Protein AF-A0A8S9NTC3-F1 (afdb_monomer_lite)

InterPro domains:
  IPR026057 Trichome birefringence-like, C-terminal domain [PF13839] (40-328)
  IPR026057 Trichome birefringence-like, C-terminal domain [PF13839] (526-797)
  IPR029962 Trichome birefringence-like family [PTHR32285] (7-326)

Structure (mmCIF, N/CA/C/O backbone):
data_AF-A0A8S9NTC3-F1
#
_entry.id   AF-A0A8S9NTC3-F1
#
loop_
_atom_site.group_PDB
_atom_site.id
_atom_site.type_symbol
_atom_site.label_atom_id
_atom_site.label_alt_id
_atom_site.label_comp_id
_atom_site.label_asym_id
_atom_site.label_entity_id
_atom_site.label_seq_id
_atom_site.pdbx_PDB_ins_code
_atom_site.Cartn_x
_atom_site.Cartn_y
_atom_site.Cartn_z
_atom_site.occupancy
_atom_site.B_iso_or_equiv
_atom_site.auth_seq_id
_atom_site.auth_comp_id
_atom_site.auth_asym_id
_atom_site.auth_atom_id
_atom_site.pdbx_PDB_model_num
ATOM 1 N N . MET A 1 1 ? -23.966 9.679 11.346 1.00 33.31 1 MET A N 1
ATOM 2 C CA . MET A 1 1 ? -23.415 8.547 10.561 1.00 33.31 1 MET A CA 1
ATOM 3 C C . MET A 1 1 ? -22.189 8.925 9.721 1.00 33.31 1 MET A C 1
ATOM 5 O O . MET A 1 1 ? -21.220 8.185 9.784 1.00 33.31 1 MET A O 1
ATOM 9 N N . GLY A 1 2 ? -22.160 10.044 8.979 1.00 34.25 2 GLY A N 1
ATOM 10 C CA . GLY A 1 2 ? -21.049 10.344 8.044 1.00 34.25 2 GLY A CA 1
ATOM 11 C C . GLY A 1 2 ? -19.619 10.369 8.626 1.00 34.25 2 GLY A C 1
ATOM 12 O O . GLY A 1 2 ? -18.677 9.935 7.966 1.00 34.25 2 GLY A O 1
ATOM 13 N N . THR A 1 3 ? -19.436 10.796 9.880 1.00 39.81 3 THR A N 1
ATOM 14 C CA . THR A 1 3 ? -18.117 10.864 10.547 1.00 39.81 3 THR A CA 1
ATOM 15 C C . THR A 1 3 ? -17.452 9.500 10.784 1.00 39.81 3 THR A C 1
ATOM 17 O O . THR A 1 3 ? -16.223 9.416 10.875 1.00 39.81 3 THR A O 1
ATOM 20 N N . THR A 1 4 ? -18.229 8.415 10.857 1.00 50.22 4 THR A N 1
ATOM 21 C CA . THR A 1 4 ? -17.712 7.068 11.154 1.00 50.22 4 THR A CA 1
ATOM 22 C C . THR A 1 4 ? -17.024 6.423 9.944 1.00 50.22 4 THR A C 1
ATOM 24 O O . THR A 1 4 ? -16.033 5.717 10.110 1.00 50.22 4 THR A O 1
ATOM 27 N N . LEU A 1 5 ? -17.491 6.706 8.721 1.00 60.75 5 LEU A N 1
ATOM 28 C CA . LEU A 1 5 ? -16.866 6.207 7.486 1.00 60.75 5 LEU A CA 1
ATOM 29 C C . LEU A 1 5 ? -15.532 6.908 7.211 1.00 60.75 5 LEU A C 1
ATOM 31 O O . LEU A 1 5 ? -14.519 6.252 6.977 1.00 60.75 5 LEU A O 1
ATOM 35 N N . LEU A 1 6 ? -15.506 8.236 7.351 1.00 65.88 6 LEU A N 1
ATOM 36 C CA . LEU A 1 6 ? -14.323 9.084 7.152 1.00 65.88 6 LEU A CA 1
ATOM 37 C C . LEU A 1 6 ? -13.121 8.724 8.044 1.00 65.88 6 LEU A C 1
ATOM 39 O O . LEU A 1 6 ? -11.978 9.032 7.703 1.00 65.88 6 LEU A O 1
ATOM 43 N N . SER A 1 7 ? -13.364 8.062 9.178 1.00 70.50 7 SER A N 1
ATOM 44 C CA . SER A 1 7 ? -12.339 7.620 10.132 1.00 70.50 7 SER A CA 1
ATOM 45 C C . SER A 1 7 ? -11.926 6.144 9.970 1.00 70.50 7 SER A C 1
ATOM 47 O O . SER A 1 7 ? -11.085 5.648 10.730 1.00 70.50 7 SER A O 1
ATOM 49 N N . CYS A 1 8 ? -12.450 5.438 8.962 1.00 84.62 8 CYS A N 1
ATOM 50 C CA . CYS A 1 8 ? -12.106 4.046 8.687 1.00 84.62 8 CYS A CA 1
ATOM 51 C C . CYS A 1 8 ? -10.645 3.887 8.222 1.00 84.62 8 CYS A C 1
ATOM 53 O O . CYS A 1 8 ? -10.230 4.387 7.179 1.00 84.62 8 CYS A O 1
ATOM 55 N N . LYS A 1 9 ? -9.854 3.133 8.994 1.00 85.81 9 LYS A N 1
ATOM 56 C CA . LYS A 1 9 ? -8.389 3.013 8.835 1.00 85.81 9 LYS A CA 1
ATOM 57 C C . LYS A 1 9 ? -7.923 2.146 7.658 1.00 85.81 9 LYS A C 1
ATOM 59 O O . LYS A 1 9 ? -6.739 2.153 7.344 1.00 85.81 9 LYS A O 1
ATOM 64 N N . GLU A 1 10 ? -8.839 1.428 7.015 1.00 89.12 10 GLU A N 1
ATOM 65 C CA . GLU A 1 10 ? -8.555 0.611 5.826 1.00 89.12 10 GLU A CA 1
ATOM 66 C C . GLU A 1 10 ? -8.633 1.435 4.520 1.00 89.12 10 GLU A C 1
ATOM 68 O O . GLU A 1 10 ? -8.056 1.044 3.498 1.00 89.12 10 GLU A O 1
ATOM 73 N N . ILE A 1 11 ? -9.267 2.620 4.569 1.00 90.50 11 ILE A N 1
ATOM 74 C CA . ILE A 1 11 ? -9.239 3.620 3.495 1.00 90.50 11 ILE A CA 1
ATOM 75 C C . ILE A 1 11 ? -7.782 4.008 3.225 1.00 90.50 11 ILE A C 1
ATOM 77 O O . ILE A 1 11 ? -7.070 4.506 4.101 1.00 90.50 11 ILE A O 1
ATOM 81 N N . PHE A 1 12 ? -7.327 3.785 1.990 1.00 90.31 12 PHE A N 1
ATOM 82 C CA . PHE A 1 12 ? -6.009 4.242 1.556 1.00 90.31 12 PHE A CA 1
ATOM 83 C C . PHE A 1 12 ? -5.940 5.771 1.632 1.00 90.31 12 PHE A C 1
ATOM 85 O O . PHE A 1 12 ? -6.910 6.444 1.297 1.00 90.31 12 PHE A O 1
ATOM 92 N N . LYS A 1 13 ? -4.794 6.335 2.041 1.00 88.50 13 LYS A N 1
ATOM 93 C CA . LYS A 1 13 ? -4.663 7.784 2.283 1.00 88.50 13 LYS A CA 1
ATOM 94 C C . LYS A 1 13 ? -5.156 8.624 1.102 1.00 88.50 13 LYS A C 1
ATOM 96 O O . LYS A 1 13 ? -5.960 9.518 1.323 1.00 88.50 13 LYS A O 1
ATOM 101 N N . GLY A 1 14 ? -4.751 8.290 -0.125 1.00 89.44 14 GLY A N 1
ATOM 102 C CA . GLY A 1 14 ? -5.169 8.989 -1.347 1.00 89.44 14 GLY A CA 1
ATOM 103 C C . GLY A 1 14 ? -6.641 8.810 -1.746 1.00 89.44 14 GLY A C 1
ATOM 104 O O . GLY A 1 14 ? -7.082 9.446 -2.688 1.00 89.44 14 GLY A O 1
ATOM 105 N N . TRP A 1 15 ? -7.414 7.964 -1.059 1.00 94.31 15 TRP A N 1
ATOM 106 C CA . TRP A 1 15 ? -8.859 7.809 -1.282 1.00 94.31 15 TRP A CA 1
ATOM 107 C C . TRP A 1 15 ? -9.694 8.582 -0.248 1.00 94.31 15 TRP A C 1
ATOM 109 O O . TRP A 1 15 ? -10.889 8.782 -0.445 1.00 94.31 15 TRP A O 1
ATOM 119 N N . ASN A 1 16 ? -9.098 9.049 0.856 1.00 92.69 16 ASN A N 1
ATOM 120 C CA . ASN A 1 16 ? -9.805 9.830 1.875 1.00 92.69 16 ASN A CA 1
ATOM 121 C C . ASN A 1 16 ? -9.822 11.321 1.491 1.00 92.69 16 ASN A C 1
ATOM 123 O O . ASN A 1 16 ? -9.124 12.150 2.073 1.00 92.69 16 ASN A O 1
ATOM 127 N N . CYS A 1 17 ? -10.601 11.653 0.464 1.00 91.19 17 CYS A N 1
ATOM 128 C CA . CYS A 1 17 ? -10.585 12.968 -0.177 1.00 91.19 17 CYS A CA 1
ATOM 129 C C . CYS A 1 17 ? -10.933 14.127 0.771 1.00 91.19 17 CYS A C 1
ATOM 131 O O . CYS A 1 17 ? -10.346 15.200 0.660 1.00 91.19 17 CYS A O 1
ATOM 133 N N . ALA A 1 18 ? -11.822 13.908 1.748 1.00 87.88 18 ALA A N 1
ATOM 134 C CA . ALA A 1 18 ? -12.149 14.919 2.755 1.00 87.88 18 ALA A CA 1
ATOM 135 C C . ALA A 1 18 ? -10.987 15.166 3.735 1.00 87.88 18 ALA A C 1
ATOM 137 O O . ALA A 1 18 ? -10.714 16.310 4.080 1.00 87.88 18 ALA A O 1
ATOM 138 N N . ARG A 1 19 ? -10.246 14.120 4.135 1.00 88.50 19 ARG A N 1
ATOM 139 C CA . ARG A 1 19 ? -9.005 14.261 4.923 1.00 88.50 19 ARG A CA 1
ATOM 140 C C . ARG A 1 19 ? -7.891 14.972 4.150 1.00 88.50 19 ARG A C 1
ATOM 142 O O . ARG A 1 19 ? -7.015 15.573 4.766 1.00 88.50 19 ARG A O 1
ATOM 149 N N . ASN A 1 20 ? -7.921 14.876 2.824 1.00 88.00 20 ASN A N 1
ATOM 150 C CA . ASN A 1 20 ? -6.957 15.497 1.920 1.00 88.00 20 ASN A CA 1
ATOM 151 C C . ASN A 1 20 ? -7.493 16.819 1.327 1.00 88.00 20 ASN A C 1
ATOM 153 O O . ASN A 1 20 ? -6.974 17.290 0.319 1.00 88.00 20 ASN A O 1
ATOM 157 N N . ASN A 1 21 ? -8.517 17.413 1.953 1.00 88.81 21 ASN A N 1
ATOM 158 C CA . ASN A 1 21 ? -9.077 18.732 1.651 1.00 88.81 21 ASN A CA 1
ATOM 159 C C . ASN A 1 21 ? -9.585 18.943 0.201 1.00 88.81 21 ASN A C 1
ATOM 161 O O . ASN A 1 21 ? -9.595 20.077 -0.279 1.00 88.81 21 ASN A O 1
ATOM 165 N N . LYS A 1 22 ? -10.052 17.897 -0.505 1.00 91.38 22 LYS A N 1
ATOM 166 C CA . LYS A 1 22 ? -10.753 18.071 -1.798 1.00 91.38 22 LYS A CA 1
ATOM 167 C C . LYS A 1 22 ? -12.048 18.863 -1.577 1.00 91.38 22 LYS A C 1
ATOM 169 O O . LYS A 1 22 ? -12.873 18.500 -0.741 1.00 91.38 22 LYS A O 1
ATOM 174 N N . THR A 1 23 ? -12.224 19.936 -2.344 1.00 91.00 23 THR A N 1
ATOM 175 C CA . THR A 1 23 ? -13.245 20.979 -2.127 1.00 91.00 23 THR A CA 1
ATOM 176 C C . THR A 1 23 ? -14.681 20.453 -2.094 1.00 91.00 23 THR A C 1
ATOM 178 O O . THR A 1 23 ? -15.445 20.818 -1.207 1.00 91.00 23 THR A O 1
ATOM 181 N N . ASN A 1 24 ? -15.047 19.552 -3.009 1.00 92.25 24 ASN A N 1
ATOM 182 C CA . ASN A 1 24 ? -16.383 18.953 -3.089 1.00 92.25 24 ASN A CA 1
ATOM 183 C C . ASN A 1 24 ? -16.531 17.645 -2.279 1.00 92.25 24 ASN A C 1
ATOM 185 O O . ASN A 1 24 ? -17.527 16.945 -2.444 1.00 92.25 24 ASN A O 1
ATOM 189 N N . ALA A 1 25 ? -15.579 17.281 -1.406 1.00 89.38 25 ALA A N 1
ATOM 190 C CA . ALA A 1 25 ? -15.532 15.941 -0.804 1.00 89.38 25 ALA A CA 1
ATOM 191 C C . ALA A 1 25 ? -16.771 15.545 0.022 1.00 89.38 25 ALA A C 1
ATOM 193 O O . ALA A 1 25 ? -17.089 14.360 0.109 1.00 89.38 25 ALA A O 1
ATOM 194 N N . LEU A 1 26 ? -17.486 16.511 0.609 1.00 87.00 26 LEU A N 1
ATOM 195 C CA . LEU A 1 26 ? -18.754 16.251 1.300 1.00 87.00 26 LEU A CA 1
ATOM 196 C C . LEU A 1 26 ? -19.914 16.024 0.313 1.00 87.00 26 LEU A C 1
ATOM 198 O O . LEU A 1 26 ? -20.771 15.175 0.558 1.00 87.00 26 LEU A O 1
ATOM 202 N N . GLU A 1 27 ? -19.909 16.719 -0.826 1.00 89.12 27 GLU A N 1
ATOM 203 C CA . GLU A 1 27 ? -20.951 16.660 -1.860 1.00 89.12 27 GLU A CA 1
ATOM 204 C C . GLU A 1 27 ? -20.953 15.323 -2.612 1.00 89.12 27 GLU A C 1
ATOM 206 O O . GLU A 1 27 ? -22.022 14.771 -2.871 1.00 89.12 27 GLU A O 1
ATOM 211 N N . ILE A 1 28 ? -19.769 14.744 -2.866 1.00 90.38 28 ILE A N 1
ATOM 212 C CA . ILE A 1 28 ? -19.592 13.419 -3.500 1.00 90.38 28 ILE A CA 1
ATOM 213 C C . ILE A 1 28 ? -20.488 12.355 -2.843 1.00 90.38 28 ILE A C 1
ATOM 215 O O . ILE A 1 28 ? -21.053 11.512 -3.545 1.00 90.38 28 ILE A O 1
ATOM 219 N N . SER A 1 29 ? -20.624 12.420 -1.510 1.00 85.81 29 SER A N 1
ATOM 220 C CA . SER A 1 29 ? -21.383 11.475 -0.677 1.00 85.81 29 SER A CA 1
ATOM 221 C C . SER A 1 29 ? -22.895 11.746 -0.583 1.00 85.81 29 SER A C 1
ATOM 223 O O . SER A 1 29 ? -23.625 10.918 -0.039 1.00 85.81 29 SER A O 1
ATOM 225 N N . LYS A 1 30 ? -23.388 12.883 -1.103 1.00 87.38 30 LYS A N 1
ATOM 226 C CA . LYS A 1 30 ? -24.830 13.202 -1.159 1.00 87.38 30 LYS A CA 1
ATOM 227 C C . LYS A 1 30 ? -25.507 12.608 -2.395 1.00 87.38 30 LYS A C 1
ATOM 229 O O . LYS A 1 30 ? -26.698 12.305 -2.356 1.00 87.38 30 LYS A O 1
ATOM 234 N N . TRP A 1 31 ? -24.751 12.440 -3.479 1.00 88.44 31 TRP A N 1
ATOM 235 C CA . TRP A 1 31 ? -25.221 11.821 -4.716 1.00 88.44 31 TRP A CA 1
ATOM 236 C C . TRP A 1 31 ? -25.610 10.356 -4.508 1.00 88.44 31 TRP A C 1
ATOM 238 O O . TRP A 1 31 ? -24.880 9.585 -3.889 1.00 88.44 31 TRP A O 1
ATOM 248 N N . ARG A 1 32 ? -26.741 9.959 -5.095 1.00 86.44 32 ARG A N 1
ATOM 249 C CA . ARG A 1 32 ? -27.264 8.589 -5.081 1.00 86.44 32 ARG A CA 1
ATOM 250 C C . ARG A 1 32 ? -27.700 8.193 -6.481 1.00 86.44 32 ARG A C 1
ATOM 252 O O . ARG A 1 32 ? -28.271 9.011 -7.197 1.00 86.44 32 ARG A O 1
ATOM 259 N N . TRP A 1 33 ? -27.458 6.942 -6.859 1.00 88.88 33 TRP A N 1
ATOM 260 C CA . TRP A 1 33 ? -27.996 6.407 -8.106 1.00 88.88 33 TRP A CA 1
ATOM 261 C C . TRP A 1 33 ? -29.474 6.057 -7.926 1.00 88.88 33 TRP A C 1
ATOM 263 O O . TRP A 1 33 ? -29.822 5.263 -7.051 1.00 88.88 33 TRP A O 1
ATOM 273 N N . LYS A 1 34 ? -30.336 6.629 -8.771 1.00 86.62 34 LYS A N 1
ATOM 274 C CA . LYS A 1 34 ? -31.737 6.223 -8.903 1.00 86.62 34 LYS A CA 1
ATOM 275 C C . LYS A 1 34 ? -31.931 5.562 -10.273 1.00 86.62 34 LYS A C 1
ATOM 277 O O . LYS A 1 34 ? -31.891 6.269 -11.279 1.00 86.62 34 LYS A O 1
ATOM 282 N N . PRO A 1 35 ? -32.134 4.234 -10.338 1.00 84.31 35 PRO A N 1
ATOM 283 C CA . PRO A 1 35 ? -32.554 3.570 -11.567 1.00 84.31 35 PRO A CA 1
ATOM 284 C C . PRO A 1 35 ? -33.899 4.124 -12.056 1.00 84.31 35 PRO A C 1
ATOM 286 O O . PRO A 1 35 ? -34.712 4.589 -11.262 1.00 84.31 35 PRO A O 1
ATOM 289 N N . LYS A 1 36 ? -34.157 4.047 -13.364 1.00 81.81 36 LYS A N 1
ATOM 290 C CA . LYS A 1 36 ? -35.349 4.649 -13.987 1.00 81.81 36 LYS A CA 1
ATOM 291 C C . LYS A 1 36 ? -36.673 4.161 -13.378 1.00 81.81 36 LYS A C 1
ATOM 293 O O . LYS A 1 36 ? -37.551 4.968 -13.090 1.00 81.81 36 LYS A O 1
ATOM 298 N N . ASP A 1 37 ? -36.795 2.849 -13.183 1.00 83.88 37 ASP A N 1
ATOM 299 C CA . ASP A 1 37 ? -38.073 2.176 -12.907 1.00 83.88 37 ASP A CA 1
ATOM 300 C C . ASP A 1 37 ? -38.194 1.653 -11.453 1.00 83.88 37 ASP A C 1
ATOM 302 O O . ASP A 1 37 ? -39.065 0.833 -11.144 1.00 83.88 37 ASP A O 1
ATOM 306 N N . CYS A 1 38 ? -37.308 2.091 -10.546 1.00 82.38 38 CYS A N 1
ATOM 307 C CA . CYS A 1 38 ? -37.319 1.718 -9.127 1.00 82.38 38 CYS A CA 1
ATOM 308 C C . CYS A 1 38 ? -36.592 2.746 -8.232 1.00 82.38 38 CYS A C 1
ATOM 310 O O . CYS A 1 38 ? -35.928 3.657 -8.717 1.00 82.38 38 CYS A O 1
ATOM 312 N N . ASP A 1 39 ? -36.636 2.536 -6.914 1.00 81.94 39 ASP A N 1
ATOM 313 C CA . ASP A 1 39 ? -35.734 3.179 -5.955 1.00 81.94 39 ASP A CA 1
ATOM 314 C C . ASP A 1 39 ? -34.732 2.148 -5.412 1.00 81.94 39 ASP A C 1
ATOM 316 O O . ASP A 1 39 ? -35.132 1.133 -4.837 1.00 81.94 39 ASP A O 1
ATOM 320 N N . LEU A 1 40 ? -33.430 2.400 -5.591 1.00 84.88 40 LEU A N 1
ATOM 321 C CA . LEU A 1 40 ? -32.361 1.546 -5.063 1.00 84.88 40 LEU A CA 1
ATOM 322 C C . LEU A 1 40 ? -32.284 1.716 -3.529 1.00 84.88 40 LEU A C 1
ATOM 324 O O . LEU A 1 40 ? -31.997 2.823 -3.061 1.00 84.88 40 LEU A O 1
ATOM 328 N N . PRO A 1 41 ? -32.542 0.668 -2.720 1.00 82.56 41 PRO A N 1
ATOM 329 C CA . PRO A 1 41 ? -32.449 0.777 -1.270 1.00 82.56 41 PRO A CA 1
ATOM 330 C C . PRO A 1 41 ? -30.992 0.955 -0.836 1.00 82.56 41 PRO A C 1
ATOM 332 O O . PRO A 1 41 ? -30.094 0.296 -1.353 1.00 82.56 41 PRO A O 1
ATOM 335 N N . SER A 1 42 ? -30.770 1.823 0.150 1.00 83.06 42 SER A N 1
ATOM 336 C CA . SER A 1 42 ? -29.441 2.047 0.728 1.00 83.06 42 SER A CA 1
ATOM 337 C C . SER A 1 42 ? -28.946 0.841 1.514 1.00 83.06 42 SER A C 1
ATOM 339 O O . SER A 1 42 ? -29.731 0.160 2.179 1.00 83.06 42 SER A O 1
ATOM 341 N N . PHE A 1 43 ? -27.633 0.647 1.513 1.00 89.19 43 PHE A N 1
ATOM 342 C CA . PHE A 1 43 ? -26.959 -0.376 2.283 1.00 89.19 43 PHE A CA 1
ATOM 343 C C . PHE A 1 43 ? -27.244 -0.243 3.782 1.00 89.19 43 PHE A C 1
ATOM 345 O O . PHE A 1 43 ? -26.897 0.747 4.428 1.00 89.19 43 PHE A O 1
ATOM 352 N N . ASP A 1 44 ? -27.853 -1.285 4.341 1.00 90.44 44 ASP A N 1
ATOM 353 C CA . ASP A 1 44 ? -28.020 -1.459 5.776 1.00 90.44 44 ASP A CA 1
ATOM 354 C C . ASP A 1 44 ? -26.981 -2.485 6.263 1.00 90.44 44 ASP A C 1
ATOM 356 O O . ASP A 1 44 ? -27.155 -3.689 6.031 1.00 90.44 44 ASP A O 1
ATOM 360 N N . PRO A 1 45 ? -25.893 -2.046 6.925 1.00 92.88 45 PRO A N 1
ATOM 361 C CA . PRO A 1 45 ? -24.830 -2.950 7.344 1.00 92.88 45 PRO A CA 1
ATOM 362 C C . PRO A 1 45 ? -25.288 -3.931 8.431 1.00 92.88 45 PRO A C 1
ATOM 364 O O . PRO A 1 45 ? -24.728 -5.020 8.517 1.00 92.88 45 PRO A O 1
ATOM 367 N N . ILE A 1 46 ? -26.311 -3.596 9.231 1.00 93.19 46 ILE A N 1
ATOM 368 C CA . ILE A 1 46 ? -26.847 -4.489 10.270 1.00 93.19 46 ILE A CA 1
ATOM 369 C C . ILE A 1 46 ? -27.606 -5.631 9.593 1.00 93.19 46 ILE A C 1
ATOM 371 O O . ILE A 1 46 ? -27.300 -6.801 9.822 1.00 93.19 46 ILE A O 1
ATOM 375 N N . LYS A 1 47 ? -28.548 -5.304 8.696 1.00 90.69 47 LYS A N 1
ATOM 376 C CA . LYS A 1 47 ? -29.295 -6.312 7.927 1.00 90.69 47 LYS A CA 1
ATOM 377 C C . LYS A 1 47 ? -28.372 -7.157 7.053 1.00 90.69 47 LYS A C 1
ATOM 379 O O . LYS A 1 47 ? -28.619 -8.351 6.916 1.00 90.69 47 LYS A O 1
ATOM 384 N N . PHE A 1 48 ? -27.315 -6.575 6.479 1.00 94.94 48 PHE A N 1
ATOM 385 C CA . PHE A 1 48 ? -26.352 -7.347 5.698 1.00 94.94 48 PHE A CA 1
ATOM 386 C C . PHE A 1 48 ? -25.596 -8.361 6.558 1.00 94.94 48 PHE A C 1
ATOM 388 O O . PHE A 1 48 ? -25.537 -9.525 6.167 1.00 94.94 48 PHE A O 1
ATOM 395 N N . LEU A 1 49 ? -25.065 -7.942 7.714 1.00 95.12 49 LEU A N 1
ATOM 396 C CA . LEU A 1 49 ? -24.346 -8.816 8.648 1.00 95.12 49 LEU A CA 1
ATOM 397 C C . LEU A 1 49 ? -25.227 -9.966 9.159 1.00 95.12 49 LEU A C 1
ATOM 399 O O . LEU A 1 49 ? -24.772 -11.105 9.200 1.00 95.12 49 LEU A O 1
ATOM 403 N N . GLU A 1 50 ? -26.496 -9.698 9.481 1.00 93.25 50 GLU A N 1
ATOM 404 C CA . GLU A 1 50 ? -27.454 -10.739 9.880 1.00 93.25 50 GLU A CA 1
ATOM 405 C C . GLU A 1 50 ? -27.825 -11.686 8.717 1.00 93.25 50 GLU A C 1
ATOM 407 O O . GLU A 1 50 ? -27.906 -12.898 8.907 1.00 93.25 50 GLU A O 1
ATOM 412 N N . ALA A 1 51 ? -27.999 -11.176 7.490 1.00 92.00 51 ALA A N 1
ATOM 413 C CA . ALA A 1 51 ? -28.363 -11.983 6.313 1.00 92.00 51 ALA A CA 1
ATOM 414 C C . ALA A 1 51 ? -27.183 -12.730 5.643 1.00 92.00 51 ALA A C 1
ATOM 416 O O . ALA A 1 51 ? -27.392 -13.503 4.696 1.00 92.00 51 ALA A O 1
ATOM 417 N N . HIS A 1 52 ? -25.953 -12.480 6.102 1.00 94.50 52 HIS A N 1
ATOM 418 C CA . HIS A 1 52 ? -24.704 -13.071 5.602 1.00 94.50 52 HIS A CA 1
ATOM 419 C C . HIS A 1 52 ? -23.845 -13.619 6.746 1.00 94.50 52 HIS A C 1
ATOM 421 O O . HIS A 1 52 ? -22.616 -13.582 6.688 1.00 94.50 52 HIS A O 1
ATOM 427 N N . ARG A 1 53 ? -24.499 -14.152 7.784 1.00 95.50 53 ARG A N 1
ATOM 428 C CA . ARG A 1 53 ? -23.828 -14.996 8.773 1.00 95.50 53 ARG A CA 1
ATOM 429 C C . ARG A 1 53 ? -23.168 -16.201 8.101 1.00 95.50 53 ARG A C 1
ATOM 431 O O . ARG A 1 53 ? -23.627 -16.647 7.047 1.00 95.50 53 ARG A O 1
ATOM 438 N N . ASP A 1 54 ? -22.076 -16.679 8.692 1.00 96.62 54 ASP A N 1
ATOM 439 C CA . ASP A 1 54 ? -21.376 -17.912 8.290 1.00 96.62 54 ASP A CA 1
ATOM 440 C C . ASP A 1 54 ? -21.001 -17.965 6.790 1.00 96.62 54 ASP A C 1
ATOM 442 O O . ASP A 1 54 ? -20.982 -19.025 6.166 1.00 96.62 54 ASP A O 1
ATOM 446 N N . THR A 1 55 ? -20.731 -16.795 6.198 1.00 97.00 55 THR A N 1
ATOM 447 C CA . THR A 1 55 ? -20.508 -16.592 4.757 1.00 97.00 55 THR A CA 1
ATOM 448 C C . THR A 1 55 ? -19.090 -16.070 4.493 1.00 97.00 55 THR A C 1
ATOM 450 O O . THR A 1 55 ? -18.610 -15.170 5.184 1.00 97.00 55 THR A O 1
ATOM 453 N N . ASN A 1 56 ? -18.443 -16.558 3.435 1.00 98.00 56 ASN A N 1
ATOM 454 C CA . ASN A 1 56 ? -17.179 -16.038 2.911 1.00 98.00 56 ASN A CA 1
ATOM 455 C C . ASN A 1 56 ? -17.408 -15.236 1.613 1.00 98.00 56 ASN A C 1
ATOM 457 O O . ASN A 1 56 ? -17.988 -15.757 0.659 1.00 98.00 56 ASN A O 1
ATOM 461 N N . ILE A 1 57 ? -16.927 -13.988 1.543 1.00 98.56 57 ILE A N 1
ATOM 462 C CA . ILE A 1 57 ? -17.031 -13.115 0.358 1.00 98.56 57 ILE A CA 1
ATOM 463 C C . ILE A 1 57 ? -15.637 -12.710 -0.139 1.00 98.56 57 ILE A C 1
ATOM 465 O O . ILE A 1 57 ? -14.880 -12.042 0.570 1.00 98.56 57 ILE A O 1
ATOM 469 N N . GLY A 1 58 ? -15.308 -13.065 -1.380 1.00 98.44 58 GLY A N 1
ATOM 470 C CA . GLY A 1 58 ? -14.017 -12.773 -2.000 1.00 98.44 58 GLY A CA 1
ATOM 471 C C . GLY A 1 58 ? -14.124 -11.754 -3.131 1.00 98.44 58 GLY A C 1
ATOM 472 O O . GLY A 1 58 ? -14.846 -11.972 -4.096 1.00 98.44 58 GLY A O 1
ATOM 473 N N . PHE A 1 59 ? -13.347 -10.678 -3.054 1.00 98.75 59 PHE A N 1
ATOM 474 C CA . PHE A 1 59 ? -13.122 -9.738 -4.152 1.00 98.75 59 PHE A CA 1
ATOM 475 C C . PHE A 1 59 ? -11.815 -10.111 -4.856 1.00 98.75 59 PHE A C 1
ATOM 477 O O . PHE A 1 59 ? -10.758 -10.092 -4.231 1.00 98.75 59 PHE A O 1
ATOM 484 N N . VAL A 1 60 ? -11.862 -10.452 -6.140 1.00 98.75 60 VAL A N 1
ATOM 485 C CA . VAL A 1 60 ? -10.691 -10.829 -6.948 1.00 98.75 60 VAL A CA 1
ATOM 486 C C . VAL A 1 60 ? -10.495 -9.780 -8.033 1.00 98.75 60 VAL A C 1
ATOM 488 O O . VAL A 1 60 ? -11.450 -9.448 -8.732 1.00 98.75 60 VAL A O 1
ATOM 491 N N . GLY A 1 61 ? -9.290 -9.237 -8.182 1.00 97.31 61 GLY A N 1
ATOM 492 C CA . GLY A 1 61 ? -9.006 -8.302 -9.269 1.00 97.31 61 GLY A CA 1
ATOM 493 C C . GLY A 1 61 ? -8.010 -7.208 -8.911 1.00 97.31 61 GLY A C 1
ATOM 494 O O . GLY A 1 61 ? -7.080 -7.401 -8.119 1.00 97.31 61 GLY A O 1
ATOM 495 N N . ASP A 1 62 ? -8.214 -6.051 -9.531 1.00 96.06 62 ASP A N 1
ATOM 496 C CA . ASP A 1 62 ? -7.325 -4.898 -9.454 1.00 96.06 62 ASP A CA 1
ATOM 497 C C . ASP A 1 62 ? -7.625 -3.979 -8.248 1.00 96.06 62 ASP A C 1
ATOM 499 O O . ASP A 1 62 ? -8.404 -4.281 -7.333 1.00 96.06 62 ASP A O 1
ATOM 503 N N . SER A 1 63 ? -6.980 -2.811 -8.228 1.00 95.81 63 SER A N 1
ATOM 504 C CA . SER A 1 63 ? -7.139 -1.822 -7.164 1.00 95.81 63 SER A CA 1
ATOM 505 C C . SER A 1 63 ? -8.535 -1.188 -7.074 1.00 95.81 63 SER A C 1
ATOM 507 O O . SER A 1 63 ? -8.812 -0.543 -6.061 1.00 95.81 63 SER A O 1
ATOM 509 N N . LEU A 1 64 ? -9.430 -1.401 -8.044 1.00 97.25 64 LEU A N 1
ATOM 510 C CA . LEU A 1 64 ? -10.814 -0.926 -8.025 1.00 97.25 64 LEU A CA 1
ATOM 511 C C . LEU A 1 64 ? -11.732 -1.931 -7.321 1.00 97.25 64 LEU A C 1
ATOM 513 O O . LEU A 1 64 ? -12.565 -1.513 -6.515 1.00 97.25 64 LEU A O 1
ATOM 517 N N . ASN A 1 65 ? -11.504 -3.245 -7.474 1.00 96.81 65 ASN A N 1
ATOM 518 C CA . ASN A 1 65 ? -12.117 -4.218 -6.558 1.00 96.81 65 ASN A CA 1
ATOM 519 C C . ASN A 1 65 ? -11.589 -4.052 -5.129 1.00 96.81 65 ASN A C 1
ATOM 521 O O . ASN A 1 65 ? -12.359 -4.193 -4.179 1.00 96.81 65 ASN A O 1
ATOM 525 N N . ARG A 1 66 ? -10.330 -3.622 -4.947 1.00 97.81 66 ARG A N 1
ATOM 526 C CA . ARG A 1 66 ? -9.870 -3.154 -3.630 1.00 97.81 66 ARG A CA 1
ATOM 527 C C . ARG A 1 66 ? -10.653 -1.921 -3.150 1.00 97.81 66 ARG A C 1
ATOM 529 O O . ARG A 1 66 ? -11.010 -1.873 -1.979 1.00 97.81 66 ARG A O 1
ATOM 536 N N . ASN A 1 67 ? -10.924 -0.936 -4.009 1.00 96.94 67 ASN A N 1
ATOM 537 C CA . ASN A 1 67 ? -11.687 0.272 -3.652 1.00 96.94 67 ASN A CA 1
ATOM 538 C C . ASN A 1 67 ? -13.094 -0.091 -3.133 1.00 96.94 67 ASN A C 1
ATOM 540 O O . ASN A 1 67 ? -13.510 0.404 -2.085 1.00 96.94 67 ASN A O 1
ATOM 544 N N . MET A 1 68 ? -13.774 -1.021 -3.814 1.00 97.50 68 MET A N 1
ATOM 545 C CA . MET A 1 68 ? -15.097 -1.538 -3.440 1.00 97.50 68 MET A CA 1
ATOM 546 C C . MET A 1 68 ? -15.080 -2.387 -2.158 1.00 97.50 68 MET A C 1
ATOM 548 O O . MET A 1 68 ? -15.906 -2.170 -1.271 1.00 97.50 68 MET A O 1
ATOM 552 N N . PHE A 1 69 ? -14.112 -3.302 -2.022 1.00 98.44 69 PHE A N 1
ATOM 553 C CA . PHE A 1 69 ? -13.892 -4.105 -0.811 1.00 98.44 69 PHE A CA 1
ATOM 554 C C . PHE A 1 69 ? -13.685 -3.227 0.432 1.00 98.44 69 PHE A C 1
ATOM 556 O O . PHE A 1 69 ? -14.252 -3.497 1.491 1.00 98.44 69 PHE A O 1
ATOM 563 N N . VAL A 1 70 ? -12.886 -2.160 0.308 1.00 97.94 70 VAL A N 1
ATOM 564 C CA . VAL A 1 70 ? -12.614 -1.242 1.421 1.00 97.94 70 VAL A CA 1
ATOM 565 C C . VAL A 1 70 ? -13.859 -0.436 1.797 1.00 97.94 70 VAL A C 1
ATOM 567 O O . VAL A 1 70 ? -14.131 -0.304 2.988 1.00 97.94 70 VAL A O 1
ATOM 570 N N . SER A 1 71 ? -14.645 0.035 0.823 1.00 96.62 71 SER A N 1
ATOM 571 C CA . SER A 1 71 ? -15.964 0.643 1.068 1.00 96.62 71 SER A CA 1
ATOM 572 C C . SER A 1 71 ? -16.870 -0.294 1.884 1.00 96.62 71 SER A C 1
ATOM 574 O O . SER A 1 71 ? -17.298 0.071 2.983 1.00 96.62 71 SER A O 1
ATOM 576 N N . LEU A 1 72 ? -17.058 -1.541 1.429 1.00 97.25 72 LEU A N 1
ATOM 577 C CA . LEU A 1 72 ? -17.899 -2.524 2.118 1.00 97.25 72 LEU A CA 1
ATOM 578 C C . LEU A 1 72 ? -17.398 -2.809 3.541 1.00 97.25 72 LEU A C 1
ATOM 580 O O . LEU A 1 72 ? -18.177 -2.748 4.492 1.00 97.25 72 LEU A O 1
ATOM 584 N N . PHE A 1 73 ? -16.094 -3.053 3.713 1.00 97.06 73 PHE A N 1
ATOM 585 C CA . PHE A 1 73 ? -15.483 -3.237 5.032 1.00 97.06 73 PHE A CA 1
ATOM 586 C C . PHE A 1 73 ? -15.764 -2.055 5.966 1.00 97.06 73 PHE A C 1
ATOM 588 O O . PHE A 1 73 ? -16.136 -2.257 7.121 1.00 97.06 73 PHE A O 1
ATOM 595 N N . CYS A 1 74 ? -15.600 -0.824 5.478 1.00 94.81 74 CYS A N 1
ATOM 596 C CA . CYS A 1 74 ? -15.798 0.378 6.279 1.00 94.81 74 CYS A CA 1
ATOM 597 C C . CYS A 1 74 ? -17.261 0.586 6.686 1.00 94.81 74 CYS A C 1
ATOM 599 O O . CYS A 1 74 ? -17.500 1.000 7.821 1.00 94.81 74 CYS A O 1
ATOM 601 N N . MET A 1 75 ? -18.223 0.249 5.821 1.00 93.44 75 MET A N 1
ATOM 602 C CA . MET A 1 75 ? -19.648 0.276 6.166 1.00 93.44 75 MET A CA 1
ATOM 603 C C . MET A 1 75 ? -20.018 -0.818 7.178 1.00 93.44 75 MET A C 1
ATOM 605 O O . MET A 1 75 ? -20.664 -0.530 8.178 1.00 93.44 75 MET A O 1
ATOM 609 N N . LEU A 1 76 ? -19.553 -2.058 7.000 1.00 94.88 76 LEU A N 1
ATOM 610 C CA . LEU A 1 76 ? -19.792 -3.151 7.959 1.00 94.88 76 LEU A CA 1
ATOM 611 C C . LEU A 1 76 ? -19.190 -2.852 9.345 1.00 94.88 76 LEU A C 1
ATOM 613 O O . LEU A 1 76 ? -19.808 -3.100 10.382 1.00 94.88 76 LEU A O 1
ATOM 617 N N . LYS A 1 77 ? -17.997 -2.246 9.371 1.00 92.81 77 LYS A N 1
ATOM 618 C CA . LYS A 1 77 ? -17.279 -1.853 10.592 1.00 92.81 77 LYS A CA 1
ATOM 619 C C . LYS A 1 77 ? -18.022 -0.811 11.441 1.00 92.81 77 LYS A C 1
ATOM 621 O O . LYS A 1 77 ? -17.686 -0.662 12.614 1.00 92.81 77 LYS A O 1
ATOM 626 N N . THR A 1 78 ? -19.035 -0.110 10.918 1.00 91.19 78 THR A N 1
ATOM 627 C CA . THR A 1 78 ? -19.848 0.795 11.755 1.00 91.19 78 THR A CA 1
ATOM 628 C C . THR A 1 78 ? -20.745 0.050 12.745 1.00 91.19 78 THR A C 1
ATOM 630 O O . THR A 1 78 ? -21.223 0.669 13.689 1.00 91.19 78 THR A O 1
ATOM 633 N N . VAL A 1 79 ? -20.993 -1.250 12.534 1.00 90.25 79 VAL A N 1
ATOM 634 C CA . VAL A 1 79 ? -21.879 -2.079 13.373 1.00 90.25 79 VAL A CA 1
ATOM 635 C C . VAL A 1 79 ? -21.112 -2.836 14.456 1.00 90.25 79 VAL A C 1
ATOM 637 O O . VAL A 1 79 ? -21.649 -3.064 15.537 1.00 90.25 79 VAL A O 1
ATOM 640 N N . THR A 1 80 ? -19.864 -3.235 14.193 1.00 85.25 80 THR A N 1
ATOM 641 C CA . THR A 1 80 ? -19.034 -3.914 15.195 1.00 85.25 80 THR A CA 1
ATOM 642 C C . THR A 1 80 ? -17.537 -3.647 15.028 1.00 85.25 80 THR A C 1
ATOM 644 O O . THR A 1 80 ? -16.995 -3.611 13.920 1.00 85.25 80 THR A O 1
ATOM 647 N N . SER A 1 81 ? -16.856 -3.491 16.164 1.00 82.44 81 SER A N 1
ATOM 648 C CA . SER A 1 81 ? -15.395 -3.487 16.286 1.00 82.44 81 SER A CA 1
ATOM 649 C C . SER A 1 81 ? -14.801 -4.889 16.475 1.00 82.44 81 SER A C 1
ATOM 651 O O . SER A 1 81 ? -13.588 -5.037 16.339 1.00 82.44 81 SER A O 1
ATOM 653 N N . ASP A 1 82 ? -15.637 -5.893 16.752 1.00 85.75 82 ASP A N 1
ATOM 654 C CA . ASP A 1 82 ? -15.260 -7.294 16.951 1.00 85.75 82 ASP A CA 1
ATOM 655 C C . ASP A 1 82 ? -14.913 -7.966 15.610 1.00 85.75 82 ASP A C 1
ATOM 657 O O . ASP A 1 82 ? -15.786 -8.358 14.828 1.00 85.75 82 ASP A O 1
ATOM 661 N N . LEU A 1 83 ? -13.613 -8.015 15.305 1.00 90.75 83 LEU A N 1
ATOM 662 C CA . LEU A 1 83 ? -13.093 -8.502 14.031 1.00 90.75 83 LEU A CA 1
ATOM 663 C C . LEU A 1 83 ? -11.684 -9.095 14.140 1.00 90.75 83 LEU A C 1
ATOM 665 O O . LEU A 1 83 ? -10.776 -8.510 14.733 1.00 90.75 83 LEU A O 1
ATOM 669 N N . LYS A 1 84 ? -11.472 -10.217 13.453 1.00 88.44 84 LYS A N 1
ATOM 670 C CA . LYS A 1 84 ? -10.165 -10.858 13.272 1.00 88.44 84 LYS A CA 1
ATOM 671 C C . LYS A 1 84 ? -9.626 -10.531 11.884 1.00 88.44 84 LYS A C 1
ATOM 673 O O . LYS A 1 84 ? -10.263 -10.850 10.885 1.00 88.44 84 LYS A O 1
ATOM 678 N N . LYS A 1 85 ? -8.438 -9.928 11.792 1.00 91.12 85 LYS A N 1
ATOM 679 C CA . LYS A 1 85 ? -7.722 -9.805 10.510 1.00 91.12 85 LYS A CA 1
ATOM 680 C C . LYS A 1 85 ? -7.217 -11.191 10.100 1.00 91.12 85 LYS A C 1
ATOM 682 O O . LYS A 1 85 ? -6.458 -11.807 10.843 1.00 91.12 85 LYS A O 1
ATOM 687 N N . TRP A 1 86 ? -7.622 -11.675 8.930 1.00 85.06 86 TRP A N 1
ATOM 688 C CA . TRP A 1 86 ? -7.276 -13.009 8.434 1.00 85.06 86 TRP A CA 1
ATOM 689 C C . TRP A 1 86 ? -7.239 -13.018 6.905 1.00 85.06 86 TRP A C 1
ATOM 691 O O . TRP A 1 86 ? -8.045 -12.358 6.259 1.00 85.06 86 TRP A O 1
ATOM 701 N N . ARG A 1 87 ? -6.282 -13.740 6.318 1.00 89.88 87 ARG A N 1
ATOM 702 C CA . ARG A 1 87 ? -6.014 -13.762 4.871 1.00 89.88 87 ARG A CA 1
ATOM 703 C C . ARG A 1 87 ? -6.252 -15.171 4.305 1.00 89.88 87 ARG A C 1
ATOM 705 O O . ARG A 1 87 ? -5.285 -15.897 4.076 1.00 89.88 87 ARG A O 1
ATOM 712 N N . PRO A 1 88 ? -7.512 -15.606 4.131 1.00 86.81 88 PRO A N 1
ATOM 713 C CA . PRO A 1 88 ? -7.797 -16.919 3.566 1.00 86.81 88 PRO A CA 1
ATOM 714 C C . PRO A 1 88 ? -7.387 -17.000 2.091 1.00 86.81 88 PRO A C 1
ATOM 716 O O . PRO A 1 88 ? -7.409 -16.000 1.373 1.00 86.81 88 PRO A O 1
ATOM 719 N N . ALA A 1 89 ? -7.066 -18.212 1.632 1.00 89.62 89 ALA A N 1
ATOM 720 C CA . ALA A 1 89 ? -6.941 -18.579 0.216 1.00 89.62 89 ALA A CA 1
ATOM 721 C C . ALA A 1 89 ? -6.001 -17.716 -0.669 1.00 89.62 89 ALA A C 1
ATOM 723 O O . ALA A 1 89 ? -6.149 -17.743 -1.886 1.00 89.62 89 ALA A O 1
ATOM 724 N N . GLY A 1 90 ? -5.028 -17.001 -0.082 1.00 83.69 90 GLY A N 1
ATOM 725 C CA . GLY A 1 90 ? -4.047 -16.164 -0.804 1.00 83.69 90 GLY A CA 1
ATOM 726 C C . GLY A 1 90 ? -4.247 -14.643 -0.683 1.00 83.69 90 GLY A C 1
ATOM 727 O O . GLY A 1 90 ? -3.431 -13.874 -1.187 1.00 83.69 90 GLY A O 1
ATOM 728 N N . ALA A 1 91 ? -5.289 -14.192 0.023 1.00 93.25 91 ALA A N 1
ATOM 729 C CA . ALA A 1 91 ? -5.722 -12.794 0.029 1.00 93.25 91 ALA A CA 1
ATOM 730 C C . ALA A 1 91 ? -4.659 -11.760 0.485 1.00 93.25 91 ALA A C 1
ATOM 732 O O . ALA A 1 91 ? -4.042 -11.893 1.545 1.00 93.25 91 ALA A O 1
ATOM 733 N N . ASP A 1 92 ? -4.558 -10.631 -0.232 1.00 91.94 92 ASP A N 1
ATOM 734 C CA . ASP A 1 92 ? -3.798 -9.439 0.196 1.00 91.94 92 ASP A CA 1
ATOM 735 C C . ASP A 1 92 ? -4.394 -8.842 1.480 1.00 91.94 92 ASP A C 1
ATOM 737 O O . ASP A 1 92 ? -3.669 -8.381 2.369 1.00 91.94 92 ASP A O 1
ATOM 741 N N . ARG A 1 93 ? -5.724 -8.877 1.616 1.00 94.25 93 ARG A N 1
ATOM 742 C CA . ARG A 1 93 ? -6.480 -8.354 2.767 1.00 94.25 93 ARG A CA 1
ATOM 743 C C . ARG A 1 93 ? -7.634 -9.280 3.107 1.00 94.25 93 ARG A C 1
ATOM 745 O O . ARG A 1 93 ? -8.240 -9.861 2.217 1.00 94.25 93 ARG A O 1
ATOM 752 N N . GLY A 1 94 ? -7.994 -9.343 4.381 1.00 95.19 94 GLY A N 1
ATOM 753 C CA . GLY A 1 94 ? -9.240 -9.968 4.792 1.00 95.19 94 GLY A CA 1
ATOM 754 C C . GLY A 1 94 ? -9.525 -9.791 6.276 1.00 95.19 94 GLY A C 1
ATOM 755 O O . GLY A 1 94 ? -8.620 -9.543 7.084 1.00 95.19 94 GLY A O 1
ATOM 756 N N . PHE A 1 95 ? -10.808 -9.872 6.607 1.00 96.56 95 PHE A N 1
ATOM 757 C CA . PHE A 1 95 ? -11.347 -9.629 7.936 1.00 96.56 95 PHE A CA 1
ATOM 758 C C . PHE A 1 95 ? -12.562 -10.528 8.173 1.00 96.56 95 PHE A C 1
ATOM 760 O O . PHE A 1 95 ? -13.453 -10.588 7.328 1.00 96.56 95 PHE A O 1
ATOM 767 N N . THR A 1 96 ? -12.611 -11.181 9.332 1.00 96.38 96 THR A N 1
ATOM 768 C CA . THR A 1 96 ? -13.782 -11.919 9.821 1.00 96.38 96 THR A CA 1
ATOM 769 C C . THR A 1 96 ? -14.464 -11.108 10.914 1.00 96.38 96 THR A C 1
ATOM 771 O O . THR A 1 96 ? -13.828 -10.808 11.923 1.00 96.38 96 THR A O 1
ATOM 774 N N . PHE A 1 97 ? -15.738 -10.766 10.734 1.00 95.19 97 PHE A N 1
ATOM 775 C CA . PHE A 1 97 ? -16.579 -10.119 11.745 1.00 95.19 97 PHE A CA 1
ATOM 776 C C . PHE A 1 97 ? -17.099 -11.198 12.705 1.00 95.19 97 PHE A C 1
ATOM 778 O O . PHE A 1 97 ? -18.048 -11.909 12.372 1.00 95.19 97 PHE A O 1
ATOM 785 N N . LEU A 1 98 ? -16.443 -11.375 13.858 1.00 93.50 98 LEU A N 1
ATOM 786 C CA . LEU A 1 98 ? -16.515 -12.627 14.629 1.00 93.50 98 LEU A CA 1
ATOM 787 C C . LEU A 1 98 ? -17.934 -12.944 15.127 1.00 93.50 98 LEU A C 1
ATOM 789 O O . LEU A 1 98 ? -18.422 -14.034 14.841 1.00 93.50 98 LEU A O 1
ATOM 793 N N . ARG A 1 99 ? -18.651 -11.978 15.722 1.00 93.06 99 ARG A N 1
ATOM 794 C CA . ARG A 1 99 ? -20.085 -12.093 16.089 1.00 93.06 99 ARG A CA 1
ATOM 795 C C . ARG A 1 99 ? -21.025 -12.601 14.972 1.00 93.06 99 ARG A C 1
ATOM 797 O O . ARG A 1 99 ? -22.131 -13.059 15.271 1.00 93.06 99 ARG A O 1
ATOM 804 N N . TYR A 1 100 ? -20.631 -12.494 13.705 1.00 95.25 100 TYR A N 1
ATOM 805 C CA . TYR A 1 100 ? -21.429 -12.911 12.545 1.00 95.25 100 TYR A CA 1
ATOM 806 C C . TYR A 1 100 ? -20.812 -14.080 11.769 1.00 95.25 100 TYR A C 1
ATOM 808 O O . TYR A 1 100 ? -21.468 -14.618 10.887 1.00 95.25 100 TYR A O 1
ATOM 816 N N . ASN A 1 101 ? -19.562 -14.455 12.056 1.00 94.75 101 ASN A N 1
ATOM 817 C CA . ASN A 1 101 ? -18.773 -15.394 11.252 1.00 94.75 101 ASN A CA 1
ATOM 818 C C . ASN A 1 101 ? -18.749 -15.054 9.737 1.00 94.75 101 ASN A C 1
ATOM 820 O O . ASN A 1 101 ? -18.588 -15.924 8.888 1.00 94.75 101 ASN A O 1
ATOM 824 N N . LEU A 1 102 ? -18.912 -13.768 9.392 1.00 97.50 102 LEU A N 1
ATOM 825 C CA . LEU A 1 102 ? -18.777 -13.252 8.026 1.00 97.50 102 LEU A CA 1
ATOM 826 C C . LEU A 1 102 ? -17.302 -12.945 7.766 1.00 97.50 102 LEU A C 1
ATOM 828 O O . LEU A 1 102 ? -16.758 -12.030 8.393 1.00 97.50 102 LEU A O 1
ATOM 832 N N . THR A 1 103 ? -16.669 -13.624 6.811 1.00 97.75 103 THR A N 1
ATOM 833 C CA . THR A 1 103 ? -15.352 -13.226 6.295 1.00 97.75 103 THR A CA 1
ATOM 834 C C . THR A 1 103 ? -15.499 -12.475 4.983 1.00 97.75 103 THR A C 1
ATOM 836 O O . THR A 1 103 ? -16.140 -12.952 4.052 1.00 97.75 103 THR A O 1
ATOM 839 N N . ILE A 1 104 ? -14.831 -11.326 4.870 1.00 98.25 104 ILE A N 1
ATOM 840 C CA . ILE A 1 104 ? -14.607 -10.656 3.587 1.00 98.25 104 ILE A CA 1
ATOM 841 C C . ILE A 1 104 ? -13.108 -10.600 3.280 1.00 98.25 104 ILE A C 1
ATOM 843 O O . ILE A 1 104 ? -12.299 -10.329 4.170 1.00 98.25 104 ILE A O 1
ATOM 847 N N . ALA A 1 105 ? -12.722 -10.841 2.028 1.00 98.06 105 ALA A N 1
ATOM 848 C CA . ALA A 1 105 ? -11.326 -10.871 1.590 1.00 98.06 105 ALA A CA 1
ATOM 849 C C . ALA A 1 105 ? -11.125 -10.212 0.217 1.00 98.06 105 ALA A C 1
ATOM 851 O O . ALA A 1 105 ? -12.032 -10.195 -0.609 1.00 98.06 105 ALA A O 1
ATOM 852 N N . TYR A 1 106 ? -9.914 -9.716 -0.041 1.00 98.50 106 TYR A N 1
ATOM 853 C CA . TYR A 1 106 ? -9.486 -9.174 -1.331 1.00 98.50 106 TYR A CA 1
ATOM 854 C C . TYR A 1 106 ? -8.196 -9.852 -1.814 1.00 98.50 106 TYR A C 1
ATOM 856 O O . TYR A 1 106 ? -7.192 -9.897 -1.096 1.00 98.50 106 TYR A O 1
ATOM 864 N N . HIS A 1 107 ? -8.231 -10.346 -3.051 1.00 98.06 107 HIS A N 1
ATOM 865 C CA . HIS A 1 107 ? -7.171 -11.081 -3.739 1.00 98.06 107 HIS A CA 1
ATOM 866 C C . HIS A 1 107 ? -6.686 -10.253 -4.925 1.00 98.06 107 HIS A C 1
ATOM 868 O O . HIS A 1 107 ? -7.456 -9.933 -5.832 1.00 98.06 107 HIS A O 1
ATOM 874 N N . ARG A 1 108 ? -5.405 -9.884 -4.906 1.00 96.06 108 ARG A N 1
ATOM 875 C CA . ARG A 1 108 ? -4.830 -8.970 -5.892 1.00 96.06 108 ARG A CA 1
ATOM 876 C C . ARG A 1 108 ? -4.360 -9.722 -7.135 1.00 96.06 108 ARG A C 1
ATOM 878 O O . ARG A 1 108 ? -3.421 -10.513 -7.056 1.00 96.06 108 ARG A O 1
ATOM 885 N N . THR A 1 109 ? -4.940 -9.388 -8.281 1.00 95.62 109 THR A N 1
ATOM 886 C CA . THR A 1 109 ? -4.468 -9.793 -9.612 1.00 95.62 109 THR A CA 1
ATOM 887 C C . THR A 1 109 ? -5.003 -8.813 -10.660 1.00 95.62 109 THR A C 1
ATOM 889 O O . THR A 1 109 ? -6.202 -8.585 -10.747 1.00 95.62 109 THR A O 1
ATOM 892 N N . ASN A 1 110 ? -4.131 -8.177 -11.446 1.00 94.50 110 ASN A N 1
ATOM 893 C CA . ASN A 1 110 ? -4.587 -7.128 -12.370 1.00 94.50 110 ASN A CA 1
ATOM 894 C C . ASN A 1 110 ? -5.153 -7.707 -13.680 1.00 94.50 110 ASN A C 1
ATOM 896 O O . ASN A 1 110 ? -6.040 -7.096 -14.269 1.00 94.50 110 ASN A O 1
ATOM 900 N N . LEU A 1 111 ? -4.668 -8.880 -14.112 1.00 96.50 111 LEU A N 1
ATOM 901 C CA . LEU A 1 111 ? -5.047 -9.546 -15.368 1.00 96.50 111 LEU A CA 1
ATOM 902 C C . LEU A 1 111 ? -5.874 -10.831 -15.168 1.00 96.50 111 LEU A C 1
ATOM 904 O O . LEU A 1 111 ? -6.290 -11.425 -16.152 1.00 96.50 111 LEU A O 1
ATOM 908 N N . LEU A 1 112 ? -6.108 -11.279 -13.926 1.00 97.75 112 LEU A N 1
ATOM 909 C CA . LEU A 1 112 ? -6.635 -12.609 -13.552 1.00 97.75 112 LEU A CA 1
ATOM 910 C C . LEU A 1 112 ? -5.690 -13.777 -13.909 1.00 97.75 112 LEU A C 1
ATOM 912 O O . LEU A 1 112 ? -5.350 -14.566 -13.025 1.00 97.75 112 LEU A O 1
ATOM 916 N N . ALA A 1 113 ? -5.209 -13.853 -15.148 1.00 97.44 113 ALA A N 1
ATOM 917 C CA . ALA A 1 113 ? -4.163 -14.778 -15.587 1.00 97.44 113 ALA A CA 1
ATOM 918 C C . ALA A 1 113 ? -2.815 -14.561 -14.874 1.00 97.44 113 ALA A C 1
ATOM 920 O O . ALA A 1 113 ? -2.520 -13.459 -14.396 1.00 97.44 113 ALA A O 1
ATOM 921 N N . ARG A 1 114 ? -1.988 -15.613 -14.836 1.00 96.50 114 ARG A N 1
ATOM 922 C CA . ARG A 1 114 ? -0.593 -15.568 -14.383 1.00 96.50 114 ARG A CA 1
ATOM 923 C C . ARG A 1 114 ? 0.221 -14.697 -15.332 1.00 96.50 114 ARG A C 1
ATOM 925 O O . ARG A 1 114 ? 0.158 -14.883 -16.548 1.00 96.50 114 ARG A O 1
ATOM 932 N N . TYR A 1 115 ? 1.012 -13.777 -14.783 1.00 94.56 115 TYR A N 1
ATOM 933 C CA . TYR A 1 115 ? 1.867 -12.920 -15.603 1.00 94.56 115 TYR A CA 1
ATOM 934 C C . TYR A 1 115 ? 3.191 -12.543 -14.930 1.00 94.56 115 TYR A C 1
ATOM 936 O O . TYR A 1 115 ? 3.296 -12.438 -13.709 1.00 94.56 115 TYR A O 1
ATOM 944 N N . GLY A 1 116 ? 4.218 -12.298 -15.743 1.00 91.88 116 GLY A N 1
ATOM 945 C CA . GLY A 1 116 ? 5.556 -11.939 -15.273 1.00 91.88 116 GLY A CA 1
ATOM 946 C C . GLY A 1 116 ? 6.420 -11.347 -16.380 1.00 91.88 116 GLY A C 1
ATOM 947 O O . GLY A 1 116 ? 6.011 -11.305 -17.538 1.00 91.88 116 GLY A O 1
ATOM 948 N N . ARG A 1 117 ? 7.626 -10.877 -16.040 1.00 92.44 117 ARG A N 1
ATOM 949 C CA . ARG A 1 117 ? 8.604 -10.468 -17.060 1.00 92.44 117 ARG A CA 1
ATOM 950 C C . ARG A 1 117 ? 9.049 -11.675 -17.885 1.00 92.44 117 ARG A C 1
ATOM 952 O O . ARG A 1 117 ? 9.256 -12.756 -17.340 1.00 92.44 117 ARG A O 1
ATOM 959 N N . TRP A 1 118 ? 9.234 -11.449 -19.177 1.00 92.75 118 TRP A N 1
ATOM 960 C CA . TRP A 1 118 ? 9.855 -12.370 -20.119 1.00 92.75 118 TRP A CA 1
ATOM 961 C C . TRP A 1 118 ? 11.063 -11.691 -20.770 1.00 92.75 118 TRP A C 1
ATOM 963 O O . TRP A 1 118 ? 11.068 -10.477 -20.977 1.00 92.75 118 TRP A O 1
ATOM 973 N N . SER A 1 119 ? 12.082 -12.481 -21.085 1.00 91.94 119 SER A N 1
ATOM 974 C CA . SER A 1 119 ? 13.305 -12.059 -21.765 1.00 91.94 119 SER A CA 1
ATOM 975 C C . SER A 1 119 ? 13.786 -13.189 -22.664 1.00 91.94 119 SER A C 1
ATOM 977 O O . SER A 1 119 ? 13.686 -14.352 -22.268 1.00 91.94 119 SER A O 1
ATOM 979 N N . ALA A 1 120 ? 14.332 -12.833 -23.823 1.00 86.88 120 ALA A N 1
ATOM 980 C CA . ALA A 1 120 ? 14.864 -13.769 -24.803 1.00 86.88 120 ALA A CA 1
ATOM 981 C C . ALA A 1 120 ? 15.900 -14.733 -24.204 1.00 86.88 120 ALA A C 1
ATOM 983 O O . ALA A 1 120 ? 16.743 -14.346 -23.388 1.00 86.88 120 ALA A O 1
ATOM 984 N N . ASN A 1 121 ? 15.858 -15.987 -24.645 1.00 82.75 121 ASN A N 1
ATOM 985 C CA . ASN A 1 121 ? 16.849 -17.000 -24.314 1.00 82.75 121 ASN A CA 1
ATOM 986 C C . ASN A 1 121 ? 18.088 -16.857 -25.218 1.00 82.75 121 ASN A C 1
ATOM 988 O O . ASN A 1 121 ? 17.968 -16.617 -26.419 1.00 82.75 121 ASN A O 1
ATOM 992 N N . ALA A 1 122 ? 19.287 -17.076 -24.670 1.00 76.50 122 ALA A N 1
ATOM 993 C CA . ALA A 1 122 ? 20.528 -17.129 -25.451 1.00 76.50 122 ALA A CA 1
ATOM 994 C C . ALA A 1 122 ? 20.524 -18.261 -26.499 1.00 76.50 122 ALA A C 1
ATOM 996 O O . ALA A 1 122 ? 21.177 -18.144 -27.532 1.00 76.50 122 ALA A O 1
ATOM 997 N N . ASN A 1 123 ? 19.745 -19.322 -26.260 1.00 78.62 123 ASN A N 1
ATOM 998 C CA . ASN A 1 123 ? 19.539 -20.425 -27.204 1.00 78.62 123 ASN A CA 1
ATOM 999 C C . ASN A 1 123 ? 18.493 -20.108 -28.298 1.00 78.62 123 ASN A C 1
ATOM 1001 O O . ASN A 1 123 ? 18.239 -20.952 -29.155 1.00 78.62 123 ASN A O 1
ATOM 1005 N N . GLY A 1 124 ? 17.871 -18.925 -28.262 1.00 76.50 124 GLY A N 1
ATOM 1006 C CA . GLY A 1 124 ? 16.760 -18.550 -29.135 1.00 76.50 124 GLY A CA 1
ATOM 1007 C C . GLY A 1 124 ? 15.433 -19.238 -28.794 1.00 76.50 124 GLY A C 1
ATOM 1008 O O . GLY A 1 124 ? 15.303 -19.961 -27.803 1.00 76.50 124 GLY A O 1
ATOM 1009 N N . GLY A 1 125 ? 14.440 -18.981 -29.644 1.00 87.31 125 GLY A N 1
ATOM 1010 C CA . GLY A 1 125 ? 13.057 -19.424 -29.502 1.00 87.31 125 GLY A CA 1
ATOM 1011 C C . GLY A 1 125 ? 12.158 -18.777 -30.561 1.00 87.31 125 GLY A C 1
ATOM 1012 O O . GLY A 1 125 ? 12.617 -18.003 -31.403 1.00 87.31 125 GLY A O 1
ATOM 1013 N N . GLU A 1 126 ? 10.869 -19.115 -30.550 1.00 91.06 126 GLU A N 1
ATOM 1014 C CA . GLU A 1 126 ? 9.917 -18.682 -31.585 1.00 91.06 126 GLU A CA 1
ATOM 1015 C C . GLU A 1 126 ? 9.609 -17.173 -31.523 1.00 91.06 126 GLU A C 1
ATOM 1017 O O . GLU A 1 126 ? 9.366 -16.544 -32.551 1.00 91.06 126 GLU A O 1
ATOM 1022 N N . LEU A 1 127 ? 9.660 -16.567 -30.330 1.00 92.31 127 LEU A N 1
ATOM 1023 C CA . LEU A 1 127 ? 9.475 -15.122 -30.148 1.00 92.31 127 LEU A CA 1
ATOM 1024 C C . LEU A 1 127 ? 10.751 -14.349 -30.507 1.00 92.31 127 LEU A C 1
ATOM 1026 O O . LEU A 1 127 ? 10.692 -13.278 -31.108 1.00 92.31 127 LEU A O 1
ATOM 1030 N N . GLU A 1 128 ? 11.911 -14.919 -30.201 1.00 92.38 128 GLU A N 1
ATOM 1031 C CA . GLU A 1 128 ? 13.223 -14.402 -30.572 1.00 92.38 128 GLU A CA 1
ATOM 1032 C C . GLU A 1 128 ? 13.399 -14.376 -32.099 1.00 92.38 128 GLU A C 1
ATOM 1034 O O . GLU A 1 128 ? 13.922 -13.401 -32.639 1.00 92.38 128 GLU A O 1
ATOM 1039 N N . ALA A 1 129 ? 12.885 -15.389 -32.808 1.00 90.75 129 ALA A N 1
ATOM 1040 C CA . ALA A 1 129 ? 12.834 -15.429 -34.272 1.00 90.75 129 ALA A CA 1
ATOM 1041 C C . ALA A 1 129 ? 11.920 -14.343 -34.882 1.00 90.75 129 ALA A C 1
ATOM 1043 O O . ALA A 1 129 ? 12.168 -13.888 -35.997 1.00 90.75 129 ALA A O 1
ATOM 1044 N N . LEU A 1 130 ? 10.908 -13.881 -34.138 1.00 89.94 130 LEU A N 1
ATOM 1045 C CA . LEU A 1 130 ? 10.081 -12.714 -34.478 1.00 89.94 130 LEU A CA 1
ATOM 1046 C C . LEU A 1 130 ? 10.678 -11.379 -33.980 1.00 89.94 130 LEU A C 1
ATOM 1048 O O . LEU A 1 130 ? 10.061 -10.327 -34.138 1.00 89.94 130 LEU A O 1
ATOM 1052 N N . GLY A 1 131 ? 11.881 -11.397 -33.396 1.00 89.69 131 GLY A N 1
ATOM 1053 C CA . GLY A 1 131 ? 12.623 -10.209 -32.969 1.00 89.69 131 GLY A CA 1
ATOM 1054 C C . GLY A 1 131 ? 12.324 -9.705 -31.552 1.00 89.69 131 GLY A C 1
ATOM 1055 O O . GLY A 1 131 ? 12.902 -8.691 -31.148 1.00 89.69 131 GLY A O 1
ATOM 1056 N N . PHE A 1 132 ? 11.475 -10.385 -30.772 1.00 90.06 132 PHE A N 1
ATOM 1057 C CA . PHE A 1 132 ? 11.199 -9.995 -29.385 1.00 90.06 132 PHE A CA 1
ATOM 1058 C C . PHE A 1 132 ? 12.404 -10.281 -28.480 1.00 90.06 132 PHE A C 1
ATOM 1060 O O . PHE A 1 132 ? 12.948 -11.384 -28.470 1.00 90.06 132 PHE A O 1
ATOM 1067 N N . LYS A 1 133 ? 12.813 -9.278 -27.690 1.00 90.62 133 LYS A N 1
ATOM 1068 C CA . LYS A 1 133 ? 13.973 -9.355 -26.776 1.00 90.62 133 LYS A CA 1
ATOM 1069 C C . LYS A 1 133 ? 13.576 -9.352 -25.301 1.00 90.62 133 LYS A C 1
ATOM 1071 O O . LYS A 1 133 ? 14.203 -10.028 -24.491 1.00 90.62 133 LYS A O 1
ATOM 1076 N N . GLU A 1 134 ? 12.524 -8.617 -24.961 1.00 92.31 134 GLU A N 1
ATOM 1077 C CA . GLU A 1 134 ? 11.901 -8.597 -23.639 1.00 92.31 134 GLU A CA 1
ATOM 1078 C C . GLU A 1 134 ? 10.395 -8.323 -23.764 1.00 92.31 134 GLU A C 1
ATOM 1080 O O . GLU A 1 134 ? 9.904 -7.935 -24.825 1.00 92.31 134 GLU A O 1
ATOM 1085 N N . GLY A 1 135 ? 9.650 -8.553 -22.686 1.00 92.06 135 GLY A N 1
ATOM 1086 C CA . GLY A 1 135 ? 8.209 -8.331 -22.636 1.00 92.06 135 GLY A CA 1
ATOM 1087 C C . GLY A 1 135 ? 7.589 -8.838 -21.342 1.00 92.06 135 GLY A C 1
ATOM 1088 O O . GLY A 1 135 ? 8.274 -9.036 -20.334 1.00 92.06 135 GLY A O 1
ATOM 1089 N N . TYR A 1 136 ? 6.281 -9.072 -21.372 1.00 95.44 136 TYR A N 1
ATOM 1090 C CA . TYR A 1 136 ? 5.540 -9.662 -20.263 1.00 95.44 136 TYR A CA 1
ATOM 1091 C C . TYR A 1 136 ? 4.814 -10.922 -20.718 1.00 95.44 136 TYR A C 1
ATOM 1093 O O . TYR A 1 136 ? 3.854 -10.843 -21.481 1.00 95.44 136 TYR A O 1
ATOM 1101 N N . ARG A 1 137 ? 5.253 -12.081 -20.216 1.00 96.06 137 ARG A N 1
ATOM 1102 C CA . ARG A 1 137 ? 4.540 -13.350 -20.388 1.00 96.06 137 ARG A CA 1
ATOM 1103 C C . ARG A 1 137 ? 3.197 -13.263 -19.672 1.00 96.06 137 ARG A C 1
ATOM 1105 O O . ARG A 1 137 ? 3.166 -12.913 -18.492 1.00 96.06 137 ARG A O 1
ATOM 1112 N N . VAL A 1 138 ? 2.127 -13.626 -20.371 1.00 97.62 138 VAL A N 1
ATOM 1113 C CA . VAL A 1 138 ? 0.777 -13.812 -19.826 1.00 97.62 138 VAL A CA 1
ATOM 1114 C C . VAL A 1 138 ? 0.291 -15.195 -20.250 1.00 97.62 138 VAL A C 1
ATOM 1116 O O . VAL A 1 138 ? 0.095 -15.443 -21.437 1.00 97.62 138 VAL A O 1
ATOM 1119 N N . ASP A 1 139 ? 0.135 -16.108 -19.296 1.00 97.75 139 ASP A N 1
ATOM 1120 C CA . ASP A 1 139 ? -0.342 -17.470 -19.560 1.00 97.75 139 ASP A CA 1
ATOM 1121 C C . ASP A 1 139 ? -1.876 -17.480 -19.565 1.00 97.75 139 ASP A C 1
ATOM 1123 O O . ASP A 1 139 ? -2.499 -17.367 -18.507 1.00 97.75 139 ASP A O 1
ATOM 1127 N N . VAL A 1 140 ? -2.500 -17.570 -20.744 1.00 97.88 140 VAL A N 1
ATOM 1128 C CA . VAL A 1 140 ? -3.949 -17.343 -20.895 1.00 97.88 140 VAL A CA 1
ATOM 1129 C C . VAL A 1 140 ? -4.809 -18.450 -20.289 1.00 97.88 140 VAL A C 1
ATOM 1131 O O . VAL A 1 140 ? -5.996 -18.246 -20.050 1.00 97.88 140 VAL A O 1
ATOM 1134 N N . ASP A 1 141 ? -4.216 -19.611 -20.034 1.00 96.44 141 ASP A N 1
ATOM 1135 C CA . ASP A 1 141 ? -4.808 -20.820 -19.465 1.00 96.44 141 ASP A CA 1
ATOM 1136 C C . ASP A 1 141 ? -4.508 -21.011 -17.965 1.00 96.44 141 ASP A C 1
ATOM 1138 O O . ASP A 1 141 ? -5.130 -21.855 -17.315 1.00 96.44 141 ASP A O 1
ATOM 1142 N N . VAL A 1 142 ? -3.597 -20.220 -17.383 1.00 97.06 142 VAL A N 1
ATOM 1143 C CA . VAL A 1 142 ? -3.161 -20.366 -15.984 1.00 97.06 142 VAL A CA 1
ATOM 1144 C C . VAL A 1 142 ? -3.665 -19.194 -15.129 1.00 97.06 142 VAL A C 1
ATOM 1146 O O . VAL A 1 142 ? -3.213 -18.066 -15.322 1.00 97.06 142 VAL A O 1
ATOM 1149 N N . PRO A 1 143 ? -4.544 -19.410 -14.130 1.00 95.50 143 PRO A N 1
ATOM 1150 C CA . PRO A 1 143 ? -4.934 -18.359 -13.191 1.00 95.50 143 PRO A CA 1
ATOM 1151 C C . PRO A 1 143 ? -3.766 -17.982 -12.269 1.00 95.50 143 PRO A C 1
ATOM 1153 O O . PRO A 1 143 ? -2.990 -18.839 -11.843 1.00 95.50 143 PRO A O 1
ATOM 1156 N N . GLU A 1 144 ? -3.653 -16.700 -11.914 1.00 94.06 144 GLU A N 1
ATOM 1157 C CA . GLU A 1 144 ? -2.606 -16.245 -10.994 1.00 94.06 144 GLU A CA 1
ATOM 1158 C C . GLU A 1 144 ? -2.720 -16.913 -9.605 1.00 94.06 144 GLU A C 1
ATOM 1160 O O . GLU A 1 144 ? -3.781 -16.999 -8.978 1.00 94.06 144 GLU A O 1
ATOM 1165 N N . SER A 1 145 ? -1.571 -17.358 -9.101 1.00 91.06 145 SER A N 1
ATOM 1166 C CA . SER A 1 145 ? -1.393 -18.109 -7.857 1.00 91.06 145 SER A CA 1
ATOM 1167 C C . SER A 1 145 ? -1.966 -17.414 -6.617 1.00 91.06 145 SER A C 1
ATOM 1169 O O . SER A 1 145 ? -2.407 -18.089 -5.685 1.00 91.06 145 SER A O 1
ATOM 1171 N N . SER A 1 146 ? -2.014 -16.075 -6.618 1.00 86.25 146 SER A N 1
ATOM 1172 C CA . SER A 1 146 ? -2.519 -15.249 -5.515 1.00 86.25 146 SER A CA 1
ATOM 1173 C C . SER A 1 146 ? -4.013 -15.421 -5.227 1.00 86.25 146 SER A C 1
ATOM 1175 O O . SER A 1 146 ? -4.455 -15.066 -4.136 1.00 86.25 146 SER A O 1
ATOM 1177 N N . TRP A 1 147 ? -4.794 -15.936 -6.184 1.00 96.62 147 TRP A N 1
ATOM 1178 C CA . TRP A 1 147 ? -6.252 -16.041 -6.066 1.00 96.62 147 TRP A CA 1
ATOM 1179 C C . TRP A 1 147 ? -6.828 -17.387 -6.521 1.00 96.62 147 TRP A C 1
ATOM 1181 O O . TRP A 1 147 ? -8.006 -17.634 -6.284 1.00 96.62 147 TRP A O 1
ATOM 1191 N N . ALA A 1 148 ? -6.038 -18.285 -7.120 1.00 95.81 148 ALA A N 1
ATOM 1192 C CA . ALA A 1 148 ? -6.526 -19.559 -7.666 1.00 95.81 148 ALA A CA 1
ATOM 1193 C C . ALA A 1 148 ? -7.284 -20.457 -6.653 1.00 95.81 148 ALA A C 1
ATOM 1195 O O . ALA A 1 148 ? -8.078 -21.302 -7.054 1.00 95.81 148 ALA A O 1
ATOM 1196 N N . LYS A 1 149 ? -7.093 -20.268 -5.337 1.00 96.50 149 LYS A N 1
ATOM 1197 C CA . LYS A 1 149 ? -7.838 -20.977 -4.270 1.00 96.50 149 LYS A CA 1
ATOM 1198 C C . LYS A 1 149 ? -9.124 -20.263 -3.816 1.00 96.50 149 LYS A C 1
ATOM 1200 O O . LYS A 1 149 ? -9.862 -20.796 -2.986 1.00 96.50 149 LYS A O 1
ATOM 1205 N N . ALA A 1 150 ? -9.401 -19.061 -4.322 1.00 97.69 150 ALA A N 1
ATOM 1206 C CA . ALA A 1 150 ? -10.549 -18.251 -3.929 1.00 97.69 150 ALA A CA 1
ATOM 1207 C C . ALA A 1 150 ? -11.908 -18.857 -4.351 1.00 97.69 150 ALA A C 1
ATOM 1209 O O . ALA A 1 150 ? -12.782 -18.913 -3.483 1.00 97.69 150 ALA A O 1
ATOM 1210 N N . PRO A 1 151 ? -12.117 -19.378 -5.583 1.00 97.81 151 PRO A N 1
ATOM 1211 C CA . PRO A 1 151 ? -13.410 -19.957 -5.978 1.00 97.81 151 PRO A CA 1
ATOM 1212 C C . PRO A 1 151 ? -13.869 -21.103 -5.070 1.00 97.81 151 PRO A C 1
ATOM 1214 O O . PRO A 1 151 ? -15.040 -21.178 -4.704 1.00 97.81 151 PRO A O 1
ATOM 1217 N N . SER A 1 152 ? -12.939 -21.957 -4.643 1.00 96.75 152 SER A N 1
ATOM 1218 C CA . SER A 1 152 ? -13.210 -23.082 -3.741 1.00 96.75 152 SER A CA 1
ATOM 1219 C C . SER A 1 152 ? -13.481 -22.680 -2.283 1.00 96.75 152 SER A C 1
ATOM 1221 O O . SER A 1 152 ? -13.947 -23.510 -1.506 1.00 96.75 152 SER A O 1
ATOM 1223 N N . PHE A 1 153 ? -13.166 -21.439 -1.890 1.00 96.38 153 PHE A N 1
ATOM 1224 C CA . PHE A 1 153 ? -13.238 -20.976 -0.498 1.00 96.38 153 PHE A CA 1
ATOM 1225 C C . PHE A 1 153 ? -14.411 -20.017 -0.227 1.00 96.38 153 PHE A C 1
ATOM 1227 O O . PHE A 1 153 ? -15.008 -20.079 0.850 1.00 96.38 153 PHE A O 1
ATOM 1234 N N . HIS A 1 154 ? -14.725 -19.115 -1.165 1.00 98.00 154 HIS A N 1
ATOM 1235 C CA . HIS A 1 154 ? -15.772 -18.103 -0.973 1.00 98.00 154 HIS A CA 1
ATOM 1236 C C . HIS A 1 154 ? -17.135 -18.587 -1.465 1.00 98.00 154 HIS A C 1
ATOM 1238 O O . HIS A 1 154 ? -17.253 -19.185 -2.531 1.00 98.00 154 HIS A O 1
ATOM 1244 N N . ASP A 1 155 ? -18.176 -18.269 -0.702 1.00 97.94 155 ASP A N 1
ATOM 1245 C CA . ASP A 1 155 ? -19.578 -18.516 -1.057 1.00 97.94 155 ASP A CA 1
ATOM 1246 C C . ASP A 1 155 ? -20.105 -17.465 -2.039 1.00 97.94 155 ASP A C 1
ATOM 1248 O O . ASP A 1 155 ? -21.057 -17.709 -2.779 1.00 97.94 155 ASP A O 1
ATOM 1252 N N . ILE A 1 156 ? -19.478 -16.285 -2.044 1.00 98.44 156 ILE A N 1
ATOM 1253 C CA . ILE A 1 156 ? -19.748 -15.199 -2.981 1.00 98.44 156 ILE A CA 1
ATOM 1254 C C . ILE A 1 156 ? -18.411 -14.684 -3.517 1.00 98.44 156 ILE A C 1
ATOM 1256 O O . ILE A 1 156 ? -17.555 -14.257 -2.742 1.00 98.44 156 ILE A O 1
ATOM 1260 N N . LEU A 1 157 ? -18.229 -14.693 -4.837 1.00 98.31 157 LEU A N 1
ATOM 1261 C CA . LEU A 1 157 ? -17.010 -14.210 -5.490 1.00 98.31 157 LEU A CA 1
ATOM 1262 C C . LEU A 1 157 ? -17.339 -13.031 -6.413 1.00 98.31 157 LEU A C 1
ATOM 1264 O O . LEU A 1 157 ? -18.218 -13.149 -7.259 1.00 98.31 157 LEU A O 1
ATOM 1268 N N . VAL A 1 158 ? -16.637 -11.908 -6.262 1.00 98.69 158 VAL A N 1
ATOM 1269 C CA . VAL A 1 158 ? -16.777 -10.699 -7.089 1.00 98.69 158 VAL A CA 1
ATOM 1270 C C . VAL A 1 158 ? -15.473 -10.474 -7.847 1.00 98.69 158 VAL A C 1
ATOM 1272 O O . VAL A 1 158 ? -14.452 -10.165 -7.236 1.00 98.69 158 VAL A O 1
ATOM 1275 N N . LEU A 1 159 ? -15.490 -10.637 -9.169 1.00 98.56 159 LEU A N 1
ATOM 1276 C CA . LEU A 1 159 ? -14.305 -10.538 -10.024 1.00 98.56 159 LEU A CA 1
ATOM 1277 C C . LEU A 1 159 ? -14.290 -9.227 -10.824 1.00 98.56 159 LEU A C 1
ATOM 1279 O O . LEU A 1 159 ? -15.349 -8.684 -11.135 1.00 98.56 159 LEU A O 1
ATOM 1283 N N . ASN A 1 160 ? -13.100 -8.720 -11.160 1.00 98.06 160 ASN A N 1
ATOM 1284 C CA . ASN A 1 160 ? -12.915 -7.699 -12.195 1.00 98.06 160 ASN A CA 1
ATOM 1285 C C . ASN A 1 160 ? -11.516 -7.768 -12.831 1.00 98.06 160 ASN A C 1
ATOM 1287 O O . ASN A 1 160 ? -10.548 -8.182 -12.197 1.00 98.06 160 ASN A O 1
ATOM 1291 N N . THR A 1 161 ? -11.404 -7.251 -14.052 1.00 96.56 161 THR A N 1
ATOM 1292 C CA . THR A 1 161 ? -10.146 -6.808 -14.674 1.00 96.56 161 THR A CA 1
ATOM 1293 C C . THR A 1 161 ? -10.448 -5.641 -15.626 1.00 96.56 161 THR A C 1
ATOM 1295 O O . THR A 1 161 ? -11.621 -5.341 -15.852 1.00 96.56 161 THR A O 1
ATOM 1298 N N . GLY A 1 162 ? -9.430 -4.948 -16.144 1.00 92.88 162 GLY A N 1
ATOM 1299 C CA . GLY A 1 162 ? -9.637 -3.855 -17.100 1.00 92.88 162 GLY A CA 1
ATOM 1300 C C . GLY A 1 162 ? -8.425 -2.962 -17.340 1.00 92.88 162 GLY A C 1
ATOM 1301 O O . GLY A 1 162 ? -7.718 -3.161 -18.322 1.00 92.88 162 GLY A O 1
ATOM 1302 N N . HIS A 1 163 ? -8.159 -1.986 -16.463 1.00 89.94 163 HIS A N 1
ATOM 1303 C CA . HIS A 1 163 ? -7.229 -0.872 -16.746 1.00 89.94 163 HIS A CA 1
ATOM 1304 C C . HIS A 1 163 ? -5.825 -1.268 -17.243 1.00 89.94 163 HIS A C 1
ATOM 1306 O O . HIS A 1 163 ? -5.180 -0.467 -17.909 1.00 89.94 163 HIS A O 1
ATOM 1312 N N . TRP A 1 164 ? -5.316 -2.460 -16.913 1.00 92.75 164 TRP A N 1
ATOM 1313 C CA . TRP A 1 164 ? -3.983 -2.899 -17.352 1.00 92.75 164 TRP A CA 1
ATOM 1314 C C . TRP A 1 164 ? -3.946 -3.398 -18.807 1.00 92.75 164 TRP A C 1
ATOM 1316 O O . TRP A 1 164 ? -2.880 -3.358 -19.412 1.00 92.75 164 TRP A O 1
ATOM 1326 N N . TRP A 1 165 ? -5.079 -3.807 -19.387 1.00 93.38 165 TRP A N 1
ATOM 1327 C CA . TRP A 1 165 ? -5.171 -4.293 -20.774 1.00 93.38 165 TRP A CA 1
ATOM 1328 C C . TRP A 1 165 ? -5.017 -3.178 -21.817 1.00 93.38 165 TRP A C 1
ATOM 1330 O O . TRP A 1 165 ? -4.503 -3.415 -22.904 1.00 93.38 165 TRP A O 1
ATOM 1340 N N . TRP A 1 166 ? -5.403 -1.949 -21.460 1.00 87.69 166 TRP A N 1
ATOM 1341 C CA . TRP A 1 166 ? -5.296 -0.746 -22.297 1.00 87.69 166 TRP A CA 1
ATOM 1342 C C . TRP A 1 166 ? -4.269 0.264 -21.745 1.00 87.69 166 TRP A C 1
ATOM 1344 O O . TRP A 1 166 ? -4.428 1.474 -21.882 1.00 87.69 166 TRP A O 1
ATOM 1354 N N . ALA A 1 167 ? -3.190 -0.222 -21.117 1.00 85.81 167 ALA A N 1
ATOM 1355 C CA . ALA A 1 167 ? -2.141 0.621 -20.537 1.00 85.81 167 ALA A CA 1
ATOM 1356 C C . ALA A 1 167 ? -0.766 0.452 -21.225 1.00 85.81 167 ALA A C 1
ATOM 1358 O O . ALA A 1 167 ? 0.099 -0.256 -20.696 1.00 85.81 167 ALA A O 1
ATOM 1359 N N . PRO A 1 168 ? -0.478 1.193 -22.318 1.00 83.44 168 PRO A N 1
ATOM 1360 C CA . PRO A 1 168 ? 0.868 1.280 -22.906 1.00 83.44 168 PRO A CA 1
ATOM 1361 C C . PRO A 1 168 ? 1.946 1.724 -21.902 1.00 83.44 168 PRO A C 1
ATOM 1363 O O . PRO A 1 168 ? 3.111 1.359 -22.002 1.00 83.44 168 PRO A O 1
ATOM 1366 N N . SER A 1 169 ? 1.546 2.469 -20.866 1.00 81.88 169 SER A N 1
ATOM 1367 C CA . SER A 1 169 ? 2.390 2.875 -19.732 1.00 81.88 169 SER A CA 1
ATOM 1368 C C . SER A 1 169 ? 2.635 1.765 -18.684 1.00 81.88 169 SER A C 1
ATOM 1370 O O . SER A 1 169 ? 3.129 2.035 -17.580 1.00 81.88 169 SER A O 1
ATOM 1372 N N . LYS A 1 170 ? 2.255 0.518 -18.991 1.00 84.88 170 LYS A N 1
ATOM 1373 C CA . LYS A 1 170 ? 2.537 -0.715 -18.229 1.00 84.88 170 LYS A CA 1
ATOM 1374 C C . LYS A 1 170 ? 3.119 -1.803 -19.132 1.00 84.88 170 LYS A C 1
ATOM 1376 O O . LYS A 1 170 ? 4.085 -2.442 -18.726 1.00 84.88 170 LYS A O 1
ATOM 1381 N N . PHE A 1 171 ? 2.567 -1.945 -20.335 1.00 90.19 171 PHE A N 1
ATOM 1382 C CA . PHE A 1 171 ? 3.031 -2.856 -21.377 1.00 90.19 171 PHE A CA 1
ATOM 1383 C C . PHE A 1 171 ? 3.297 -2.038 -22.646 1.00 90.19 171 PHE A C 1
ATOM 1385 O O . PHE A 1 171 ? 2.379 -1.762 -23.415 1.00 90.19 171 PHE A O 1
ATOM 1392 N N . ASP A 1 172 ? 4.538 -1.576 -22.825 1.00 89.88 172 ASP A N 1
ATOM 1393 C CA . ASP A 1 172 ? 4.916 -0.779 -24.002 1.00 89.88 172 ASP A CA 1
ATOM 1394 C C . ASP A 1 172 ? 4.831 -1.691 -25.241 1.00 89.88 172 ASP A C 1
ATOM 1396 O O . ASP A 1 172 ? 5.566 -2.680 -25.289 1.00 89.88 172 ASP A O 1
ATOM 1400 N N . PRO A 1 173 ? 3.967 -1.401 -26.234 1.00 86.62 173 PRO A N 1
ATOM 1401 C CA . PRO A 1 173 ? 3.661 -2.332 -27.323 1.00 86.62 173 PRO A CA 1
ATOM 1402 C C . PRO A 1 173 ? 4.842 -2.603 -28.267 1.00 86.62 173 PRO A C 1
ATOM 1404 O O . PRO A 1 173 ? 4.749 -3.502 -29.096 1.00 86.62 173 PRO A O 1
ATOM 1407 N N . VAL A 1 174 ? 5.944 -1.852 -28.146 1.00 86.25 174 VAL A N 1
ATOM 1408 C CA . VAL A 1 174 ? 7.177 -2.056 -28.920 1.00 86.25 174 VAL A CA 1
ATOM 1409 C C . VAL A 1 174 ? 8.315 -2.551 -28.025 1.00 86.25 174 VAL A C 1
ATOM 1411 O O . VAL A 1 174 ? 9.038 -3.467 -28.406 1.00 86.25 174 VAL A O 1
ATOM 1414 N N . LYS A 1 175 ? 8.499 -1.955 -26.838 1.00 86.00 175 LYS A N 1
ATOM 1415 C CA . LYS A 1 175 ? 9.655 -2.241 -25.965 1.00 86.00 175 LYS A CA 1
ATOM 1416 C C . LYS A 1 175 ? 9.427 -3.374 -24.971 1.00 86.00 175 LYS A C 1
ATOM 1418 O O . LYS A 1 175 ? 10.381 -4.027 -24.582 1.00 86.00 175 LYS A O 1
ATOM 1423 N N . SER A 1 176 ? 8.197 -3.557 -24.492 1.00 89.38 176 SER A N 1
ATOM 1424 C CA . SER A 1 176 ? 7.866 -4.580 -23.490 1.00 89.38 176 SER A CA 1
ATOM 1425 C C . SER A 1 176 ? 6.406 -5.050 -23.628 1.00 89.38 176 SER A C 1
ATOM 1427 O O . SER A 1 176 ? 5.597 -4.850 -22.715 1.00 89.38 176 SER A O 1
ATOM 1429 N N . PRO A 1 177 ? 6.044 -5.640 -24.785 1.00 93.56 177 PRO A N 1
ATOM 1430 C CA . PRO A 1 177 ? 4.666 -6.000 -25.101 1.00 93.56 177 PRO A CA 1
ATOM 1431 C C . PRO A 1 177 ? 4.134 -7.123 -24.204 1.00 93.56 177 PRO A C 1
ATOM 1433 O O . PRO A 1 177 ? 4.889 -7.850 -23.550 1.00 93.56 177 PRO A O 1
ATOM 1436 N N . MET A 1 178 ? 2.810 -7.291 -24.211 1.00 96.19 178 MET A N 1
ATOM 1437 C CA . MET A 1 178 ? 2.174 -8.504 -23.697 1.00 96.19 178 MET A CA 1
ATOM 1438 C C . MET A 1 178 ? 2.453 -9.649 -24.676 1.00 96.19 178 MET A C 1
ATOM 1440 O O . MET A 1 178 ? 2.176 -9.533 -25.867 1.00 96.19 178 MET A O 1
ATOM 1444 N N . LEU A 1 179 ? 3.022 -10.738 -24.172 1.00 96.31 179 LEU A N 1
ATOM 1445 C CA . LEU A 1 179 ? 3.385 -11.931 -24.929 1.00 96.31 179 LEU A CA 1
ATOM 1446 C C . LEU A 1 179 ? 2.558 -13.083 -24.364 1.00 96.31 179 LEU A C 1
ATOM 1448 O O . LEU A 1 179 ? 2.745 -13.487 -23.214 1.00 96.31 179 LEU A O 1
ATOM 1452 N N . PHE A 1 180 ? 1.594 -13.562 -25.144 1.00 97.69 180 PHE A N 1
ATOM 1453 C CA . PHE A 1 180 ? 0.605 -14.532 -24.682 1.00 97.69 180 PHE A CA 1
ATOM 1454 C C . PHE A 1 180 ? 1.100 -15.968 -24.859 1.00 97.69 180 PHE A C 1
ATOM 1456 O O . PHE A 1 180 ? 1.717 -16.299 -25.870 1.00 97.69 180 PHE A O 1
ATOM 1463 N N . PHE A 1 181 ? 0.842 -16.809 -23.859 1.00 97.44 181 PHE A N 1
ATOM 1464 C CA . PHE A 1 181 ? 1.240 -18.215 -23.815 1.00 97.44 181 PHE A CA 1
ATOM 1465 C C . PHE A 1 181 ? 0.032 -19.101 -23.493 1.00 97.44 181 PHE A C 1
ATOM 1467 O O . PHE A 1 181 ? -0.819 -18.699 -22.706 1.00 97.44 181 PHE A O 1
ATOM 1474 N N . GLU A 1 182 ? -0.013 -20.309 -24.051 1.00 96.94 182 GLU A N 1
ATOM 1475 C CA . GLU A 1 182 ? -1.011 -21.347 -23.756 1.00 96.94 182 GLU A CA 1
ATOM 1476 C C . GLU A 1 182 ? -0.335 -22.728 -23.752 1.00 96.94 182 GLU A C 1
ATOM 1478 O O . GLU A 1 182 ? 0.581 -22.992 -24.539 1.00 96.94 182 GLU A O 1
ATOM 1483 N N . GLY A 1 183 ? -0.703 -23.614 -22.820 1.00 93.94 183 GLY A N 1
ATOM 1484 C CA . GLY A 1 183 ? -0.054 -24.921 -22.666 1.00 93.94 183 GLY A CA 1
ATOM 1485 C C . GLY A 1 183 ? 1.457 -24.820 -22.414 1.00 93.94 183 GLY A C 1
ATOM 1486 O O . GLY A 1 183 ? 2.217 -25.717 -22.775 1.00 93.94 183 GLY A O 1
ATOM 1487 N N . GLY A 1 184 ? 1.912 -23.690 -21.862 1.00 92.25 184 GLY A N 1
ATOM 1488 C CA . GLY A 1 184 ? 3.322 -23.378 -21.629 1.00 92.25 184 GLY A CA 1
ATOM 1489 C C . GLY A 1 184 ? 4.092 -22.763 -22.811 1.00 92.25 184 GLY A C 1
ATOM 1490 O O . GLY A 1 184 ? 5.173 -22.221 -22.558 1.00 92.25 184 GLY A O 1
ATOM 1491 N N . ARG A 1 185 ? 3.551 -22.785 -24.040 1.00 93.50 185 ARG A N 1
ATOM 1492 C CA . ARG A 1 185 ? 4.175 -22.312 -25.300 1.00 93.50 185 ARG A CA 1
ATOM 1493 C C . ARG A 1 185 ? 3.649 -20.933 -25.728 1.00 93.50 185 ARG A C 1
ATOM 1495 O O . ARG A 1 185 ? 2.545 -20.588 -25.313 1.00 93.50 185 ARG A O 1
ATOM 1502 N N . PRO A 1 186 ? 4.398 -20.131 -26.509 1.00 95.44 186 PRO A N 1
ATOM 1503 C CA . PRO A 1 186 ? 3.901 -18.852 -27.014 1.00 95.44 186 PRO A CA 1
ATOM 1504 C C . PRO A 1 186 ? 2.761 -19.055 -28.025 1.00 95.44 186 PRO A C 1
ATOM 1506 O O . PRO A 1 186 ? 2.753 -20.028 -28.776 1.00 95.44 186 PRO A O 1
ATOM 1509 N N . ILE A 1 187 ? 1.808 -18.123 -28.063 1.00 96.56 187 ILE A N 1
ATOM 1510 C CA . ILE A 1 187 ? 0.761 -18.081 -29.092 1.00 96.56 187 ILE A CA 1
ATOM 1511 C C . ILE A 1 187 ? 1.299 -17.313 -30.303 1.00 96.56 187 ILE A C 1
ATOM 1513 O O . ILE A 1 187 ? 1.785 -16.188 -30.161 1.00 96.56 187 ILE A O 1
ATOM 1517 N N . LEU A 1 188 ? 1.214 -17.925 -31.487 1.00 93.31 188 LEU A N 1
ATOM 1518 C CA . LEU A 1 188 ? 1.786 -17.414 -32.732 1.00 93.31 188 LEU A CA 1
ATOM 1519 C C . LEU A 1 188 ? 0.721 -17.392 -33.851 1.00 93.31 188 LEU A C 1
ATOM 1521 O O . LEU A 1 188 ? 0.045 -18.405 -34.041 1.00 93.31 188 LEU A O 1
ATOM 1525 N N . PRO A 1 189 ? 0.577 -16.289 -34.615 1.00 92.12 189 PRO A N 1
ATOM 1526 C CA . PRO A 1 189 ? 1.239 -14.997 -34.413 1.00 92.12 189 PRO A CA 1
ATOM 1527 C C . PRO A 1 189 ? 0.842 -14.344 -33.069 1.00 92.12 189 PRO A C 1
ATOM 1529 O O . PRO A 1 189 ? -0.232 -14.645 -32.544 1.00 92.12 189 PRO A O 1
ATOM 1532 N N . PRO A 1 190 ? 1.688 -13.464 -32.495 1.00 91.75 190 PRO A N 1
ATOM 1533 C CA . PRO A 1 190 ? 1.413 -12.828 -31.207 1.00 91.75 190 PRO A CA 1
ATOM 1534 C C . PRO A 1 190 ? 0.079 -12.073 -31.195 1.00 91.75 190 PRO A C 1
ATOM 1536 O O . PRO A 1 190 ? -0.176 -11.226 -32.053 1.00 91.75 190 PRO A O 1
ATOM 1539 N N . LEU A 1 191 ? -0.765 -12.368 -30.204 1.00 94.44 191 LEU A N 1
ATOM 1540 C CA . LEU A 1 191 ? -2.086 -11.750 -30.070 1.00 94.44 191 LEU A CA 1
ATOM 1541 C C . LEU A 1 191 ? -1.996 -10.290 -29.581 1.00 94.44 191 LEU A C 1
ATOM 1543 O O . LEU A 1 191 ? -1.187 -9.995 -28.696 1.00 94.44 191 LEU A O 1
ATOM 1547 N N . PRO A 1 192 ? -2.863 -9.379 -30.062 1.00 93.50 192 PRO A N 1
ATOM 1548 C CA . PRO A 1 192 ? -3.045 -8.073 -29.438 1.00 93.50 192 PRO A CA 1
ATOM 1549 C C . PRO A 1 192 ? -3.716 -8.205 -28.050 1.00 93.50 192 PRO A C 1
ATOM 1551 O O . PRO A 1 192 ? -4.383 -9.207 -27.776 1.00 93.50 192 PRO A O 1
ATOM 1554 N N . PRO A 1 193 ? -3.623 -7.183 -27.172 1.00 94.38 193 PRO A N 1
ATOM 1555 C CA . PRO A 1 193 ? -4.214 -7.231 -25.828 1.00 94.38 193 PRO A CA 1
ATOM 1556 C C . PRO A 1 193 ? -5.724 -7.504 -25.789 1.00 94.38 193 PRO A C 1
ATOM 1558 O O . PRO A 1 193 ? -6.195 -8.109 -24.831 1.00 94.38 193 PRO A O 1
ATOM 1561 N N . ALA A 1 194 ? -6.468 -7.101 -26.825 1.00 94.38 194 ALA A N 1
ATOM 1562 C CA . ALA A 1 194 ? -7.897 -7.381 -26.977 1.00 94.38 194 ALA A CA 1
ATOM 1563 C C . ALA A 1 194 ? -8.178 -8.891 -27.104 1.00 94.38 194 ALA A C 1
ATOM 1565 O O . ALA A 1 194 ? -8.923 -9.457 -26.307 1.00 94.38 194 ALA A O 1
ATOM 1566 N N . ASP A 1 195 ? -7.505 -9.572 -28.038 1.00 96.25 195 ASP A N 1
ATOM 1567 C CA . ASP A 1 195 ? -7.636 -11.020 -28.202 1.00 96.25 195 ASP A CA 1
ATOM 1568 C C . ASP A 1 195 ? -7.161 -11.784 -26.958 1.00 96.25 195 ASP A C 1
ATOM 1570 O O . ASP A 1 195 ? -7.810 -12.742 -26.529 1.00 96.25 195 ASP A O 1
ATOM 1574 N N . GLY A 1 196 ? -6.054 -11.338 -26.353 1.00 96.81 196 GLY A N 1
ATOM 1575 C CA . GLY A 1 196 ? -5.542 -11.891 -25.101 1.00 96.81 196 GLY A CA 1
ATOM 1576 C C . GLY A 1 196 ? -6.529 -11.761 -23.935 1.00 96.81 196 GLY A C 1
ATOM 1577 O O . GLY A 1 196 ? -6.659 -12.700 -23.147 1.00 96.81 196 GLY A O 1
ATOM 1578 N N . LEU A 1 197 ? -7.269 -10.648 -23.853 1.00 97.62 197 LEU A N 1
ATOM 1579 C CA . LEU A 1 197 ? -8.336 -10.441 -22.871 1.00 97.62 197 LEU A CA 1
ATOM 1580 C C . LEU A 1 197 ? -9.474 -11.450 -23.070 1.00 97.62 197 LEU A C 1
ATOM 1582 O O . LEU A 1 197 ? -9.864 -12.097 -22.101 1.00 97.62 197 LEU A O 1
ATOM 1586 N N . ASP A 1 198 ? -9.957 -11.652 -24.300 1.00 97.25 198 ASP A N 1
ATOM 1587 C CA . ASP A 1 198 ? -10.999 -12.653 -24.588 1.00 97.25 198 ASP A CA 1
ATOM 1588 C C . ASP A 1 198 ? -10.565 -14.071 -24.192 1.00 97.25 198 ASP A C 1
ATOM 1590 O O . ASP A 1 198 ? -11.354 -14.832 -23.618 1.00 97.25 198 ASP A O 1
ATOM 1594 N N . ARG A 1 199 ? -9.304 -14.443 -24.468 1.00 97.38 199 ARG A N 1
ATOM 1595 C CA . ARG A 1 199 ? -8.798 -15.793 -24.164 1.00 97.38 199 ARG A CA 1
ATOM 1596 C C . ARG A 1 199 ? -8.659 -15.993 -22.653 1.00 97.38 199 ARG A C 1
ATOM 1598 O O . ARG A 1 199 ? -9.131 -17.000 -22.124 1.00 97.38 199 ARG A O 1
ATOM 1605 N N . VAL A 1 200 ? -8.119 -14.996 -21.945 1.00 98.06 200 VAL A N 1
ATOM 1606 C CA . VAL A 1 200 ? -8.042 -15.001 -20.476 1.00 98.06 200 VAL A CA 1
ATOM 1607 C C . VAL A 1 200 ? -9.424 -15.034 -19.837 1.00 98.06 200 VAL A C 1
ATOM 1609 O O . VAL A 1 200 ? -9.634 -15.841 -18.938 1.00 98.06 200 VAL A O 1
ATOM 1612 N N . LEU A 1 201 ? -10.377 -14.212 -20.287 1.00 97.62 201 LEU A N 1
ATOM 1613 C CA . LEU A 1 201 ? -11.743 -14.229 -19.758 1.00 97.62 201 LEU A CA 1
ATOM 1614 C C . LEU A 1 201 ? -12.396 -15.598 -19.968 1.00 97.62 201 LEU A C 1
ATOM 1616 O O . LEU A 1 201 ? -12.936 -16.154 -19.016 1.00 97.62 201 LEU A O 1
ATOM 1620 N N . THR A 1 202 ? -12.279 -16.181 -21.163 1.00 95.88 202 THR A N 1
ATOM 1621 C CA . THR A 1 202 ? -12.841 -17.504 -21.489 1.00 95.88 202 THR A CA 1
ATOM 1622 C C . THR A 1 202 ? -12.287 -18.603 -20.577 1.00 95.88 202 THR A C 1
ATOM 1624 O O . THR A 1 202 ? -13.050 -19.343 -19.949 1.00 95.88 202 THR A O 1
ATOM 1627 N N . ASN A 1 203 ? -10.961 -18.693 -20.446 1.00 96.81 203 ASN A N 1
ATOM 1628 C CA . ASN A 1 203 ? -10.310 -19.700 -19.607 1.00 96.81 203 ASN A CA 1
ATOM 1629 C C . ASN A 1 203 ? -10.560 -19.464 -18.110 1.00 96.81 203 ASN A C 1
ATOM 1631 O O . ASN A 1 203 ? -10.792 -20.416 -17.365 1.00 96.81 203 ASN A O 1
ATOM 1635 N N . MET A 1 204 ? -10.597 -18.205 -17.668 1.00 95.94 204 MET A N 1
ATOM 1636 C CA . MET A 1 204 ? -10.913 -17.824 -16.291 1.00 95.94 204 MET A CA 1
ATOM 1637 C C . MET A 1 204 ? -12.371 -18.151 -15.930 1.00 95.94 204 MET A C 1
ATOM 1639 O O . MET A 1 204 ? -12.603 -18.741 -14.876 1.00 95.94 204 MET A O 1
ATOM 1643 N N . VAL A 1 205 ? -13.342 -17.869 -16.809 1.00 95.94 205 VAL A N 1
ATOM 1644 C CA . VAL A 1 205 ? -14.758 -18.255 -16.641 1.00 95.94 205 VAL A CA 1
ATOM 1645 C C . VAL A 1 205 ? -14.867 -19.772 -16.479 1.00 95.94 205 VAL A C 1
ATOM 1647 O O . VAL A 1 205 ? -15.412 -20.237 -15.477 1.00 95.94 205 VAL A O 1
ATOM 1650 N N . ASN A 1 206 ? -14.263 -20.543 -17.392 1.00 95.62 206 ASN A N 1
ATOM 1651 C CA . ASN A 1 206 ? -14.227 -22.009 -17.320 1.00 95.62 206 ASN A CA 1
ATOM 1652 C C . ASN A 1 206 ? -13.588 -22.515 -16.010 1.00 95.62 206 ASN A C 1
ATOM 1654 O O . ASN A 1 206 ? -14.115 -23.426 -15.368 1.00 95.62 206 ASN A O 1
ATOM 1658 N N . PHE A 1 207 ? -12.462 -21.925 -15.594 1.00 97.06 207 PHE A N 1
ATOM 1659 C CA . PHE A 1 207 ? -11.765 -22.281 -14.357 1.00 97.06 207 PHE A CA 1
ATOM 1660 C C . PHE A 1 207 ? -12.629 -22.019 -13.118 1.00 97.06 207 PHE A C 1
ATOM 1662 O O . PHE A 1 207 ? -12.745 -22.893 -12.256 1.00 97.06 207 PHE A O 1
ATOM 1669 N N . VAL A 1 208 ? -13.261 -20.847 -13.023 1.00 97.12 208 VAL A N 1
ATOM 1670 C CA . VAL A 1 208 ? -14.087 -20.470 -11.868 1.00 97.12 208 VAL A CA 1
ATOM 1671 C C . VAL A 1 208 ? -15.381 -21.285 -11.830 1.00 97.12 208 VAL A C 1
ATOM 1673 O O . VAL A 1 208 ? -15.733 -21.781 -10.762 1.00 97.12 208 VAL A O 1
ATOM 1676 N N . GLU A 1 209 ? -16.055 -21.520 -12.961 1.00 94.88 209 GLU A N 1
ATOM 1677 C CA . GLU A 1 209 ? -17.243 -22.390 -13.009 1.00 94.88 209 GLU A CA 1
ATOM 1678 C C . GLU A 1 209 ? -16.925 -23.827 -12.561 1.00 94.88 209 GLU A C 1
ATOM 1680 O O . GLU A 1 209 ? -17.715 -24.425 -11.830 1.00 94.88 209 GLU A O 1
ATOM 1685 N N . LYS A 1 210 ? -15.739 -24.347 -12.914 1.00 95.62 210 LYS A N 1
ATOM 1686 C CA . LYS A 1 210 ? -15.260 -25.686 -12.529 1.00 95.62 210 LYS A CA 1
ATOM 1687 C C . LYS A 1 210 ? -14.775 -25.798 -11.077 1.00 95.62 210 LYS A C 1
ATOM 1689 O O . LYS A 1 210 ? -14.838 -26.886 -10.509 1.00 95.62 210 LYS A O 1
ATOM 1694 N N . THR A 1 211 ? -14.251 -24.722 -10.483 1.00 96.62 211 THR A N 1
ATOM 1695 C CA . THR A 1 211 ? -13.598 -24.752 -9.152 1.00 96.62 211 THR A CA 1
ATOM 1696 C C . THR A 1 211 ? -14.382 -24.069 -8.033 1.00 96.62 211 THR A C 1
ATOM 1698 O O . THR A 1 211 ? -13.971 -24.147 -6.871 1.00 96.62 211 THR A O 1
ATOM 1701 N N . LYS A 1 212 ? -15.505 -23.406 -8.338 1.00 95.88 212 LYS A N 1
ATOM 1702 C CA . LYS A 1 212 ? -16.333 -22.747 -7.321 1.00 95.88 212 LYS A CA 1
ATOM 1703 C C . LYS A 1 212 ? -16.921 -23.733 -6.311 1.00 95.88 212 LYS A C 1
ATOM 1705 O O . LYS A 1 212 ? -17.288 -24.857 -6.653 1.00 95.88 212 LYS A O 1
ATOM 1710 N N . ARG A 1 213 ? -17.099 -23.274 -5.070 1.00 93.31 213 ARG A N 1
ATOM 1711 C CA . ARG A 1 213 ? -17.848 -24.008 -4.041 1.00 93.31 213 ARG A CA 1
ATOM 1712 C C . ARG A 1 213 ? -19.265 -24.365 -4.552 1.00 93.31 213 ARG A C 1
ATOM 1714 O O . ARG A 1 213 ? -19.896 -23.526 -5.209 1.00 93.31 213 ARG A O 1
ATOM 1721 N N . PRO A 1 214 ? -19.810 -25.563 -4.255 1.00 93.50 214 PRO A N 1
ATOM 1722 C CA . PRO A 1 214 ? -21.217 -25.875 -4.517 1.00 93.50 214 PRO A CA 1
ATOM 1723 C C . PRO A 1 214 ? -22.145 -24.802 -3.931 1.00 93.50 214 PRO A C 1
ATOM 1725 O O . PRO A 1 214 ? -21.934 -24.342 -2.813 1.00 93.50 214 PRO A O 1
ATOM 1728 N N . GLY A 1 215 ? -23.135 -24.354 -4.708 1.00 91.00 215 GLY A N 1
ATOM 1729 C CA . GLY A 1 215 ? -24.007 -23.226 -4.344 1.00 91.00 215 GLY A CA 1
ATOM 1730 C C . GLY A 1 215 ? -23.370 -21.825 -4.426 1.00 91.00 215 GLY A C 1
ATOM 1731 O O . GLY A 1 215 ? -24.096 -20.841 -4.328 1.00 91.00 215 GLY A O 1
ATOM 1732 N N . GLY A 1 216 ? -22.056 -21.713 -4.657 1.00 95.25 216 GLY A N 1
ATOM 1733 C CA . GLY A 1 216 ? -21.335 -20.436 -4.686 1.00 95.25 216 GLY A CA 1
ATOM 1734 C C . GLY A 1 216 ? -21.821 -19.483 -5.784 1.00 95.25 216 GLY A C 1
ATOM 1735 O O . GLY A 1 216 ? -21.960 -19.885 -6.947 1.00 95.25 216 GLY A O 1
ATOM 1736 N N . ILE A 1 217 ? -22.064 -18.226 -5.406 1.00 96.94 217 ILE A N 1
ATOM 1737 C CA . ILE A 1 217 ? -22.605 -17.156 -6.255 1.00 96.94 217 ILE A CA 1
ATOM 1738 C C . ILE A 1 217 ? -21.446 -16.374 -6.884 1.00 96.94 217 ILE A C 1
ATOM 1740 O O . ILE A 1 217 ? -20.591 -15.845 -6.173 1.00 96.94 217 ILE A O 1
ATOM 1744 N N . LEU A 1 218 ? -21.430 -16.265 -8.213 1.00 97.50 218 LEU A N 1
ATOM 1745 C CA . LEU A 1 218 ? -20.396 -15.534 -8.945 1.00 97.50 218 LEU A CA 1
ATOM 1746 C C . LEU A 1 218 ? -20.930 -14.199 -9.463 1.00 97.50 218 LEU A C 1
ATOM 1748 O O . LEU A 1 218 ? -21.980 -14.140 -10.103 1.00 97.50 218 LEU A O 1
ATOM 1752 N N . PHE A 1 219 ? -20.162 -13.139 -9.245 1.00 98.00 219 PHE A N 1
ATOM 1753 C CA . PHE A 1 219 ? -20.361 -11.830 -9.846 1.00 98.00 219 PHE A CA 1
ATOM 1754 C C . PHE A 1 219 ? -19.148 -11.444 -10.682 1.00 98.00 219 PHE A C 1
ATOM 1756 O O . PHE A 1 219 ? -18.012 -11.585 -10.228 1.00 98.00 219 PHE A O 1
ATOM 1763 N N . PHE A 1 220 ? -19.388 -10.854 -11.849 1.00 97.88 220 PHE A N 1
ATOM 1764 C CA . PHE A 1 220 ? -18.363 -10.084 -12.545 1.00 97.88 220 PHE A CA 1
ATOM 1765 C C . PHE A 1 220 ? -18.761 -8.610 -12.535 1.00 97.88 220 PHE A C 1
ATOM 1767 O O . PHE A 1 220 ? -19.823 -8.242 -13.037 1.00 97.88 220 PHE A O 1
ATOM 1774 N N . ARG A 1 221 ? -17.937 -7.765 -11.914 1.00 97.19 221 ARG A N 1
ATOM 1775 C CA . ARG A 1 221 ? -18.148 -6.317 -11.868 1.00 97.19 221 ARG A CA 1
ATOM 1776 C C . ARG A 1 221 ? -17.645 -5.712 -13.173 1.00 97.19 221 ARG A C 1
ATOM 1778 O O . ARG A 1 221 ? -16.501 -5.962 -13.553 1.00 97.19 221 ARG A O 1
ATOM 1785 N N . THR A 1 222 ? -18.473 -4.904 -13.831 1.00 97.69 222 THR A N 1
ATOM 1786 C CA . THR A 1 222 ? -18.056 -4.202 -15.053 1.00 97.69 222 THR A CA 1
ATOM 1787 C C . THR A 1 222 ? -16.909 -3.231 -14.780 1.00 97.69 222 THR A C 1
ATOM 1789 O O . THR A 1 222 ? -16.554 -2.918 -13.630 1.00 97.69 222 THR A O 1
ATOM 1792 N N . GLN A 1 223 ? -16.247 -2.805 -15.850 1.00 97.06 223 GLN A N 1
ATOM 1793 C CA . GLN A 1 223 ? -15.026 -2.037 -15.736 1.00 97.06 223 GLN A CA 1
ATOM 1794 C C . GLN A 1 223 ? -15.301 -0.639 -15.161 1.00 97.06 223 GLN A C 1
ATOM 1796 O O . GLN A 1 223 ? -16.267 0.040 -15.510 1.00 97.06 223 GLN A O 1
ATOM 1801 N N . SER A 1 224 ? -14.448 -0.222 -14.226 1.00 97.88 224 SER A N 1
ATOM 1802 C CA . SER A 1 224 ? -14.483 1.127 -13.669 1.00 97.88 224 SER A CA 1
ATOM 1803 C C . SER A 1 224 ? -14.014 2.102 -14.746 1.00 97.88 224 SER A C 1
ATOM 1805 O O . SER A 1 224 ? -12.938 1.877 -15.308 1.00 97.88 224 SER A O 1
ATOM 1807 N N . PRO A 1 225 ? -14.747 3.187 -15.035 1.00 96.62 225 PRO A N 1
ATOM 1808 C CA . PRO A 1 225 ? -14.201 4.252 -15.855 1.00 96.62 225 PRO A CA 1
ATOM 1809 C C . PRO A 1 225 ? -13.037 4.938 -15.139 1.00 96.62 225 PRO A C 1
ATOM 1811 O O . PRO A 1 225 ? -12.929 4.926 -13.908 1.00 96.62 225 PRO A O 1
ATOM 1814 N N . ARG A 1 226 ? -12.192 5.560 -15.954 1.00 94.56 226 ARG A N 1
ATOM 1815 C CA . ARG A 1 226 ? -11.295 6.659 -15.590 1.00 94.56 226 ARG A CA 1
ATOM 1816 C C . ARG A 1 226 ? -11.813 7.928 -16.278 1.00 94.56 226 ARG A C 1
ATOM 1818 O O . ARG A 1 226 ? -12.509 7.813 -17.281 1.00 94.56 226 ARG A O 1
ATOM 1825 N N . HIS A 1 227 ? -11.514 9.110 -15.748 1.00 95.81 227 HIS A N 1
ATOM 1826 C CA . HIS A 1 227 ? -11.992 10.386 -16.312 1.00 95.81 227 HIS A CA 1
ATOM 1827 C C . HIS A 1 227 ? -10.830 11.330 -16.615 1.00 95.81 227 HIS A C 1
ATOM 1829 O O . HIS A 1 227 ? -10.736 12.401 -16.028 1.00 95.81 227 HIS A O 1
ATOM 1835 N N . PHE A 1 228 ? -9.909 10.932 -17.489 1.00 92.50 228 PHE A N 1
ATOM 1836 C CA . PHE A 1 228 ? -8.848 11.834 -17.922 1.00 92.50 228 PHE A CA 1
ATOM 1837 C C . PHE A 1 228 ? -9.340 12.788 -19.018 1.00 92.50 228 PHE A C 1
ATOM 1839 O O . PHE A 1 228 ? -9.898 12.366 -20.035 1.00 92.50 228 PHE A O 1
ATOM 1846 N N . GLU A 1 229 ? -9.085 14.077 -18.811 1.00 90.19 229 GLU A N 1
ATOM 1847 C CA . GLU A 1 229 ? -9.263 15.160 -19.777 1.00 90.19 229 GLU A CA 1
ATOM 1848 C C . GLU A 1 229 ? -7.896 15.787 -20.104 1.00 90.19 229 GLU A C 1
ATOM 1850 O O . GLU A 1 229 ? -7.065 15.975 -19.214 1.00 90.19 229 GLU A O 1
ATOM 1855 N N . GLY A 1 230 ? -7.654 16.116 -21.379 1.00 84.62 230 GLY A N 1
ATOM 1856 C CA . GLY A 1 230 ? -6.407 16.745 -21.851 1.00 84.62 230 GLY A CA 1
ATOM 1857 C C . GLY A 1 230 ? -5.255 15.795 -22.227 1.00 84.62 230 GLY A C 1
ATOM 1858 O O . GLY A 1 230 ? -4.236 16.261 -22.724 1.00 84.62 230 GLY A O 1
ATOM 1859 N N . GLY A 1 231 ? -5.406 14.483 -22.030 1.00 82.56 231 GLY A N 1
ATOM 1860 C CA . GLY A 1 231 ? -4.400 13.451 -22.332 1.00 82.56 231 GLY A CA 1
ATOM 1861 C C . GLY A 1 231 ? -4.495 12.288 -21.341 1.00 82.56 231 GLY A C 1
ATOM 1862 O O . GLY A 1 231 ? -5.377 12.297 -20.490 1.00 82.56 231 GLY A O 1
ATOM 1863 N N . ASP A 1 232 ? -3.600 11.299 -21.403 1.00 80.81 232 ASP A N 1
ATOM 1864 C CA . ASP A 1 232 ? -3.473 10.276 -20.346 1.00 80.81 232 ASP A CA 1
ATOM 1865 C C . ASP A 1 232 ? -2.635 10.785 -19.142 1.00 80.81 232 ASP A C 1
ATOM 1867 O O . ASP A 1 232 ? -2.002 11.845 -19.199 1.00 80.81 232 ASP A O 1
ATOM 1871 N N . TRP A 1 233 ? -2.575 10.023 -18.045 1.00 79.94 233 TRP A N 1
ATOM 1872 C CA . TRP A 1 233 ? -1.895 10.378 -16.785 1.00 79.94 233 TRP A CA 1
ATOM 1873 C C . TRP A 1 233 ? -0.408 10.735 -16.940 1.00 79.94 233 TRP A C 1
ATOM 1875 O O . TRP A 1 233 ? 0.146 11.471 -16.125 1.00 79.94 233 TRP A O 1
ATOM 1885 N N . ASN A 1 234 ? 0.250 10.201 -17.972 1.00 75.50 234 ASN A N 1
ATOM 1886 C CA . ASN A 1 234 ? 1.651 10.455 -18.314 1.00 75.50 234 ASN A CA 1
ATOM 1887 C C . ASN A 1 234 ? 1.829 11.462 -19.468 1.00 75.50 234 ASN A C 1
ATOM 1889 O O . ASN A 1 234 ? 2.943 11.622 -19.962 1.00 75.50 234 ASN A O 1
ATOM 1893 N N . GLN A 1 235 ? 0.747 12.110 -19.906 1.00 79.75 235 GLN A N 1
ATOM 1894 C CA . GLN A 1 235 ? 0.701 13.076 -21.013 1.00 79.75 235 GLN A CA 1
ATOM 1895 C C . GLN A 1 235 ? 0.133 14.444 -20.586 1.00 79.75 235 GLN A C 1
ATOM 1897 O O . GLN A 1 235 ? -0.011 15.328 -21.422 1.00 79.75 235 GLN A O 1
ATOM 1902 N N . GLY A 1 236 ? -0.177 14.629 -19.296 1.00 79.44 236 GLY A N 1
ATOM 1903 C CA . GLY A 1 236 ? -0.778 15.857 -18.757 1.00 79.44 236 GLY A CA 1
ATOM 1904 C C . GLY A 1 236 ? -2.282 15.770 -18.476 1.00 79.44 236 GLY A C 1
ATOM 1905 O O . GLY A 1 236 ? -2.884 16.789 -18.150 1.00 79.44 236 GLY A O 1
ATOM 1906 N N . GLY A 1 237 ? -2.887 14.581 -18.570 1.00 87.81 237 GLY A N 1
ATOM 1907 C CA . GLY A 1 237 ? -4.302 14.365 -18.268 1.00 87.81 237 GLY A CA 1
ATOM 1908 C C . GLY A 1 237 ? -4.685 14.685 -16.818 1.00 87.81 237 GLY A C 1
ATOM 1909 O O . GLY A 1 237 ? -3.957 14.339 -15.884 1.00 87.81 237 GLY A O 1
ATOM 1910 N N . THR A 1 238 ? -5.855 15.300 -16.627 1.00 90.06 238 THR A N 1
ATOM 1911 C CA . THR A 1 238 ? -6.387 15.727 -15.314 1.00 90.06 238 THR A CA 1
ATOM 1912 C C . THR A 1 238 ? -7.860 15.350 -15.126 1.00 90.06 238 THR A C 1
ATOM 1914 O O . THR A 1 238 ? -8.514 14.917 -16.072 1.00 90.06 238 THR A O 1
ATOM 1917 N N . CYS A 1 239 ? -8.381 15.503 -13.901 1.00 92.94 239 CYS A N 1
ATOM 1918 C CA . CYS A 1 239 ? -9.789 15.243 -13.544 1.00 92.94 239 CYS A CA 1
ATOM 1919 C C . CYS A 1 239 ? -10.292 16.174 -12.428 1.00 92.94 239 CYS A C 1
ATOM 1921 O O . CYS A 1 239 ? -10.812 15.745 -11.395 1.00 92.94 239 CYS A O 1
ATOM 1923 N N . GLN A 1 240 ? -10.120 17.482 -12.612 1.00 90.00 240 GLN A N 1
ATOM 1924 C CA . GLN A 1 240 ? -10.408 18.490 -11.580 1.00 90.00 240 GLN A CA 1
ATOM 1925 C C . GLN A 1 240 ? -11.896 18.879 -11.460 1.00 90.00 240 GLN A C 1
ATOM 1927 O O . GLN A 1 240 ? -12.243 19.737 -10.645 1.00 90.00 240 GLN A O 1
ATOM 1932 N N . ARG A 1 241 ? -12.795 18.258 -12.239 1.00 93.00 241 ARG A N 1
ATOM 1933 C CA . ARG A 1 241 ? -14.241 18.527 -12.189 1.00 93.00 241 ARG A CA 1
ATOM 1934 C C . ARG A 1 241 ? -14.822 18.271 -10.791 1.00 93.00 241 ARG A C 1
ATOM 1936 O O . ARG A 1 241 ? -14.439 17.340 -10.080 1.00 93.00 241 ARG A O 1
ATOM 1943 N N . LEU A 1 242 ? -15.775 19.120 -10.401 1.00 93.69 242 LEU A N 1
ATOM 1944 C CA . LEU A 1 242 ? -16.413 19.104 -9.074 1.00 93.69 242 LEU A CA 1
ATOM 1945 C C . LEU A 1 242 ? -17.895 18.690 -9.104 1.00 93.69 242 LEU A C 1
ATOM 1947 O O . LEU A 1 242 ? -18.494 18.522 -8.041 1.00 93.69 242 LEU A O 1
ATOM 1951 N N . GLN A 1 243 ? -18.467 18.525 -10.299 1.00 93.00 243 GLN A N 1
ATOM 1952 C CA . GLN A 1 243 ? -19.853 18.120 -10.551 1.00 93.00 243 GLN A CA 1
ATOM 1953 C C . GLN A 1 243 ? -19.890 16.945 -11.542 1.00 93.00 243 GLN A C 1
ATOM 1955 O O . GLN A 1 243 ? -18.940 16.804 -12.318 1.00 93.00 243 GLN A O 1
ATOM 1960 N N . PRO A 1 244 ? -20.948 16.112 -11.527 1.00 95.12 244 PRO A N 1
ATOM 1961 C CA . PRO A 1 244 ? -21.151 15.079 -12.536 1.00 95.12 244 PRO A CA 1
ATOM 1962 C C . PRO A 1 244 ? -21.221 15.641 -13.965 1.00 95.12 244 PRO A C 1
ATOM 1964 O O . PRO A 1 244 ? -21.613 16.790 -14.166 1.00 95.12 244 PRO A O 1
ATOM 1967 N N . LEU A 1 245 ? -20.880 14.807 -14.947 1.00 94.81 245 LEU A N 1
ATOM 1968 C CA . LEU A 1 245 ? -21.029 15.109 -16.374 1.00 94.81 245 LEU A CA 1
ATOM 1969 C C . LEU A 1 245 ? -22.505 15.182 -16.791 1.00 94.81 245 LEU A C 1
ATOM 1971 O O . LEU A 1 245 ? -23.360 14.513 -16.206 1.00 94.81 245 LEU A O 1
ATOM 1975 N N . VAL A 1 246 ? -22.801 15.915 -17.868 1.00 95.12 246 VAL A N 1
ATOM 1976 C CA . VAL A 1 246 ? -24.084 15.774 -18.584 1.00 95.12 246 VAL A CA 1
ATOM 1977 C C . VAL A 1 246 ? -24.010 14.643 -19.630 1.00 95.12 246 VAL A C 1
ATOM 1979 O O . VAL A 1 246 ? -22.918 14.319 -20.097 1.00 95.12 246 VAL A O 1
ATOM 1982 N N . PRO A 1 247 ? -25.139 14.041 -20.069 1.00 92.88 247 PRO A N 1
ATOM 1983 C CA . PRO A 1 247 ? -25.123 12.882 -20.978 1.00 92.88 247 PRO A CA 1
ATOM 1984 C C . PRO A 1 247 ? -24.371 13.086 -22.303 1.00 92.88 247 PRO A C 1
ATOM 1986 O O . PRO A 1 247 ? -23.865 12.125 -22.875 1.00 92.88 247 PRO A O 1
ATOM 1989 N N . ARG A 1 248 ? -24.268 14.332 -22.786 1.00 95.00 248 ARG A N 1
ATOM 1990 C CA . ARG A 1 248 ? -23.460 14.673 -23.964 1.00 95.00 248 ARG A CA 1
ATOM 1991 C C . ARG A 1 248 ? -21.961 14.466 -23.709 1.00 95.00 248 ARG A C 1
ATOM 1993 O O . ARG A 1 248 ? -21.302 13.822 -24.515 1.00 95.00 248 ARG A O 1
ATOM 2000 N N . GLU A 1 249 ? -21.451 14.968 -22.588 1.00 95.00 249 GLU A N 1
ATOM 2001 C CA . GLU A 1 249 ? -20.029 14.879 -22.226 1.00 95.00 249 GLU A CA 1
ATOM 2002 C C . GLU A 1 249 ? -19.606 13.428 -21.960 1.00 95.00 249 GLU A C 1
ATOM 2004 O O . GLU A 1 249 ? -18.480 13.039 -22.260 1.00 95.00 249 GLU A O 1
ATOM 2009 N N . VAL A 1 250 ? -20.530 12.601 -21.454 1.00 94.44 250 VAL A N 1
ATOM 2010 C CA . VAL A 1 250 ? -20.335 11.149 -21.328 1.00 94.44 250 VAL A CA 1
ATOM 2011 C C . VAL A 1 250 ? -20.074 10.510 -22.696 1.00 94.44 250 VAL A C 1
ATOM 2013 O O . VAL A 1 250 ? -19.103 9.772 -22.850 1.00 94.44 250 VAL A O 1
ATOM 2016 N N . GLU A 1 251 ? -20.871 10.817 -23.722 1.00 94.31 251 GLU A N 1
ATOM 2017 C CA . GLU A 1 251 ? -20.599 10.29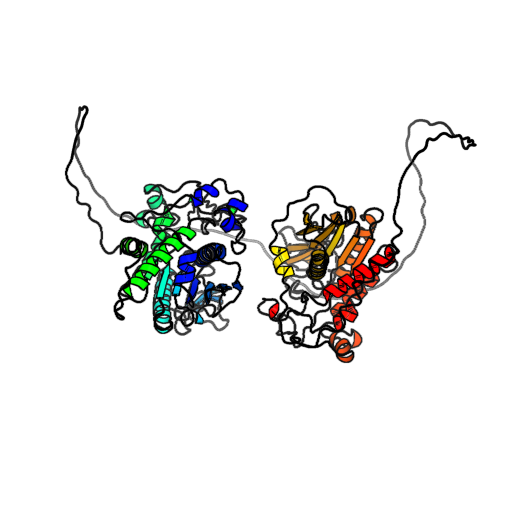3 -25.067 1.00 94.31 251 GLU A CA 1
ATOM 2018 C C . GLU A 1 251 ? -19.357 10.929 -25.719 1.00 94.31 251 GLU A C 1
ATOM 2020 O O . GLU A 1 251 ? -18.668 10.261 -26.489 1.00 94.31 251 GLU A O 1
ATOM 2025 N N . GLU A 1 252 ? -19.006 12.174 -25.401 1.00 93.12 252 GLU A N 1
ATOM 2026 C CA . GLU A 1 252 ? -17.759 12.794 -25.878 1.00 93.12 252 GLU A CA 1
ATOM 2027 C C . GLU A 1 252 ? -16.506 12.123 -25.269 1.00 93.12 252 GLU A C 1
ATOM 2029 O O . GLU A 1 252 ? -15.530 11.900 -25.984 1.00 93.12 252 GLU A O 1
ATOM 2034 N N . LEU A 1 253 ? -16.535 11.718 -23.990 1.00 92.69 253 LEU A N 1
ATOM 2035 C CA . LEU A 1 253 ? -15.381 11.111 -23.303 1.00 92.69 253 LEU A CA 1
ATOM 2036 C C . LEU A 1 253 ? -15.291 9.578 -23.393 1.00 92.69 253 LEU A C 1
ATOM 2038 O O . LEU A 1 253 ? -14.178 9.049 -23.320 1.00 92.69 253 LEU A O 1
ATOM 2042 N N . PHE A 1 254 ? -16.415 8.868 -23.545 1.00 95.06 254 PHE A N 1
ATOM 2043 C CA . PHE A 1 254 ? -16.468 7.399 -23.454 1.00 95.06 254 PHE A CA 1
ATOM 2044 C C . PHE A 1 254 ? -16.935 6.678 -24.727 1.00 95.06 254 PHE A C 1
ATOM 2046 O O . PHE A 1 254 ? -16.771 5.459 -24.825 1.00 95.06 254 PHE A O 1
ATOM 2053 N N . SER A 1 255 ? -17.528 7.363 -25.713 1.00 93.19 255 SER A N 1
ATOM 2054 C CA . SER A 1 255 ? -18.132 6.661 -26.854 1.00 93.19 255 SER A CA 1
ATOM 2055 C C . SER A 1 255 ? -17.096 6.117 -27.837 1.00 93.19 255 SER A C 1
ATOM 2057 O O . SER A 1 255 ? -16.264 6.853 -28.367 1.00 93.19 255 SER A O 1
ATOM 2059 N N . VAL A 1 256 ? -17.221 4.826 -28.165 1.00 91.62 256 VAL A N 1
ATOM 2060 C CA . VAL A 1 256 ? -16.374 4.131 -29.153 1.00 91.62 256 VAL A CA 1
ATOM 2061 C C . VAL A 1 256 ? -16.457 4.789 -30.534 1.00 91.62 256 VAL A C 1
ATOM 2063 O O . VAL A 1 256 ? -15.462 4.859 -31.244 1.00 91.62 256 VAL A O 1
ATOM 2066 N N . ARG A 1 257 ? -17.621 5.351 -30.890 1.00 91.94 257 ARG A N 1
ATOM 2067 C CA . ARG A 1 257 ? -17.828 6.070 -32.161 1.00 91.94 257 ARG A CA 1
ATOM 2068 C C . ARG A 1 257 ? -17.063 7.392 -32.246 1.00 91.94 257 ARG A C 1
ATOM 2070 O O . ARG A 1 257 ? -16.746 7.826 -33.345 1.00 91.94 257 ARG A O 1
ATOM 2077 N N . ASN A 1 258 ? -16.779 8.006 -31.099 1.00 88.00 258 ASN A N 1
ATOM 207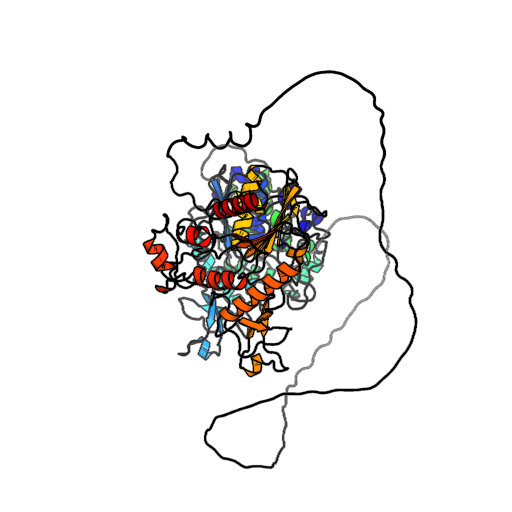8 C CA . ASN A 1 258 ? -16.114 9.304 -30.995 1.00 88.00 258 ASN A CA 1
ATOM 2079 C C . ASN A 1 258 ? -14.609 9.163 -30.701 1.00 88.00 258 ASN A C 1
ATOM 2081 O O . ASN A 1 258 ? -13.910 10.169 -30.648 1.00 88.00 258 ASN A O 1
ATOM 2085 N N . ASN A 1 259 ? -14.119 7.932 -30.483 1.00 87.56 259 ASN A N 1
ATOM 2086 C CA . ASN A 1 259 ? -12.769 7.636 -29.993 1.00 87.56 259 ASN A CA 1
ATOM 2087 C C . ASN A 1 259 ? -12.396 8.461 -28.739 1.00 87.56 259 ASN A C 1
ATOM 2089 O O . ASN A 1 259 ? -11.304 9.022 -28.648 1.00 87.56 259 ASN A O 1
ATOM 2093 N N . GLY A 1 260 ? -13.337 8.575 -27.793 1.00 87.50 260 GLY A N 1
ATOM 2094 C CA . GLY A 1 260 ? -13.171 9.390 -26.586 1.00 87.50 260 GLY A CA 1
ATOM 2095 C C . GLY A 1 260 ? -12.000 8.931 -25.706 1.00 87.50 260 GLY A C 1
ATOM 2096 O O . GLY A 1 260 ? -11.681 7.745 -25.646 1.00 87.50 260 GLY A O 1
ATOM 2097 N N . THR A 1 261 ? -11.369 9.864 -24.988 1.00 89.06 261 THR A N 1
ATOM 2098 C CA . THR A 1 261 ? -10.128 9.652 -24.208 1.00 89.06 261 THR A CA 1
ATOM 2099 C C . THR A 1 261 ? -10.175 8.465 -23.234 1.00 89.06 261 THR A C 1
ATOM 2101 O O . THR A 1 261 ? -9.138 7.887 -22.914 1.00 89.06 261 THR A O 1
ATOM 2104 N N . ASN A 1 262 ? -11.370 8.089 -22.769 1.00 93.25 262 ASN A N 1
ATOM 2105 C CA . ASN A 1 262 ? -11.594 7.065 -21.747 1.00 93.25 262 ASN A CA 1
ATOM 2106 C C . ASN A 1 262 ? -12.396 5.855 -22.286 1.00 93.25 262 ASN A C 1
ATOM 2108 O O . ASN A 1 262 ? -12.996 5.093 -21.525 1.00 93.25 262 ASN A O 1
ATOM 2112 N N . VAL A 1 263 ? -12.423 5.680 -23.615 1.00 92.94 263 VAL A N 1
ATOM 2113 C CA . VAL A 1 263 ? -13.174 4.644 -24.352 1.00 92.94 263 VAL A CA 1
ATOM 2114 C C . VAL A 1 263 ? -12.909 3.204 -23.890 1.00 92.94 263 VAL A C 1
ATOM 2116 O O . VAL A 1 263 ? -13.772 2.336 -24.054 1.00 92.94 263 VAL A O 1
ATOM 2119 N N . GLU A 1 264 ? -11.753 2.914 -23.282 1.00 93.25 264 GLU A N 1
ATOM 2120 C CA . GLU A 1 264 ? -11.375 1.539 -22.942 1.00 93.25 264 GLU A CA 1
ATOM 2121 C C . GLU A 1 264 ? -12.317 0.885 -21.922 1.00 93.25 264 GLU A C 1
ATOM 2123 O O . GLU A 1 264 ? -12.456 -0.337 -21.923 1.00 93.25 264 GLU A O 1
ATOM 2128 N N . VAL A 1 265 ? -13.028 1.676 -21.107 1.00 95.69 265 VAL A N 1
ATOM 2129 C CA . VAL A 1 265 ? -14.060 1.162 -20.194 1.00 95.69 265 VAL A CA 1
ATOM 2130 C C . VAL A 1 265 ? -15.170 0.421 -20.949 1.00 95.69 265 VAL A C 1
ATOM 2132 O O . VAL A 1 265 ? -15.621 -0.638 -20.510 1.00 95.69 265 VAL A O 1
ATOM 2135 N N . ARG A 1 266 ? -15.575 0.931 -22.122 1.00 95.50 266 ARG A N 1
ATOM 2136 C CA . ARG A 1 266 ? -16.626 0.330 -22.951 1.00 95.50 266 ARG A CA 1
ATOM 2137 C C . ARG A 1 266 ? -16.091 -0.840 -23.776 1.00 95.50 266 ARG A C 1
ATOM 2139 O O . ARG A 1 266 ? -16.803 -1.830 -23.917 1.00 95.50 266 ARG A O 1
ATOM 2146 N N . LEU A 1 267 ? -14.839 -0.775 -24.238 1.00 95.69 267 LEU A N 1
ATOM 2147 C CA . LEU A 1 267 ? -14.178 -1.876 -24.956 1.00 95.69 267 LEU A CA 1
ATOM 2148 C C . LEU A 1 267 ? -13.967 -3.102 -24.053 1.00 95.69 267 LEU A C 1
ATOM 2150 O O . LEU A 1 267 ? -14.412 -4.195 -24.391 1.00 95.69 267 LEU A O 1
ATOM 2154 N N . VAL A 1 268 ? -13.386 -2.927 -22.859 1.00 96.31 268 VAL A N 1
ATOM 2155 C CA . VAL A 1 268 ? -13.213 -4.019 -21.877 1.00 96.31 268 VAL A CA 1
ATOM 2156 C C . VAL A 1 268 ? -14.558 -4.658 -21.515 1.00 96.31 268 VAL A C 1
ATOM 2158 O O . VAL A 1 268 ? -14.647 -5.878 -21.376 1.00 96.31 268 VAL A O 1
ATOM 2161 N N . ASN A 1 269 ? -15.621 -3.856 -21.407 1.00 96.38 269 ASN A N 1
ATOM 2162 C CA . ASN A 1 269 ? -16.963 -4.376 -21.164 1.00 96.38 269 ASN A CA 1
ATOM 2163 C C . ASN A 1 269 ? -17.536 -5.167 -22.349 1.00 96.38 269 ASN A C 1
ATOM 2165 O O . ASN A 1 269 ? -18.262 -6.124 -22.106 1.00 96.38 269 ASN A O 1
ATOM 2169 N N . GLN A 1 270 ? -17.225 -4.826 -23.603 1.00 96.00 270 GLN A N 1
ATOM 2170 C CA . GLN A 1 270 ? -17.644 -5.629 -24.762 1.00 96.00 270 GLN A CA 1
ATOM 2171 C C . GLN A 1 270 ? -17.020 -7.031 -24.707 1.00 96.00 270 GLN A C 1
ATOM 2173 O O . GLN A 1 270 ? -17.751 -8.015 -24.772 1.00 96.00 270 GLN A O 1
ATOM 2178 N N . HIS A 1 271 ? -15.709 -7.128 -24.464 1.00 96.75 271 HIS A N 1
ATOM 2179 C CA . HIS A 1 271 ? -15.027 -8.411 -24.240 1.00 96.75 271 HIS A CA 1
ATOM 2180 C C . HIS A 1 271 ? -15.640 -9.197 -23.065 1.00 96.75 271 HIS A C 1
ATOM 2182 O O . HIS A 1 271 ? -15.925 -10.389 -23.183 1.00 96.75 271 HIS A O 1
ATOM 2188 N N . LEU A 1 272 ? -15.944 -8.522 -21.948 1.00 96.06 272 LEU A N 1
ATOM 2189 C CA . LEU A 1 272 ? -16.639 -9.133 -20.810 1.00 96.06 272 LEU A CA 1
ATOM 2190 C C . LEU A 1 272 ? -18.022 -9.687 -21.190 1.00 96.06 272 LEU A C 1
ATOM 2192 O O . LEU A 1 272 ? -18.308 -10.847 -20.890 1.00 96.06 272 LEU A O 1
ATOM 2196 N N . TYR A 1 273 ? -18.870 -8.889 -21.844 1.00 95.50 273 TYR A N 1
ATOM 2197 C CA . TYR A 1 273 ? -20.216 -9.305 -22.245 1.00 95.50 273 TYR A CA 1
ATOM 2198 C C . TYR A 1 273 ? -20.177 -10.483 -23.222 1.00 95.50 273 TYR A C 1
ATOM 2200 O O . TYR A 1 273 ? -20.934 -11.432 -23.031 1.00 95.50 273 TYR A O 1
ATOM 2208 N N . ASN A 1 274 ? -19.246 -10.479 -24.179 1.00 93.94 274 ASN A N 1
ATOM 2209 C CA . ASN A 1 274 ? -19.027 -11.592 -25.102 1.00 93.94 274 ASN A CA 1
ATOM 2210 C C . ASN A 1 274 ? -18.573 -12.860 -24.353 1.00 93.94 274 ASN A C 1
ATOM 2212 O O . ASN A 1 274 ? -19.131 -13.934 -24.558 1.00 93.94 274 ASN A O 1
ATOM 2216 N N . SER A 1 275 ? -17.612 -12.745 -23.424 1.00 93.00 275 SER A N 1
ATOM 2217 C CA . SER A 1 275 ? -17.103 -13.893 -22.647 1.00 93.00 275 SER A CA 1
ATOM 2218 C C . SER A 1 275 ? -18.143 -14.528 -21.711 1.00 93.00 275 SER A C 1
ATOM 2220 O O . SER A 1 275 ? -18.006 -15.690 -21.320 1.00 93.00 275 SER A O 1
ATOM 2222 N N . LEU A 1 276 ? -19.185 -13.768 -21.353 1.00 93.62 276 LEU A N 1
ATOM 2223 C CA . LEU A 1 276 ? -20.316 -14.215 -20.541 1.00 93.62 276 LEU A CA 1
ATOM 2224 C C . LEU A 1 276 ? -21.582 -14.500 -21.366 1.00 93.62 276 LEU A C 1
ATOM 2226 O O . LEU A 1 276 ? -22.612 -14.865 -20.791 1.00 93.62 276 LEU A O 1
ATOM 2230 N N . GLU A 1 277 ? -21.540 -14.380 -22.695 1.00 86.38 277 GLU A N 1
ATOM 2231 C CA . GLU A 1 277 ? -22.693 -14.708 -23.528 1.00 86.38 277 GLU A CA 1
ATOM 2232 C C . GLU A 1 277 ? -23.010 -16.209 -23.402 1.00 86.38 277 GLU A C 1
ATOM 2234 O O . GLU A 1 277 ? -22.131 -17.071 -23.434 1.00 86.38 277 GLU A O 1
ATOM 2239 N N . ASN A 1 278 ? -24.287 -16.526 -23.176 1.00 79.88 278 ASN A N 1
ATOM 2240 C CA . ASN A 1 278 ? -24.782 -17.869 -22.839 1.00 79.88 278 ASN A CA 1
ATOM 2241 C C . ASN A 1 278 ? -24.245 -18.480 -21.515 1.00 79.88 278 ASN A C 1
ATOM 2243 O O . ASN A 1 278 ? -24.586 -19.620 -21.196 1.00 79.88 278 ASN A O 1
ATOM 2247 N N . ARG A 1 279 ? -23.476 -17.747 -20.689 1.00 80.88 279 ARG A N 1
ATOM 2248 C CA . ARG A 1 279 ? -22.975 -18.219 -19.379 1.00 80.88 279 ARG A CA 1
ATOM 2249 C C . ARG A 1 279 ? -23.914 -17.847 -18.233 1.00 80.88 279 ARG A C 1
ATOM 2251 O O . ARG A 1 279 ? -23.799 -16.789 -17.619 1.00 80.88 279 ARG A O 1
ATOM 2258 N N . SER A 1 280 ? -24.813 -18.760 -17.871 1.00 76.38 280 SER A N 1
ATOM 2259 C CA . SER A 1 280 ? -25.732 -18.572 -16.737 1.00 76.38 280 SER A CA 1
ATOM 2260 C C . SER A 1 280 ? -25.073 -18.649 -15.348 1.00 76.38 280 SER A C 1
ATOM 2262 O O . SER A 1 280 ? -25.752 -18.408 -14.351 1.00 76.38 280 SER A O 1
ATOM 2264 N N . GLY A 1 281 ? -23.788 -19.016 -15.249 1.00 86.12 281 GLY A N 1
ATOM 2265 C CA . GLY A 1 281 ? -23.077 -19.175 -13.975 1.00 86.12 281 GLY A CA 1
ATOM 2266 C C . GLY A 1 281 ? -22.660 -17.869 -13.290 1.00 86.12 281 GLY A C 1
ATOM 2267 O O . GLY A 1 281 ? -22.356 -17.892 -12.096 1.00 86.12 281 GLY A O 1
ATOM 2268 N N . PHE A 1 282 ? -22.671 -16.742 -14.011 1.00 93.81 282 PHE A N 1
ATOM 2269 C CA . PHE A 1 282 ? -22.249 -15.426 -13.524 1.00 93.81 282 PHE A CA 1
ATOM 2270 C C . PHE A 1 282 ? -23.394 -14.407 -13.507 1.00 93.81 282 PHE A C 1
ATOM 2272 O O . PHE A 1 282 ? -24.290 -14.406 -14.350 1.00 93.81 282 PHE A O 1
ATOM 2279 N N . HIS A 1 283 ? -23.314 -13.464 -12.572 1.00 94.25 283 HIS A N 1
ATOM 2280 C CA . HIS A 1 283 ? -24.155 -12.273 -12.540 1.00 94.25 283 HIS A CA 1
ATOM 2281 C C . HIS A 1 283 ? -23.311 -11.032 -12.835 1.00 94.25 283 HIS A C 1
ATOM 2283 O O . HIS A 1 283 ? -22.380 -10.715 -12.093 1.00 94.25 283 HIS A O 1
ATOM 2289 N N . VAL A 1 284 ? -23.631 -10.304 -13.906 1.00 94.81 284 VAL A N 1
ATOM 2290 C CA . VAL A 1 284 ? -22.960 -9.027 -14.172 1.00 94.81 284 VAL A CA 1
ATOM 2291 C C . VAL A 1 284 ? -23.442 -7.985 -13.165 1.00 94.81 284 VAL A C 1
ATOM 2293 O O . VAL A 1 284 ? -24.640 -7.725 -13.042 1.00 94.81 284 VAL A O 1
ATOM 2296 N N . LEU A 1 285 ? -22.494 -7.388 -12.448 1.00 95.50 285 LEU A N 1
ATOM 2297 C CA . LEU A 1 285 ? -22.708 -6.228 -11.596 1.00 95.50 285 LEU A CA 1
ATOM 2298 C C . LEU A 1 285 ? -22.305 -4.984 -12.393 1.00 95.50 285 LEU A C 1
ATOM 2300 O O . LEU A 1 285 ? -21.142 -4.573 -12.356 1.00 95.50 285 LEU A O 1
ATOM 2304 N N . ASP A 1 286 ? -23.253 -4.432 -13.157 1.00 94.56 286 ASP A N 1
ATOM 2305 C CA . ASP A 1 286 ? -22.977 -3.269 -14.000 1.00 94.56 286 ASP A CA 1
ATOM 2306 C C . ASP A 1 286 ? -22.933 -1.971 -13.187 1.00 94.56 286 ASP A C 1
ATOM 2308 O O . ASP A 1 286 ? -23.949 -1.469 -12.704 1.00 94.56 286 ASP A O 1
ATOM 2312 N N . ILE A 1 287 ? -21.723 -1.436 -13.047 1.00 96.38 287 ILE A N 1
ATOM 2313 C CA . ILE A 1 287 ? -21.430 -0.154 -12.413 1.00 96.38 287 ILE A CA 1
ATOM 2314 C C . ILE A 1 287 ? -20.935 0.897 -13.409 1.00 96.38 287 ILE A C 1
ATOM 2316 O O . ILE A 1 287 ? -20.683 2.029 -13.001 1.00 96.38 287 ILE A O 1
ATOM 2320 N N . THR A 1 288 ? -20.767 0.567 -14.693 1.00 95.88 288 THR A N 1
ATOM 2321 C CA . THR A 1 288 ? -20.019 1.421 -15.624 1.00 95.88 288 THR A CA 1
ATOM 2322 C C . THR A 1 288 ? -20.797 2.680 -15.955 1.00 95.88 288 THR A C 1
ATOM 2324 O O . THR A 1 288 ? -20.324 3.765 -15.631 1.00 95.88 288 THR A O 1
ATOM 2327 N N . GLN A 1 289 ? -22.009 2.562 -16.508 1.00 92.25 289 GLN A N 1
ATOM 2328 C CA . GLN A 1 289 ? -22.769 3.734 -16.959 1.00 92.25 289 GLN A CA 1
ATOM 2329 C C . GLN A 1 289 ? -23.041 4.724 -15.814 1.00 92.25 289 GLN A C 1
ATOM 2331 O O . GLN A 1 289 ? -22.869 5.924 -15.990 1.00 92.25 289 GLN A O 1
ATOM 2336 N N . MET A 1 290 ? -23.391 4.246 -14.610 1.00 94.56 290 MET A N 1
ATOM 2337 C CA . MET A 1 290 ? -23.584 5.133 -13.448 1.00 94.56 290 MET A CA 1
ATOM 2338 C C . MET A 1 290 ? -22.292 5.830 -12.994 1.00 94.56 290 MET A C 1
ATOM 2340 O O . MET A 1 290 ? -22.354 6.867 -12.336 1.00 94.56 290 MET A O 1
ATOM 2344 N N . SER A 1 291 ? -21.132 5.251 -13.315 1.00 97.69 291 SER A N 1
ATOM 2345 C CA . SER A 1 291 ? -19.819 5.776 -12.944 1.00 97.69 291 SER A CA 1
ATOM 2346 C C . SER A 1 291 ? -19.251 6.724 -14.000 1.00 97.69 291 SER A C 1
ATOM 2348 O O . SER A 1 291 ? -18.541 7.644 -13.618 1.00 97.69 291 SER A O 1
ATOM 2350 N N . GLU A 1 292 ? -19.595 6.563 -15.285 1.00 97.38 292 GLU A N 1
ATOM 2351 C CA . GLU A 1 292 ? -19.210 7.473 -16.385 1.00 97.38 292 GLU A CA 1
ATOM 2352 C C . GLU A 1 292 ? -19.737 8.905 -16.179 1.00 97.38 292 GLU A C 1
ATOM 2354 O O . GLU A 1 292 ? -19.176 9.857 -16.703 1.00 97.38 292 GLU A O 1
ATOM 2359 N N . TYR A 1 293 ? -20.791 9.094 -15.379 1.00 97.19 293 TYR A N 1
ATOM 2360 C CA . TYR A 1 293 ? -21.242 10.431 -14.980 1.00 97.19 293 TYR A CA 1
ATOM 2361 C C . TYR A 1 293 ? -20.379 11.064 -13.878 1.00 97.19 293 TYR A C 1
ATOM 2363 O O . TYR A 1 293 ? -20.431 12.273 -13.679 1.00 97.19 293 TYR A O 1
ATOM 2371 N N . ARG A 1 294 ? -19.630 10.278 -13.097 1.00 97.31 294 ARG A N 1
ATOM 2372 C CA . ARG A 1 294 ? -19.196 10.645 -11.734 1.00 97.31 294 ARG A CA 1
ATOM 2373 C C . ARG A 1 294 ? -17.757 11.143 -11.636 1.00 97.31 294 ARG A C 1
ATOM 2375 O O . ARG A 1 294 ? -17.082 10.924 -10.633 1.00 97.31 294 ARG A O 1
ATOM 2382 N N . THR A 1 295 ? -17.314 11.893 -12.642 1.00 95.19 295 THR A N 1
ATOM 2383 C CA . THR A 1 295 ? -16.021 12.602 -12.657 1.00 95.19 295 THR A CA 1
ATOM 2384 C C . THR A 1 295 ? -15.725 13.417 -11.385 1.00 95.19 295 THR A C 1
ATOM 2386 O O . THR A 1 295 ? -14.560 13.598 -11.040 1.00 95.19 295 THR A O 1
ATOM 2389 N N . ASP A 1 296 ? -16.751 13.880 -10.659 1.00 95.75 296 ASP A N 1
ATOM 2390 C CA . ASP A 1 296 ? -16.634 14.616 -9.394 1.00 95.75 296 ASP A CA 1
ATOM 2391 C C . ASP A 1 296 ? -16.000 13.800 -8.254 1.00 95.75 296 ASP A C 1
ATOM 2393 O O . ASP A 1 296 ? -15.432 14.380 -7.319 1.00 95.75 296 ASP A O 1
ATOM 2397 N N . ALA A 1 297 ? -16.113 12.469 -8.334 1.00 96.81 297 ALA A N 1
ATOM 2398 C CA . ALA A 1 297 ? -15.833 11.520 -7.262 1.00 96.81 297 ALA A CA 1
ATOM 2399 C C . ALA A 1 297 ? -14.394 10.961 -7.259 1.00 96.81 297 ALA A C 1
ATOM 2401 O O . ALA A 1 297 ? -14.057 10.150 -6.389 1.00 96.81 297 ALA A O 1
ATOM 2402 N N . HIS A 1 298 ? -13.541 11.379 -8.198 1.00 97.06 298 HIS A N 1
ATOM 2403 C CA . HIS A 1 298 ? -12.119 11.023 -8.220 1.00 97.06 298 HIS A CA 1
ATOM 2404 C C . HIS A 1 298 ? -11.294 11.867 -7.228 1.00 97.06 298 HIS A C 1
ATOM 2406 O O . HIS A 1 298 ? -11.539 13.071 -7.100 1.00 97.06 298 HIS A O 1
ATOM 2412 N N . PRO A 1 299 ? -10.265 11.302 -6.562 1.00 95.88 299 PRO A N 1
ATOM 2413 C CA . PRO A 1 299 ? -9.356 12.080 -5.726 1.00 95.88 299 PRO A CA 1
ATOM 2414 C C . PRO A 1 299 ? -8.596 13.175 -6.477 1.00 95.88 299 PRO A C 1
ATOM 2416 O O . PRO A 1 299 ? -8.307 14.207 -5.867 1.00 95.88 299 PRO A O 1
ATOM 2419 N N . ALA A 1 300 ? -8.277 12.974 -7.762 1.00 93.81 300 ALA A N 1
ATOM 2420 C CA . ALA A 1 300 ? -7.465 13.898 -8.557 1.00 93.81 300 ALA A CA 1
ATOM 2421 C C . ALA A 1 300 ? -6.154 14.264 -7.816 1.00 93.81 300 ALA A C 1
ATOM 2423 O O . ALA A 1 300 ? -5.494 13.369 -7.274 1.00 93.81 300 ALA A O 1
ATOM 2424 N N . THR A 1 301 ? -5.803 15.548 -7.721 1.00 91.12 301 THR A N 1
ATOM 2425 C CA . THR A 1 301 ? -4.668 16.082 -6.934 1.00 91.12 301 THR A CA 1
ATOM 2426 C C . THR A 1 301 ? -4.681 15.632 -5.468 1.00 91.12 301 THR A C 1
ATOM 2428 O O . THR A 1 301 ? -3.628 15.340 -4.895 1.00 91.12 301 THR A O 1
ATOM 2431 N N . SER A 1 302 ? -5.859 15.497 -4.844 1.00 88.50 302 SER A N 1
ATOM 2432 C CA . SER A 1 302 ? -5.977 15.043 -3.445 1.00 88.50 302 SER A CA 1
ATOM 2433 C C . SER A 1 302 ? -5.599 13.565 -3.244 1.00 88.50 302 SER A C 1
ATOM 2435 O O . SER A 1 302 ? -5.504 13.098 -2.108 1.00 88.50 302 SER A O 1
ATOM 2437 N N . GLY A 1 303 ? -5.306 12.832 -4.326 1.00 82.00 303 GLY A N 1
ATOM 2438 C CA . GLY A 1 303 ? -4.729 11.488 -4.289 1.00 82.00 303 GLY A CA 1
ATOM 2439 C C . GLY A 1 303 ? -3.328 11.412 -3.663 1.00 82.00 303 GLY A C 1
ATOM 2440 O O . GLY A 1 303 ? -2.906 10.329 -3.252 1.00 82.00 303 GLY A O 1
ATOM 2441 N N . GLY A 1 304 ? -2.613 12.541 -3.548 1.00 78.94 304 GLY A N 1
ATOM 2442 C CA . GLY A 1 304 ? -1.274 12.598 -2.945 1.00 78.94 304 GLY A CA 1
ATOM 2443 C C . GLY A 1 304 ? -0.186 11.957 -3.815 1.00 78.94 304 GLY A C 1
ATOM 2444 O O . GLY A 1 304 ? 0.720 11.301 -3.300 1.00 78.94 304 GLY A O 1
ATOM 2445 N N . LYS A 1 305 ? -0.317 12.114 -5.134 1.00 77.62 305 LYS A N 1
ATOM 2446 C CA . LYS A 1 305 ? 0.594 11.645 -6.185 1.00 77.62 305 LYS A CA 1
ATOM 2447 C C . LYS A 1 305 ? 1.166 12.846 -6.946 1.00 77.62 305 LYS A C 1
ATOM 2449 O O . LYS A 1 305 ? 0.625 13.942 -6.868 1.00 77.62 305 LYS A O 1
ATOM 2454 N N . ASN A 1 306 ? 2.194 12.611 -7.760 1.00 80.06 306 ASN A N 1
ATOM 2455 C CA . ASN A 1 306 ? 2.775 13.619 -8.661 1.00 80.06 306 ASN A CA 1
ATOM 2456 C C . ASN A 1 306 ? 1.947 13.828 -9.958 1.00 80.06 306 ASN A C 1
ATOM 2458 O O . ASN A 1 306 ? 2.439 14.426 -10.907 1.00 80.06 306 ASN A O 1
ATOM 2462 N N . HIS A 1 307 ? 0.735 13.271 -10.021 1.00 83.88 307 HIS A N 1
ATOM 2463 C CA . HIS A 1 307 ? -0.248 13.362 -11.105 1.00 83.88 307 HIS A CA 1
ATOM 2464 C C . HIS A 1 307 ? -1.642 13.089 -10.519 1.00 83.88 307 HIS A C 1
ATOM 2466 O O . HIS A 1 307 ? -1.743 12.478 -9.449 1.00 83.88 307 HIS A O 1
ATOM 2472 N N . ASP A 1 308 ? -2.708 13.480 -11.212 1.00 90.62 308 ASP A N 1
ATOM 2473 C CA . ASP A 1 308 ? -4.077 13.263 -10.738 1.00 90.62 308 ASP A CA 1
ATOM 2474 C C . ASP A 1 308 ? -4.444 11.769 -10.645 1.00 90.62 308 ASP A C 1
ATOM 2476 O O . ASP A 1 308 ? -4.193 10.981 -11.560 1.00 90.62 308 ASP A O 1
ATOM 2480 N N . ASP A 1 309 ? -5.097 11.356 -9.551 1.00 93.25 309 ASP A N 1
ATOM 2481 C CA . ASP A 1 309 ? -5.727 10.033 -9.480 1.00 93.25 309 ASP A CA 1
ATOM 2482 C C . ASP A 1 309 ? -7.137 10.057 -10.084 1.00 93.25 309 ASP A C 1
ATOM 2484 O O . ASP A 1 309 ? -8.129 10.182 -9.365 1.00 93.25 309 ASP A O 1
ATOM 2488 N N . CYS A 1 310 ? -7.206 9.932 -11.411 1.00 94.88 310 CYS A N 1
ATOM 2489 C CA . CYS A 1 310 ? -8.452 9.863 -12.190 1.00 94.88 310 CYS A CA 1
ATOM 2490 C C . CYS A 1 310 ? -8.926 8.428 -12.455 1.00 94.88 310 CYS A C 1
ATOM 2492 O O . CYS A 1 310 ? -9.679 8.194 -13.394 1.00 94.88 310 CYS A O 1
ATOM 2494 N N . MET A 1 311 ? -8.445 7.458 -11.669 1.00 93.50 311 MET A N 1
ATOM 2495 C CA . MET A 1 311 ? -8.856 6.052 -11.750 1.00 93.50 311 MET A CA 1
ATOM 2496 C C . MET A 1 311 ? -9.592 5.622 -10.482 1.00 93.50 311 MET A C 1
ATOM 2498 O O . MET A 1 311 ? -10.687 5.080 -10.561 1.00 93.50 311 MET A O 1
ATOM 2502 N N . HIS A 1 312 ? -9.006 5.863 -9.305 1.00 96.50 312 HIS A N 1
ATOM 2503 C CA . HIS A 1 312 ? -9.597 5.444 -8.030 1.00 96.50 312 HIS A CA 1
ATOM 2504 C C . HIS A 1 312 ? -10.684 6.405 -7.545 1.00 96.50 312 HIS A C 1
ATOM 2506 O O . HIS A 1 312 ? -10.818 7.516 -8.050 1.00 96.50 312 HIS A O 1
ATOM 2512 N N . TRP A 1 313 ? -11.430 5.998 -6.519 1.00 97.38 313 TRP A N 1
ATOM 2513 C CA . TRP A 1 313 ? -12.615 6.711 -6.046 1.00 97.38 313 TRP A CA 1
ATOM 2514 C C . TRP A 1 313 ? -12.469 7.198 -4.607 1.00 97.38 313 TRP A C 1
ATOM 2516 O O . TRP A 1 313 ? -11.924 6.495 -3.750 1.00 97.38 313 TRP A O 1
ATOM 2526 N N . CYS A 1 314 ? -13.000 8.391 -4.337 1.00 96.44 314 CYS A N 1
ATOM 2527 C CA . CYS A 1 314 ? -13.127 8.926 -2.987 1.00 96.44 314 CYS A CA 1
ATOM 2528 C C . CYS A 1 314 ? -13.973 8.006 -2.090 1.00 96.44 314 CYS A C 1
ATOM 2530 O O . CYS A 1 314 ? -14.983 7.454 -2.527 1.00 96.44 314 CYS A O 1
ATOM 2532 N N . LEU A 1 315 ? -13.558 7.870 -0.826 1.00 94.38 315 LEU A N 1
ATOM 2533 C CA . LEU A 1 315 ? -14.250 7.121 0.224 1.00 94.38 315 LEU A CA 1
ATOM 2534 C C . LEU A 1 315 ? -14.551 8.035 1.431 1.00 94.38 315 LEU A C 1
ATOM 2536 O O . LEU A 1 315 ? -13.604 8.599 1.995 1.00 94.38 315 LEU A O 1
ATOM 2540 N N . PRO A 1 316 ? -15.818 8.151 1.885 1.00 91.88 316 PRO A N 1
ATOM 2541 C CA . PRO A 1 316 ? -17.037 7.627 1.251 1.00 91.88 316 PRO A CA 1
ATOM 2542 C C . PRO A 1 316 ? -17.307 8.280 -0.117 1.00 91.88 316 PRO A C 1
ATOM 2544 O O . PRO A 1 316 ? -16.792 9.363 -0.405 1.00 91.88 316 PRO A O 1
ATOM 2547 N N . GLY A 1 317 ? -18.095 7.618 -0.962 1.00 92.38 317 GLY A N 1
ATOM 2548 C CA . GLY A 1 317 ? -18.337 8.045 -2.339 1.00 92.38 317 GLY A CA 1
ATOM 2549 C C . GLY A 1 317 ? -18.859 6.933 -3.249 1.00 92.38 317 GLY A C 1
ATOM 2550 O O . GLY A 1 317 ? -19.587 6.045 -2.819 1.00 92.38 317 GLY A O 1
ATOM 2551 N N . LEU A 1 318 ? -18.503 6.985 -4.535 1.00 95.38 318 LEU A N 1
ATOM 2552 C CA . LEU A 1 318 ? -19.149 6.204 -5.599 1.00 95.38 318 LEU A CA 1
ATOM 2553 C C . LEU A 1 318 ? -19.181 4.682 -5.371 1.00 95.38 318 LEU A C 1
ATOM 2555 O O . LEU A 1 318 ? -20.174 4.031 -5.692 1.00 95.38 318 LEU A O 1
ATOM 2559 N N . THR A 1 319 ? -18.132 4.104 -4.784 1.00 95.69 319 THR A N 1
ATOM 2560 C CA . THR A 1 319 ? -18.087 2.657 -4.516 1.00 95.69 319 THR A CA 1
ATOM 2561 C C . THR A 1 319 ? -19.064 2.206 -3.430 1.00 95.69 319 THR A C 1
ATOM 2563 O O . THR A 1 319 ? -19.348 1.015 -3.330 1.00 95.69 319 THR A O 1
ATOM 2566 N N . ASP A 1 320 ? -19.594 3.131 -2.628 1.00 94.19 320 ASP A N 1
ATOM 2567 C CA . ASP A 1 320 ? -20.661 2.835 -1.670 1.00 94.19 320 ASP A CA 1
ATOM 2568 C C . ASP A 1 320 ? -21.957 2.511 -2.443 1.00 94.19 320 ASP A C 1
ATOM 2570 O O . ASP A 1 320 ? -22.604 1.504 -2.166 1.00 94.19 320 ASP A O 1
ATOM 2574 N N . THR A 1 321 ? -22.239 3.242 -3.530 1.00 93.19 321 THR A N 1
ATOM 2575 C CA . THR A 1 321 ? -23.334 2.957 -4.478 1.00 93.19 321 THR A CA 1
ATOM 2576 C C . THR A 1 321 ? -23.125 1.654 -5.263 1.00 93.19 321 THR A C 1
ATOM 2578 O O . THR A 1 321 ? -24.084 0.940 -5.558 1.00 93.19 321 THR A O 1
ATOM 2581 N N . TRP A 1 322 ? -21.876 1.285 -5.583 1.00 95.94 322 TRP A N 1
ATOM 2582 C CA . TRP A 1 322 ? -21.586 -0.043 -6.152 1.00 95.94 322 TRP A CA 1
ATOM 2583 C C . TRP A 1 322 ? -21.950 -1.164 -5.166 1.00 95.94 322 TRP A C 1
ATOM 2585 O O . TRP A 1 322 ? -22.436 -2.221 -5.572 1.00 95.94 322 TRP A O 1
ATOM 2595 N N . ASN A 1 323 ? -21.738 -0.928 -3.868 1.00 96.25 323 ASN A N 1
ATOM 2596 C CA . ASN A 1 323 ? -22.124 -1.849 -2.805 1.00 96.25 323 ASN A CA 1
ATOM 2597 C C . ASN A 1 323 ? -23.650 -1.859 -2.564 1.00 96.25 323 ASN A C 1
ATOM 2599 O O . ASN A 1 323 ? -24.196 -2.945 -2.373 1.00 96.25 323 ASN A O 1
ATOM 2603 N N . ASP A 1 324 ? -24.358 -0.724 -2.677 1.00 91.69 324 ASP A N 1
ATOM 2604 C CA . ASP A 1 324 ? -25.835 -0.691 -2.717 1.00 91.69 324 ASP A CA 1
ATOM 2605 C C . ASP A 1 324 ? -26.371 -1.632 -3.821 1.00 91.69 324 ASP A C 1
ATOM 2607 O O . ASP A 1 324 ? -27.209 -2.504 -3.564 1.00 91.69 324 ASP A O 1
ATOM 2611 N N . LEU A 1 325 ? -25.841 -1.514 -5.049 1.00 92.88 325 LEU A N 1
ATOM 2612 C CA . LEU A 1 325 ? -26.252 -2.343 -6.189 1.00 92.88 325 LEU A CA 1
ATOM 2613 C C . LEU A 1 325 ? -25.900 -3.827 -6.000 1.00 92.88 325 LEU A C 1
ATOM 2615 O O . LEU A 1 325 ? -26.736 -4.694 -6.277 1.00 92.88 325 LEU A O 1
ATOM 2619 N N . PHE A 1 326 ? -24.691 -4.132 -5.518 1.00 95.44 326 PHE A N 1
ATOM 2620 C CA . PHE A 1 326 ? -24.259 -5.499 -5.203 1.00 95.44 326 PHE A CA 1
ATOM 2621 C C . PHE A 1 326 ? -25.231 -6.171 -4.231 1.00 95.44 326 PHE A C 1
ATOM 2623 O O . PHE A 1 326 ? -25.686 -7.287 -4.477 1.00 95.44 326 PHE A O 1
ATOM 2630 N N . VAL A 1 327 ? -25.611 -5.465 -3.167 1.00 92.88 327 VAL A N 1
ATOM 2631 C CA . VAL A 1 327 ? -26.454 -5.992 -2.090 1.00 92.88 327 VAL A CA 1
ATOM 2632 C C . VAL A 1 327 ? -27.908 -6.143 -2.533 1.00 92.88 327 VAL A C 1
ATOM 2634 O O . VAL A 1 327 ? -28.526 -7.170 -2.242 1.00 92.88 327 VAL A O 1
ATOM 2637 N N . ALA A 1 328 ? -28.442 -5.196 -3.310 1.00 90.00 328 ALA A N 1
ATOM 2638 C CA . ALA A 1 328 ? -29.756 -5.335 -3.935 1.00 90.00 328 ALA A CA 1
ATOM 2639 C C . ALA A 1 328 ? -29.807 -6.546 -4.890 1.00 90.00 328 ALA A C 1
ATOM 2641 O O . ALA A 1 328 ? -30.736 -7.358 -4.825 1.00 90.00 328 ALA A O 1
ATOM 2642 N N . THR A 1 329 ? -28.781 -6.714 -5.730 1.00 90.62 329 THR A N 1
ATOM 2643 C CA . THR A 1 329 ? -28.692 -7.810 -6.709 1.00 90.62 329 THR A CA 1
ATOM 2644 C C . THR A 1 329 ? -28.536 -9.168 -6.020 1.00 90.62 329 THR A C 1
ATOM 2646 O O . THR A 1 329 ? -29.272 -10.103 -6.331 1.00 90.62 329 THR A O 1
ATOM 2649 N N . LEU A 1 330 ? -27.656 -9.265 -5.019 1.00 91.75 330 LEU A N 1
ATOM 2650 C CA . LEU A 1 330 ? -27.471 -10.446 -4.169 1.00 91.75 330 LEU A CA 1
ATOM 2651 C C . LEU A 1 330 ? -28.754 -10.828 -3.416 1.00 91.75 330 LEU A C 1
ATOM 2653 O O . LEU A 1 330 ? -29.095 -12.010 -3.339 1.00 91.75 330 LEU A O 1
ATOM 2657 N N . GLY A 1 331 ? -29.501 -9.834 -2.926 1.00 87.75 331 GLY A N 1
ATOM 2658 C CA . GLY A 1 331 ? -30.828 -10.025 -2.344 1.00 87.75 331 GLY A CA 1
ATOM 2659 C C . GLY A 1 331 ? -31.819 -10.641 -3.336 1.00 87.75 331 GLY A C 1
ATOM 2660 O O . GLY A 1 331 ? -32.493 -11.611 -2.988 1.00 87.75 331 GLY A O 1
ATOM 2661 N N . ARG A 1 332 ? -31.856 -10.152 -4.588 1.00 83.75 332 ARG A N 1
ATOM 2662 C CA . ARG A 1 332 ? -32.683 -10.749 -5.653 1.00 83.75 332 ARG A CA 1
ATOM 2663 C C . ARG A 1 332 ? -32.267 -12.194 -5.941 1.00 83.75 332 ARG A C 1
ATOM 2665 O O . ARG A 1 332 ? -33.138 -13.052 -6.017 1.00 83.75 332 ARG A O 1
ATOM 2672 N N . ILE A 1 333 ? -30.967 -12.474 -6.064 1.00 86.38 333 ILE A N 1
ATOM 2673 C CA . ILE A 1 333 ? -30.438 -13.819 -6.358 1.00 86.38 333 ILE A CA 1
ATOM 2674 C C . ILE A 1 333 ? -30.835 -14.813 -5.258 1.00 86.38 333 ILE A C 1
ATOM 2676 O O . ILE A 1 333 ? -31.473 -15.825 -5.552 1.00 86.38 333 ILE A O 1
ATOM 2680 N N . LYS A 1 334 ? -30.553 -14.494 -3.984 1.00 79.81 334 LYS A N 1
ATOM 2681 C CA . LYS A 1 334 ? -30.963 -15.316 -2.830 1.00 79.81 334 LYS A CA 1
ATOM 2682 C C . LYS A 1 334 ? -32.489 -15.452 -2.709 1.00 79.81 334 LYS A C 1
ATOM 2684 O O . LYS A 1 334 ? -32.956 -16.489 -2.249 1.00 79.81 334 LYS A O 1
ATOM 2689 N N . GLY A 1 335 ? -33.262 -14.453 -3.142 1.00 68.19 335 GLY A N 1
ATOM 2690 C CA . GLY A 1 335 ? -34.720 -14.543 -3.273 1.00 68.19 335 GLY A CA 1
ATOM 2691 C C . GLY A 1 335 ? -35.152 -15.558 -4.337 1.00 68.19 335 GLY A C 1
ATOM 2692 O O . GLY A 1 335 ? -35.912 -16.475 -4.038 1.00 68.19 335 GLY A O 1
ATOM 2693 N N . SER A 1 336 ? -34.602 -15.465 -5.552 1.00 55.69 336 SER A N 1
ATOM 2694 C CA . SER A 1 336 ? -34.890 -16.396 -6.657 1.00 55.69 336 SER A CA 1
ATOM 2695 C C . SER A 1 336 ? -34.383 -17.827 -6.437 1.00 55.69 336 SER A C 1
ATOM 2697 O O . SER A 1 336 ? -34.848 -18.739 -7.112 1.00 55.69 336 SER A O 1
ATOM 2699 N N . LEU A 1 337 ? -33.479 -18.044 -5.476 1.00 52.72 337 LEU A N 1
ATOM 2700 C CA . LEU A 1 337 ? -33.036 -19.371 -5.028 1.00 52.72 337 LEU A CA 1
ATOM 2701 C C . LEU A 1 337 ? -33.979 -20.017 -3.987 1.00 52.72 337 LEU A C 1
ATOM 2703 O O . LEU A 1 337 ? -33.743 -21.153 -3.582 1.00 52.72 337 LEU A O 1
ATOM 2707 N N . LYS A 1 338 ? -35.064 -19.341 -3.569 1.00 40.84 338 LYS A N 1
ATOM 2708 C CA . LYS A 1 338 ? -36.111 -19.903 -2.690 1.00 40.84 338 LYS A CA 1
ATOM 2709 C C . LYS A 1 338 ? -37.360 -20.458 -3.416 1.00 40.84 338 LYS A C 1
ATOM 2711 O O . LYS A 1 338 ? -38.478 -20.081 -3.060 1.00 40.84 338 LYS A O 1
ATOM 2716 N N . PRO A 1 339 ? -37.220 -21.416 -4.350 1.00 42.03 339 PRO A N 1
ATOM 2717 C CA . PRO A 1 339 ? -38.314 -22.344 -4.635 1.00 42.03 339 PRO A CA 1
ATOM 2718 C C . PRO A 1 339 ? -37.864 -23.813 -4.540 1.00 42.03 339 PRO A C 1
ATOM 2720 O O . PRO A 1 339 ? -37.683 -24.468 -5.560 1.00 42.03 339 PRO A O 1
ATOM 2723 N N . LEU A 1 340 ? -37.715 -24.350 -3.319 1.00 39.66 340 LEU A N 1
ATOM 2724 C CA . LEU A 1 340 ? -37.698 -25.814 -3.090 1.00 39.66 340 LEU A CA 1
ATOM 2725 C C . LEU A 1 340 ? -37.998 -26.267 -1.644 1.00 39.66 340 LEU A C 1
ATOM 2727 O O . LEU A 1 340 ? -38.329 -27.429 -1.435 1.00 39.66 340 LEU A O 1
ATOM 2731 N N . LEU A 1 341 ? -37.975 -25.367 -0.653 1.00 33.09 341 LEU A N 1
ATOM 2732 C CA . LEU A 1 341 ? -38.520 -25.626 0.688 1.00 33.09 341 LEU A CA 1
ATOM 2733 C C . LEU A 1 341 ? -39.706 -24.692 0.955 1.00 33.09 341 LEU A C 1
ATOM 2735 O O . LEU A 1 341 ? -39.564 -23.469 0.925 1.00 33.09 341 LEU A O 1
ATOM 2739 N N . LYS A 1 342 ? -40.886 -25.276 1.195 1.00 34.19 342 LYS A N 1
ATOM 2740 C CA . LYS A 1 342 ? -42.095 -24.545 1.593 1.00 34.19 342 LYS A CA 1
ATOM 2741 C C . LYS A 1 342 ? -42.029 -24.212 3.081 1.00 34.19 342 LYS A C 1
ATOM 2743 O O . LYS A 1 342 ? -42.187 -25.115 3.891 1.00 34.19 342 LYS A O 1
ATOM 2748 N N . GLU A 1 343 ? -41.998 -22.929 3.424 1.00 33.03 343 GLU A N 1
ATOM 2749 C CA . GLU A 1 343 ? -42.739 -22.467 4.600 1.00 33.03 343 GLU A CA 1
ATOM 2750 C C . GLU A 1 343 ? -43.191 -21.007 4.460 1.00 33.03 343 GLU A C 1
ATOM 2752 O O . GLU A 1 343 ? -42.597 -20.217 3.722 1.00 33.03 343 GLU A O 1
ATOM 2757 N N . LYS A 1 344 ? -44.311 -20.660 5.104 1.00 36.41 344 LYS A N 1
ATOM 2758 C CA . LYS A 1 344 ? -44.982 -19.365 4.926 1.00 36.41 344 LYS A CA 1
ATOM 2759 C C . LYS A 1 344 ? -44.331 -18.284 5.793 1.00 36.41 344 LYS A C 1
ATOM 2761 O O . LYS A 1 344 ? -44.686 -18.128 6.955 1.00 36.41 344 LYS A O 1
ATOM 2766 N N . SER A 1 345 ? -43.471 -17.464 5.195 1.00 35.84 345 SER A N 1
ATOM 2767 C CA . SER A 1 345 ? -43.073 -16.169 5.759 1.00 35.84 345 SER A CA 1
ATOM 2768 C C . SER A 1 345 ? -43.174 -15.085 4.686 1.00 35.84 345 SER A C 1
ATOM 2770 O O . SER A 1 345 ? -42.760 -15.295 3.546 1.00 35.84 345 SER A O 1
ATOM 2772 N N . GLN A 1 346 ? -43.785 -13.945 5.017 1.00 41.50 346 GLN A N 1
ATOM 2773 C CA . GLN A 1 346 ? -44.035 -12.874 4.049 1.00 41.50 346 GLN A CA 1
ATOM 2774 C C . GLN A 1 346 ? -42.727 -12.159 3.684 1.00 41.50 346 GLN A C 1
ATOM 2776 O O . GLN A 1 346 ? -42.062 -11.599 4.555 1.00 41.50 346 GLN A O 1
ATOM 2781 N N . SER A 1 347 ? -42.380 -12.119 2.392 1.00 40.47 347 SER A N 1
ATOM 2782 C CA . SER A 1 347 ? -41.170 -11.441 1.909 1.00 40.47 347 SER A CA 1
ATOM 2783 C C . SER A 1 347 ? -41.135 -9.974 2.372 1.00 40.47 347 SER A C 1
ATOM 2785 O O . SER A 1 347 ? -42.056 -9.210 2.040 1.00 40.47 347 SER A O 1
ATOM 2787 N N . PRO A 1 348 ? -40.104 -9.537 3.122 1.00 41.25 348 PRO A N 1
ATOM 2788 C CA . PRO A 1 348 ? -40.059 -8.186 3.670 1.00 41.25 348 PRO A CA 1
ATOM 2789 C C . PRO A 1 348 ? -40.030 -7.130 2.548 1.00 41.25 348 PRO A C 1
ATOM 2791 O O . PRO A 1 348 ? -39.563 -7.427 1.444 1.00 41.25 348 PRO A O 1
ATOM 2794 N N . PRO A 1 349 ? -40.510 -5.892 2.791 1.00 39.44 349 PRO A N 1
ATOM 2795 C CA . PRO A 1 349 ? -40.730 -4.901 1.729 1.00 39.44 349 PRO A CA 1
ATOM 2796 C C . PRO A 1 349 ? -39.512 -4.598 0.843 1.00 39.44 349 PRO A C 1
ATOM 2798 O O . PRO A 1 349 ? -39.676 -4.282 -0.331 1.00 39.44 349 PRO A O 1
ATOM 2801 N N . TRP A 1 350 ? -38.293 -4.740 1.371 1.00 39.78 350 TRP A N 1
ATOM 2802 C CA . TRP A 1 350 ? -37.058 -4.464 0.635 1.00 39.78 350 TRP A CA 1
ATOM 2803 C C . TRP A 1 350 ? -36.707 -5.513 -0.436 1.00 39.78 350 TRP A C 1
ATOM 2805 O O . TRP A 1 350 ? -36.105 -5.130 -1.436 1.00 39.78 350 TRP A O 1
ATOM 2815 N N . LEU A 1 351 ? -37.129 -6.785 -0.307 1.00 40.31 351 LEU A N 1
ATOM 2816 C CA . LEU A 1 351 ? -36.988 -7.762 -1.406 1.00 40.31 351 LEU A CA 1
ATOM 2817 C C . LEU A 1 351 ? -37.819 -7.326 -2.621 1.00 40.31 351 LEU A C 1
ATOM 2819 O O . LEU A 1 351 ? -37.325 -7.292 -3.743 1.00 40.31 351 LEU A O 1
ATOM 2823 N N . ARG A 1 352 ? -39.059 -6.890 -2.374 1.00 43.12 352 ARG A N 1
ATOM 2824 C CA . ARG A 1 352 ? -39.989 -6.418 -3.414 1.00 43.12 352 ARG A CA 1
ATOM 2825 C C . ARG A 1 352 ? -39.514 -5.139 -4.119 1.00 43.12 352 ARG A C 1
ATOM 2827 O O . ARG A 1 352 ? -39.951 -4.857 -5.233 1.00 43.12 352 ARG A O 1
ATOM 2834 N N . ALA A 1 353 ? -38.610 -4.377 -3.498 1.00 42.75 353 ALA A N 1
ATOM 2835 C CA . ALA A 1 353 ? -37.917 -3.260 -4.137 1.00 42.75 353 ALA A CA 1
ATOM 2836 C C . ALA A 1 353 ? -36.738 -3.739 -5.007 1.00 42.75 353 ALA A C 1
ATOM 2838 O O . ALA A 1 353 ? -36.654 -3.378 -6.183 1.00 42.75 353 ALA A O 1
ATOM 2839 N N . SER A 1 354 ? -35.854 -4.595 -4.475 1.00 45.47 354 SER A N 1
ATOM 2840 C CA . SER A 1 354 ? -34.677 -5.074 -5.219 1.00 45.47 354 SER A CA 1
ATOM 2841 C C . SER A 1 354 ? -35.027 -5.977 -6.411 1.00 45.47 354 SER A C 1
ATOM 2843 O O . SER A 1 354 ? -34.322 -5.952 -7.423 1.00 45.47 354 SER A O 1
ATOM 2845 N N . GLU A 1 355 ? -36.152 -6.695 -6.347 1.00 45.66 355 GLU A N 1
ATOM 2846 C CA . GLU A 1 355 ? -36.739 -7.463 -7.455 1.00 45.66 355 GLU A CA 1
ATOM 2847 C C . GLU A 1 355 ? -36.985 -6.615 -8.716 1.00 45.66 355 GLU A C 1
ATOM 2849 O O . GLU A 1 355 ? -36.785 -7.113 -9.826 1.00 45.66 355 GLU A O 1
ATOM 2854 N N . LYS A 1 356 ? -37.359 -5.333 -8.571 1.00 49.44 356 LYS A N 1
ATOM 2855 C CA . LYS A 1 356 ? -37.533 -4.412 -9.710 1.00 49.44 356 LYS A CA 1
ATOM 2856 C C . LYS A 1 356 ? -36.218 -3.793 -10.184 1.00 49.44 356 LYS A C 1
ATOM 2858 O O . LYS A 1 356 ? -36.038 -3.626 -11.386 1.00 49.44 356 LYS A O 1
ATOM 2863 N N . CYS A 1 357 ? -35.308 -3.466 -9.265 1.00 51.53 357 CYS A N 1
ATOM 2864 C CA . CYS A 1 357 ? -34.077 -2.742 -9.591 1.00 51.53 357 CYS A CA 1
ATOM 2865 C C . CYS A 1 357 ? -33.030 -3.566 -10.351 1.00 51.53 357 CYS A C 1
ATOM 2867 O O . CYS A 1 357 ? -32.305 -3.021 -11.175 1.00 51.53 357 CYS A O 1
ATOM 2869 N N . ALA A 1 358 ? -32.916 -4.867 -10.071 1.00 46.66 358 ALA A N 1
ATOM 2870 C CA . ALA A 1 358 ? -31.803 -5.690 -10.550 1.00 46.66 358 ALA A CA 1
ATOM 2871 C C . ALA A 1 358 ? -32.102 -6.440 -11.871 1.00 46.66 358 ALA A C 1
ATOM 2873 O O . ALA A 1 358 ? -31.799 -7.636 -11.987 1.00 46.66 358 ALA A O 1
ATOM 2874 N N . LYS A 1 359 ? -32.709 -5.745 -12.849 1.00 44.03 359 LYS A N 1
ATOM 2875 C CA . LYS A 1 359 ? -32.855 -6.191 -14.249 1.00 44.03 359 LYS A CA 1
ATOM 2876 C C . LYS A 1 359 ? -31.696 -5.643 -15.102 1.00 44.03 359 LYS A C 1
ATOM 2878 O O . LYS A 1 359 ? -31.644 -4.431 -15.293 1.00 44.03 359 LYS A O 1
ATOM 2883 N N . PRO A 1 360 ? -30.812 -6.487 -15.666 1.00 37.41 360 PRO A N 1
ATOM 2884 C CA . PRO A 1 360 ? -29.812 -6.033 -16.628 1.00 37.41 360 PRO A CA 1
ATOM 2885 C C . PRO A 1 360 ? -30.468 -5.696 -17.972 1.00 37.41 360 PRO A C 1
ATOM 2887 O O . PRO A 1 360 ? -31.193 -6.519 -18.535 1.00 37.41 360 PRO A O 1
ATOM 2890 N N . SER A 1 361 ? -30.178 -4.519 -18.520 1.00 35.53 361 SER A N 1
ATOM 2891 C CA . SER A 1 361 ? -30.466 -4.193 -19.918 1.00 35.53 361 SER A CA 1
ATOM 2892 C C . SER A 1 361 ? -29.352 -4.746 -20.811 1.00 35.53 361 SER A C 1
ATOM 2894 O O . SER A 1 361 ? -28.375 -4.052 -21.084 1.00 35.53 361 SER A O 1
ATOM 2896 N N . ILE A 1 362 ? -29.486 -6.001 -21.252 1.00 33.09 362 ILE A N 1
ATOM 2897 C CA . ILE A 1 362 ? -28.561 -6.610 -22.223 1.00 33.09 362 ILE A CA 1
ATOM 2898 C C . ILE A 1 362 ? -28.646 -5.808 -23.539 1.00 33.09 362 ILE A C 1
ATOM 2900 O O . ILE A 1 362 ? -29.738 -5.726 -24.108 1.00 33.09 362 ILE A O 1
ATOM 2904 N N . PRO A 1 363 ? -27.547 -5.223 -24.054 1.00 35.75 363 PRO A N 1
ATOM 2905 C CA . PRO A 1 363 ? -27.586 -4.291 -25.186 1.00 35.75 363 PRO A CA 1
ATOM 2906 C C . PRO A 1 363 ? -27.691 -4.966 -26.573 1.00 35.75 363 PRO A C 1
ATOM 2908 O O . PRO A 1 363 ? -27.350 -4.354 -27.585 1.00 35.75 363 PRO A O 1
ATOM 2911 N N . ASN A 1 364 ? -28.199 -6.201 -26.659 1.00 31.69 364 ASN A N 1
ATOM 2912 C CA . ASN A 1 364 ? -28.295 -6.962 -27.911 1.00 31.69 364 ASN A CA 1
ATOM 2913 C C . ASN A 1 364 ? -29.517 -6.547 -28.759 1.00 31.69 364 ASN A C 1
ATOM 2915 O O . ASN A 1 364 ? -30.477 -7.309 -28.900 1.00 31.69 364 ASN A O 1
ATOM 2919 N N . LYS A 1 365 ? -29.465 -5.338 -29.343 1.00 26.22 365 LYS A N 1
ATOM 2920 C CA . LYS A 1 365 ? -30.129 -4.970 -30.615 1.00 26.22 365 LYS A CA 1
ATOM 2921 C C . LYS A 1 365 ? -29.664 -3.595 -31.132 1.00 26.22 365 LYS A C 1
ATOM 2923 O O . LYS A 1 365 ? -29.499 -2.677 -30.330 1.00 26.22 365 LYS A O 1
ATOM 2928 N N . PRO A 1 366 ? -29.495 -3.411 -32.457 1.00 28.62 366 PRO A N 1
ATOM 2929 C CA . PRO A 1 366 ? -29.256 -2.095 -33.042 1.00 28.62 366 PRO A CA 1
ATOM 2930 C C . PRO A 1 366 ? -30.544 -1.259 -33.006 1.00 28.62 366 PRO A C 1
ATOM 2932 O O . PRO A 1 366 ? -31.585 -1.677 -33.513 1.00 28.62 366 PRO A O 1
ATOM 2935 N N . TRP A 1 367 ? -30.479 -0.071 -32.406 1.00 29.83 367 TRP A N 1
ATOM 2936 C CA . TRP A 1 367 ? -31.643 0.800 -32.234 1.00 29.83 367 TRP A CA 1
ATOM 2937 C C . TRP A 1 367 ? -31.877 1.685 -33.465 1.00 29.83 367 TRP A C 1
ATOM 2939 O O . TRP A 1 367 ? -31.157 2.659 -33.685 1.00 29.83 367 TRP A O 1
ATOM 2949 N N . LEU A 1 368 ? -32.912 1.361 -34.243 1.00 23.53 368 LEU A N 1
ATOM 2950 C CA . LEU A 1 368 ? -33.545 2.300 -35.175 1.00 23.53 368 LEU A CA 1
ATOM 2951 C C . LEU A 1 368 ? -34.385 3.319 -34.389 1.00 23.53 368 LEU A C 1
ATOM 2953 O O . LEU A 1 368 ? -35.047 2.950 -33.417 1.00 23.53 368 LEU A O 1
ATOM 2957 N N . LEU A 1 369 ? -34.421 4.577 -34.838 1.00 24.88 369 LEU A N 1
ATOM 2958 C CA . LEU A 1 369 ? -35.429 5.529 -34.366 1.00 24.88 369 LEU A CA 1
ATOM 2959 C C . LEU A 1 369 ? -36.772 5.270 -35.057 1.00 24.88 369 LEU A C 1
ATOM 2961 O O . LEU A 1 369 ? -36.841 5.186 -36.281 1.00 24.88 369 LEU A O 1
ATOM 2965 N N . LEU A 1 370 ? -37.841 5.266 -34.263 1.00 22.59 370 LEU A N 1
ATOM 2966 C CA . LEU A 1 370 ? -39.206 5.552 -34.699 1.00 22.59 370 LEU A CA 1
ATOM 2967 C C . LEU A 1 370 ? -39.802 6.590 -33.738 1.00 22.59 370 LEU A C 1
ATOM 2969 O O . LEU A 1 370 ? -39.515 6.575 -32.541 1.00 22.59 370 LEU A O 1
ATOM 2973 N N . LEU A 1 371 ? -40.585 7.520 -34.282 1.00 26.83 371 LEU A N 1
ATOM 2974 C CA . LEU A 1 371 ? -41.170 8.670 -33.582 1.00 26.83 371 LEU A CA 1
ATOM 2975 C C . LEU A 1 371 ? -42.707 8.589 -33.558 1.00 26.83 371 LEU A C 1
ATOM 2977 O O . LEU A 1 371 ? -43.290 7.774 -34.268 1.00 26.83 371 LEU A O 1
ATOM 2981 N N . HIS A 1 372 ? -43.312 9.540 -32.829 1.00 22.50 372 HIS A N 1
ATOM 2982 C CA . HIS A 1 372 ? -44.729 9.956 -32.860 1.00 22.50 372 HIS A CA 1
ATOM 2983 C C . HIS A 1 372 ? -45.753 9.125 -32.049 1.00 22.50 372 HIS A C 1
ATOM 2985 O O . HIS A 1 372 ? -45.548 7.930 -31.850 1.00 22.50 372 HIS A O 1
ATOM 2991 N N . PRO A 1 373 ? -46.916 9.716 -31.665 1.00 37.59 373 PRO A N 1
ATOM 2992 C CA . PRO A 1 373 ? -47.223 11.153 -31.458 1.00 37.59 373 PRO A CA 1
ATOM 2993 C C . PRO A 1 373 ? -48.058 11.465 -30.181 1.00 37.59 373 PRO A C 1
ATOM 2995 O O . PRO A 1 373 ? -48.486 10.561 -29.473 1.00 37.59 373 PRO A O 1
ATOM 2998 N N . THR A 1 374 ? -48.404 12.755 -29.989 1.00 25.77 374 THR A N 1
ATOM 2999 C CA . THR A 1 374 ? -49.432 13.309 -29.056 1.00 25.77 374 THR A CA 1
ATOM 3000 C C . THR A 1 374 ? -49.104 13.224 -27.548 1.00 25.77 374 THR A C 1
ATOM 3002 O O . THR A 1 374 ? -48.412 12.310 -27.125 1.00 25.77 374 THR A O 1
ATOM 3005 N N . ASN A 1 375 ? -49.522 14.132 -26.649 1.00 26.67 375 ASN A N 1
ATOM 3006 C CA . ASN A 1 375 ? -50.264 15.415 -26.709 1.00 26.67 375 ASN A CA 1
ATOM 3007 C C . ASN A 1 375 ? -49.982 16.205 -25.389 1.00 26.67 375 ASN A C 1
ATOM 3009 O O . ASN A 1 375 ? -49.456 15.606 -24.457 1.00 26.67 375 ASN A O 1
ATOM 3013 N N . SER A 1 376 ? -50.305 17.491 -25.165 1.00 26.69 376 SER A N 1
ATOM 3014 C CA . SER A 1 376 ? -50.833 18.609 -25.986 1.00 26.69 376 SER A CA 1
ATOM 3015 C C . SER A 1 376 ? -50.820 19.925 -25.171 1.00 26.69 376 SER A C 1
ATOM 3017 O O . SER A 1 376 ? -50.910 19.845 -23.951 1.00 26.69 376 SER A O 1
ATOM 3019 N N . LEU A 1 377 ? -50.907 21.085 -25.851 1.00 26.80 377 LEU A N 1
ATOM 3020 C CA . LEU A 1 377 ? -51.256 22.434 -25.326 1.00 26.80 377 LEU A CA 1
ATOM 3021 C C . LEU A 1 377 ? -50.213 23.123 -24.396 1.00 26.80 377 LEU A C 1
ATOM 3023 O O . LEU A 1 377 ? -49.575 22.469 -23.585 1.00 26.80 377 LEU A O 1
ATOM 3027 N N . SER A 1 378 ? -49.981 24.447 -24.461 1.00 26.50 378 SER A N 1
ATOM 3028 C CA . SER A 1 378 ? -50.579 25.496 -25.323 1.00 26.50 378 SER A CA 1
ATOM 3029 C C . SER A 1 378 ? -49.696 26.748 -25.514 1.00 26.50 378 SER A C 1
ATOM 3031 O O . SER A 1 378 ? -49.340 27.381 -24.524 1.00 26.50 378 SER A O 1
ATOM 3033 N N . SER A 1 379 ? -49.571 27.213 -26.773 1.00 24.83 379 SER A N 1
ATOM 3034 C CA . SER A 1 379 ? -49.341 28.624 -27.199 1.00 24.83 379 SER A CA 1
ATOM 3035 C C . SER A 1 379 ? -47.990 29.295 -26.814 1.00 24.83 379 SER A C 1
ATOM 3037 O O . SER A 1 379 ? -47.365 28.897 -25.845 1.00 24.83 379 SER A O 1
ATOM 3039 N N . LEU A 1 380 ? -47.428 30.282 -27.535 1.00 24.91 380 LEU A N 1
ATOM 3040 C CA . LEU A 1 380 ? -47.965 31.257 -28.505 1.00 24.91 380 LEU A CA 1
ATOM 3041 C C . LEU A 1 380 ? -46.992 31.567 -29.682 1.00 24.91 380 LEU A C 1
ATOM 3043 O O . LEU A 1 380 ? -45.783 31.459 -29.535 1.00 24.91 380 LEU A O 1
ATOM 3047 N N . TYR A 1 381 ? -47.573 32.076 -30.780 1.00 23.25 381 TYR A N 1
ATOM 3048 C CA . TYR A 1 381 ? -47.008 32.856 -31.907 1.00 23.25 381 TYR A CA 1
ATOM 3049 C C . TYR A 1 381 ? -45.942 32.291 -32.889 1.00 23.25 381 TYR A C 1
ATOM 3051 O O . TYR A 1 381 ? -44.869 31.812 -32.545 1.00 23.25 381 TYR A O 1
ATOM 3059 N N . TYR A 1 382 ? -46.292 32.464 -34.171 1.00 21.22 382 TYR A N 1
ATOM 3060 C CA . TYR A 1 382 ? -45.524 32.378 -35.433 1.00 21.22 382 TYR A CA 1
ATOM 3061 C C . TYR A 1 382 ? -45.223 33.844 -35.915 1.00 21.22 382 TYR A C 1
ATOM 3063 O O . TYR A 1 382 ? -45.635 34.746 -35.178 1.00 21.22 382 TYR A O 1
ATOM 3071 N N . PRO A 1 383 ? -44.609 34.170 -37.095 1.00 34.62 383 PRO A N 1
ATOM 3072 C CA . PRO A 1 383 ? -44.437 33.329 -38.294 1.00 34.62 383 PRO A CA 1
ATOM 3073 C C . PRO A 1 383 ? -43.129 33.435 -39.134 1.00 34.62 383 PRO A C 1
ATOM 3075 O O . PRO A 1 383 ? -42.583 34.513 -39.346 1.00 34.62 383 PRO A O 1
ATOM 3078 N N . SER A 1 384 ? -42.846 32.347 -39.871 1.00 25.97 384 SER A N 1
ATOM 3079 C CA . SER A 1 384 ? -42.271 32.334 -41.247 1.00 25.97 384 SER A CA 1
ATOM 3080 C C . SER A 1 384 ? -40.794 32.773 -41.449 1.00 25.97 384 SER A C 1
ATOM 3082 O O . SER A 1 384 ? -40.200 33.392 -40.580 1.00 25.97 384 SER A O 1
ATOM 3084 N N . SER A 1 385 ? -40.111 32.446 -42.558 1.00 26.97 385 SER A N 1
ATOM 3085 C CA . SER A 1 385 ? -40.558 31.8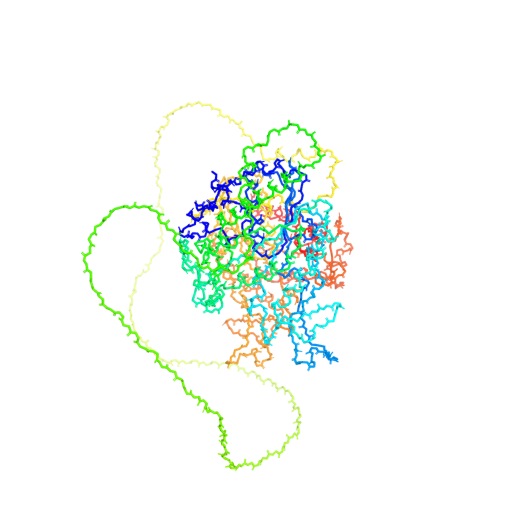22 -43.824 1.00 26.97 385 SER A CA 1
ATOM 3086 C C . SER A 1 385 ? -39.540 30.797 -44.394 1.00 26.97 385 SER A C 1
ATOM 3088 O O . SER A 1 385 ? -38.612 30.391 -43.700 1.00 26.97 385 SER A O 1
ATOM 3090 N N . ALA A 1 386 ? -39.784 30.307 -45.618 1.00 25.91 386 ALA A N 1
ATOM 3091 C CA . ALA A 1 386 ? -39.040 29.247 -46.324 1.00 25.91 386 ALA A CA 1
ATOM 3092 C C . ALA A 1 386 ? -37.588 29.670 -46.718 1.00 25.91 386 ALA A C 1
ATOM 3094 O O . ALA A 1 386 ? -37.210 30.813 -46.495 1.00 25.91 386 ALA A O 1
ATOM 3095 N N . SER A 1 387 ? -36.701 28.845 -47.299 1.00 27.42 387 SER A N 1
ATOM 3096 C CA . SER A 1 387 ? -36.895 27.631 -48.117 1.00 27.42 387 SER A CA 1
ATOM 3097 C C . SER A 1 387 ? -35.614 26.781 -48.274 1.00 27.42 387 SER A C 1
ATOM 3099 O O . SER A 1 387 ? -34.515 27.324 -48.335 1.00 27.42 387 SER A O 1
ATOM 3101 N N . SER A 1 388 ? -35.760 25.468 -48.483 1.00 27.30 388 SER A N 1
ATOM 3102 C CA . SER A 1 388 ? -34.814 24.626 -49.265 1.00 27.30 388 SER A CA 1
ATOM 3103 C C . SER A 1 388 ? -35.244 24.656 -50.758 1.00 27.30 388 SER A C 1
ATOM 3105 O O . SER A 1 388 ? -36.398 25.043 -50.969 1.00 27.30 388 SER A O 1
ATOM 3107 N N . PRO A 1 389 ? -34.452 24.253 -51.794 1.00 43.31 389 PRO A N 1
ATOM 3108 C CA . PRO A 1 389 ? -33.804 22.922 -51.867 1.00 43.31 389 PRO A CA 1
ATOM 3109 C C . PRO A 1 389 ? -32.526 22.763 -52.754 1.00 43.31 389 PRO A C 1
ATOM 3111 O O . PRO A 1 389 ? -32.146 23.669 -53.485 1.00 43.31 389 PRO A O 1
ATOM 3114 N N . PHE A 1 390 ? -31.973 21.533 -52.781 1.00 25.69 390 PHE A N 1
ATOM 3115 C CA . PHE A 1 390 ? -31.068 20.967 -53.818 1.00 25.69 390 PHE A CA 1
ATOM 3116 C C . PHE A 1 390 ? -29.691 21.669 -54.040 1.00 25.69 390 PHE A C 1
ATOM 3118 O O . PHE A 1 390 ? -29.451 22.755 -53.537 1.00 25.69 390 PHE A O 1
ATOM 3125 N N . SER A 1 391 ? -28.678 21.085 -54.705 1.00 25.56 391 SER A N 1
ATOM 3126 C CA . SER A 1 391 ? -28.524 19.762 -55.356 1.00 25.56 391 SER A CA 1
ATOM 3127 C C . SER A 1 391 ? -27.122 19.156 -55.121 1.00 25.56 391 SER A C 1
ATOM 3129 O O . SER A 1 391 ? -26.177 19.833 -54.731 1.00 25.56 391 SER A O 1
ATOM 3131 N N . SER A 1 392 ? -27.010 17.852 -55.378 1.00 26.89 392 SER A N 1
ATOM 3132 C CA . SER A 1 392 ? -25.784 17.042 -55.418 1.00 26.89 392 SER A CA 1
ATOM 3133 C C . SER A 1 392 ? -24.795 17.418 -56.530 1.00 26.89 392 SER A C 1
ATOM 3135 O O . SER A 1 392 ? -25.240 17.741 -57.626 1.00 26.89 392 SER A O 1
ATOM 3137 N N . PHE A 1 393 ? -23.502 17.127 -56.333 1.00 25.45 393 PHE A N 1
ATOM 3138 C CA . PHE A 1 393 ? -22.648 16.528 -57.377 1.00 25.45 393 PHE A CA 1
ATOM 3139 C C . PHE A 1 393 ? -21.538 15.646 -56.769 1.00 25.45 393 PHE A C 1
ATOM 3141 O O . PHE A 1 393 ? -21.251 15.711 -55.574 1.00 25.45 393 PHE A O 1
ATOM 3148 N N . SER A 1 394 ? -20.957 14.755 -57.576 1.00 26.48 394 SER A N 1
ATOM 3149 C CA . SER A 1 394 ? -19.887 13.797 -57.228 1.00 26.48 394 SER A CA 1
ATOM 3150 C C . SER A 1 394 ? -19.124 13.411 -58.523 1.00 26.48 394 SER A C 1
ATOM 3152 O O . SER A 1 394 ? -19.410 13.999 -59.564 1.00 26.48 394 SER A O 1
ATOM 3154 N N . PRO A 1 395 ? -18.200 12.433 -58.525 1.00 46.19 395 PRO A N 1
ATOM 3155 C CA . PRO A 1 395 ? -16.818 12.546 -58.051 1.00 46.19 395 PRO A CA 1
ATOM 3156 C C . PRO A 1 395 ? -15.787 12.331 -59.191 1.00 46.19 395 PRO A C 1
ATOM 3158 O O . PRO A 1 395 ? -16.146 11.954 -60.304 1.00 46.19 395 PRO A O 1
ATOM 3161 N N . SER A 1 396 ? -14.486 12.471 -58.908 1.00 27.19 396 SER A N 1
ATOM 3162 C CA . SER A 1 396 ? -13.395 12.037 -59.805 1.00 27.19 396 SER A CA 1
ATOM 3163 C C . SER A 1 396 ? -12.239 11.383 -59.027 1.00 27.19 396 SER A C 1
ATOM 3165 O O . SER A 1 396 ? -12.156 11.520 -57.807 1.00 27.19 396 SER A O 1
ATOM 3167 N N . GLN A 1 397 ? -11.406 10.584 -59.708 1.00 31.36 397 GLN A N 1
ATOM 3168 C CA . GLN A 1 397 ? -10.538 9.564 -59.092 1.00 31.36 397 GLN A CA 1
ATOM 3169 C C . GLN A 1 397 ? -9.027 9.744 -59.374 1.00 31.36 397 GLN A C 1
ATOM 3171 O O . GLN A 1 397 ? -8.649 10.363 -60.360 1.00 31.36 397 GLN A O 1
ATOM 3176 N N . ASN A 1 398 ? -8.213 9.051 -58.560 1.00 30.61 398 ASN A N 1
ATOM 3177 C CA . ASN A 1 398 ? -6.900 8.438 -58.854 1.00 30.61 398 ASN A CA 1
ATOM 3178 C C . ASN A 1 398 ? -5.711 9.290 -59.360 1.00 30.61 398 ASN A C 1
ATOM 3180 O O . ASN A 1 398 ? -5.665 9.664 -60.527 1.00 30.61 398 ASN A O 1
ATOM 3184 N N . ALA A 1 399 ? -4.637 9.343 -58.552 1.00 28.58 399 ALA A N 1
ATOM 3185 C CA . ALA A 1 399 ? -3.248 9.115 -59.000 1.00 28.58 399 ALA A CA 1
ATOM 3186 C C . ALA A 1 399 ? -2.289 8.826 -57.814 1.00 28.58 399 ALA A C 1
ATOM 3188 O O . ALA A 1 399 ? -2.400 9.447 -56.761 1.00 28.58 399 ALA A O 1
ATOM 3189 N N . LEU A 1 400 ? -1.333 7.906 -58.008 1.00 30.55 400 LEU A N 1
ATOM 3190 C CA . LEU A 1 400 ? -0.200 7.528 -57.132 1.00 30.55 400 LEU A CA 1
ATOM 3191 C C . LEU A 1 400 ? 0.863 6.821 -58.019 1.00 30.55 400 LEU A C 1
ATOM 3193 O O . LEU A 1 400 ? 0.479 6.280 -59.055 1.00 30.55 400 LEU A O 1
ATOM 3197 N N . PRO A 1 401 ? 2.130 6.642 -57.592 1.00 50.28 401 PRO A N 1
ATOM 3198 C CA . PRO A 1 401 ? 3.116 7.625 -57.121 1.00 50.28 401 PRO A CA 1
ATOM 3199 C C . PRO A 1 401 ? 4.429 7.549 -57.961 1.00 50.28 401 PRO A C 1
ATOM 3201 O O . PRO A 1 401 ? 4.516 6.775 -58.912 1.00 50.28 401 PRO A O 1
ATOM 3204 N N . SER A 1 402 ? 5.493 8.296 -57.619 1.00 28.25 402 SER A N 1
ATOM 3205 C CA . SER A 1 402 ? 6.863 8.076 -58.156 1.00 28.25 402 SER A CA 1
ATOM 3206 C C . SER A 1 402 ? 7.976 8.633 -57.234 1.00 28.25 402 SER A C 1
ATOM 3208 O O . SER A 1 402 ? 7.645 9.444 -56.368 1.00 28.25 402 SER A O 1
ATOM 3210 N N . PRO A 1 403 ? 9.250 8.164 -57.331 1.00 43.28 403 PRO A N 1
ATOM 3211 C CA . PRO A 1 403 ? 10.142 8.095 -56.160 1.00 43.28 403 PRO A CA 1
ATOM 3212 C C . PRO A 1 403 ? 11.525 8.817 -56.376 1.00 43.28 403 PRO A C 1
ATOM 3214 O O . PRO A 1 403 ? 11.486 9.911 -56.936 1.00 43.28 403 PRO A O 1
ATOM 3217 N N . PRO A 1 404 ? 12.722 8.401 -55.870 1.00 47.72 404 PRO A N 1
ATOM 3218 C CA . PRO A 1 404 ? 13.642 9.332 -55.184 1.00 47.72 404 PRO A CA 1
ATOM 3219 C C . PRO A 1 404 ? 15.009 9.570 -55.878 1.00 47.72 404 PRO A C 1
ATOM 3221 O O . PRO A 1 404 ? 15.373 8.853 -56.807 1.00 47.72 404 PRO A O 1
ATOM 3224 N N . GLN A 1 405 ? 15.816 10.530 -55.386 1.00 30.84 405 GLN A N 1
ATOM 3225 C CA . GLN A 1 405 ? 17.203 10.755 -55.848 1.00 30.84 405 GLN A CA 1
ATOM 3226 C C . GLN A 1 405 ? 18.186 11.223 -54.748 1.00 30.84 405 GLN A C 1
ATOM 3228 O O . GLN A 1 405 ? 17.846 12.055 -53.911 1.00 30.84 405 GLN A O 1
ATOM 3233 N N . THR A 1 406 ? 19.426 10.724 -54.833 1.00 33.56 406 THR A N 1
ATOM 3234 C CA . THR A 1 406 ? 20.702 11.213 -54.249 1.00 33.56 406 THR A CA 1
ATOM 3235 C C . THR A 1 406 ? 21.829 10.815 -55.230 1.00 33.56 406 THR A C 1
ATOM 3237 O O . THR A 1 406 ? 21.641 9.831 -55.954 1.00 33.56 406 THR A O 1
ATOM 3240 N N . PRO A 1 407 ? 22.932 11.587 -55.386 1.00 47.59 407 PRO A N 1
ATOM 3241 C CA . PRO A 1 407 ? 24.139 11.516 -54.526 1.00 47.59 407 PRO A CA 1
ATOM 3242 C C . PRO A 1 407 ? 24.724 12.948 -54.240 1.00 47.59 407 PRO A C 1
ATOM 3244 O O . PRO A 1 407 ? 23.945 13.892 -54.302 1.00 47.59 407 PRO A O 1
ATOM 3247 N N . THR A 1 408 ? 25.976 13.264 -53.831 1.00 29.00 408 THR A N 1
ATOM 3248 C CA . THR A 1 408 ? 27.321 12.642 -54.013 1.00 29.00 408 THR A CA 1
ATOM 3249 C C . THR A 1 408 ? 28.385 13.159 -53.003 1.00 29.00 408 THR A C 1
ATOM 3251 O O . THR A 1 408 ? 28.170 14.160 -52.328 1.00 29.00 408 THR A O 1
ATOM 3254 N N . ALA A 1 409 ? 29.544 12.477 -52.929 1.00 33.28 409 ALA A N 1
ATOM 3255 C CA . ALA A 1 409 ? 30.766 12.736 -52.121 1.00 33.28 409 ALA A CA 1
ATOM 3256 C C . ALA A 1 409 ? 31.999 12.078 -52.835 1.00 33.28 409 ALA A C 1
ATOM 3258 O O . ALA A 1 409 ? 31.749 11.472 -53.883 1.00 33.28 409 ALA A O 1
ATOM 3259 N N . PRO A 1 410 ? 33.280 12.073 -52.356 1.00 50.50 410 PRO A N 1
ATOM 3260 C CA . PRO A 1 410 ? 33.902 12.590 -51.119 1.00 50.50 410 PRO A CA 1
ATOM 3261 C C . PRO A 1 410 ? 35.018 13.648 -51.445 1.00 50.50 410 PRO A C 1
ATOM 3263 O O . PRO A 1 410 ? 34.557 14.684 -51.920 1.00 50.50 410 PRO A O 1
ATOM 3266 N N . PRO A 1 411 ? 36.386 13.538 -51.313 1.00 55.72 411 PRO A N 1
ATOM 3267 C CA . PRO A 1 411 ? 37.347 12.543 -50.767 1.00 55.72 411 PRO A CA 1
ATOM 3268 C C . PRO A 1 411 ? 38.272 13.150 -49.619 1.00 55.72 411 PRO A C 1
ATOM 3270 O O . PRO A 1 411 ? 37.649 13.697 -48.712 1.00 55.72 411 PRO A O 1
ATOM 3273 N N . PRO A 1 412 ? 39.638 13.018 -49.469 1.00 58.28 412 PRO A N 1
ATOM 3274 C CA . PRO A 1 412 ? 40.217 12.707 -48.125 1.00 58.28 412 PRO A CA 1
ATOM 3275 C C . PRO A 1 412 ? 41.602 13.314 -47.692 1.00 58.28 412 PRO A C 1
ATOM 3277 O O . PRO A 1 412 ? 42.301 13.971 -48.459 1.00 58.28 412 PRO A O 1
ATOM 3280 N N . SER A 1 413 ? 42.086 12.957 -46.485 1.00 28.78 413 SER A N 1
ATOM 3281 C CA . SER A 1 413 ? 43.530 12.794 -46.168 1.00 28.78 413 SER A CA 1
ATOM 3282 C C . SER A 1 413 ? 43.772 11.811 -44.994 1.00 28.78 413 SER A C 1
ATOM 3284 O O . SER A 1 413 ? 42.871 11.558 -44.196 1.00 28.78 413 SER A O 1
ATOM 3286 N N . SER A 1 414 ? 44.954 11.173 -44.939 1.00 31.50 414 SER A N 1
ATOM 3287 C CA . SER A 1 414 ? 45.375 10.119 -43.975 1.00 31.50 414 SER A CA 1
ATOM 3288 C C . SER A 1 414 ? 46.876 9.781 -44.193 1.00 31.50 414 SER A C 1
ATOM 3290 O O . SER A 1 414 ? 47.440 10.354 -45.129 1.00 31.50 414 SER A O 1
ATOM 3292 N N . PRO A 1 415 ? 47.524 8.798 -43.519 1.00 54.03 415 PRO A N 1
ATOM 3293 C CA . PRO A 1 415 ? 47.409 8.260 -42.145 1.00 54.03 415 PRO A CA 1
ATOM 3294 C C . PRO A 1 415 ? 48.780 8.291 -41.394 1.00 54.03 415 PRO A C 1
ATOM 3296 O O . PRO A 1 415 ? 49.777 8.682 -41.991 1.00 54.03 415 PRO A O 1
ATOM 3299 N N . GLN A 1 416 ? 48.882 7.773 -40.150 1.00 29.25 416 GLN A N 1
ATOM 3300 C CA . GLN A 1 416 ? 50.002 6.893 -39.707 1.00 29.25 416 GLN A CA 1
ATOM 3301 C C . GLN A 1 416 ? 49.824 6.282 -38.293 1.00 29.25 416 GLN A C 1
ATOM 3303 O O . GLN A 1 416 ? 48.912 6.641 -37.554 1.00 29.25 416 GLN A O 1
ATOM 3308 N N . ASN A 1 417 ? 50.668 5.290 -37.982 1.00 28.14 417 ASN A N 1
ATOM 3309 C CA . ASN A 1 417 ? 50.700 4.378 -36.818 1.00 28.14 417 ASN A CA 1
ATOM 3310 C C . ASN A 1 417 ? 52.133 3.752 -36.781 1.00 28.14 417 ASN A C 1
ATOM 3312 O O . ASN A 1 417 ? 52.830 3.916 -37.788 1.00 28.14 417 ASN A O 1
ATOM 3316 N N . PRO A 1 418 ? 52.575 2.905 -35.818 1.00 51.44 418 PRO A N 1
ATOM 3317 C CA . PRO A 1 418 ? 52.272 2.746 -34.380 1.00 51.44 418 PRO A CA 1
ATOM 3318 C C . PRO A 1 418 ? 53.561 2.744 -33.490 1.00 51.44 418 PRO A C 1
ATOM 3320 O O . PRO A 1 418 ? 54.668 2.717 -34.025 1.00 51.44 418 PRO A O 1
ATOM 3323 N N . THR A 1 419 ? 53.476 2.634 -32.146 1.00 28.62 419 THR A N 1
ATOM 3324 C CA . THR A 1 419 ? 54.500 1.907 -31.324 1.00 28.62 419 THR A CA 1
ATOM 3325 C C . THR A 1 419 ? 54.097 1.604 -29.862 1.00 28.62 419 THR A C 1
ATOM 3327 O O . THR A 1 419 ? 53.192 2.209 -29.298 1.00 28.62 419 THR A O 1
ATOM 3330 N N . LEU A 1 420 ? 54.816 0.642 -29.269 1.00 28.33 420 LEU A N 1
ATOM 3331 C CA . LEU A 1 420 ? 54.837 0.115 -27.885 1.00 28.33 420 LEU A CA 1
ATOM 3332 C C . LEU A 1 420 ? 56.307 -0.326 -27.601 1.00 28.33 420 LEU A C 1
ATOM 3334 O O . LEU A 1 420 ? 57.054 -0.406 -28.581 1.00 28.33 420 LEU A O 1
ATOM 3338 N N . PRO A 1 421 ? 56.754 -0.735 -26.383 1.00 50.72 421 PRO A N 1
ATOM 3339 C CA . PRO A 1 421 ? 56.178 -0.677 -25.022 1.00 50.72 421 PRO A CA 1
ATOM 3340 C C . PRO A 1 421 ? 57.202 -0.132 -23.962 1.00 50.72 421 PRO A C 1
ATOM 3342 O O . PRO A 1 421 ? 58.167 0.529 -24.325 1.00 50.72 421 PRO A O 1
ATOM 3345 N N . ALA A 1 422 ? 57.053 -0.539 -22.681 1.00 26.91 422 ALA A N 1
ATOM 3346 C CA . ALA A 1 422 ? 58.096 -0.645 -21.624 1.00 26.91 422 ALA A CA 1
ATOM 3347 C C . ALA A 1 422 ? 58.577 0.648 -20.898 1.00 26.91 422 ALA A C 1
ATOM 3349 O O . ALA A 1 422 ? 58.495 1.734 -21.450 1.00 26.91 422 ALA A O 1
ATOM 3350 N N . ARG A 1 423 ? 59.125 0.619 -19.658 1.00 26.61 423 ARG A N 1
ATOM 3351 C CA . ARG A 1 423 ? 59.043 -0.335 -18.508 1.00 26.61 423 ARG A CA 1
ATOM 3352 C C . ARG A 1 423 ? 59.737 0.272 -17.261 1.00 26.61 423 ARG A C 1
ATOM 3354 O O . ARG A 1 423 ? 60.945 0.464 -17.307 1.00 26.61 423 ARG A O 1
ATOM 3361 N N . ALA A 1 424 ? 59.026 0.382 -16.125 1.00 25.73 424 ALA A N 1
ATOM 3362 C CA . ALA A 1 424 ? 59.570 0.754 -14.792 1.00 25.73 424 ALA A CA 1
ATOM 3363 C C . ALA A 1 424 ? 60.259 2.159 -14.753 1.00 25.73 424 ALA A C 1
ATOM 3365 O O . ALA A 1 424 ? 60.206 2.863 -15.753 1.00 25.73 424 ALA A O 1
ATOM 3366 N N . THR A 1 425 ? 60.815 2.715 -13.662 1.00 27.95 425 THR A N 1
ATOM 3367 C CA . THR A 1 425 ? 61.106 2.261 -12.280 1.00 27.95 425 THR A CA 1
ATOM 3368 C C . THR A 1 425 ? 60.797 3.358 -11.236 1.00 27.95 425 THR A C 1
ATOM 3370 O O . THR A 1 425 ? 60.922 4.545 -11.520 1.00 27.95 425 THR A O 1
ATOM 3373 N N . SER A 1 426 ? 60.493 2.973 -9.992 1.00 27.31 426 SER A N 1
ATOM 3374 C CA . SER A 1 426 ? 60.671 3.812 -8.778 1.00 27.31 426 SER A CA 1
ATOM 3375 C C . SER A 1 426 ? 62.167 3.809 -8.342 1.00 27.31 426 SER A C 1
ATOM 3377 O O . SER A 1 426 ? 62.952 3.189 -9.060 1.00 27.31 426 SER A O 1
ATOM 3379 N N . PRO A 1 427 ? 62.616 4.348 -7.178 1.00 47.38 427 PRO A N 1
ATOM 3380 C CA . PRO A 1 427 ? 61.940 5.134 -6.128 1.00 47.38 427 PRO A CA 1
ATOM 3381 C C . PRO A 1 427 ? 62.787 6.353 -5.632 1.00 47.38 427 PRO A C 1
ATOM 3383 O O . PRO A 1 427 ? 63.756 6.748 -6.267 1.00 47.38 427 PRO A O 1
ATOM 3386 N N . THR A 1 428 ? 62.485 6.859 -4.422 1.00 28.98 428 THR A N 1
ATOM 3387 C CA . THR A 1 428 ? 63.351 7.664 -3.509 1.00 28.98 428 THR A CA 1
ATOM 3388 C C . THR A 1 428 ? 63.703 9.123 -3.861 1.00 28.98 428 THR A C 1
ATOM 3390 O O . THR A 1 428 ? 63.668 9.507 -5.019 1.00 28.98 428 THR A O 1
ATOM 3393 N N . ALA A 1 429 ? 64.117 9.985 -2.913 1.00 28.84 429 ALA A N 1
ATOM 3394 C CA . ALA A 1 429 ? 63.733 10.176 -1.492 1.00 28.84 429 ALA A CA 1
ATOM 3395 C C . ALA A 1 429 ? 64.427 11.435 -0.908 1.00 28.84 429 ALA A C 1
ATOM 3397 O O . ALA A 1 429 ? 65.555 11.727 -1.291 1.00 28.84 429 ALA A O 1
ATOM 3398 N N . ARG A 1 430 ? 63.835 12.039 0.144 1.00 29.69 430 ARG A N 1
ATOM 3399 C CA . ARG A 1 430 ? 64.386 13.139 0.988 1.00 29.69 430 ARG A CA 1
ATOM 3400 C C . ARG A 1 430 ? 64.533 14.498 0.255 1.00 29.69 430 ARG A C 1
ATOM 3402 O O . ARG A 1 430 ? 64.699 14.536 -0.951 1.00 29.69 430 ARG A O 1
ATOM 3409 N N . GLY A 1 431 ? 64.468 15.652 0.928 1.00 26.66 431 GLY A N 1
ATOM 3410 C CA . GLY A 1 431 ? 64.041 15.924 2.311 1.00 26.66 431 GLY A CA 1
ATOM 3411 C C . GLY A 1 431 ? 64.716 17.165 2.923 1.00 26.66 431 GLY A C 1
ATOM 3412 O O . GLY A 1 431 ? 65.841 17.477 2.551 1.00 26.66 431 GLY A O 1
ATOM 3413 N N . SER A 1 432 ? 64.073 17.780 3.933 1.00 26.58 432 SER A N 1
ATOM 3414 C CA . SER A 1 432 ? 64.607 18.856 4.815 1.00 26.58 432 SER A CA 1
ATOM 3415 C C . SER A 1 432 ? 64.840 20.246 4.155 1.00 26.58 432 SER A C 1
ATOM 3417 O O . SER A 1 432 ? 64.992 20.309 2.944 1.00 26.58 432 SER A O 1
ATOM 3419 N N . THR A 1 433 ? 64.863 21.414 4.831 1.00 28.08 433 THR A N 1
ATOM 3420 C CA . THR A 1 433 ? 64.293 21.866 6.133 1.00 28.08 433 THR A CA 1
ATOM 3421 C C . THR A 1 433 ? 64.311 23.413 6.241 1.00 28.08 433 THR A C 1
ATOM 3423 O O . THR A 1 433 ? 65.281 24.036 5.832 1.00 28.08 433 THR A O 1
ATOM 3426 N N . THR A 1 434 ? 63.339 23.986 6.975 1.00 28.17 434 THR A N 1
ATOM 3427 C CA . THR A 1 434 ? 63.422 25.214 7.829 1.00 28.17 434 THR A CA 1
ATOM 3428 C C . THR A 1 434 ? 63.639 26.650 7.278 1.00 28.17 434 THR A C 1
ATOM 3430 O O . THR A 1 434 ? 64.507 26.900 6.458 1.00 28.17 434 THR A O 1
ATOM 3433 N N . ARG A 1 435 ? 62.966 27.596 7.979 1.00 27.06 435 ARG A N 1
ATOM 3434 C CA . ARG A 1 435 ? 63.267 29.038 8.240 1.00 27.06 435 ARG A CA 1
ATOM 3435 C C . ARG A 1 435 ? 62.881 30.143 7.220 1.00 27.06 435 ARG A C 1
ATOM 3437 O O . ARG A 1 435 ? 63.659 30.545 6.369 1.00 27.06 435 ARG A O 1
ATOM 3444 N N . THR A 1 436 ? 61.699 30.721 7.480 1.00 30.34 436 THR A N 1
ATOM 3445 C CA . THR A 1 436 ? 61.383 32.168 7.700 1.00 30.34 436 THR A CA 1
ATOM 3446 C C . THR A 1 436 ? 62.576 33.145 7.837 1.00 30.34 436 THR A C 1
ATOM 3448 O O . THR A 1 436 ? 63.540 32.752 8.504 1.00 30.34 436 THR A O 1
ATOM 3451 N N . PRO A 1 437 ? 62.488 34.430 7.384 1.00 38.22 437 PRO A N 1
ATOM 3452 C CA . PRO A 1 437 ? 61.453 35.375 7.874 1.00 38.22 437 PRO A CA 1
ATOM 3453 C C . PRO A 1 437 ? 60.870 36.462 6.919 1.00 38.22 437 PRO A C 1
ATOM 3455 O O . PRO A 1 437 ? 61.370 36.714 5.829 1.00 38.22 437 PRO A O 1
ATOM 3458 N N . ASP A 1 438 ? 59.812 37.112 7.430 1.00 32.09 438 ASP A N 1
ATOM 3459 C CA . ASP A 1 438 ? 59.187 38.421 7.092 1.00 32.09 438 ASP A CA 1
ATOM 3460 C C . ASP A 1 438 ? 60.173 39.633 7.166 1.00 32.09 438 ASP A C 1
ATOM 3462 O O . ASP A 1 438 ? 61.277 39.406 7.678 1.00 32.09 438 ASP A O 1
ATOM 3466 N N . PRO A 1 439 ? 59.853 40.916 6.774 1.00 49.62 439 PRO A N 1
ATOM 3467 C CA . PRO A 1 439 ? 58.537 41.601 6.924 1.00 49.62 439 PRO A CA 1
ATOM 3468 C C . PRO A 1 439 ? 58.150 42.776 5.952 1.00 49.62 439 PRO A C 1
ATOM 3470 O O . PRO A 1 439 ? 58.884 43.124 5.032 1.00 49.62 439 PRO A O 1
ATOM 3473 N N . LEU A 1 440 ? 57.052 43.495 6.303 1.00 30.67 440 LEU A N 1
ATOM 3474 C CA . LEU A 1 440 ? 56.585 44.840 5.839 1.00 30.67 440 LEU A CA 1
ATOM 3475 C C . LEU A 1 440 ? 55.906 44.869 4.441 1.00 30.67 440 LEU A C 1
ATOM 3477 O O . LEU A 1 440 ? 56.258 44.086 3.574 1.00 30.67 440 LEU A O 1
ATOM 3481 N N . ARG A 1 441 ? 54.919 45.728 4.103 1.00 29.86 441 ARG A N 1
ATOM 3482 C CA . ARG A 1 441 ? 54.305 46.977 4.660 1.00 29.86 441 ARG A CA 1
ATOM 3483 C C . ARG A 1 441 ? 52.918 47.175 3.951 1.00 29.86 441 ARG A C 1
ATOM 3485 O O . ARG A 1 441 ? 52.720 46.509 2.946 1.00 29.86 441 ARG A O 1
ATOM 3492 N N . THR A 1 442 ? 51.901 48.011 4.248 1.00 29.67 442 THR A N 1
ATOM 3493 C CA . THR A 1 442 ? 51.491 49.120 5.179 1.00 29.67 442 THR A CA 1
ATOM 3494 C C . THR A 1 442 ? 49.904 49.086 5.207 1.00 29.67 442 THR A C 1
ATOM 3496 O O . THR A 1 442 ? 49.364 48.170 4.599 1.00 29.67 442 THR A O 1
ATOM 3499 N N . THR A 1 443 ? 49.002 49.903 5.804 1.00 29.48 443 THR A N 1
ATOM 3500 C CA . THR A 1 443 ? 48.953 51.270 6.401 1.00 29.48 443 THR A CA 1
ATOM 3501 C C . THR A 1 443 ? 47.819 51.415 7.467 1.00 29.48 443 THR A C 1
ATOM 3503 O O . THR A 1 443 ? 47.328 50.432 8.008 1.00 29.48 443 THR A O 1
ATOM 3506 N N . ALA A 1 444 ? 47.464 52.662 7.807 1.00 32.28 444 ALA A N 1
ATOM 3507 C CA . ALA A 1 444 ? 46.604 53.198 8.875 1.00 32.28 444 ALA A CA 1
ATOM 3508 C C . ALA A 1 444 ? 45.124 53.496 8.435 1.00 32.28 444 ALA A C 1
ATOM 3510 O O . ALA A 1 444 ? 44.788 53.232 7.286 1.00 32.28 444 ALA A O 1
ATOM 3511 N N . ALA A 1 445 ? 44.191 54.055 9.242 1.00 30.67 445 ALA A N 1
ATOM 3512 C CA . ALA A 1 445 ? 44.338 54.807 10.507 1.00 30.67 445 ALA A CA 1
ATOM 3513 C C . ALA A 1 445 ? 43.077 54.922 11.420 1.00 30.67 445 ALA A C 1
ATOM 3515 O O . ALA A 1 445 ? 41.965 55.018 10.918 1.00 30.67 445 ALA A O 1
ATOM 3516 N N . ALA A 1 446 ? 43.331 55.154 12.730 1.00 31.20 446 ALA A N 1
ATOM 3517 C CA . ALA A 1 446 ? 42.559 55.978 13.705 1.00 31.20 446 ALA A CA 1
ATOM 3518 C C . ALA A 1 446 ? 41.177 55.485 14.248 1.00 31.20 446 ALA A C 1
ATOM 3520 O O . ALA A 1 446 ? 40.410 54.881 13.517 1.00 31.20 446 ALA A O 1
ATOM 3521 N N . LYS A 1 447 ? 40.756 55.752 15.511 1.00 28.31 447 LYS A N 1
ATOM 3522 C CA . LYS A 1 447 ? 41.380 56.426 16.693 1.00 28.31 447 LYS A CA 1
ATOM 3523 C C . LYS A 1 447 ? 40.673 56.044 18.035 1.00 28.31 447 LYS A C 1
ATOM 3525 O O . LYS A 1 447 ? 39.466 55.876 18.031 1.00 28.31 447 LYS A O 1
ATOM 3530 N N . ARG A 1 448 ? 41.454 55.997 19.139 1.00 27.48 448 ARG A N 1
ATOM 3531 C CA . ARG A 1 448 ? 41.204 56.075 20.626 1.00 27.48 448 ARG A CA 1
ATOM 3532 C C . ARG A 1 448 ? 39.772 55.988 21.226 1.00 27.48 448 ARG A C 1
ATOM 3534 O O . ARG A 1 448 ? 38.880 56.619 20.685 1.00 27.48 448 ARG A O 1
ATOM 3541 N N . SER A 1 449 ? 39.448 55.368 22.383 1.00 27.36 449 SER A N 1
ATOM 3542 C CA . SER A 1 449 ? 40.135 54.781 23.583 1.00 27.36 449 SER A CA 1
ATOM 3543 C C . SER A 1 449 ? 40.390 55.655 24.849 1.00 27.36 449 SER A C 1
ATOM 3545 O O . SER A 1 449 ? 41.284 56.504 24.823 1.00 27.36 449 SER A O 1
ATOM 3547 N N . SER A 1 450 ? 39.731 55.323 25.979 1.00 29.39 450 SER A N 1
ATOM 3548 C CA . SER A 1 450 ? 40.141 55.459 27.414 1.00 29.39 450 SER A CA 1
ATOM 3549 C C . SER A 1 450 ? 38.994 54.925 28.327 1.00 29.39 450 SER A C 1
ATOM 3551 O O . SER A 1 450 ? 37.871 54.846 27.837 1.00 29.39 450 SER A O 1
ATOM 3553 N N . LYS A 1 451 ? 39.131 54.521 29.609 1.00 30.11 451 LYS A N 1
ATOM 3554 C CA . LYS A 1 451 ? 40.282 54.236 30.507 1.00 30.11 451 LYS A CA 1
ATOM 3555 C C . LYS A 1 451 ? 39.866 53.239 31.629 1.00 30.11 451 LYS A C 1
ATOM 3557 O O . LYS A 1 451 ? 38.695 52.890 31.727 1.00 30.11 451 LYS A O 1
ATOM 3562 N N . ASP A 1 452 ? 40.820 52.812 32.458 1.00 30.95 452 ASP A N 1
ATOM 3563 C CA . ASP A 1 452 ? 40.745 51.702 33.436 1.00 30.95 452 ASP A CA 1
ATOM 3564 C C . ASP A 1 452 ? 40.170 52.051 34.836 1.00 30.95 452 ASP A C 1
ATOM 3566 O O . ASP A 1 452 ? 40.124 53.219 35.222 1.00 30.95 452 ASP A O 1
ATOM 3570 N N . GLY A 1 453 ? 39.833 51.026 35.643 1.00 27.34 453 GLY A N 1
ATOM 3571 C CA . GLY A 1 453 ? 39.578 51.134 37.097 1.00 27.34 453 GLY A CA 1
ATOM 3572 C C . GLY A 1 453 ? 38.918 49.887 37.726 1.00 27.34 453 GLY A C 1
ATOM 3573 O O . GLY A 1 453 ? 37.978 49.344 37.154 1.00 27.34 453 GLY A O 1
ATOM 3574 N N . THR A 1 454 ? 39.383 49.417 38.897 1.00 32.09 454 THR A N 1
ATOM 3575 C CA . THR A 1 454 ? 38.956 48.125 39.498 1.00 32.09 454 THR A CA 1
ATOM 3576 C C . THR A 1 454 ? 38.609 48.153 40.997 1.00 32.09 454 THR A C 1
ATOM 3578 O O . THR A 1 454 ? 39.421 48.595 41.805 1.00 32.09 454 THR A O 1
ATOM 3581 N N . ALA A 1 455 ? 37.516 47.451 41.342 1.00 28.67 455 ALA A N 1
ATOM 3582 C CA . ALA A 1 455 ? 37.251 46.773 42.632 1.00 28.67 455 ALA A CA 1
ATOM 3583 C C . ALA A 1 455 ? 36.769 47.662 43.839 1.00 28.67 455 ALA A C 1
ATOM 3585 O O . ALA A 1 455 ? 36.511 48.844 43.624 1.00 28.67 455 ALA A O 1
ATOM 3586 N N . PRO A 1 456 ? 36.411 47.104 45.032 1.00 55.97 456 PRO A N 1
ATOM 3587 C CA . PRO A 1 456 ? 35.022 47.199 45.545 1.00 55.97 456 PRO A CA 1
ATOM 3588 C C . PRO A 1 456 ? 34.904 47.576 47.053 1.00 55.97 456 PRO A C 1
ATOM 3590 O O . PRO A 1 456 ? 35.922 47.895 47.654 1.00 55.97 456 PRO A O 1
ATOM 3593 N N . VAL A 1 457 ? 33.701 47.493 47.679 1.00 27.86 457 VAL A N 1
ATOM 3594 C CA . VAL A 1 457 ? 33.427 46.974 49.066 1.00 27.86 457 VAL A CA 1
ATOM 3595 C C . VAL A 1 457 ? 31.946 47.152 49.535 1.00 27.86 457 VAL A C 1
ATOM 3597 O O . VAL A 1 457 ? 31.215 47.985 49.018 1.00 27.86 457 VAL A O 1
ATOM 3600 N N . THR A 1 458 ? 31.539 46.285 50.479 1.00 27.61 458 THR A N 1
ATOM 3601 C CA . THR A 1 458 ? 30.276 46.028 51.247 1.00 27.61 458 THR A CA 1
ATOM 3602 C C . THR A 1 458 ? 29.230 47.153 51.507 1.00 27.61 458 THR A C 1
ATOM 3604 O O . THR A 1 458 ? 29.541 48.336 51.527 1.00 27.61 458 THR A O 1
ATOM 3607 N N . THR A 1 459 ? 27.941 46.845 51.781 1.00 27.48 459 THR A N 1
ATOM 3608 C CA . THR A 1 459 ? 27.403 46.552 53.152 1.00 27.48 459 THR A CA 1
ATOM 3609 C C . THR A 1 459 ? 25.934 46.038 53.203 1.00 27.48 459 THR A C 1
ATOM 3611 O O . THR A 1 459 ? 25.230 46.003 52.199 1.00 27.48 459 THR A O 1
ATOM 3614 N N . LYS A 1 460 ? 25.484 45.607 54.401 1.00 29.66 460 LYS A N 1
ATOM 3615 C CA . LYS A 1 460 ? 24.116 45.173 54.815 1.00 29.66 460 LYS A CA 1
ATOM 3616 C C . LYS A 1 460 ? 23.508 46.242 55.762 1.00 29.66 460 LYS A C 1
ATOM 3618 O O . LYS A 1 460 ? 24.316 46.901 56.417 1.00 29.66 460 LYS A O 1
ATOM 3623 N N . PRO A 1 461 ? 22.166 46.401 55.921 1.00 35.22 461 PRO A N 1
ATOM 3624 C CA . PRO A 1 461 ? 21.440 45.618 56.951 1.00 35.22 461 PRO A CA 1
ATOM 3625 C C . PRO A 1 461 ? 19.913 45.360 56.734 1.00 35.22 461 PRO A C 1
ATOM 3627 O O . PRO A 1 461 ? 19.291 45.814 55.782 1.00 35.22 461 PRO A O 1
ATOM 3630 N N . THR A 1 462 ? 19.327 44.598 57.669 1.00 28.38 462 THR A N 1
ATOM 3631 C CA . THR A 1 462 ? 17.893 44.292 57.963 1.00 28.38 462 THR A CA 1
ATOM 3632 C C . THR A 1 462 ? 17.188 45.426 58.768 1.00 28.38 462 THR A C 1
ATOM 3634 O O . THR A 1 462 ? 17.952 46.241 59.288 1.00 28.38 462 THR A O 1
ATOM 3637 N N . PRO A 1 463 ? 15.826 45.515 58.971 1.00 38.72 463 PRO A N 1
ATOM 3638 C CA . PRO A 1 463 ? 14.941 44.400 59.409 1.00 38.72 463 PRO A CA 1
ATOM 3639 C C . PRO A 1 463 ? 13.397 44.405 59.120 1.00 38.72 463 PRO A C 1
ATOM 3641 O O . PRO A 1 463 ? 12.800 45.375 58.678 1.00 38.72 463 PRO A O 1
ATOM 3644 N N . SER A 1 464 ? 12.772 43.260 59.457 1.00 24.95 464 SER A N 1
ATOM 3645 C CA . SER A 1 464 ? 11.397 42.985 59.970 1.00 24.95 464 SER A CA 1
ATOM 3646 C C . SER A 1 464 ? 10.152 43.831 59.600 1.00 24.95 464 SER A C 1
ATOM 3648 O O . SER A 1 464 ? 10.058 44.988 60.006 1.00 24.95 464 SER A O 1
ATOM 3650 N N . ARG A 1 465 ? 9.060 43.144 59.191 1.00 25.09 465 ARG A N 1
ATOM 3651 C CA . ARG A 1 465 ? 7.877 42.877 60.066 1.00 25.09 465 ARG A CA 1
ATOM 3652 C C . ARG A 1 465 ? 6.934 41.784 59.509 1.00 25.09 465 ARG A C 1
ATOM 3654 O O . ARG A 1 465 ? 6.976 41.486 58.322 1.00 25.09 465 ARG A O 1
ATOM 3661 N N . SER A 1 466 ? 6.093 41.209 60.375 1.00 24.09 466 SER A N 1
ATOM 3662 C CA . SER A 1 466 ? 5.011 40.242 60.082 1.00 24.09 466 SER A CA 1
ATOM 3663 C C . SER A 1 466 ? 3.646 40.764 60.575 1.00 24.09 466 SER A C 1
ATOM 3665 O O . SER A 1 466 ? 3.610 41.760 61.306 1.00 24.09 466 SER A O 1
ATOM 3667 N N . PRO A 1 467 ? 2.529 40.171 60.105 1.00 33.41 467 PRO A N 1
ATOM 3668 C CA . PRO A 1 467 ? 1.664 39.325 60.966 1.00 33.41 467 PRO A CA 1
ATOM 3669 C C . PRO A 1 467 ? 1.211 38.021 60.229 1.00 33.41 467 PRO A C 1
ATOM 3671 O O . PRO A 1 467 ? 1.281 37.990 59.006 1.00 33.41 467 PRO A O 1
ATOM 3674 N N . SER A 1 468 ? 0.862 36.844 60.791 1.00 26.91 468 SER A N 1
ATOM 3675 C CA . SER A 1 468 ? 0.142 36.378 62.011 1.00 26.91 468 SER A CA 1
ATOM 3676 C C . SER A 1 468 ? -1.372 36.668 62.019 1.00 26.91 468 SER A C 1
ATOM 3678 O O . SER A 1 468 ? -1.737 37.836 62.013 1.00 26.91 468 SER A O 1
ATOM 3680 N N . GLY A 1 469 ? -2.315 35.719 62.102 1.00 26.39 469 GLY A N 1
ATOM 3681 C CA . GLY A 1 469 ? -2.313 34.235 62.075 1.00 26.39 469 GLY A CA 1
ATOM 3682 C C . GLY A 1 469 ? -3.633 33.757 61.417 1.00 26.39 469 GLY A C 1
ATOM 3683 O O . GLY A 1 469 ? -4.171 34.504 60.607 1.00 26.39 469 GLY A O 1
ATOM 3684 N N . ASP A 1 470 ? -4.258 32.604 61.678 1.00 26.92 470 ASP A N 1
ATOM 3685 C CA . ASP A 1 470 ? -3.977 31.403 62.490 1.00 26.92 470 ASP A CA 1
ATOM 3686 C C . ASP A 1 470 ? -4.918 30.257 61.995 1.00 26.92 470 ASP A C 1
ATOM 3688 O O . ASP A 1 470 ? -5.893 30.542 61.297 1.00 26.92 470 ASP A O 1
ATOM 3692 N N . GLY A 1 471 ? -4.682 28.989 62.370 1.00 24.28 471 GLY A N 1
ATOM 3693 C CA . GLY A 1 471 ? -5.748 27.970 62.435 1.00 24.28 471 GLY A CA 1
ATOM 3694 C C . GLY A 1 471 ? -5.632 26.675 61.599 1.00 24.28 471 GLY A C 1
ATOM 3695 O O . GLY A 1 471 ? -5.945 26.646 60.415 1.00 24.28 471 GLY A O 1
ATOM 3696 N N . SER A 1 472 ? -5.431 25.558 62.318 1.00 25.08 472 SER A N 1
ATOM 3697 C CA . SER A 1 472 ? -6.076 24.236 62.097 1.00 25.08 472 SER A CA 1
ATOM 3698 C C . SER A 1 472 ? -5.491 23.169 61.127 1.00 25.08 472 SER A C 1
ATOM 3700 O O . SER A 1 472 ? -5.802 23.116 59.944 1.00 25.08 472 SER A O 1
ATOM 3702 N N . LEU A 1 473 ? -4.824 22.179 61.752 1.00 26.17 473 LEU A N 1
ATOM 3703 C CA . LEU A 1 473 ? -4.897 20.709 61.531 1.00 26.17 473 LEU A CA 1
ATOM 3704 C C . LEU A 1 473 ? -4.346 19.993 60.260 1.00 26.17 473 LEU A C 1
ATOM 3706 O O . LEU A 1 473 ? -4.842 20.166 59.156 1.00 26.17 473 LEU A O 1
ATOM 3710 N N . ARG A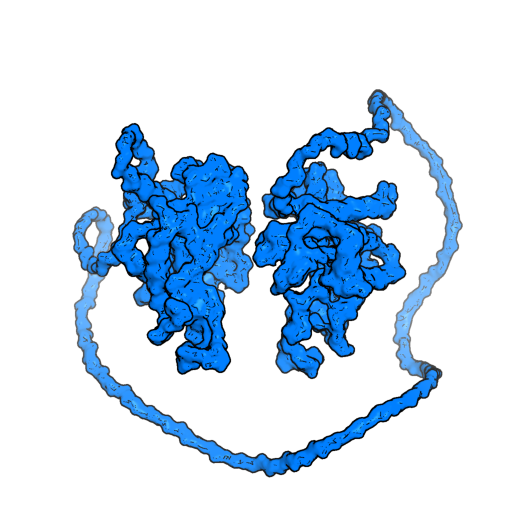 1 474 ? -3.560 18.926 60.552 1.00 26.14 474 ARG A N 1
ATOM 3711 C CA . ARG A 1 474 ? -3.471 17.597 59.865 1.00 26.14 474 ARG A CA 1
ATOM 3712 C C . ARG A 1 474 ? -2.769 17.528 58.484 1.00 26.14 474 ARG A C 1
ATOM 3714 O O . ARG A 1 474 ? -2.952 18.395 57.650 1.00 26.14 474 ARG A O 1
ATOM 3721 N N . THR A 1 475 ? -1.962 16.508 58.135 1.00 24.88 475 THR A N 1
ATOM 3722 C CA . THR A 1 475 ? -1.470 15.279 58.824 1.00 24.88 475 THR A CA 1
ATOM 3723 C C . THR A 1 475 ? -0.097 14.859 58.253 1.00 24.88 475 THR A C 1
ATOM 3725 O O . THR A 1 475 ? 0.176 15.078 57.077 1.00 24.88 475 THR A O 1
ATOM 3728 N N . VAL A 1 476 ? 0.745 14.183 59.048 1.00 30.59 476 VAL A N 1
ATOM 3729 C CA . VAL A 1 476 ? 2.004 13.547 58.595 1.00 30.59 476 VAL A CA 1
ATOM 3730 C C . VAL A 1 476 ? 1.740 12.240 57.825 1.00 30.59 476 VAL A C 1
ATOM 3732 O O . VAL A 1 476 ? 1.259 11.274 58.411 1.00 30.59 476 VAL A O 1
ATOM 3735 N N . ILE A 1 477 ? 2.119 12.175 56.540 1.00 27.84 477 ILE A N 1
ATOM 3736 C CA . ILE A 1 477 ? 2.201 10.939 55.727 1.00 27.84 477 ILE A CA 1
ATOM 3737 C C . ILE A 1 477 ? 3.470 11.039 54.851 1.00 27.84 477 ILE A C 1
ATOM 3739 O O . ILE A 1 477 ? 3.490 11.759 53.862 1.00 27.84 477 ILE A O 1
ATOM 3743 N N . SER A 1 478 ? 4.628 10.555 55.308 1.00 27.05 478 SER A N 1
ATOM 3744 C CA . SER A 1 478 ? 5.109 9.160 55.226 1.00 27.05 478 SER A CA 1
ATOM 3745 C C . SER A 1 478 ? 5.564 8.713 53.822 1.00 27.05 478 SER A C 1
ATOM 3747 O O . SER A 1 478 ? 4.759 8.471 52.922 1.00 27.05 478 SER A O 1
ATOM 3749 N N . HIS A 1 479 ? 6.882 8.544 53.651 1.00 34.28 479 HIS A N 1
ATOM 3750 C CA . HIS A 1 479 ? 7.504 7.894 52.488 1.00 34.28 479 HIS A CA 1
ATOM 3751 C C . HIS A 1 479 ? 7.135 6.395 52.437 1.00 34.28 479 HIS A C 1
ATOM 3753 O O . HIS A 1 479 ? 7.816 5.580 53.059 1.00 34.28 479 HIS A O 1
ATOM 3759 N N . ARG A 1 480 ? 6.081 5.996 51.700 1.00 27.59 480 ARG A N 1
ATOM 3760 C CA . ARG A 1 480 ? 5.785 4.554 51.489 1.00 27.59 480 ARG A CA 1
ATOM 3761 C C . ARG A 1 480 ? 4.974 4.153 50.243 1.00 27.59 480 ARG A C 1
ATOM 3763 O O . ARG A 1 480 ? 4.506 3.017 50.179 1.00 27.59 480 ARG A O 1
ATOM 3770 N N . LEU A 1 481 ? 4.816 5.037 49.251 1.00 27.80 481 LEU A N 1
ATOM 3771 C CA . LEU A 1 481 ? 3.853 4.854 48.142 1.00 27.80 481 LEU A CA 1
ATOM 3772 C C . LEU A 1 481 ? 4.427 4.720 46.715 1.00 27.80 481 LEU A C 1
ATOM 3774 O O . LEU A 1 481 ? 3.650 4.651 45.769 1.00 27.80 481 LEU A O 1
ATOM 3778 N N . ILE A 1 482 ? 5.753 4.644 46.540 1.00 29.72 482 ILE A N 1
ATOM 3779 C CA . ILE A 1 482 ? 6.379 4.405 45.215 1.00 29.72 482 ILE A CA 1
ATOM 3780 C C . ILE A 1 482 ? 7.008 3.001 45.108 1.00 29.72 482 ILE A C 1
ATOM 3782 O O . ILE A 1 482 ? 6.975 2.397 44.042 1.00 29.72 482 ILE A O 1
ATOM 3786 N N . LEU A 1 483 ? 7.495 2.426 46.215 1.00 28.64 483 LEU A N 1
ATOM 3787 C CA . LEU A 1 483 ? 8.113 1.087 46.238 1.00 28.64 483 LEU A CA 1
ATOM 3788 C C . LEU A 1 483 ? 7.142 -0.062 46.581 1.00 28.64 483 LEU A C 1
ATOM 3790 O O . LEU A 1 483 ? 7.515 -1.225 46.487 1.00 28.64 483 LEU A O 1
ATOM 3794 N N . SER A 1 484 ? 5.900 0.230 46.977 1.00 25.11 484 SER A N 1
ATOM 3795 C CA . SER A 1 484 ? 4.947 -0.768 47.497 1.00 25.11 484 SER A CA 1
ATOM 3796 C C . SER A 1 484 ? 4.066 -1.450 46.439 1.00 25.11 484 SER A C 1
ATOM 3798 O O . SER A 1 484 ? 3.415 -2.446 46.752 1.00 25.11 484 SER A O 1
ATOM 3800 N N . SER A 1 485 ? 4.077 -0.980 45.186 1.00 28.83 485 SER A N 1
ATOM 3801 C CA . SER A 1 485 ? 3.287 -1.566 44.085 1.00 28.83 485 SER A CA 1
ATOM 3802 C C . SER A 1 485 ? 4.034 -2.619 43.252 1.00 28.83 485 SER A C 1
ATOM 3804 O O . SER A 1 485 ? 3.415 -3.272 42.419 1.00 28.83 485 SER A O 1
ATOM 3806 N N . PHE A 1 486 ? 5.340 -2.814 43.471 1.00 32.94 486 PHE A N 1
ATOM 3807 C CA . PHE A 1 486 ? 6.173 -3.747 42.690 1.00 32.94 486 PHE A CA 1
ATOM 3808 C C . PHE A 1 486 ? 6.385 -5.126 43.344 1.00 32.94 486 PHE A C 1
ATOM 3810 O O . PHE A 1 486 ? 6.980 -6.008 42.735 1.00 32.94 486 PHE A O 1
ATOM 3817 N N . SER A 1 487 ? 5.865 -5.355 44.555 1.00 26.23 487 SER A N 1
ATOM 3818 C CA . SER A 1 487 ? 6.091 -6.591 45.333 1.00 26.23 487 SER A CA 1
ATOM 3819 C C . SER A 1 487 ? 4.873 -7.528 45.395 1.00 26.23 487 SER A C 1
ATOM 3821 O O . SER A 1 487 ? 4.740 -8.300 46.340 1.00 26.23 487 SER A O 1
ATOM 3823 N N . LYS A 1 488 ? 3.956 -7.448 44.418 1.00 26.16 488 LYS A N 1
ATOM 3824 C CA . LYS A 1 488 ? 2.729 -8.274 44.336 1.00 26.16 488 LYS A CA 1
ATOM 3825 C C . LYS A 1 488 ? 2.440 -8.830 42.929 1.00 26.16 488 LYS A C 1
ATOM 3827 O O . LYS A 1 488 ? 1.290 -8.972 42.531 1.00 26.16 488 LYS A O 1
ATOM 3832 N N . LEU A 1 489 ? 3.502 -9.140 42.182 1.00 29.69 489 LEU A N 1
ATOM 3833 C CA . LEU A 1 489 ? 3.441 -9.817 40.873 1.00 29.69 489 LEU A CA 1
ATOM 3834 C C . LEU A 1 489 ? 4.261 -11.121 40.817 1.00 29.69 489 LEU A C 1
ATOM 3836 O O . LEU A 1 489 ? 4.500 -11.669 39.746 1.00 29.69 489 LEU A O 1
ATOM 3840 N N . ILE A 1 490 ? 4.652 -11.634 41.984 1.00 31.62 490 ILE A N 1
ATOM 3841 C CA . ILE A 1 490 ? 5.075 -13.024 42.174 1.00 31.62 490 ILE A CA 1
ATOM 3842 C C . ILE A 1 490 ? 3.849 -13.759 42.749 1.00 31.62 490 ILE A C 1
ATOM 3844 O O . ILE A 1 490 ? 3.134 -13.177 43.563 1.00 31.62 490 ILE A O 1
ATOM 3848 N N . GLU A 1 491 ? 3.602 -14.992 42.297 1.00 29.56 491 GLU A N 1
ATOM 3849 C CA . GLU A 1 491 ? 2.418 -15.828 42.598 1.00 29.56 491 GLU A CA 1
ATOM 3850 C C . GLU A 1 491 ? 1.078 -15.410 41.945 1.00 29.56 491 GLU A C 1
ATOM 3852 O O . GLU A 1 491 ? 0.090 -15.103 42.608 1.00 29.56 491 GLU A O 1
ATOM 3857 N N . ILE A 1 492 ? 1.001 -15.546 40.615 1.00 26.66 492 ILE A N 1
ATOM 3858 C CA . ILE A 1 492 ? -0.202 -16.076 39.938 1.00 26.66 492 ILE A CA 1
ATOM 3859 C C . ILE A 1 492 ? 0.256 -17.281 39.080 1.00 26.66 492 ILE A C 1
ATOM 3861 O O . ILE A 1 492 ? 1.371 -17.226 38.556 1.00 26.66 492 ILE A O 1
ATOM 3865 N N . PRO A 1 493 ? -0.506 -18.395 38.979 1.00 28.61 493 PRO A N 1
ATOM 3866 C CA . PRO A 1 493 ? 0.070 -19.680 38.569 1.00 28.61 493 PRO A CA 1
ATOM 3867 C C . PRO A 1 493 ? 0.503 -19.805 37.104 1.00 28.61 493 PRO A C 1
ATOM 3869 O O . PRO A 1 493 ? -0.007 -19.148 36.199 1.00 28.61 493 PRO A O 1
ATOM 3872 N N . THR A 1 494 ? 1.397 -20.768 36.889 1.00 30.75 494 THR A N 1
ATOM 3873 C CA . THR A 1 494 ? 1.900 -21.260 35.604 1.00 30.75 494 THR A CA 1
ATOM 3874 C C . THR A 1 494 ? 0.800 -21.826 34.698 1.00 30.75 494 THR A C 1
ATOM 3876 O O . THR A 1 494 ? 0.540 -23.028 34.680 1.00 30.75 494 THR A O 1
ATOM 3879 N N . LEU A 1 495 ? 0.198 -20.976 33.862 1.00 28.05 495 LEU A N 1
ATOM 3880 C CA . LEU A 1 495 ? -0.561 -21.397 32.682 1.00 28.05 495 LEU A CA 1
ATOM 3881 C C . LEU A 1 495 ? -0.471 -20.337 31.567 1.00 28.05 495 LEU A C 1
ATOM 3883 O O . LEU A 1 495 ? -0.275 -19.158 31.838 1.00 28.05 495 LEU A O 1
ATOM 3887 N N . VAL A 1 496 ? -0.632 -20.758 30.307 1.00 27.30 496 VAL A N 1
ATOM 3888 C CA . VAL A 1 496 ? -0.523 -19.911 29.094 1.00 27.30 496 VAL A CA 1
ATOM 3889 C C . VAL A 1 496 ? 0.892 -19.368 28.801 1.00 27.30 496 VAL A C 1
ATOM 3891 O O . VAL A 1 496 ? 1.067 -18.239 28.354 1.00 27.30 496 VAL A O 1
ATOM 3894 N N . HIS A 1 497 ? 1.915 -20.223 28.916 1.00 29.48 497 HIS A N 1
ATOM 3895 C CA . HIS A 1 497 ? 3.170 -20.059 28.157 1.00 29.48 497 HIS A CA 1
ATOM 3896 C C . HIS A 1 497 ? 3.129 -20.862 26.837 1.00 29.48 497 HIS A C 1
ATOM 3898 O O . HIS A 1 497 ? 4.053 -21.587 26.480 1.00 29.48 497 HIS A O 1
ATOM 3904 N N . THR A 1 498 ? 2.014 -20.752 26.107 1.00 28.27 498 THR A N 1
ATOM 3905 C CA . THR A 1 498 ? 1.729 -21.514 24.881 1.00 28.27 498 THR A CA 1
ATOM 3906 C C . THR A 1 498 ? 1.369 -20.601 23.706 1.00 28.27 498 THR A C 1
ATOM 3908 O O . THR A 1 498 ? 0.214 -20.241 23.505 1.00 28.27 498 THR A O 1
ATOM 3911 N N . ILE A 1 499 ? 2.389 -20.289 22.900 1.00 36.16 499 ILE A N 1
ATOM 3912 C CA . ILE A 1 499 ? 2.309 -19.892 21.481 1.00 36.16 499 ILE A CA 1
ATOM 3913 C C . ILE A 1 499 ? 1.268 -18.793 21.168 1.00 36.16 499 ILE A C 1
ATOM 3915 O O . ILE A 1 499 ? 0.230 -19.031 20.549 1.00 36.16 499 ILE A O 1
ATOM 3919 N N . LEU A 1 500 ? 1.606 -17.549 21.514 1.00 37.69 500 LEU A N 1
ATOM 3920 C CA . LEU A 1 500 ? 0.972 -16.345 20.968 1.00 37.69 500 LEU A CA 1
ATOM 3921 C C . LEU A 1 500 ? 2.000 -15.590 20.102 1.00 37.69 500 LEU A C 1
ATOM 3923 O O . LEU A 1 500 ? 3.077 -15.272 20.604 1.00 37.69 500 LEU A O 1
ATOM 3927 N N . PRO A 1 501 ? 1.717 -15.318 18.812 1.00 49.22 501 PRO A N 1
ATOM 3928 C CA . PRO A 1 501 ? 2.656 -14.632 17.927 1.00 49.22 501 PRO A CA 1
ATOM 3929 C C . PRO A 1 501 ? 2.786 -13.150 18.294 1.00 49.22 501 PRO A C 1
ATOM 3931 O O . PRO A 1 501 ? 1.887 -12.577 18.910 1.00 49.22 501 PRO A O 1
ATOM 3934 N N . CYS A 1 502 ? 3.883 -12.523 17.862 1.00 52.88 502 CYS A N 1
ATOM 3935 C CA . CYS A 1 502 ? 4.312 -11.174 18.247 1.00 52.88 502 CYS A CA 1
ATOM 3936 C C . CYS A 1 502 ? 3.359 -10.038 17.820 1.00 52.88 502 CYS A C 1
ATOM 3938 O O . CYS A 1 502 ? 3.628 -9.273 16.893 1.00 52.88 502 CYS A O 1
ATOM 3940 N N . LEU A 1 503 ? 2.234 -9.921 18.524 1.00 45.94 503 LEU A N 1
ATOM 3941 C CA . LEU A 1 503 ? 1.150 -8.982 18.269 1.00 45.94 503 LEU A CA 1
ATOM 3942 C C . LEU A 1 503 ? 1.026 -7.974 19.408 1.00 45.94 503 LEU A C 1
ATOM 3944 O O . LEU A 1 503 ? 0.156 -8.073 20.275 1.00 45.94 503 LEU A O 1
ATOM 3948 N N . SER A 1 504 ? 1.849 -6.931 19.341 1.00 44.41 504 SER A N 1
ATOM 3949 C CA . SER A 1 504 ? 1.628 -5.735 20.143 1.00 44.41 504 SER A CA 1
ATOM 3950 C C . SER A 1 504 ? 0.275 -5.117 19.798 1.00 44.41 504 SER A C 1
ATOM 3952 O O . SER A 1 504 ? 0.116 -4.472 18.756 1.00 44.41 504 SER A O 1
ATOM 3954 N N . LEU A 1 505 ? -0.683 -5.218 20.723 1.00 44.78 505 LEU A N 1
ATOM 3955 C CA . LEU A 1 505 ? -1.856 -4.339 20.736 1.00 44.78 505 LEU A CA 1
ATOM 3956 C C . LEU A 1 505 ? -1.421 -2.869 20.632 1.00 44.78 505 LEU A C 1
ATOM 3958 O O . LEU A 1 505 ? -2.101 -2.063 20.003 1.00 44.78 505 LEU A O 1
ATOM 3962 N N . CYS A 1 506 ? -0.266 -2.520 21.202 1.00 51.22 506 CYS A N 1
ATOM 3963 C CA . CYS A 1 506 ? 0.227 -1.157 21.211 1.00 51.22 506 CYS A CA 1
ATOM 3964 C C . CYS A 1 506 ? 0.779 -0.663 19.857 1.00 51.22 506 CYS A C 1
ATOM 3966 O O . CYS A 1 506 ? 0.452 0.467 19.512 1.00 51.22 506 CYS A O 1
ATOM 3968 N N . ASP A 1 507 ? 1.499 -1.444 19.033 1.00 43.53 507 ASP A N 1
ATOM 3969 C CA . ASP A 1 507 ? 1.893 -0.958 17.680 1.00 43.53 507 ASP A CA 1
ATOM 3970 C C . ASP A 1 507 ? 0.665 -0.838 16.745 1.00 43.53 507 ASP A C 1
ATOM 3972 O O . ASP A 1 507 ? 0.631 0.004 15.846 1.00 43.53 507 ASP A O 1
ATOM 3976 N N . VAL A 1 508 ? -0.420 -1.582 17.026 1.00 41.59 508 VAL A N 1
ATOM 3977 C CA . VAL A 1 508 ? -1.747 -1.282 16.459 1.00 41.59 508 VAL A CA 1
ATOM 3978 C C . VAL A 1 508 ? -2.263 0.059 17.001 1.00 41.59 508 VAL A C 1
ATOM 3980 O O . VAL A 1 508 ? -2.567 0.950 16.206 1.00 41.59 508 VAL A O 1
ATOM 3983 N N . PHE A 1 509 ? -2.323 0.262 18.324 1.00 43.12 509 PHE A N 1
ATOM 3984 C CA . PHE A 1 509 ? -2.837 1.507 18.914 1.00 43.12 509 PHE A CA 1
ATOM 3985 C C . PHE A 1 509 ? -2.056 2.768 18.489 1.00 43.12 509 PHE A C 1
ATOM 3987 O O . PHE A 1 509 ? -2.675 3.784 18.168 1.00 43.12 509 PHE A O 1
ATOM 3994 N N . PHE A 1 510 ? -0.730 2.681 18.379 1.00 43.94 510 PHE A N 1
ATOM 3995 C CA . PHE A 1 510 ? 0.225 3.705 17.924 1.00 43.94 510 PHE A CA 1
ATOM 3996 C C . PHE A 1 510 ? -0.049 4.233 16.501 1.00 43.94 510 PHE A C 1
ATOM 3998 O O . PHE A 1 510 ? 0.436 5.298 16.106 1.00 43.94 510 PHE A O 1
ATOM 4005 N N . LEU A 1 511 ? -0.854 3.507 15.718 1.00 43.66 511 LEU A N 1
ATOM 4006 C CA . LEU A 1 511 ? -1.317 3.894 14.383 1.00 43.66 511 LEU A CA 1
ATOM 4007 C C . LEU A 1 511 ? -2.788 4.358 14.357 1.00 43.66 511 LEU A C 1
ATOM 4009 O O . LEU A 1 511 ? -3.301 4.686 13.285 1.00 43.66 511 LEU A O 1
ATOM 4013 N N . THR A 1 512 ? -3.489 4.377 15.499 1.00 37.28 512 THR A N 1
ATOM 4014 C CA . THR A 1 512 ? -4.962 4.477 15.539 1.00 37.28 512 THR A CA 1
ATOM 4015 C C . THR A 1 512 ? -5.555 5.743 16.157 1.00 37.28 512 THR A C 1
ATOM 4017 O O . THR A 1 512 ? -6.741 5.990 15.920 1.00 37.28 512 THR A O 1
ATOM 4020 N N . GLU A 1 513 ? -4.809 6.524 16.934 1.00 42.84 513 GLU A N 1
ATOM 4021 C CA . GLU A 1 513 ? -5.392 7.612 17.733 1.00 42.84 513 GLU A CA 1
ATOM 4022 C C . GLU A 1 513 ? -5.404 8.963 17.005 1.00 42.84 513 GLU A C 1
ATOM 4024 O O . GLU A 1 513 ? -4.396 9.419 16.460 1.00 42.84 513 GLU A O 1
ATOM 4029 N N . ASN A 1 514 ? -6.567 9.622 17.023 1.00 46.88 514 ASN A N 1
ATOM 4030 C CA . ASN A 1 514 ? -6.760 10.981 16.513 1.00 46.88 514 ASN A CA 1
ATOM 4031 C C . ASN A 1 514 ? -6.382 11.995 17.601 1.00 46.88 514 ASN A C 1
ATOM 4033 O O . ASN A 1 514 ? -7.232 12.651 18.197 1.00 46.88 514 ASN A O 1
ATOM 4037 N N . LEU A 1 515 ? -5.086 12.069 17.877 1.00 51.59 515 LEU A N 1
ATOM 4038 C CA . LEU A 1 515 ? -4.503 12.962 18.872 1.00 51.59 515 LEU A CA 1
ATOM 4039 C C . LEU A 1 515 ? -4.439 14.392 18.321 1.00 51.59 515 LEU A C 1
ATOM 4041 O O . LEU A 1 515 ? -4.019 14.590 17.176 1.00 51.59 515 LEU A O 1
ATOM 4045 N N . GLN A 1 516 ? -4.795 15.381 19.143 1.00 49.50 516 GLN A N 1
ATOM 4046 C CA . GLN A 1 516 ? -4.613 16.793 18.790 1.00 49.50 516 GLN A CA 1
ATOM 4047 C C . GLN A 1 516 ? -3.127 17.115 18.600 1.00 49.50 516 GLN A C 1
ATOM 4049 O O . GLN A 1 516 ? -2.270 16.509 19.249 1.00 49.50 516 GLN A O 1
ATOM 4054 N N . ILE A 1 517 ? -2.823 18.056 17.705 1.00 54.75 517 ILE A N 1
ATOM 4055 C CA . ILE A 1 517 ? -1.454 18.541 17.493 1.00 54.75 517 ILE A CA 1
ATOM 4056 C C . ILE A 1 517 ? -1.123 19.599 18.558 1.00 54.75 517 ILE A C 1
ATOM 4058 O O . ILE A 1 517 ? -2.015 20.289 19.054 1.00 54.75 517 ILE A O 1
ATOM 4062 N N . GLN A 1 518 ? 0.146 19.675 18.957 1.00 57.81 518 GLN A N 1
ATOM 4063 C CA . GLN A 1 518 ? 0.666 20.703 19.856 1.00 57.81 518 GLN A CA 1
ATOM 4064 C C . GLN A 1 518 ? 1.786 21.491 19.170 1.00 57.81 518 GLN A C 1
ATOM 4066 O O . GLN A 1 518 ? 2.772 20.900 18.728 1.00 57.81 518 GLN A O 1
ATOM 4071 N N . ASP A 1 519 ? 1.629 22.816 19.139 1.00 47.28 519 ASP A N 1
ATOM 4072 C CA . ASP A 1 519 ? 2.545 23.746 18.463 1.00 47.28 519 ASP A CA 1
ATOM 4073 C C . ASP A 1 519 ? 3.559 24.412 19.415 1.00 47.28 519 ASP A C 1
ATOM 4075 O O . ASP A 1 519 ? 4.543 24.997 18.968 1.00 47.28 519 ASP A O 1
ATOM 4079 N N . SER A 1 520 ? 3.351 24.315 20.734 1.00 55.69 520 SER A N 1
ATOM 4080 C CA . SER A 1 520 ? 4.270 24.828 21.758 1.00 55.69 520 SER A CA 1
ATOM 4081 C C . SER A 1 520 ? 5.346 23.808 22.140 1.00 55.69 520 SER A C 1
ATOM 4083 O O . SER A 1 520 ? 5.079 22.605 22.200 1.00 55.69 520 SER A O 1
ATOM 4085 N N . ASN A 1 521 ? 6.553 24.289 22.465 1.00 54.44 521 ASN A N 1
ATOM 4086 C CA . ASN A 1 521 ? 7.633 23.448 22.989 1.00 54.44 521 ASN A CA 1
ATOM 4087 C C . ASN A 1 521 ? 7.266 22.890 24.386 1.00 54.44 521 ASN A C 1
ATOM 4089 O O . ASN A 1 521 ? 7.056 23.681 25.308 1.00 54.44 521 ASN A O 1
ATOM 4093 N N . PRO A 1 522 ? 7.186 21.558 24.555 1.00 57.16 522 PRO A N 1
ATOM 4094 C CA . PRO A 1 522 ? 6.968 20.894 25.841 1.00 57.16 522 PRO A CA 1
ATOM 4095 C C . PRO A 1 522 ? 8.291 20.698 26.601 1.00 57.16 522 PRO A C 1
ATOM 4097 O O . PRO A 1 522 ? 9.365 20.931 26.045 1.00 57.16 522 PRO A O 1
ATOM 4100 N N . ALA A 1 523 ? 8.231 20.251 27.860 1.00 65.00 523 ALA A N 1
ATOM 4101 C CA . ALA A 1 523 ? 9.426 20.056 28.686 1.00 65.00 523 ALA A CA 1
ATOM 4102 C C . ALA A 1 523 ? 9.289 18.861 29.657 1.00 65.00 523 ALA A C 1
ATOM 4104 O O . ALA A 1 523 ? 8.427 18.915 30.536 1.00 65.00 523 ALA A O 1
ATOM 4105 N N . PRO A 1 524 ? 10.156 17.825 29.595 1.00 85.94 524 PRO A N 1
ATOM 4106 C CA . PRO A 1 524 ? 11.311 17.639 28.702 1.00 85.94 524 PRO A CA 1
ATOM 4107 C C . PRO A 1 524 ? 10.980 16.863 27.409 1.00 85.94 524 PRO A C 1
ATOM 4109 O O . PRO A 1 524 ? 9.935 16.219 27.302 1.00 85.94 524 PRO A O 1
ATOM 4112 N N . ILE A 1 525 ? 11.909 16.868 26.447 1.00 89.75 525 ILE A N 1
ATOM 4113 C CA . ILE A 1 525 ? 11.810 16.161 25.159 1.00 89.75 525 ILE A CA 1
ATOM 4114 C C . ILE A 1 525 ? 12.929 15.108 25.013 1.00 89.75 525 ILE A C 1
ATOM 4116 O O . ILE A 1 525 ? 14.113 15.447 25.066 1.00 89.75 525 ILE A O 1
ATOM 4120 N N . ILE A 1 526 ? 12.560 13.844 24.774 1.00 94.62 526 ILE A N 1
ATOM 4121 C CA . ILE A 1 526 ? 13.467 12.723 24.464 1.00 94.62 526 ILE A CA 1
ATOM 4122 C C . ILE A 1 526 ? 13.412 12.414 22.963 1.00 94.62 526 ILE A C 1
ATOM 4124 O O . ILE A 1 526 ? 12.344 12.101 22.438 1.00 94.62 526 ILE A O 1
ATOM 4128 N N . GLY A 1 527 ? 14.546 12.477 22.269 1.00 94.69 527 GLY A N 1
ATOM 4129 C CA . GLY A 1 527 ? 14.639 12.249 20.826 1.00 94.69 527 GLY A CA 1
ATOM 4130 C C . GLY A 1 527 ? 15.382 10.970 20.477 1.00 94.69 527 GLY A C 1
ATOM 4131 O O . GLY A 1 527 ? 16.539 10.815 20.844 1.00 94.69 527 GLY A O 1
ATOM 4132 N N . PHE A 1 528 ? 14.752 10.085 19.714 1.00 96.75 528 PHE A N 1
ATOM 4133 C CA . PHE A 1 528 ? 15.353 8.868 19.176 1.00 96.75 528 PHE A CA 1
ATOM 4134 C C . PHE A 1 528 ? 15.783 9.122 17.725 1.00 96.75 528 PHE A C 1
ATOM 4136 O O . PHE A 1 528 ? 14.939 9.323 16.853 1.00 96.75 528 PHE A O 1
ATOM 4143 N N . VAL A 1 529 ? 17.086 9.141 17.449 1.00 96.69 529 VAL A N 1
ATOM 4144 C CA . VAL A 1 529 ? 17.649 9.393 16.110 1.00 96.69 529 VAL A CA 1
ATOM 4145 C C . VAL A 1 529 ? 18.273 8.111 15.577 1.00 96.69 529 VAL A C 1
ATOM 4147 O O . VAL A 1 529 ? 19.134 7.536 16.239 1.00 96.69 529 VAL A O 1
ATOM 4150 N N . GLY A 1 530 ? 17.868 7.651 14.393 1.00 95.19 530 GLY A N 1
ATOM 4151 C CA . GLY A 1 530 ? 18.531 6.510 13.759 1.00 95.19 530 GLY A CA 1
ATOM 4152 C C . GLY A 1 530 ? 17.632 5.636 12.892 1.00 95.19 530 GLY A C 1
ATOM 4153 O O . GLY A 1 530 ? 16.667 6.098 12.273 1.00 95.19 530 GLY A O 1
ATOM 4154 N N . ASP A 1 531 ? 17.971 4.351 12.839 1.00 94.06 531 ASP A N 1
ATOM 4155 C CA . ASP A 1 531 ? 17.348 3.359 11.966 1.00 94.06 531 ASP A CA 1
ATOM 4156 C C . ASP A 1 531 ? 16.027 2.792 12.537 1.00 94.06 531 ASP A C 1
ATOM 4158 O O . ASP A 1 531 ? 15.408 3.341 13.458 1.00 94.06 531 ASP A O 1
ATOM 4162 N N . SER A 1 532 ? 15.531 1.701 11.946 1.00 92.81 532 SER A N 1
ATOM 4163 C CA . SER A 1 532 ? 14.279 1.058 12.355 1.00 92.81 532 SER A CA 1
ATOM 4164 C C . SER A 1 532 ? 14.349 0.320 13.699 1.00 92.81 532 SER A C 1
ATOM 4166 O O . SER A 1 532 ? 13.295 0.024 14.263 1.00 92.81 532 SER A O 1
ATOM 4168 N N . LEU A 1 533 ? 15.537 0.077 14.257 1.00 94.62 533 LEU A N 1
ATOM 4169 C CA . LEU A 1 533 ? 15.718 -0.560 15.561 1.00 94.62 533 LEU A CA 1
ATOM 4170 C C . LEU A 1 533 ? 15.665 0.476 16.684 1.00 94.62 533 LEU A C 1
ATOM 4172 O O . LEU A 1 533 ? 15.103 0.195 17.742 1.00 94.62 533 LEU A O 1
ATOM 4176 N N . ASN A 1 534 ? 16.134 1.702 16.440 1.00 94.69 534 ASN A N 1
ATOM 4177 C CA . ASN A 1 534 ? 15.864 2.813 17.355 1.00 94.69 534 ASN A CA 1
ATOM 4178 C C . ASN A 1 534 ? 14.380 3.236 17.302 1.00 94.69 534 ASN A C 1
ATOM 4180 O O . ASN A 1 534 ? 13.799 3.591 18.327 1.00 94.69 534 ASN A O 1
ATOM 4184 N N . ARG A 1 535 ? 13.696 3.054 16.154 1.00 94.06 535 ARG A N 1
ATOM 4185 C CA . ARG A 1 535 ? 12.217 3.080 16.123 1.00 94.06 535 ARG A CA 1
ATOM 4186 C C . ARG A 1 535 ? 11.613 1.981 17.012 1.00 94.06 535 ARG A C 1
ATOM 4188 O O . ARG A 1 535 ? 10.637 2.258 17.700 1.00 94.06 535 ARG A O 1
ATOM 4195 N N . ASN A 1 536 ? 12.145 0.755 17.004 1.00 93.25 536 ASN A N 1
ATOM 4196 C CA . ASN A 1 536 ? 11.636 -0.353 17.832 1.00 93.25 536 ASN A CA 1
ATOM 4197 C C . ASN A 1 536 ? 11.674 0.017 19.329 1.00 93.25 536 ASN A C 1
ATOM 4199 O O . ASN A 1 536 ? 10.672 -0.139 20.025 1.00 93.25 536 ASN A O 1
ATOM 4203 N N . MET A 1 537 ? 12.788 0.606 19.782 1.00 94.94 537 MET A N 1
ATOM 4204 C CA . MET A 1 537 ? 12.956 1.136 21.142 1.00 94.94 537 MET A CA 1
ATOM 4205 C C . MET A 1 537 ? 11.983 2.286 21.456 1.00 94.94 537 MET A C 1
ATOM 4207 O O . MET A 1 537 ? 11.317 2.265 22.488 1.00 94.94 537 MET A O 1
ATOM 4211 N N . PHE A 1 538 ? 11.835 3.254 20.547 1.00 95.19 538 PHE A N 1
ATOM 4212 C CA . PHE A 1 538 ? 10.888 4.368 20.683 1.00 95.19 538 PHE A CA 1
ATOM 4213 C C . PHE A 1 538 ? 9.422 3.911 20.800 1.00 95.19 538 PHE A C 1
ATOM 4215 O O . PHE A 1 538 ? 8.659 4.468 21.589 1.00 95.19 538 PHE A O 1
ATOM 4222 N N . VAL A 1 539 ? 9.016 2.895 20.026 1.00 92.75 539 VAL A N 1
ATOM 4223 C CA . VAL A 1 539 ? 7.659 2.323 20.105 1.00 92.75 539 VAL A CA 1
ATOM 4224 C C . VAL A 1 539 ? 7.464 1.602 21.435 1.00 92.75 539 VAL A C 1
ATOM 4226 O O . VAL A 1 539 ? 6.443 1.819 22.077 1.00 92.75 539 VAL A O 1
ATOM 4229 N N . SER A 1 540 ? 8.445 0.815 21.885 1.00 93.75 540 SER A N 1
ATOM 4230 C CA . SER A 1 540 ? 8.435 0.201 23.218 1.00 93.75 540 SER A CA 1
ATOM 4231 C C . SER A 1 540 ? 8.244 1.247 24.328 1.00 93.75 540 SER A C 1
ATOM 4233 O O . SER A 1 540 ? 7.284 1.144 25.093 1.00 93.75 540 SER A O 1
ATOM 4235 N N . LEU A 1 541 ? 9.034 2.330 24.345 1.00 94.00 541 LEU A N 1
ATOM 4236 C CA . LEU A 1 541 ? 8.902 3.378 25.365 1.00 94.00 541 LEU A CA 1
ATOM 4237 C C . LEU A 1 541 ? 7.537 4.076 25.310 1.00 94.00 541 LEU A C 1
ATOM 4239 O O . LEU A 1 541 ? 6.934 4.330 26.353 1.00 94.00 541 LEU A O 1
ATOM 4243 N N . PHE A 1 542 ? 7.016 4.352 24.108 1.00 92.56 542 PHE A N 1
ATOM 4244 C CA . PHE A 1 542 ? 5.650 4.855 23.941 1.00 92.56 542 PHE A CA 1
ATOM 4245 C C . PHE A 1 542 ? 4.627 3.917 24.597 1.00 92.56 542 PHE A C 1
ATOM 4247 O O . PHE A 1 542 ? 3.725 4.382 25.291 1.00 92.56 542 PHE A O 1
ATOM 4254 N N . CYS A 1 543 ? 4.773 2.606 24.400 1.00 89.50 543 CYS A N 1
ATOM 4255 C CA . CYS A 1 543 ? 3.872 1.602 24.952 1.00 89.50 543 CYS A CA 1
ATOM 4256 C C . CYS A 1 543 ? 3.961 1.508 26.477 1.00 89.50 543 CYS A C 1
ATOM 4258 O O . CYS A 1 543 ? 2.919 1.498 27.131 1.00 89.50 543 CYS A O 1
ATOM 4260 N N . MET A 1 544 ? 5.172 1.522 27.042 1.00 89.38 544 MET A N 1
ATOM 4261 C CA . MET A 1 544 ? 5.399 1.549 28.491 1.00 89.38 544 MET A CA 1
ATOM 4262 C C . MET A 1 544 ? 4.760 2.798 29.119 1.00 89.38 544 MET A C 1
ATOM 4264 O O . MET A 1 544 ? 3.936 2.678 30.025 1.00 89.38 544 MET A O 1
ATOM 4268 N N . LEU A 1 545 ? 5.039 3.993 28.583 1.00 89.75 545 LEU A N 1
ATOM 4269 C CA . LEU A 1 545 ? 4.461 5.259 29.063 1.00 89.75 545 LEU A CA 1
ATOM 4270 C C . LEU A 1 545 ? 2.931 5.313 28.916 1.00 89.75 545 LEU A C 1
ATOM 4272 O O . LEU A 1 545 ? 2.239 5.879 29.764 1.00 89.75 545 LEU A O 1
ATOM 4276 N N . LYS A 1 546 ? 2.377 4.675 27.880 1.00 86.00 546 LYS A N 1
ATOM 4277 C CA . LYS A 1 546 ? 0.928 4.590 27.680 1.00 86.00 546 LYS A CA 1
ATOM 4278 C C . LYS A 1 546 ? 0.210 3.730 28.731 1.00 86.00 546 LYS A C 1
ATOM 4280 O O . LYS A 1 546 ? -0.989 3.915 28.932 1.00 86.00 546 LYS A O 1
ATOM 4285 N N . THR A 1 547 ? 0.907 2.843 29.449 1.00 84.62 547 THR A N 1
ATOM 4286 C CA . THR A 1 547 ? 0.292 2.098 30.567 1.00 84.62 547 THR A CA 1
ATOM 4287 C C . THR A 1 547 ? -0.085 2.999 31.751 1.00 84.62 547 THR A C 1
ATOM 4289 O O . THR A 1 547 ? -1.033 2.683 32.466 1.00 84.62 547 THR A O 1
ATOM 4292 N N . VAL A 1 548 ? 0.599 4.140 31.937 1.00 81.88 548 VAL A N 1
ATOM 4293 C CA . VAL A 1 548 ? 0.383 5.057 33.078 1.00 81.88 548 VAL A CA 1
ATOM 4294 C C . VAL A 1 548 ? -0.427 6.317 32.737 1.00 81.88 548 VAL A C 1
ATOM 4296 O O . VAL A 1 548 ? -0.943 6.983 33.641 1.00 81.88 548 VAL A O 1
ATOM 4299 N N . THR A 1 549 ? -0.588 6.656 31.451 1.00 80.81 549 THR A N 1
ATOM 4300 C CA . THR A 1 549 ? -1.546 7.684 31.012 1.00 80.81 549 THR A CA 1
ATOM 4301 C C . THR A 1 549 ? -2.019 7.496 29.569 1.00 80.81 549 THR A C 1
ATOM 4303 O O . THR A 1 549 ? -1.232 7.240 28.659 1.00 80.81 549 THR A O 1
ATOM 4306 N N . SER A 1 550 ? -3.318 7.710 29.350 1.00 80.19 550 SER A N 1
ATOM 4307 C CA . SER A 1 550 ? -3.932 7.857 28.026 1.00 80.19 550 SER A CA 1
ATOM 4308 C C . SER A 1 550 ? -4.000 9.313 27.547 1.00 80.19 550 SER A C 1
ATOM 4310 O O . SER A 1 550 ? -4.315 9.551 26.384 1.00 80.19 550 SER A O 1
ATOM 4312 N N . ASP A 1 551 ? -3.739 10.287 28.425 1.00 83.00 551 ASP A N 1
ATOM 4313 C CA . ASP A 1 551 ? -3.773 11.711 28.082 1.00 83.00 551 ASP A CA 1
ATOM 4314 C C . ASP A 1 551 ? -2.470 12.142 27.398 1.00 83.00 551 ASP A C 1
ATOM 4316 O O . ASP A 1 551 ? -1.423 12.312 28.039 1.00 83.00 551 ASP A O 1
ATOM 4320 N N . LEU A 1 552 ? -2.533 12.259 26.070 1.00 84.69 552 LEU A N 1
ATOM 4321 C CA . LEU A 1 552 ? -1.400 12.593 25.220 1.00 84.69 552 LEU A CA 1
ATOM 4322 C C . LEU A 1 552 ? -1.818 13.318 23.925 1.00 84.69 552 LEU A C 1
ATOM 4324 O O . LEU A 1 552 ? -2.925 13.151 23.413 1.00 84.69 552 LEU A O 1
ATOM 4328 N N . LYS A 1 553 ? -0.907 14.123 23.371 1.00 84.31 553 LYS A N 1
ATOM 4329 C CA . LYS A 1 553 ? -1.040 14.828 22.082 1.00 84.31 553 LYS A CA 1
ATOM 4330 C C . LYS A 1 553 ? -0.001 14.342 21.081 1.00 84.31 553 LYS A C 1
ATOM 4332 O O . LYS A 1 553 ? 1.033 13.794 21.462 1.00 84.31 553 LYS A O 1
ATOM 4337 N N . LYS A 1 554 ? -0.247 14.562 19.786 1.00 82.00 554 LYS A N 1
ATOM 4338 C CA . LYS A 1 554 ? 0.757 14.309 18.749 1.00 82.00 554 LYS A CA 1
ATOM 4339 C C . LYS A 1 554 ? 1.661 15.528 18.576 1.00 82.00 554 LYS A C 1
ATOM 4341 O O . LYS A 1 554 ? 1.204 16.619 18.252 1.00 82.00 554 LYS A O 1
ATOM 4346 N N . TRP A 1 555 ? 2.959 15.294 18.686 1.00 76.31 555 TRP A N 1
ATOM 4347 C CA . TRP A 1 555 ? 4.003 16.278 18.437 1.00 76.31 555 TRP A CA 1
ATOM 4348 C C . TRP A 1 555 ? 4.564 16.091 17.010 1.00 76.31 555 TRP A C 1
ATOM 4350 O O . TRP A 1 555 ? 4.666 14.960 16.519 1.00 76.31 555 TRP A O 1
ATOM 4360 N N . ARG A 1 556 ? 4.835 17.195 16.300 1.00 66.62 556 ARG A N 1
ATOM 4361 C CA . ARG A 1 556 ? 5.292 17.230 14.887 1.00 66.62 556 ARG A CA 1
ATOM 4362 C C . ARG A 1 556 ? 6.345 18.296 14.476 1.00 66.62 556 ARG A C 1
ATOM 4364 O O . ARG A 1 556 ? 6.704 18.279 13.298 1.00 66.62 556 ARG A O 1
ATOM 4371 N N . PRO A 1 557 ? 6.840 19.221 15.324 1.00 61.53 557 PRO A N 1
ATOM 4372 C CA . PRO A 1 557 ? 7.916 20.129 14.924 1.00 61.53 557 PRO A CA 1
ATOM 4373 C C . PRO A 1 557 ? 9.206 19.462 14.408 1.00 61.53 557 PRO A C 1
ATOM 4375 O O . PRO A 1 557 ? 9.488 18.286 14.633 1.00 61.53 557 PRO A O 1
ATOM 4378 N N . ALA A 1 558 ? 10.023 20.289 13.751 1.00 61.31 558 ALA A N 1
ATOM 4379 C CA . ALA A 1 558 ? 11.474 20.130 13.610 1.00 61.31 558 ALA A CA 1
ATOM 4380 C C . ALA A 1 558 ? 12.022 18.826 12.976 1.00 61.31 558 ALA A C 1
ATOM 4382 O O . ALA A 1 558 ? 13.183 18.487 13.194 1.00 61.31 558 ALA A O 1
ATOM 4383 N N . GLY A 1 559 ? 11.236 18.148 12.131 1.00 70.00 559 GLY A N 1
ATOM 4384 C CA . GLY A 1 559 ? 11.709 17.059 11.258 1.00 70.00 559 GLY A CA 1
ATOM 4385 C C . GLY A 1 559 ? 11.435 15.636 11.755 1.00 70.00 559 GLY A C 1
ATOM 4386 O O . GLY A 1 559 ? 11.763 14.684 11.055 1.00 70.00 559 GLY A O 1
ATOM 4387 N N . ALA A 1 560 ? 10.807 15.470 12.922 1.00 80.56 560 ALA A N 1
ATOM 4388 C CA . ALA A 1 560 ? 10.487 14.150 13.463 1.00 80.56 560 ALA A CA 1
ATOM 4389 C C . ALA A 1 560 ? 9.427 13.412 12.617 1.00 80.56 560 ALA A C 1
ATOM 4391 O O . ALA A 1 560 ? 8.321 13.921 12.407 1.00 80.56 560 ALA A O 1
ATOM 4392 N N . ASP A 1 561 ? 9.696 12.163 12.220 1.00 81.62 561 ASP A N 1
ATOM 4393 C CA . ASP A 1 561 ? 8.705 11.256 11.617 1.00 81.62 561 ASP A CA 1
ATOM 4394 C C . ASP A 1 561 ? 7.481 11.072 12.533 1.00 81.62 561 ASP A C 1
ATOM 4396 O O . ASP A 1 561 ? 6.334 10.902 12.088 1.00 81.62 561 ASP A O 1
ATOM 4400 N N . ARG A 1 562 ? 7.737 11.028 13.847 1.00 87.31 562 ARG A N 1
ATOM 4401 C CA . ARG A 1 562 ? 6.753 10.762 14.901 1.00 87.31 562 ARG A CA 1
ATOM 4402 C C . ARG A 1 562 ? 7.146 11.492 16.181 1.00 87.31 562 ARG A C 1
ATOM 4404 O O . ARG A 1 562 ? 8.309 11.477 16.553 1.00 87.31 562 ARG A O 1
ATOM 4411 N N . GLY A 1 563 ? 6.165 12.024 16.900 1.00 88.31 563 GLY A N 1
ATOM 4412 C CA . GLY A 1 563 ? 6.347 12.526 18.257 1.00 88.31 563 GLY A CA 1
ATOM 4413 C C . GLY A 1 563 ? 5.037 12.517 19.038 1.00 88.31 563 GLY A C 1
ATOM 4414 O O . GLY A 1 563 ? 3.957 12.575 18.443 1.00 88.31 563 GLY A O 1
ATOM 4415 N N . PHE A 1 564 ? 5.134 12.410 20.359 1.00 88.56 564 PHE A N 1
ATOM 4416 C CA . PHE A 1 564 ? 4.003 12.306 21.282 1.00 88.56 564 PHE A CA 1
ATOM 4417 C C . PHE A 1 564 ? 4.335 13.010 22.598 1.00 88.56 564 PHE A C 1
ATOM 4419 O O . PHE A 1 564 ? 5.388 12.748 23.175 1.00 88.56 564 PHE A O 1
ATOM 4426 N N . THR A 1 565 ? 3.433 13.867 23.076 1.00 88.12 565 THR A N 1
ATOM 4427 C CA . THR A 1 565 ? 3.535 14.565 24.367 1.00 88.12 565 THR A CA 1
ATOM 4428 C C . THR A 1 565 ? 2.526 13.961 25.333 1.00 88.12 565 THR A C 1
ATOM 4430 O O . THR A 1 565 ? 1.326 14.083 25.105 1.00 88.12 565 THR A O 1
ATOM 4433 N N . PHE A 1 566 ? 2.988 13.324 26.406 1.00 89.25 566 PHE A N 1
ATOM 4434 C CA . PHE A 1 566 ? 2.161 12.785 27.486 1.00 89.25 566 PHE A CA 1
ATOM 4435 C C . PHE A 1 566 ? 1.833 13.914 28.473 1.00 89.25 566 PHE A C 1
ATOM 4437 O O . PHE A 1 566 ? 2.643 14.239 29.344 1.00 89.25 566 PHE A O 1
ATOM 4444 N N . LEU A 1 567 ? 0.663 14.545 28.316 1.00 85.44 567 LEU A N 1
ATOM 4445 C CA . LEU A 1 567 ? 0.363 15.850 28.927 1.00 85.44 567 LEU A CA 1
ATOM 4446 C C . LEU A 1 567 ? 0.474 15.822 30.454 1.00 85.44 567 LEU A C 1
ATOM 4448 O O . LEU A 1 567 ? 1.104 16.702 31.035 1.00 85.44 567 LEU A O 1
ATOM 4452 N N . ARG A 1 568 ? -0.051 14.760 31.082 1.00 86.25 568 ARG A N 1
ATOM 4453 C CA . ARG A 1 568 ? -0.013 14.520 32.536 1.00 86.25 568 ARG A CA 1
ATOM 4454 C C . ARG A 1 568 ? 1.388 14.631 33.158 1.00 86.25 568 ARG A C 1
ATOM 4456 O O . ARG A 1 568 ? 1.498 14.936 34.340 1.00 86.25 568 ARG A O 1
ATOM 4463 N N . TYR A 1 569 ? 2.437 14.379 32.375 1.00 84.94 569 TYR A N 1
ATOM 4464 C CA . TYR A 1 569 ? 3.834 14.396 32.817 1.00 84.94 569 TYR A CA 1
ATOM 4465 C C . TYR A 1 569 ? 4.682 15.465 32.100 1.00 84.94 569 TYR A C 1
ATOM 4467 O O . TYR A 1 569 ? 5.890 15.511 32.314 1.00 84.94 569 TYR A O 1
ATOM 4475 N N . ASN A 1 570 ? 4.082 16.271 31.208 1.00 87.44 570 ASN A N 1
ATOM 4476 C CA . ASN A 1 570 ? 4.734 17.201 30.261 1.00 87.44 570 ASN A CA 1
ATOM 4477 C C . ASN A 1 570 ? 5.840 16.575 29.364 1.00 87.44 570 ASN A C 1
ATOM 4479 O O . ASN A 1 570 ? 6.495 17.256 28.573 1.00 87.44 570 ASN A O 1
ATOM 4483 N N . LEU A 1 571 ? 6.027 15.256 29.452 1.00 89.88 571 LEU A N 1
ATOM 4484 C CA . LEU A 1 571 ? 7.074 14.498 28.781 1.00 89.88 571 LEU A CA 1
ATOM 4485 C C . LEU A 1 571 ? 6.745 14.321 27.303 1.00 89.88 571 LEU A C 1
ATOM 4487 O O . LEU A 1 571 ? 5.681 13.813 26.953 1.00 89.88 571 LEU A O 1
ATOM 4491 N N . THR A 1 572 ? 7.691 14.656 26.433 1.00 90.75 572 THR A N 1
ATOM 4492 C CA . THR A 1 572 ? 7.599 14.362 25.001 1.00 90.75 572 THR A CA 1
ATOM 4493 C C . THR A 1 572 ? 8.641 13.352 24.578 1.00 90.75 572 THR A C 1
ATOM 4495 O O . THR A 1 572 ? 9.792 13.420 24.996 1.00 90.75 572 THR A O 1
ATOM 4498 N N . ILE A 1 573 ? 8.234 12.432 23.711 1.00 92.81 573 ILE A N 1
ATOM 4499 C CA . ILE A 1 573 ? 9.130 11.522 23.004 1.00 92.81 573 ILE A CA 1
ATOM 4500 C C . ILE A 1 573 ? 8.986 11.750 21.496 1.00 92.81 573 ILE A C 1
ATOM 4502 O O . ILE A 1 573 ? 7.870 11.915 20.996 1.00 92.81 573 ILE A O 1
ATOM 4506 N N . ALA A 1 574 ? 10.091 11.741 20.757 1.00 92.31 574 ALA A N 1
ATOM 4507 C CA . ALA A 1 574 ? 10.125 11.903 19.305 1.00 92.31 574 ALA A CA 1
ATOM 4508 C C . ALA A 1 574 ? 11.070 10.892 18.642 1.00 92.31 574 ALA A C 1
ATOM 4510 O O . ALA A 1 574 ? 12.004 10.406 19.269 1.00 92.31 574 ALA A O 1
ATOM 4511 N N . TYR A 1 575 ? 10.838 10.590 17.365 1.00 93.94 575 TYR A N 1
ATOM 4512 C CA . TYR A 1 575 ? 11.704 9.752 16.539 1.00 93.94 575 TYR A CA 1
ATOM 4513 C C . TYR A 1 575 ? 11.995 10.427 15.198 1.00 93.94 575 TYR A C 1
ATOM 4515 O O . TYR A 1 575 ? 11.071 10.857 14.501 1.00 93.94 575 TYR A O 1
ATOM 4523 N N . HIS A 1 576 ? 13.278 10.468 14.846 1.00 93.50 576 HIS A N 1
ATOM 4524 C CA . HIS A 1 576 ? 13.814 10.975 13.589 1.00 93.50 576 HIS A CA 1
ATOM 4525 C C . HIS A 1 576 ? 14.509 9.844 12.837 1.00 93.50 576 HIS A C 1
ATOM 4527 O O . HIS A 1 576 ? 15.490 9.267 13.319 1.00 93.50 576 HIS A O 1
ATOM 4533 N N . ARG A 1 577 ? 14.027 9.545 11.633 1.00 92.69 577 ARG A N 1
ATOM 4534 C CA . ARG A 1 577 ? 14.591 8.490 10.805 1.00 92.69 577 ARG A CA 1
ATOM 4535 C C . ARG A 1 577 ? 15.829 8.964 10.054 1.00 92.69 577 ARG A C 1
ATOM 4537 O O . ARG A 1 577 ? 15.762 9.870 9.224 1.00 92.69 577 ARG A O 1
ATOM 4544 N N . THR A 1 578 ? 16.936 8.265 10.264 1.00 93.44 578 THR A N 1
ATOM 4545 C CA . THR A 1 578 ? 18.131 8.334 9.418 1.00 93.44 578 THR A CA 1
ATOM 4546 C C . THR A 1 578 ? 18.912 7.029 9.565 1.00 93.44 578 THR A C 1
ATOM 4548 O O . THR A 1 578 ? 19.298 6.648 10.662 1.00 93.44 578 THR A O 1
ATOM 4551 N N . ASN A 1 579 ? 19.114 6.283 8.476 1.00 93.19 579 ASN A N 1
ATOM 4552 C CA . ASN A 1 579 ? 19.724 4.951 8.595 1.00 93.19 579 ASN A CA 1
ATOM 4553 C C . ASN A 1 579 ? 21.256 5.025 8.759 1.00 93.19 579 ASN A C 1
ATOM 4555 O O . ASN A 1 579 ? 21.840 4.135 9.372 1.00 93.19 579 ASN A O 1
ATOM 4559 N N . LEU A 1 580 ? 21.887 6.085 8.233 1.00 95.31 580 LEU A N 1
ATOM 4560 C CA . LEU A 1 580 ? 23.343 6.291 8.219 1.00 95.31 580 LEU A CA 1
ATOM 4561 C C . LEU A 1 580 ? 23.809 7.479 9.083 1.00 95.31 580 LEU A C 1
ATOM 4563 O O . LEU A 1 580 ? 25.002 7.731 9.140 1.00 95.31 580 LEU A O 1
ATOM 4567 N N . LEU A 1 581 ? 22.905 8.235 9.719 1.00 96.94 581 LEU A N 1
ATOM 4568 C CA . LEU A 1 581 ? 23.137 9.575 10.301 1.00 96.94 581 LEU A CA 1
ATOM 4569 C C . LEU A 1 581 ? 23.521 10.653 9.264 1.00 96.94 581 LEU A C 1
ATOM 4571 O O . LEU A 1 581 ? 22.823 11.664 9.165 1.00 96.94 581 LEU A O 1
ATOM 4575 N N . ALA A 1 582 ? 24.559 10.434 8.460 1.00 96.88 582 ALA A N 1
ATOM 4576 C CA . ALA A 1 582 ? 24.948 11.304 7.349 1.00 96.88 582 ALA A CA 1
ATOM 4577 C C . ALA A 1 582 ? 23.848 11.462 6.282 1.00 96.88 582 ALA A C 1
ATOM 4579 O O . ALA A 1 582 ? 23.017 10.570 6.079 1.00 96.88 582 ALA A O 1
ATOM 4580 N N . ARG A 1 583 ? 23.869 12.593 5.566 1.00 95.31 583 ARG A N 1
ATOM 4581 C CA . ARG A 1 583 ? 23.051 12.843 4.373 1.00 95.31 583 ARG A CA 1
ATOM 4582 C C . ARG A 1 583 ? 23.459 11.867 3.274 1.00 95.31 583 ARG A C 1
ATOM 4584 O O . ARG A 1 583 ? 24.639 11.753 2.947 1.00 95.31 583 ARG A O 1
ATOM 4591 N N . TYR A 1 584 ? 22.480 11.191 2.680 1.00 93.19 584 TYR A N 1
ATOM 4592 C CA . TYR A 1 584 ? 22.725 10.227 1.613 1.00 93.19 584 TYR A CA 1
ATOM 4593 C C . TYR A 1 584 ? 21.597 10.210 0.577 1.00 93.19 584 TYR A C 1
ATOM 4595 O O . TYR A 1 584 ? 20.452 10.552 0.866 1.00 93.19 584 TYR A O 1
ATOM 4603 N N . GLY A 1 585 ? 21.914 9.795 -0.646 1.00 88.75 585 GLY A N 1
ATOM 4604 C CA . GLY A 1 585 ? 20.951 9.732 -1.744 1.00 88.75 585 GLY A CA 1
ATOM 4605 C C . GLY A 1 585 ? 21.502 8.988 -2.952 1.00 88.75 585 GLY A C 1
ATOM 4606 O O . GLY A 1 585 ? 22.681 8.644 -2.990 1.00 88.75 585 GLY A O 1
ATOM 4607 N N . ARG A 1 586 ? 20.656 8.726 -3.954 1.00 88.50 586 ARG A N 1
ATOM 4608 C CA . ARG A 1 586 ? 21.130 8.159 -5.225 1.00 88.50 586 ARG A CA 1
ATOM 4609 C C . ARG A 1 586 ? 22.080 9.132 -5.920 1.00 88.50 586 ARG A C 1
ATOM 4611 O O . ARG A 1 586 ? 21.815 10.330 -5.968 1.00 88.50 586 ARG A O 1
ATOM 4618 N N . TRP A 1 587 ? 23.146 8.583 -6.483 1.00 87.62 587 TRP A N 1
ATOM 4619 C CA . TRP A 1 587 ? 24.101 9.271 -7.337 1.00 87.62 587 TRP A CA 1
ATOM 4620 C C . TRP A 1 587 ? 24.165 8.565 -8.691 1.00 87.62 587 TRP A C 1
ATOM 4622 O O . TRP A 1 587 ? 24.051 7.342 -8.769 1.00 87.62 587 TRP A O 1
ATOM 4632 N N . SER A 1 588 ? 24.362 9.341 -9.748 1.00 83.44 588 SER A N 1
ATOM 4633 C CA . SER A 1 588 ? 24.624 8.855 -11.098 1.00 83.44 588 SER A CA 1
ATOM 4634 C C . SER A 1 588 ? 25.619 9.782 -11.779 1.00 83.44 588 SER A C 1
ATOM 4636 O O . SER A 1 588 ? 25.614 10.988 -11.514 1.00 83.44 588 SER A O 1
ATOM 4638 N N . ALA A 1 589 ? 26.413 9.222 -12.686 1.00 77.38 589 ALA A N 1
ATOM 4639 C CA . ALA A 1 589 ? 27.203 9.977 -13.647 1.00 77.38 589 ALA A CA 1
ATOM 4640 C C . ALA A 1 589 ? 26.334 11.009 -14.391 1.00 77.38 589 ALA A C 1
ATOM 4642 O O . ALA A 1 589 ? 25.129 10.811 -14.597 1.00 77.38 589 ALA A O 1
ATOM 4643 N N . ASN A 1 590 ? 26.943 12.124 -14.783 1.00 68.25 590 ASN A N 1
ATOM 4644 C CA . ASN A 1 590 ? 26.304 13.178 -15.562 1.00 68.25 590 ASN A CA 1
ATOM 4645 C C . ASN A 1 590 ? 27.290 13.705 -16.611 1.00 68.25 590 ASN A C 1
ATOM 4647 O O . ASN A 1 590 ? 28.493 13.557 -16.461 1.00 68.25 590 ASN A O 1
ATOM 4651 N N . ALA A 1 591 ? 26.792 14.334 -17.679 1.00 47.84 591 ALA A N 1
ATOM 4652 C CA . ALA A 1 591 ? 27.573 14.626 -18.892 1.00 47.84 591 ALA A CA 1
ATOM 4653 C C . ALA A 1 591 ? 28.808 15.549 -18.722 1.00 47.84 591 ALA A C 1
ATOM 4655 O O . ALA A 1 591 ? 29.474 15.855 -19.708 1.00 47.84 591 ALA A O 1
ATOM 4656 N N . ASN A 1 592 ? 29.118 15.979 -17.494 1.00 46.91 592 ASN A N 1
ATOM 4657 C CA . ASN A 1 592 ? 30.242 16.842 -17.145 1.00 46.91 592 ASN A CA 1
ATOM 4658 C C . ASN A 1 592 ? 31.351 16.113 -16.347 1.00 46.91 592 ASN A C 1
ATOM 4660 O O . ASN A 1 592 ? 32.215 16.791 -15.797 1.00 46.91 592 ASN A O 1
ATOM 4664 N N . GLY A 1 593 ? 31.353 14.773 -16.285 1.00 51.09 593 GLY A N 1
ATOM 4665 C CA . GLY A 1 593 ? 32.528 13.967 -15.920 1.00 51.09 593 GLY A CA 1
ATOM 4666 C C . GLY A 1 593 ? 32.995 14.106 -14.468 1.00 51.09 593 GLY A C 1
ATOM 4667 O O . GLY A 1 593 ? 34.015 14.736 -14.191 1.00 51.09 593 GLY A O 1
ATOM 4668 N N . GLY A 1 594 ? 32.273 13.495 -13.525 1.00 70.38 594 GLY A N 1
ATOM 4669 C CA . GLY A 1 594 ? 32.675 13.495 -12.109 1.00 70.38 594 GLY A CA 1
ATOM 4670 C C . GLY A 1 594 ? 33.932 12.652 -11.823 1.00 70.38 594 GLY A C 1
ATOM 4671 O O . GLY A 1 594 ? 34.229 11.699 -12.534 1.00 70.38 594 GLY A O 1
ATOM 4672 N N . GLU A 1 595 ? 34.652 12.916 -10.728 1.00 79.94 595 GLU A N 1
ATOM 4673 C CA . GLU A 1 595 ? 35.889 12.165 -10.413 1.00 79.94 595 GLU A CA 1
ATOM 4674 C C . GLU A 1 595 ? 35.637 10.658 -10.182 1.00 79.94 595 GLU A C 1
ATOM 4676 O O . GLU A 1 595 ? 36.451 9.823 -10.569 1.00 79.94 595 GLU A O 1
ATOM 4681 N N . PHE A 1 596 ? 34.472 10.278 -9.637 1.00 83.12 596 PHE A N 1
ATOM 4682 C CA . PHE A 1 596 ? 34.049 8.870 -9.567 1.00 83.12 596 PHE A CA 1
ATOM 4683 C C . PHE A 1 596 ? 33.696 8.277 -10.947 1.00 83.12 596 PHE A C 1
ATOM 4685 O O . PHE A 1 596 ? 33.891 7.085 -11.169 1.00 83.12 596 PHE A O 1
ATOM 4692 N N . GLU A 1 597 ? 33.234 9.086 -11.899 1.00 82.38 597 GLU A N 1
ATOM 4693 C CA . GLU A 1 597 ? 32.959 8.650 -13.275 1.00 82.38 597 GLU A CA 1
ATOM 4694 C C . GLU A 1 597 ? 34.264 8.374 -14.038 1.00 82.38 597 GLU A C 1
ATOM 4696 O O . GLU A 1 597 ? 34.363 7.371 -14.744 1.00 82.38 597 GLU A O 1
ATOM 4701 N N . ALA A 1 598 ? 35.311 9.172 -13.793 1.00 80.50 598 ALA A N 1
ATOM 4702 C CA . ALA A 1 598 ? 36.672 8.903 -14.269 1.00 80.50 598 ALA A CA 1
ATOM 4703 C C . ALA A 1 598 ? 37.283 7.611 -13.677 1.00 80.50 598 ALA A C 1
ATOM 4705 O O . ALA A 1 598 ? 38.152 7.001 -14.297 1.00 80.50 598 ALA A O 1
ATOM 4706 N N . LEU A 1 599 ? 36.794 7.157 -12.515 1.00 82.56 599 LEU A N 1
ATOM 4707 C CA . LEU A 1 599 ? 37.102 5.845 -11.923 1.00 82.56 599 LEU A CA 1
ATOM 4708 C C . LEU A 1 599 ? 36.138 4.724 -12.372 1.00 82.56 599 LEU A C 1
ATOM 4710 O O . LEU A 1 599 ? 36.229 3.600 -11.882 1.00 82.56 599 LEU A O 1
ATOM 4714 N N . GLY A 1 600 ? 35.226 5.003 -13.309 1.00 83.69 600 GLY A N 1
ATOM 4715 C CA . GLY A 1 600 ? 34.318 4.026 -13.916 1.00 83.69 600 GLY A CA 1
ATOM 4716 C C . GLY A 1 600 ? 32.971 3.827 -13.209 1.00 83.69 600 GLY A C 1
ATOM 4717 O O . GLY A 1 600 ? 32.156 3.036 -13.692 1.00 83.69 600 GLY A O 1
ATOM 4718 N N . PHE A 1 601 ? 32.688 4.535 -12.109 1.00 83.69 601 PHE A N 1
ATOM 4719 C CA . PHE A 1 601 ? 31.393 4.445 -11.427 1.00 83.69 601 PHE A CA 1
ATOM 4720 C C . PHE A 1 601 ? 30.301 5.170 -12.227 1.00 83.69 601 PHE A C 1
ATOM 4722 O O . PHE A 1 601 ? 30.385 6.372 -12.470 1.00 83.69 601 PHE A O 1
ATOM 4729 N N . LYS A 1 602 ? 29.245 4.443 -12.612 1.00 83.62 602 LYS A N 1
ATOM 4730 C CA . LYS A 1 602 ? 28.114 4.980 -13.398 1.00 83.62 602 LYS A CA 1
ATOM 4731 C C . LYS A 1 602 ? 26.913 5.368 -12.536 1.00 83.62 602 LYS A C 1
ATOM 4733 O O . LYS A 1 602 ? 26.230 6.346 -12.828 1.00 83.62 602 LYS A O 1
ATOM 4738 N N . GLU A 1 603 ? 26.667 4.617 -11.467 1.00 86.31 603 GLU A N 1
ATOM 4739 C CA . GLU A 1 603 ? 25.636 4.890 -10.466 1.00 86.31 603 GLU A CA 1
ATOM 4740 C C . GLU A 1 603 ? 26.083 4.402 -9.080 1.00 86.31 603 GLU A C 1
ATOM 4742 O O . GLU A 1 603 ? 27.052 3.654 -8.949 1.00 86.31 603 GLU A O 1
ATOM 4747 N N . GLY A 1 604 ? 25.407 4.870 -8.031 1.00 88.31 604 GLY A N 1
ATOM 4748 C CA . GLY A 1 604 ? 25.747 4.558 -6.647 1.00 88.31 604 GLY A CA 1
ATOM 4749 C C . GLY A 1 604 ? 24.896 5.328 -5.645 1.00 88.31 604 GLY A C 1
ATOM 4750 O O . GLY A 1 604 ? 23.834 5.866 -5.971 1.00 88.31 604 GLY A O 1
ATOM 4751 N N . TYR A 1 605 ? 25.380 5.405 -4.410 1.00 91.31 605 TYR A N 1
ATOM 4752 C CA . TYR A 1 605 ? 24.780 6.196 -3.343 1.00 91.31 605 TYR A CA 1
ATOM 4753 C C . TYR A 1 605 ? 25.787 7.211 -2.809 1.00 91.31 605 TYR A C 1
ATOM 4755 O O . TYR A 1 605 ? 26.752 6.833 -2.152 1.00 91.31 605 TYR A O 1
ATOM 4763 N N . ARG A 1 606 ? 25.544 8.504 -3.057 1.00 93.38 606 ARG A N 1
ATOM 4764 C CA . ARG A 1 606 ? 26.296 9.593 -2.420 1.00 93.38 606 ARG A CA 1
ATOM 4765 C C . ARG A 1 606 ? 26.046 9.547 -0.918 1.00 93.38 606 ARG A C 1
ATOM 4767 O O . ARG A 1 606 ? 24.886 9.498 -0.511 1.00 93.38 606 ARG A O 1
ATOM 4774 N N . VAL A 1 607 ? 27.111 9.625 -0.126 1.00 95.44 607 VAL A N 1
ATOM 4775 C CA . VAL A 1 607 ? 27.074 9.812 1.331 1.00 95.44 607 VAL A CA 1
ATOM 4776 C C . VAL A 1 607 ? 28.003 10.972 1.680 1.00 95.44 607 VAL A C 1
ATOM 4778 O O . VAL A 1 607 ? 29.210 10.881 1.470 1.00 95.44 607 VAL A O 1
ATOM 4781 N N . ASP A 1 608 ? 27.450 12.075 2.179 1.00 96.31 608 ASP A N 1
ATOM 4782 C CA . ASP A 1 608 ? 28.227 13.244 2.605 1.00 96.31 608 ASP A CA 1
ATOM 4783 C C . ASP A 1 608 ? 28.655 13.065 4.068 1.00 96.31 608 ASP A C 1
ATOM 4785 O O . ASP A 1 608 ? 27.841 13.228 4.979 1.00 96.31 608 ASP A O 1
ATOM 4789 N N . VAL A 1 609 ? 29.914 12.685 4.307 1.00 96.88 609 VAL A N 1
ATOM 4790 C CA . VAL A 1 609 ? 30.372 12.206 5.623 1.00 96.88 609 VAL A CA 1
ATOM 4791 C C . VAL A 1 609 ? 30.381 13.285 6.703 1.00 96.88 609 VAL A C 1
ATOM 4793 O O . VAL A 1 609 ? 30.381 12.972 7.890 1.00 96.88 609 VAL A O 1
ATOM 4796 N N . ASP A 1 610 ? 30.404 14.549 6.297 1.00 95.81 610 ASP A N 1
ATOM 4797 C CA . ASP A 1 610 ? 30.441 15.750 7.127 1.00 95.81 610 ASP A CA 1
ATOM 4798 C C . ASP A 1 610 ? 29.073 16.444 7.266 1.00 95.81 610 ASP A C 1
ATOM 4800 O O . ASP A 1 610 ? 28.923 17.348 8.090 1.00 95.81 610 ASP A O 1
ATOM 4804 N N . VAL A 1 611 ? 28.053 16.015 6.510 1.00 96.69 611 VAL A N 1
ATOM 4805 C CA . VAL A 1 611 ? 26.723 16.644 6.504 1.00 96.69 611 VAL A CA 1
ATOM 4806 C C . VAL A 1 611 ? 25.692 15.741 7.195 1.00 96.69 611 VAL A C 1
ATOM 4808 O O . VAL A 1 611 ? 25.379 14.671 6.671 1.00 96.69 611 VAL A O 1
ATOM 4811 N N . PRO A 1 612 ? 25.097 16.143 8.335 1.00 96.25 612 PRO A N 1
ATOM 4812 C CA . PRO A 1 612 ? 24.016 15.385 8.965 1.00 96.25 612 PRO A CA 1
ATOM 4813 C C . PRO A 1 612 ? 22.755 15.398 8.095 1.00 96.25 612 PRO A C 1
ATOM 4815 O O . PRO A 1 612 ? 22.402 16.421 7.502 1.00 96.25 612 PRO A O 1
ATOM 4818 N N . GLU A 1 613 ? 22.040 14.273 8.040 1.00 93.81 613 GLU A N 1
ATOM 4819 C CA . GLU A 1 613 ? 20.784 14.193 7.293 1.00 93.81 613 GLU A CA 1
ATOM 4820 C C . GLU A 1 613 ? 19.727 15.187 7.820 1.00 93.81 613 GLU A C 1
ATOM 4822 O O . GLU A 1 613 ? 19.475 15.346 9.019 1.00 93.81 613 GLU A O 1
ATOM 4827 N N . SER A 1 614 ? 19.065 15.841 6.873 1.00 90.19 614 SER A N 1
ATOM 4828 C CA . SER A 1 614 ? 18.108 16.931 7.060 1.00 90.19 614 SER A CA 1
ATOM 4829 C C . SER A 1 614 ? 16.917 16.596 7.968 1.00 90.19 614 SER A C 1
ATOM 4831 O O . SER A 1 614 ? 16.373 17.499 8.606 1.00 90.19 614 SER A O 1
ATOM 4833 N N . SER A 1 615 ? 16.540 15.316 8.082 1.00 86.00 615 SER A N 1
ATOM 4834 C CA . SER A 1 615 ? 15.463 14.840 8.962 1.00 86.00 615 SER A CA 1
ATOM 4835 C C . SER A 1 615 ? 15.765 15.021 10.452 1.00 86.00 615 SER A C 1
ATOM 4837 O O . SER A 1 615 ? 14.838 15.168 11.248 1.00 86.00 615 SER A O 1
ATOM 4839 N N . TRP A 1 616 ? 17.041 15.025 10.849 1.00 93.62 616 TRP A N 1
ATOM 4840 C CA . TRP A 1 616 ? 17.452 15.022 12.257 1.00 93.62 616 TRP A CA 1
ATOM 4841 C C . TRP A 1 616 ? 18.497 16.081 12.612 1.00 93.62 616 TRP A C 1
ATOM 4843 O O . TRP A 1 616 ? 18.717 16.303 13.797 1.00 93.62 616 TRP A O 1
ATOM 4853 N N . ALA A 1 617 ? 19.098 16.783 11.645 1.00 92.62 617 ALA A N 1
ATOM 4854 C CA . ALA A 1 617 ? 20.146 17.781 11.896 1.00 92.62 617 ALA A CA 1
ATOM 4855 C C . ALA A 1 617 ? 19.772 18.869 12.934 1.00 92.62 617 ALA A C 1
ATOM 4857 O O . ALA A 1 617 ? 20.648 19.457 13.558 1.00 92.62 617 ALA A O 1
ATOM 4858 N N . LYS A 1 618 ? 18.478 19.138 13.167 1.00 91.38 618 LYS A N 1
ATOM 4859 C CA . LYS A 1 618 ? 18.020 20.068 14.220 1.00 91.38 618 LYS A CA 1
ATOM 4860 C C . LYS A 1 618 ? 17.833 19.421 15.600 1.00 91.38 618 LYS A C 1
ATOM 4862 O O . LYS A 1 618 ? 17.730 20.146 16.583 1.00 91.38 618 LYS A O 1
ATOM 4867 N N . ALA A 1 619 ? 17.782 18.093 15.697 1.00 92.12 619 ALA A N 1
ATOM 4868 C CA . ALA A 1 619 ? 17.425 17.353 16.908 1.00 92.12 619 ALA A CA 1
ATOM 4869 C C . ALA A 1 619 ? 18.298 17.667 18.144 1.00 92.12 619 ALA A C 1
ATOM 4871 O O . ALA A 1 619 ? 17.708 17.827 19.216 1.00 92.12 619 ALA A O 1
ATOM 4872 N N . PRO A 1 620 ? 19.636 17.828 18.056 1.00 93.94 620 PRO A N 1
ATOM 4873 C CA . PRO A 1 620 ? 20.456 18.186 19.222 1.00 93.94 620 PRO A CA 1
ATOM 4874 C C . PRO A 1 620 ? 20.080 19.540 19.846 1.00 93.94 620 PRO A C 1
ATOM 4876 O O . PRO A 1 620 ? 20.218 19.738 21.052 1.00 93.94 620 PRO A O 1
ATOM 4879 N N . ILE A 1 621 ? 19.563 20.464 19.030 1.00 90.62 621 ILE A N 1
ATOM 4880 C CA . ILE A 1 621 ? 19.314 21.863 19.403 1.00 90.62 621 ILE A CA 1
ATOM 4881 C C . ILE A 1 621 ? 18.106 21.990 20.351 1.00 90.62 621 ILE A C 1
ATOM 4883 O O . ILE A 1 621 ? 18.019 22.957 21.104 1.00 90.62 621 ILE A O 1
ATOM 4887 N N . PHE A 1 622 ? 17.170 21.030 20.345 1.00 86.31 622 PHE A N 1
ATOM 4888 C CA . PHE A 1 622 ? 15.932 21.125 21.132 1.00 86.31 622 PHE A CA 1
ATOM 4889 C C . PHE A 1 622 ? 15.645 19.946 22.074 1.00 86.31 622 PHE A C 1
ATOM 4891 O O . PHE A 1 622 ? 14.939 20.156 23.060 1.00 86.31 622 PHE A O 1
ATOM 4898 N N . HIS A 1 623 ? 16.201 18.747 21.867 1.00 91.06 623 HIS A N 1
ATOM 4899 C CA . HIS A 1 623 ? 15.985 17.630 22.799 1.00 91.06 623 HIS A CA 1
ATOM 4900 C C . HIS A 1 623 ? 16.788 17.773 24.098 1.00 91.06 623 HIS A C 1
ATOM 4902 O O . HIS A 1 623 ? 17.993 18.009 24.068 1.00 91.06 623 HIS A O 1
ATOM 4908 N N . ASP A 1 624 ? 16.128 17.581 25.242 1.00 92.75 624 ASP A N 1
ATOM 4909 C CA . ASP A 1 624 ? 16.776 17.482 26.556 1.00 92.75 624 ASP A CA 1
ATOM 4910 C C . ASP A 1 624 ? 17.608 16.194 26.673 1.00 92.75 624 ASP A C 1
ATOM 4912 O O . ASP A 1 624 ? 18.644 16.173 27.338 1.00 92.75 624 ASP A O 1
ATOM 4916 N N . ILE A 1 625 ? 17.142 15.115 26.033 1.00 95.56 625 ILE A N 1
ATOM 4917 C CA . ILE A 1 625 ? 17.809 13.810 25.983 1.00 95.56 625 ILE A CA 1
ATOM 4918 C C . ILE A 1 625 ? 17.783 13.300 24.538 1.00 95.56 625 ILE A C 1
ATOM 4920 O O . ILE A 1 625 ? 16.711 13.231 23.937 1.00 95.56 625 ILE A O 1
ATOM 4924 N N . LEU A 1 626 ? 18.929 12.908 23.982 1.00 96.19 626 LEU A N 1
ATOM 4925 C CA . LEU A 1 626 ? 19.033 12.363 22.623 1.00 96.19 626 LEU A CA 1
ATOM 4926 C C . LEU A 1 626 ? 19.578 10.929 22.666 1.00 96.19 626 LEU A C 1
ATOM 4928 O O . LEU A 1 626 ? 20.633 10.710 23.246 1.00 96.19 626 LEU A O 1
ATOM 4932 N N . VAL A 1 627 ? 18.886 9.967 22.052 1.00 97.88 627 VAL A N 1
ATOM 4933 C CA . VAL A 1 627 ? 19.273 8.549 21.964 1.00 97.88 627 VAL A CA 1
ATOM 4934 C C . VAL A 1 627 ? 19.557 8.205 20.505 1.00 97.88 627 VAL A C 1
ATOM 4936 O O . VAL A 1 627 ? 18.643 8.181 19.679 1.00 97.88 627 VAL A O 1
ATOM 4939 N N . MET A 1 628 ? 20.821 7.955 20.171 1.00 97.50 628 MET A N 1
ATOM 4940 C CA . MET A 1 628 ? 21.292 7.751 18.797 1.00 97.50 628 MET A CA 1
ATOM 4941 C C . MET A 1 628 ? 21.617 6.284 18.491 1.00 97.50 628 MET A C 1
ATOM 4943 O O . MET A 1 628 ? 22.089 5.560 19.367 1.00 97.50 628 MET A O 1
ATOM 4947 N N . ASN A 1 629 ? 21.417 5.855 17.240 1.00 96.81 629 ASN A N 1
ATOM 4948 C CA . ASN A 1 629 ? 22.009 4.629 16.696 1.00 96.81 629 ASN A CA 1
ATOM 4949 C C . ASN A 1 629 ? 22.311 4.753 15.188 1.00 96.81 629 ASN A C 1
ATOM 4951 O O . ASN A 1 629 ? 21.720 5.565 14.478 1.00 96.81 629 ASN A O 1
ATOM 4955 N N . THR A 1 630 ? 23.186 3.878 14.697 1.00 94.56 630 THR A N 1
ATOM 4956 C CA . THR A 1 630 ? 23.280 3.447 13.293 1.00 94.56 630 THR A CA 1
ATOM 4957 C C . THR A 1 630 ? 23.995 2.088 13.262 1.00 94.56 630 THR A C 1
ATOM 4959 O O . THR A 1 630 ? 24.636 1.721 14.245 1.00 94.56 630 THR A O 1
ATOM 4962 N N . GLY A 1 631 ? 23.858 1.313 12.183 1.00 88.06 631 GLY A N 1
ATOM 4963 C CA . GLY A 1 631 ? 24.503 -0.001 12.086 1.00 88.06 631 GLY A CA 1
ATOM 4964 C C . GLY A 1 631 ? 24.071 -0.829 10.879 1.00 88.06 631 GLY A C 1
ATOM 4965 O O . GLY A 1 631 ? 24.809 -0.919 9.904 1.00 88.06 631 GLY A O 1
ATOM 4966 N N . HIS A 1 632 ? 22.863 -1.401 10.903 1.00 85.19 632 HIS A N 1
ATOM 4967 C CA . HIS A 1 632 ? 22.445 -2.459 9.959 1.00 85.19 632 HIS A CA 1
ATOM 4968 C C . HIS A 1 632 ? 22.583 -2.130 8.464 1.00 85.19 632 HIS A C 1
ATOM 4970 O O . HIS A 1 632 ? 22.664 -3.043 7.649 1.00 85.19 632 HIS A O 1
ATOM 4976 N N . TRP A 1 633 ? 22.559 -0.853 8.073 1.00 88.19 633 TRP A N 1
ATOM 4977 C CA . TRP A 1 633 ? 22.685 -0.457 6.666 1.00 88.19 633 TRP A CA 1
ATOM 4978 C C . TRP A 1 633 ? 24.139 -0.419 6.170 1.00 88.19 633 TRP A C 1
ATOM 4980 O O . TRP A 1 633 ? 24.352 -0.566 4.971 1.00 88.19 633 TRP A O 1
ATOM 4990 N N . TRP A 1 634 ? 25.124 -0.284 7.063 1.00 89.19 634 TRP A N 1
ATOM 4991 C CA . TRP A 1 634 ? 26.553 -0.260 6.718 1.00 89.19 634 TRP A CA 1
ATOM 4992 C C . TRP A 1 634 ? 27.087 -1.634 6.300 1.00 89.19 634 TRP A C 1
ATOM 4994 O O . TRP A 1 634 ? 27.968 -1.723 5.451 1.00 89.19 634 TRP A O 1
ATOM 5004 N N . TRP A 1 635 ? 26.501 -2.705 6.842 1.00 80.81 635 TRP A N 1
ATOM 5005 C CA . TRP A 1 635 ? 26.866 -4.099 6.561 1.00 80.81 635 TRP A CA 1
ATOM 5006 C C . TRP A 1 635 ? 25.841 -4.831 5.673 1.00 80.81 635 TRP A C 1
ATOM 5008 O O . TRP A 1 635 ? 25.688 -6.048 5.747 1.00 80.81 635 TRP A O 1
ATOM 5018 N N . ALA A 1 636 ? 25.119 -4.097 4.816 1.00 77.75 636 ALA A N 1
ATOM 5019 C CA . ALA A 1 636 ? 24.070 -4.650 3.956 1.00 77.75 636 ALA A CA 1
ATOM 5020 C C . ALA A 1 636 ? 24.400 -4.544 2.447 1.00 77.75 636 ALA A C 1
ATOM 5022 O O . ALA A 1 636 ? 23.902 -3.634 1.773 1.00 77.75 636 ALA A O 1
ATOM 5023 N N . PRO A 1 637 ? 25.122 -5.521 1.854 1.00 71.06 637 PRO A N 1
ATOM 5024 C CA . PRO A 1 637 ? 25.339 -5.600 0.400 1.00 71.06 637 PRO A CA 1
ATOM 5025 C C . PRO A 1 637 ? 24.034 -5.633 -0.416 1.00 71.06 637 PRO A C 1
ATOM 5027 O O . PRO A 1 637 ? 23.977 -5.192 -1.556 1.00 71.06 637 PRO A O 1
ATOM 5030 N N . SER A 1 638 ? 22.938 -6.097 0.193 1.00 70.00 638 SER A N 1
ATOM 5031 C CA . SER A 1 638 ? 21.579 -6.081 -0.373 1.00 70.00 638 SER A CA 1
ATOM 5032 C C . SER A 1 638 ? 20.853 -4.721 -0.253 1.00 70.00 638 SER A C 1
ATOM 5034 O O . SER A 1 638 ? 19.630 -4.630 -0.436 1.00 70.00 638 SER A O 1
ATOM 5036 N N . LYS A 1 639 ? 21.585 -3.661 0.111 1.00 77.00 639 LYS A N 1
ATOM 5037 C CA . LYS A 1 639 ? 21.171 -2.245 0.099 1.00 77.00 639 LYS A CA 1
ATOM 5038 C C . LYS A 1 639 ? 22.168 -1.398 -0.689 1.00 77.00 639 LYS A C 1
ATOM 5040 O O . LYS A 1 639 ? 21.734 -0.577 -1.491 1.00 77.00 639 LYS A O 1
ATOM 5045 N N . PHE A 1 640 ? 23.460 -1.653 -0.497 1.00 83.75 640 PHE A N 1
ATOM 5046 C CA . PHE A 1 640 ? 24.556 -1.022 -1.224 1.00 83.75 640 PHE A CA 1
ATOM 5047 C C . PHE A 1 640 ? 25.403 -2.111 -1.890 1.00 83.75 640 PHE A C 1
ATOM 5049 O O . PHE A 1 640 ? 26.384 -2.585 -1.324 1.00 83.75 640 PHE A O 1
ATOM 5056 N N . ASP A 1 641 ? 24.971 -2.555 -3.072 1.00 81.31 641 ASP A N 1
ATOM 5057 C CA . ASP A 1 641 ? 25.679 -3.563 -3.866 1.00 81.31 641 ASP A CA 1
ATOM 5058 C C . ASP A 1 641 ? 27.045 -2.995 -4.298 1.00 81.31 641 ASP A C 1
ATOM 5060 O O . ASP A 1 641 ? 27.054 -2.027 -5.063 1.00 81.31 641 ASP A O 1
ATOM 5064 N N . PRO A 1 642 ? 28.193 -3.548 -3.853 1.00 80.44 642 PRO A N 1
ATOM 5065 C CA . PRO A 1 642 ? 29.502 -2.947 -4.124 1.00 80.44 642 PRO A CA 1
ATOM 5066 C C . PRO A 1 642 ? 29.885 -2.891 -5.609 1.00 80.44 642 PRO A C 1
ATOM 5068 O O . PRO A 1 642 ? 30.782 -2.135 -5.972 1.00 80.44 642 PRO A O 1
ATOM 5071 N N . LEU A 1 643 ? 29.225 -3.682 -6.463 1.00 80.69 643 LEU A N 1
ATOM 5072 C CA . LEU A 1 643 ? 29.502 -3.772 -7.898 1.00 80.69 643 LEU A CA 1
ATOM 5073 C C . LEU A 1 643 ? 28.486 -2.996 -8.748 1.00 80.69 643 LEU A C 1
ATOM 5075 O O . LEU A 1 643 ? 28.817 -2.589 -9.860 1.00 80.69 643 LEU A O 1
ATOM 5079 N N . LYS A 1 644 ? 27.252 -2.809 -8.257 1.00 79.81 644 LYS A N 1
ATOM 5080 C CA . LYS A 1 644 ? 26.161 -2.151 -9.007 1.00 79.81 644 LYS A CA 1
ATOM 5081 C C . LYS A 1 644 ? 25.760 -0.783 -8.465 1.00 79.81 644 LYS A C 1
ATOM 5083 O O . LYS A 1 644 ? 25.376 0.080 -9.240 1.00 79.81 644 LYS A O 1
ATOM 5088 N N . SER A 1 645 ? 25.788 -0.591 -7.149 1.00 84.44 645 SER A N 1
ATOM 5089 C CA . SER A 1 645 ? 25.360 0.652 -6.501 1.00 84.44 645 SER A CA 1
ATOM 5090 C C . SER A 1 645 ? 26.130 0.892 -5.187 1.00 84.44 645 SER A C 1
ATOM 5092 O O . SER A 1 645 ? 25.525 0.857 -4.105 1.00 84.44 645 SER A O 1
ATOM 5094 N N . PRO A 1 646 ? 27.460 1.092 -5.253 1.00 90.00 646 PRO A N 1
ATOM 5095 C CA . PRO A 1 646 ? 28.308 1.250 -4.076 1.00 90.00 646 PRO A CA 1
ATOM 5096 C C . PRO A 1 646 ? 28.000 2.536 -3.300 1.00 90.00 646 PRO A C 1
ATOM 5098 O O . PRO A 1 646 ? 27.379 3.473 -3.814 1.00 90.00 646 PRO A O 1
ATOM 5101 N N . MET A 1 647 ? 28.475 2.594 -2.056 1.00 92.81 647 MET A N 1
ATOM 5102 C CA . MET A 1 647 ? 28.538 3.840 -1.289 1.00 92.81 647 MET A CA 1
ATOM 5103 C C . MET A 1 647 ? 29.698 4.684 -1.828 1.00 92.81 647 MET A C 1
ATOM 5105 O O . MET A 1 647 ? 30.828 4.212 -1.909 1.00 92.81 647 MET A O 1
ATOM 5109 N N . LEU A 1 648 ? 29.407 5.921 -2.220 1.00 92.88 648 LEU A N 1
ATOM 5110 C CA . LEU A 1 648 ? 30.357 6.882 -2.772 1.00 92.88 648 LEU A CA 1
ATOM 5111 C C . LEU A 1 648 ? 30.436 8.061 -1.805 1.00 92.88 648 LEU A C 1
ATOM 5113 O O . LEU A 1 648 ? 29.470 8.812 -1.642 1.00 92.88 648 LEU A O 1
ATOM 5117 N N . PHE A 1 649 ? 31.567 8.184 -1.119 1.00 95.25 649 PHE A N 1
ATOM 5118 C CA . PHE A 1 649 ? 31.725 9.113 -0.004 1.00 95.25 649 PHE A CA 1
ATOM 5119 C C . PHE A 1 649 ? 32.210 10.490 -0.465 1.00 95.25 649 PHE A C 1
ATOM 5121 O O . PHE A 1 649 ? 33.049 10.602 -1.358 1.00 95.25 649 PHE A O 1
ATOM 5128 N N . PHE A 1 650 ? 31.667 11.539 0.153 1.00 94.38 650 PHE A N 1
ATOM 5129 C CA . PHE A 1 650 ? 31.994 12.938 -0.116 1.00 94.38 650 PHE A CA 1
ATOM 5130 C C . PHE A 1 650 ? 32.298 13.668 1.201 1.00 94.38 650 PHE A C 1
ATOM 5132 O O . PHE A 1 650 ? 31.588 13.451 2.177 1.00 94.38 650 PHE A O 1
ATOM 5139 N N . GLU A 1 651 ? 33.298 14.552 1.227 1.00 95.00 651 GLU A N 1
ATOM 5140 C CA . GLU A 1 651 ? 33.652 15.431 2.362 1.00 95.00 651 GLU A CA 1
ATOM 5141 C C . GLU A 1 651 ? 33.840 16.862 1.812 1.00 95.00 651 GLU A C 1
ATOM 5143 O O . GLU A 1 651 ? 34.369 17.047 0.712 1.00 95.00 651 GLU A O 1
ATOM 5148 N N . GLY A 1 652 ? 33.315 17.895 2.481 1.00 91.31 652 GLY A N 1
ATOM 5149 C CA . GLY A 1 652 ? 33.300 19.267 1.947 1.00 91.31 652 GLY A CA 1
ATOM 5150 C C . GLY A 1 652 ? 32.524 19.409 0.626 1.00 91.31 652 GLY A C 1
ATOM 5151 O O . GLY A 1 652 ? 32.762 20.331 -0.155 1.00 91.31 652 GLY A O 1
ATOM 5152 N N . GLY A 1 653 ? 31.631 18.458 0.337 1.00 87.88 653 GLY A N 1
ATOM 5153 C CA . GLY A 1 653 ? 30.893 18.349 -0.920 1.00 87.88 653 GLY A CA 1
ATOM 5154 C C . GLY A 1 653 ? 31.659 17.729 -2.101 1.00 87.88 653 GLY A C 1
ATOM 5155 O O . GLY A 1 653 ? 31.025 17.528 -3.143 1.00 87.88 653 GLY A O 1
ATOM 5156 N N . ARG A 1 654 ? 32.951 17.395 -1.949 1.00 90.00 654 ARG A N 1
ATOM 5157 C CA . ARG A 1 654 ? 33.823 16.773 -2.970 1.00 90.00 654 ARG A CA 1
ATOM 5158 C C . ARG A 1 654 ? 33.958 15.257 -2.759 1.00 90.00 654 ARG A C 1
ATOM 5160 O O . ARG A 1 654 ? 33.881 14.834 -1.610 1.00 90.00 654 ARG A O 1
ATOM 5167 N N . PRO A 1 655 ? 34.166 14.446 -3.813 1.00 91.50 655 PRO A N 1
ATOM 5168 C CA . PRO A 1 655 ? 34.546 13.036 -3.696 1.00 91.50 655 PRO A CA 1
ATOM 5169 C C . PRO A 1 655 ? 35.724 12.800 -2.741 1.00 91.50 655 PRO A C 1
ATOM 5171 O O . PRO A 1 655 ? 36.697 13.552 -2.751 1.00 91.50 655 PRO A O 1
ATOM 5174 N N . ILE A 1 656 ? 35.659 11.729 -1.946 1.00 93.06 656 ILE A N 1
ATOM 5175 C CA . ILE A 1 656 ? 36.823 11.209 -1.218 1.00 93.06 656 ILE A CA 1
ATOM 5176 C C . ILE A 1 656 ? 37.525 10.188 -2.117 1.00 93.06 656 ILE A C 1
ATOM 5178 O O . ILE A 1 656 ? 36.909 9.206 -2.539 1.00 93.06 656 ILE A O 1
ATOM 5182 N N . LEU A 1 657 ? 38.803 10.437 -2.415 1.00 89.12 657 LEU A N 1
ATOM 5183 C CA . LEU A 1 657 ? 39.626 9.634 -3.319 1.00 89.12 657 LEU A CA 1
ATOM 5184 C C . LEU A 1 657 ? 40.912 9.163 -2.603 1.00 89.12 657 LEU A C 1
ATOM 5186 O O . LEU A 1 657 ? 41.570 9.993 -1.972 1.00 89.12 657 LEU A O 1
ATOM 5190 N N . PRO A 1 658 ? 41.314 7.880 -2.719 1.00 90.06 658 PRO A N 1
ATOM 5191 C CA . PRO A 1 658 ? 40.586 6.787 -3.372 1.00 90.06 658 PRO A CA 1
ATOM 5192 C C . PRO A 1 658 ? 39.232 6.493 -2.686 1.00 90.06 658 PRO A C 1
ATOM 5194 O O . PRO A 1 658 ? 39.044 6.884 -1.533 1.00 90.06 658 PRO A O 1
ATOM 5197 N N . PRO A 1 659 ? 38.279 5.837 -3.379 1.00 89.75 659 PRO A N 1
ATOM 5198 C CA . PRO A 1 659 ? 36.956 5.556 -2.823 1.00 89.75 659 PRO A CA 1
ATOM 5199 C C . PRO A 1 659 ? 37.055 4.753 -1.520 1.00 89.75 659 PRO A C 1
ATOM 5201 O O . PRO A 1 659 ? 37.624 3.661 -1.508 1.00 89.75 659 PRO A O 1
ATOM 5204 N N . LEU A 1 660 ? 36.495 5.286 -0.430 1.00 90.88 660 LEU A N 1
ATOM 5205 C CA . LEU A 1 660 ? 36.501 4.606 0.867 1.00 90.88 660 LEU A CA 1
ATOM 5206 C C . LEU A 1 660 ? 35.611 3.348 0.851 1.00 90.88 660 LEU A C 1
ATOM 5208 O O . LEU A 1 660 ? 34.511 3.391 0.288 1.00 90.88 660 LEU A O 1
ATOM 5212 N N . PRO A 1 661 ? 36.011 2.252 1.521 1.00 90.50 661 PRO A N 1
ATOM 5213 C CA . PRO A 1 661 ? 35.099 1.157 1.824 1.00 90.50 661 PRO A CA 1
ATOM 5214 C C . PRO A 1 661 ? 34.016 1.610 2.830 1.00 90.50 661 PRO A C 1
ATOM 5216 O O . PRO A 1 661 ? 34.204 2.595 3.551 1.00 90.50 661 PRO A O 1
ATOM 5219 N N . PRO A 1 662 ? 32.889 0.879 2.953 1.00 90.62 662 PRO A N 1
ATOM 5220 C CA . PRO A 1 662 ? 31.818 1.225 3.895 1.00 90.62 662 PRO A CA 1
ATOM 5221 C C . PRO A 1 662 ? 32.250 1.329 5.365 1.00 90.62 662 PRO A C 1
ATOM 5223 O O . PRO A 1 662 ? 31.597 2.028 6.133 1.00 90.62 662 PRO A O 1
ATOM 5226 N N . VAL A 1 663 ? 33.339 0.653 5.746 1.00 90.25 663 VAL A N 1
ATOM 5227 C CA . VAL A 1 663 ? 33.890 0.629 7.111 1.00 90.25 663 VAL A CA 1
ATOM 5228 C C . VAL A 1 663 ? 34.550 1.966 7.459 1.00 90.25 663 VAL A C 1
ATOM 5230 O O . VAL A 1 663 ? 34.111 2.649 8.378 1.00 90.25 663 VAL A O 1
ATOM 5233 N N . ASP A 1 664 ? 35.517 2.412 6.659 1.00 92.81 664 ASP A N 1
ATOM 5234 C CA . ASP A 1 664 ? 36.162 3.721 6.808 1.00 92.81 664 ASP A CA 1
ATOM 5235 C C . ASP A 1 664 ? 35.132 4.863 6.691 1.00 92.81 664 ASP A C 1
ATOM 5237 O O . ASP A 1 664 ? 35.218 5.878 7.384 1.00 92.81 664 ASP A O 1
ATOM 5241 N N . GLY A 1 665 ? 34.111 4.680 5.842 1.00 94.56 665 GLY A N 1
ATOM 5242 C CA . GLY A 1 665 ? 32.961 5.579 5.743 1.00 94.56 665 GLY A CA 1
ATOM 5243 C C . GLY A 1 665 ? 32.112 5.639 7.021 1.00 94.56 665 GLY A C 1
ATOM 5244 O O . GLY A 1 665 ? 31.678 6.728 7.404 1.00 94.56 665 GLY A O 1
ATOM 5245 N N . LEU A 1 666 ? 31.910 4.506 7.706 1.00 95.31 666 LEU A N 1
ATOM 5246 C CA . LEU A 1 666 ? 31.249 4.435 9.014 1.00 95.31 666 LEU A CA 1
ATOM 5247 C C . LEU A 1 666 ? 32.067 5.182 10.074 1.00 95.31 666 LEU A C 1
ATOM 5249 O O . LEU A 1 666 ? 31.501 6.028 10.763 1.00 95.31 666 LEU A O 1
ATOM 5253 N N . ASP A 1 667 ? 33.378 4.941 10.171 1.00 94.94 667 ASP A N 1
ATOM 5254 C CA . ASP A 1 667 ? 34.261 5.653 11.111 1.00 94.94 667 ASP A CA 1
ATOM 5255 C C . ASP A 1 667 ? 34.231 7.169 10.883 1.00 94.94 667 ASP A C 1
ATOM 5257 O O . ASP A 1 667 ? 34.126 7.954 11.835 1.00 94.94 667 ASP A O 1
ATOM 5261 N N . ARG A 1 668 ? 34.274 7.600 9.615 1.00 95.75 668 ARG A N 1
ATOM 5262 C CA . ARG A 1 668 ? 34.226 9.019 9.245 1.00 95.75 668 ARG A CA 1
ATOM 5263 C C . ARG A 1 668 ? 32.899 9.661 9.632 1.00 95.75 668 ARG A C 1
ATOM 5265 O O . ARG A 1 668 ? 32.889 10.741 10.222 1.00 95.75 668 ARG A O 1
ATOM 5272 N N . VAL A 1 669 ? 31.786 8.979 9.361 1.00 97.06 669 VAL A N 1
ATOM 5273 C CA . VAL A 1 669 ? 30.449 9.464 9.714 1.00 97.06 669 VAL A CA 1
ATOM 5274 C C . VAL A 1 669 ? 30.222 9.458 11.220 1.00 97.06 669 VAL A C 1
ATOM 5276 O O . VAL A 1 669 ? 29.770 10.470 11.743 1.00 97.06 669 VAL A O 1
ATOM 5279 N N . LEU A 1 670 ? 30.568 8.395 11.946 1.00 96.50 670 LEU A N 1
ATOM 5280 C CA . LEU A 1 670 ? 30.458 8.378 13.407 1.00 96.50 670 LEU A CA 1
ATOM 5281 C C . LEU A 1 670 ? 31.256 9.533 14.020 1.00 96.50 670 LEU A C 1
ATOM 5283 O O . LEU A 1 670 ? 30.692 10.337 14.761 1.00 96.50 670 LEU A O 1
ATOM 5287 N N . SER A 1 671 ? 32.521 9.695 13.620 1.00 94.81 671 SER A N 1
ATOM 5288 C CA . SER A 1 671 ? 33.383 10.792 14.073 1.00 94.81 671 SER A CA 1
ATOM 5289 C C . SER A 1 671 ? 32.771 12.169 13.799 1.00 94.81 671 SER A C 1
ATOM 5291 O O . SER A 1 671 ? 32.706 13.017 14.694 1.00 94.81 671 SER A O 1
ATOM 5293 N N . ASN A 1 672 ? 32.292 12.420 12.579 1.00 96.50 672 ASN A N 1
ATOM 5294 C CA . ASN A 1 672 ? 31.728 13.717 12.205 1.00 96.50 672 ASN A CA 1
ATOM 5295 C C . ASN A 1 672 ? 30.370 13.983 12.870 1.00 96.50 672 ASN A C 1
ATOM 5297 O O . ASN A 1 672 ? 30.128 15.104 13.318 1.00 96.50 672 ASN A O 1
ATOM 5301 N N . MET A 1 673 ? 29.510 12.972 13.011 1.00 96.88 673 MET A N 1
ATOM 5302 C CA . MET A 1 673 ? 28.192 13.124 13.635 1.00 96.88 673 MET A CA 1
ATOM 5303 C C . MET A 1 673 ? 28.289 13.254 15.161 1.00 96.88 673 MET A C 1
ATOM 5305 O O . MET A 1 673 ? 27.581 14.081 15.730 1.00 96.88 673 MET A O 1
ATOM 5309 N N . VAL A 1 674 ? 29.212 12.550 15.826 1.00 95.50 674 VAL A N 1
ATOM 5310 C CA . VAL A 1 674 ? 29.549 12.773 17.247 1.00 95.50 674 VAL A CA 1
ATOM 5311 C C . VAL A 1 674 ? 30.036 14.212 17.454 1.00 95.50 674 VAL A C 1
ATOM 5313 O O . VAL A 1 674 ? 29.456 14.947 18.255 1.00 95.50 674 VAL A O 1
ATOM 5316 N N . ASN A 1 675 ? 31.016 14.668 16.659 1.00 94.94 675 ASN A N 1
ATOM 5317 C CA . ASN A 1 675 ? 31.500 16.054 16.699 1.00 94.94 675 ASN A CA 1
ATOM 5318 C C . ASN A 1 675 ? 30.388 17.087 16.428 1.00 94.94 675 ASN A C 1
ATOM 5320 O O . ASN A 1 675 ? 30.369 18.146 17.055 1.00 94.94 675 ASN A O 1
ATOM 5324 N N . PHE A 1 676 ? 29.479 16.811 15.489 1.00 95.81 676 PHE A N 1
ATOM 5325 C CA . PHE A 1 676 ? 28.343 17.679 15.176 1.00 95.81 676 PHE A CA 1
ATOM 5326 C C . PHE A 1 676 ? 27.386 17.798 16.366 1.00 95.81 676 PHE A C 1
ATOM 5328 O O . PHE A 1 676 ? 27.003 18.908 16.738 1.00 95.81 676 PHE A O 1
ATOM 5335 N N . VAL A 1 677 ? 27.026 16.678 16.996 1.00 95.75 677 VAL A N 1
ATOM 5336 C CA . VAL A 1 677 ? 26.072 16.652 18.112 1.00 95.75 677 VAL A CA 1
ATOM 5337 C C . VAL A 1 677 ? 26.658 17.290 19.371 1.00 95.75 677 VAL A C 1
ATOM 5339 O O . VAL A 1 677 ? 25.958 18.064 20.017 1.00 95.75 677 VAL A O 1
ATOM 5342 N N . GLU A 1 678 ? 27.937 17.075 19.697 1.00 92.50 678 GLU A N 1
ATOM 5343 C CA . GLU A 1 678 ? 28.570 17.767 20.834 1.00 92.50 678 GLU A CA 1
ATOM 5344 C C . GLU A 1 678 ? 28.610 19.291 20.649 1.00 92.50 678 GLU A C 1
ATOM 5346 O O . GLU A 1 678 ? 28.399 20.027 21.611 1.00 92.50 678 GLU A O 1
ATOM 5351 N N . LYS A 1 679 ? 28.823 19.772 19.415 1.00 93.31 679 LYS A N 1
ATOM 5352 C CA . LYS A 1 679 ? 28.855 21.209 19.084 1.00 93.31 679 LYS A CA 1
ATOM 5353 C C . LYS A 1 679 ? 27.472 21.857 18.977 1.00 93.31 679 LYS A C 1
ATOM 5355 O O . LYS A 1 679 ? 27.373 23.072 19.120 1.00 93.31 679 LYS A O 1
ATOM 5360 N N . THR A 1 680 ? 26.423 21.085 18.683 1.00 94.31 680 THR A N 1
ATOM 5361 C CA . THR A 1 680 ? 25.061 21.606 18.440 1.00 94.31 680 THR A CA 1
ATOM 5362 C C . THR A 1 680 ? 24.045 21.253 19.520 1.00 94.31 680 THR A C 1
ATOM 5364 O O . THR A 1 680 ? 22.923 21.766 19.473 1.00 94.31 680 THR A O 1
ATOM 5367 N N . LYS A 1 681 ? 24.395 20.408 20.502 1.00 93.62 681 LYS A N 1
ATOM 5368 C CA . LYS A 1 681 ? 23.478 20.099 21.599 1.00 93.62 681 LYS A CA 1
ATOM 5369 C C . LYS A 1 681 ? 23.154 21.337 22.430 1.00 93.62 681 LYS A C 1
ATOM 5371 O O . LYS A 1 681 ? 24.022 22.157 22.728 1.00 93.62 681 LYS A O 1
ATOM 5376 N N . ARG A 1 682 ? 21.898 21.448 22.860 1.00 91.12 682 ARG A N 1
ATOM 5377 C CA . ARG A 1 682 ? 21.493 22.483 23.818 1.00 91.12 682 ARG A CA 1
ATOM 5378 C C . ARG A 1 682 ? 22.230 22.345 25.162 1.00 91.12 682 ARG A C 1
ATOM 5380 O O . ARG A 1 682 ? 22.560 21.223 25.563 1.00 91.12 682 ARG A O 1
ATOM 5387 N N . PRO A 1 683 ? 22.446 23.455 25.896 1.00 91.75 683 PRO A N 1
ATOM 5388 C CA . PRO A 1 683 ? 22.988 23.417 27.253 1.00 91.75 683 PRO A CA 1
ATOM 5389 C C . PRO A 1 683 ? 22.211 22.444 28.149 1.00 91.75 683 PRO A C 1
ATOM 5391 O O . PRO A 1 683 ? 20.980 22.412 28.121 1.00 91.75 683 PRO A O 1
ATOM 5394 N N . GLY A 1 684 ? 22.937 21.628 28.917 1.00 89.94 684 GLY A N 1
ATOM 5395 C CA . GLY A 1 684 ? 22.363 20.570 29.758 1.00 89.94 684 GLY A CA 1
ATOM 5396 C C . GLY A 1 684 ? 21.865 19.322 29.011 1.00 89.94 684 GLY A C 1
ATOM 5397 O O . GLY A 1 684 ? 21.404 18.390 29.662 1.00 89.94 684 GLY A O 1
ATOM 5398 N N . GLY A 1 685 ? 21.963 19.268 27.676 1.00 93.56 685 GLY A N 1
ATOM 5399 C CA . GLY A 1 685 ? 21.518 18.123 26.878 1.00 93.56 685 GLY A CA 1
ATOM 5400 C C . GLY A 1 685 ? 22.298 16.838 27.185 1.00 93.56 685 GLY A C 1
ATOM 5401 O O . GLY A 1 685 ? 23.530 16.798 27.057 1.00 93.56 685 GLY A O 1
ATOM 5402 N N . ILE A 1 686 ? 21.569 15.784 27.558 1.00 95.56 686 ILE A N 1
ATOM 5403 C CA . ILE A 1 686 ? 22.106 14.446 27.836 1.00 95.56 686 ILE A CA 1
ATOM 5404 C C . ILE A 1 686 ? 22.133 13.655 26.525 1.00 95.56 686 ILE A C 1
ATOM 5406 O O . ILE A 1 686 ? 21.110 13.530 25.851 1.00 95.56 686 ILE A O 1
ATOM 5410 N N . LEU A 1 687 ? 23.291 13.109 26.156 1.00 96.62 687 LEU A N 1
ATOM 5411 C CA . LEU A 1 687 ? 23.446 12.323 24.933 1.00 96.62 687 LEU A CA 1
ATOM 5412 C C . LEU A 1 687 ? 23.641 10.850 25.276 1.00 96.62 687 LEU A C 1
ATOM 5414 O O . LEU A 1 687 ? 24.457 10.508 26.128 1.00 96.62 687 LEU A O 1
ATOM 5418 N N . PHE A 1 688 ? 22.927 9.987 24.570 1.00 97.50 688 PHE A N 1
ATOM 5419 C CA . PHE A 1 688 ? 23.100 8.546 24.578 1.00 97.50 688 PHE A CA 1
ATOM 5420 C C . PHE A 1 688 ? 23.429 8.065 23.171 1.00 97.50 688 PHE A C 1
ATOM 5422 O O . PHE A 1 688 ? 22.772 8.459 22.205 1.00 97.50 688 PHE A O 1
ATOM 5429 N N . PHE A 1 689 ? 24.380 7.144 23.063 1.00 97.12 689 PHE A N 1
ATOM 5430 C CA . PHE A 1 689 ? 24.543 6.322 21.869 1.00 97.12 689 PHE A CA 1
ATOM 5431 C C . PHE A 1 689 ? 24.264 4.872 22.255 1.00 97.12 689 PHE A C 1
ATOM 5433 O O . PHE A 1 689 ? 24.875 4.339 23.181 1.00 97.12 689 PHE A O 1
ATOM 5440 N N . ARG A 1 690 ? 23.289 4.247 21.598 1.00 96.12 690 ARG A N 1
ATOM 5441 C CA . ARG A 1 690 ? 22.910 2.859 21.857 1.00 96.12 690 ARG A CA 1
ATOM 5442 C C . ARG A 1 690 ? 23.783 1.939 21.010 1.00 96.12 690 ARG A C 1
ATOM 5444 O O . ARG A 1 690 ? 23.927 2.185 19.812 1.00 96.12 690 ARG A O 1
ATOM 5451 N N . THR A 1 691 ? 24.317 0.872 21.602 1.00 96.88 691 THR A N 1
ATOM 5452 C CA . THR A 1 691 ? 25.094 -0.126 20.848 1.00 96.88 691 THR A CA 1
ATOM 5453 C C . THR A 1 691 ? 24.223 -0.854 19.816 1.00 96.88 691 THR A C 1
ATOM 5455 O O . THR A 1 691 ? 22.988 -0.722 19.776 1.00 96.88 691 THR A O 1
ATOM 5458 N N . GLN A 1 692 ? 24.867 -1.543 18.882 1.00 95.81 692 GLN A N 1
ATOM 5459 C CA . GLN A 1 692 ? 24.215 -2.107 17.712 1.00 95.81 692 GLN A CA 1
ATOM 5460 C C . GLN A 1 692 ? 23.276 -3.265 18.089 1.00 95.81 692 GLN A C 1
ATOM 5462 O O . GLN A 1 692 ? 23.551 -4.069 18.971 1.00 95.81 692 GLN A O 1
ATOM 5467 N N . SER A 1 693 ? 22.114 -3.336 17.437 1.00 96.06 693 SER A N 1
ATOM 5468 C CA . SER A 1 693 ? 21.202 -4.465 17.642 1.00 96.06 693 SER A CA 1
ATOM 5469 C C . SER A 1 693 ? 21.757 -5.677 16.895 1.00 96.06 693 SER A C 1
ATOM 5471 O O . SER A 1 693 ? 22.071 -5.537 15.709 1.00 96.06 693 SER A O 1
ATOM 5473 N N . PRO A 1 694 ? 21.845 -6.863 17.516 1.00 94.62 694 PRO A N 1
ATOM 5474 C CA . PRO A 1 694 ? 22.116 -8.079 16.770 1.00 94.62 694 PRO A CA 1
ATOM 5475 C C . PRO A 1 694 ? 20.946 -8.412 15.840 1.00 94.62 694 PRO A C 1
ATOM 5477 O O . PRO A 1 694 ? 19.826 -7.907 15.985 1.00 94.62 694 PRO A O 1
ATOM 5480 N N . ARG A 1 695 ? 21.249 -9.283 14.883 1.00 91.62 695 ARG A N 1
ATOM 5481 C CA . ARG A 1 695 ? 20.314 -10.061 14.070 1.00 91.62 695 ARG A CA 1
ATOM 5482 C C . ARG A 1 695 ? 20.671 -11.536 14.266 1.00 91.62 695 ARG A C 1
ATOM 5484 O O . ARG A 1 695 ? 21.833 -11.836 14.527 1.00 91.62 695 ARG A O 1
ATOM 5491 N N . HIS A 1 696 ? 19.700 -12.434 14.159 1.00 92.56 696 HIS A N 1
ATOM 5492 C CA . HIS A 1 696 ? 19.914 -13.870 14.384 1.00 92.56 696 HIS A CA 1
ATOM 5493 C C . HIS A 1 696 ? 19.531 -14.676 13.146 1.00 92.56 696 HIS A C 1
ATOM 5495 O O . HIS A 1 696 ? 18.579 -15.447 13.187 1.00 92.56 696 HIS A O 1
ATOM 5501 N N . PHE A 1 697 ? 20.221 -14.472 12.022 1.00 86.06 697 PHE A N 1
ATOM 5502 C CA . PHE A 1 697 ? 19.984 -15.321 10.855 1.00 86.06 697 PHE A CA 1
ATOM 5503 C C . PHE A 1 697 ? 20.768 -16.634 10.961 1.00 86.06 697 PHE A C 1
ATOM 5505 O O . PHE A 1 697 ? 21.982 -16.637 11.185 1.00 86.06 697 PHE A O 1
ATOM 5512 N N . GLU A 1 698 ? 20.058 -17.741 10.753 1.00 82.19 698 GLU A N 1
ATOM 5513 C CA . GLU A 1 698 ? 20.584 -19.102 10.647 1.00 82.19 698 GLU A CA 1
ATOM 5514 C C . GLU A 1 698 ? 20.241 -19.689 9.267 1.00 82.19 698 GLU A C 1
ATOM 5516 O O . GLU A 1 698 ? 19.152 -19.462 8.735 1.00 82.19 698 GLU A O 1
ATOM 5521 N N . GLY A 1 699 ? 21.171 -20.442 8.668 1.00 77.50 699 GLY A N 1
ATOM 5522 C CA . GLY A 1 699 ? 20.989 -21.097 7.360 1.00 77.50 699 GLY A CA 1
ATOM 5523 C C . GLY A 1 699 ? 21.155 -20.202 6.119 1.00 77.50 699 GLY A C 1
ATOM 5524 O O . GLY A 1 699 ? 21.120 -20.713 5.004 1.00 77.50 699 GLY A O 1
ATOM 5525 N N . GLY A 1 700 ? 21.369 -18.895 6.289 1.00 75.81 700 GLY A N 1
ATOM 5526 C CA . GLY A 1 700 ? 21.550 -17.922 5.205 1.00 75.81 700 GLY A CA 1
ATOM 5527 C C . GLY A 1 700 ? 21.394 -16.484 5.708 1.00 75.81 700 GLY A C 1
ATOM 5528 O O . GLY A 1 700 ? 21.422 -16.254 6.910 1.00 75.81 700 GLY A O 1
ATOM 5529 N N . ASP A 1 701 ? 21.172 -15.525 4.806 1.00 74.69 701 ASP A N 1
ATOM 5530 C CA . ASP A 1 701 ? 20.689 -14.164 5.133 1.00 74.69 701 ASP A CA 1
ATOM 5531 C C . ASP A 1 701 ? 19.237 -14.001 4.622 1.00 74.69 701 ASP A C 1
ATOM 5533 O O . ASP A 1 701 ? 18.720 -14.886 3.934 1.00 74.69 701 ASP A O 1
ATOM 5537 N N . TRP A 1 702 ? 18.564 -12.881 4.904 1.00 74.88 702 TRP A N 1
ATOM 5538 C CA . TRP A 1 702 ? 17.137 -12.641 4.605 1.00 74.88 702 TRP A CA 1
ATOM 5539 C C . TRP A 1 702 ? 16.725 -12.859 3.138 1.00 74.88 702 TRP A C 1
ATOM 5541 O O . TRP A 1 702 ? 15.550 -13.089 2.847 1.00 74.88 702 TRP A O 1
ATOM 5551 N N . ASN A 1 703 ? 17.674 -12.753 2.204 1.00 69.62 703 ASN A N 1
ATOM 5552 C CA . ASN A 1 703 ? 17.491 -12.967 0.768 1.00 69.62 703 ASN A CA 1
ATOM 5553 C C . ASN A 1 703 ? 18.078 -14.296 0.248 1.00 69.62 703 ASN A C 1
ATOM 5555 O O . ASN A 1 703 ? 17.974 -14.566 -0.946 1.00 69.62 703 ASN A O 1
ATOM 5559 N N . HIS A 1 704 ? 18.664 -15.117 1.121 1.00 74.81 704 HIS A N 1
ATOM 5560 C CA . HIS A 1 704 ? 19.330 -16.386 0.802 1.00 74.81 704 HIS A CA 1
ATOM 5561 C C . HIS A 1 704 ? 18.890 -17.527 1.741 1.00 74.81 704 HIS A C 1
ATOM 5563 O O . HIS A 1 704 ? 19.694 -18.372 2.113 1.00 74.81 704 HIS A O 1
ATOM 5569 N N . GLY A 1 705 ? 17.615 -17.546 2.145 1.00 72.44 705 GLY A N 1
ATOM 5570 C CA . GLY A 1 705 ? 17.035 -18.635 2.946 1.00 72.44 705 GLY A CA 1
ATOM 5571 C C . GLY A 1 705 ? 17.296 -18.573 4.455 1.00 72.44 705 GLY A C 1
ATOM 5572 O O . GLY A 1 705 ? 16.943 -19.519 5.151 1.00 72.44 705 GLY A O 1
ATOM 5573 N N . GLY A 1 706 ? 17.869 -17.480 4.970 1.00 83.62 706 GLY A N 1
ATOM 5574 C CA . GLY A 1 706 ? 18.083 -17.291 6.406 1.00 83.62 706 GLY A CA 1
ATOM 5575 C C . GLY A 1 706 ? 16.774 -17.207 7.199 1.00 83.62 706 GLY A C 1
ATOM 5576 O O . GLY A 1 706 ? 15.828 -16.535 6.780 1.00 83.62 706 GLY A O 1
ATOM 5577 N N . THR A 1 707 ? 16.738 -17.859 8.362 1.00 86.31 707 THR A N 1
ATOM 5578 C CA . THR A 1 707 ? 15.574 -17.931 9.270 1.00 86.31 707 THR A CA 1
ATOM 5579 C C . THR A 1 707 ? 15.971 -17.662 10.726 1.00 86.31 707 THR A C 1
ATOM 5581 O O . THR A 1 707 ? 17.156 -17.564 11.034 1.00 86.31 707 THR A O 1
ATOM 5584 N N . CYS A 1 708 ? 14.978 -17.519 11.610 1.00 87.44 708 CYS A N 1
ATOM 5585 C CA . CYS A 1 708 ? 15.159 -17.259 13.049 1.00 87.44 708 CYS A CA 1
ATOM 5586 C C . CYS A 1 708 ? 14.004 -17.831 13.884 1.00 87.44 708 CYS A C 1
ATOM 5588 O O . CYS A 1 708 ? 13.392 -17.146 14.699 1.00 87.44 708 CYS A O 1
ATOM 5590 N N . GLN A 1 709 ? 13.647 -19.093 13.652 1.00 84.38 709 GLN A N 1
ATOM 5591 C CA . GLN A 1 709 ? 12.441 -19.706 14.231 1.00 84.38 709 GLN A CA 1
ATOM 5592 C C . GLN A 1 709 ? 12.703 -20.362 15.599 1.00 84.38 709 GLN A C 1
ATOM 5594 O O . GLN A 1 709 ? 12.061 -21.349 15.963 1.00 84.38 709 GLN A O 1
ATOM 5599 N N . ARG A 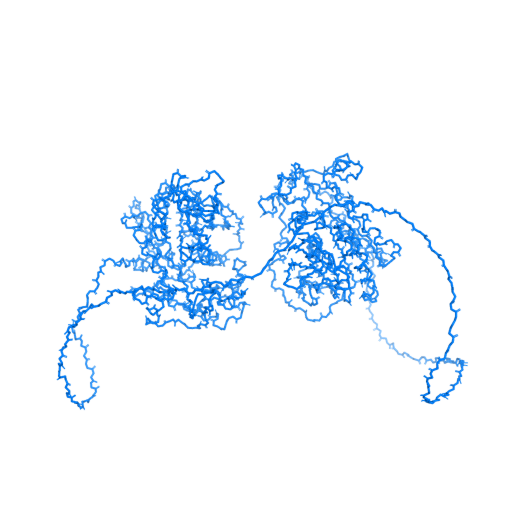1 710 ? 13.662 -19.823 16.365 1.00 85.94 710 ARG A N 1
ATOM 5600 C CA . ARG A 1 710 ? 13.975 -20.294 17.719 1.00 85.94 710 ARG A CA 1
ATOM 5601 C C . ARG A 1 710 ? 12.873 -19.895 18.696 1.00 85.94 710 ARG A C 1
ATOM 5603 O O . ARG A 1 710 ? 12.304 -18.814 18.614 1.00 85.94 710 ARG A O 1
ATOM 5610 N N . LEU A 1 711 ? 12.601 -20.784 19.649 1.00 86.25 711 LEU A N 1
ATOM 5611 C CA . LEU A 1 711 ? 11.609 -20.584 20.714 1.00 86.25 711 LEU A CA 1
ATOM 5612 C C . LEU A 1 711 ? 12.253 -20.416 22.099 1.00 86.25 711 LEU A C 1
ATOM 5614 O O . LEU A 1 711 ? 11.536 -20.370 23.095 1.00 86.25 711 LEU A O 1
ATOM 5618 N N . GLN A 1 712 ? 13.586 -20.392 22.172 1.00 88.94 712 GLN A N 1
ATOM 5619 C CA . GLN A 1 712 ? 14.386 -20.295 23.395 1.00 88.94 712 GLN A CA 1
ATOM 5620 C C . GLN A 1 712 ? 15.629 -19.420 23.143 1.00 88.94 712 GLN A C 1
ATOM 5622 O O . GLN A 1 712 ? 16.111 -19.391 22.004 1.00 88.94 712 GLN A O 1
ATOM 5627 N N . PRO A 1 713 ? 16.155 -18.732 24.175 1.00 93.38 713 PRO A N 1
ATOM 5628 C CA . PRO A 1 713 ? 17.442 -18.047 24.108 1.00 93.38 713 PRO A CA 1
ATOM 5629 C C . PRO A 1 713 ? 18.593 -18.976 23.691 1.00 93.38 713 PRO A C 1
ATOM 5631 O O . PRO A 1 713 ? 18.546 -20.183 23.932 1.00 93.38 713 PRO A O 1
ATOM 5634 N N . LEU A 1 714 ? 19.644 -18.400 23.108 1.00 93.44 714 LEU A N 1
ATOM 5635 C CA . LEU A 1 714 ? 20.901 -19.095 22.824 1.00 93.44 714 LEU A CA 1
ATOM 5636 C C . LEU A 1 714 ? 21.631 -19.477 24.118 1.00 93.44 714 LEU A C 1
ATOM 5638 O O . LEU A 1 714 ? 21.545 -18.766 25.122 1.00 93.44 714 LEU A O 1
ATOM 5642 N N . VAL A 1 715 ? 22.435 -20.542 24.081 1.00 95.44 715 VAL A N 1
ATOM 5643 C CA . VAL A 1 715 ? 23.431 -20.800 25.139 1.00 95.44 715 VAL A CA 1
ATOM 5644 C C . VAL A 1 715 ? 24.742 -20.037 24.861 1.00 95.44 715 VAL A C 1
ATOM 5646 O O . VAL A 1 715 ? 25.037 -19.749 23.700 1.00 95.44 715 VAL A O 1
ATOM 5649 N N . PRO A 1 716 ? 25.591 -19.734 25.872 1.00 94.62 716 PRO A N 1
ATOM 5650 C CA . PRO A 1 716 ? 26.800 -18.913 25.684 1.00 94.62 716 PRO A CA 1
ATOM 5651 C C . PRO A 1 716 ? 27.769 -19.403 24.595 1.00 94.62 716 PRO A C 1
ATOM 5653 O O . PRO A 1 716 ? 28.483 -18.606 23.992 1.00 94.62 716 PRO A O 1
ATOM 5656 N N . ARG A 1 717 ? 27.783 -20.714 24.320 1.00 94.00 717 ARG A N 1
ATOM 5657 C CA . ARG A 1 717 ? 28.559 -21.302 23.222 1.00 94.00 717 ARG A CA 1
ATOM 5658 C C . ARG A 1 717 ? 28.047 -20.855 21.847 1.00 94.00 717 ARG A C 1
ATOM 5660 O O . ARG A 1 717 ? 28.848 -20.435 21.021 1.00 94.00 717 ARG A O 1
ATOM 5667 N N . GLU A 1 718 ? 26.736 -20.913 21.621 1.00 92.69 718 GLU A N 1
ATOM 5668 C CA . GLU A 1 718 ? 26.112 -20.523 20.348 1.00 92.69 718 GLU A CA 1
ATOM 5669 C C . GLU A 1 718 ? 26.266 -19.019 20.087 1.00 92.69 718 GLU A C 1
ATOM 5671 O O . GLU A 1 718 ? 26.445 -18.602 18.945 1.00 92.69 718 GLU A O 1
ATOM 5676 N N . VAL A 1 719 ? 26.261 -18.206 21.151 1.00 93.69 719 VAL A N 1
ATOM 5677 C CA . VAL A 1 719 ? 26.558 -16.767 21.074 1.00 93.69 719 VAL A CA 1
ATOM 5678 C C . VAL A 1 719 ? 27.960 -16.529 20.502 1.00 93.69 719 VAL A C 1
ATOM 5680 O O . VAL A 1 719 ? 28.115 -15.758 19.557 1.00 93.69 719 VAL A O 1
ATOM 5683 N N . GLU A 1 720 ? 28.989 -17.222 20.999 1.00 93.50 720 GLU A N 1
ATOM 5684 C CA . GLU A 1 720 ? 30.336 -17.087 20.430 1.00 93.50 720 GLU A CA 1
ATOM 5685 C C . GLU A 1 720 ? 30.480 -17.749 19.047 1.00 93.50 720 GLU A C 1
ATOM 5687 O O . GLU A 1 720 ? 31.272 -17.277 18.232 1.00 93.50 720 GLU A O 1
ATOM 5692 N N . GLU A 1 721 ? 29.715 -18.793 18.726 1.00 91.12 721 GLU A N 1
ATOM 5693 C CA . GLU A 1 721 ? 29.696 -19.379 17.375 1.00 91.12 721 GLU A CA 1
ATOM 5694 C C . GLU A 1 721 ? 29.050 -18.432 16.337 1.00 91.12 721 GLU A C 1
ATOM 5696 O O . GLU A 1 721 ? 29.543 -18.337 15.213 1.00 91.12 721 GLU A O 1
ATOM 5701 N N . LEU A 1 722 ? 28.011 -17.664 16.702 1.00 88.44 722 LEU A N 1
ATOM 5702 C CA . LEU A 1 722 ? 27.305 -16.755 15.782 1.00 88.44 722 LEU A CA 1
ATOM 5703 C C . LEU A 1 722 ? 27.854 -15.320 15.727 1.00 88.44 722 LEU A C 1
ATOM 5705 O O . LEU A 1 722 ? 27.740 -14.687 14.674 1.00 88.44 722 LEU A O 1
ATOM 5709 N N . PHE A 1 723 ? 28.432 -14.799 16.816 1.00 92.69 723 PHE A N 1
ATOM 5710 C CA . PHE A 1 723 ? 28.799 -13.377 16.934 1.00 92.69 723 PHE A CA 1
ATOM 5711 C C . PHE A 1 723 ? 30.298 -13.103 17.118 1.00 92.69 723 PHE A C 1
ATOM 5713 O O . PHE A 1 723 ? 30.728 -11.956 16.974 1.00 92.69 723 PHE A O 1
ATOM 5720 N N . SER A 1 724 ? 31.129 -14.105 17.432 1.00 90.69 724 SER A N 1
ATOM 5721 C CA . SER A 1 724 ? 32.533 -13.837 17.770 1.00 90.69 724 SER A CA 1
ATOM 5722 C C . SER A 1 724 ? 33.391 -13.496 16.551 1.00 90.69 724 SER A C 1
ATOM 5724 O O . SER A 1 724 ? 33.489 -14.267 15.595 1.00 90.69 724 SER A O 1
ATOM 5726 N N . VAL A 1 725 ? 34.108 -12.371 16.638 1.00 87.19 725 VAL A N 1
ATOM 5727 C CA . VAL A 1 725 ? 35.066 -11.909 15.615 1.00 87.19 725 VAL A CA 1
ATOM 5728 C C . VAL A 1 725 ? 36.181 -12.934 15.385 1.00 87.19 725 VAL A C 1
ATOM 5730 O O . VAL A 1 725 ? 36.628 -13.113 14.258 1.00 87.19 725 VAL A O 1
ATOM 5733 N N . ARG A 1 726 ? 36.589 -13.669 16.430 1.00 88.69 726 ARG A N 1
ATOM 5734 C CA . ARG A 1 726 ? 37.612 -14.729 16.334 1.00 88.69 726 ARG A CA 1
ATOM 5735 C C . ARG A 1 726 ? 37.142 -15.957 15.552 1.00 88.69 726 ARG A C 1
ATOM 5737 O O . ARG A 1 726 ? 37.968 -16.636 14.956 1.00 88.69 726 ARG A O 1
ATOM 5744 N N . ASN A 1 727 ? 35.836 -16.219 15.560 1.00 85.06 727 ASN A N 1
ATOM 5745 C CA . ASN A 1 727 ? 35.223 -17.379 14.914 1.00 85.06 727 ASN A CA 1
ATOM 5746 C C . ASN A 1 727 ? 34.668 -17.041 13.519 1.00 85.06 727 ASN A C 1
ATOM 5748 O O . ASN A 1 727 ? 34.187 -17.934 12.829 1.00 85.06 727 ASN A O 1
ATOM 5752 N N . ASN A 1 728 ? 34.720 -15.763 13.111 1.00 84.38 728 ASN A N 1
ATOM 5753 C CA . ASN A 1 728 ? 34.082 -15.236 11.900 1.00 84.38 728 ASN A CA 1
ATOM 5754 C C . ASN A 1 728 ? 32.587 -15.620 11.808 1.00 84.38 728 ASN A C 1
ATOM 5756 O O . ASN A 1 728 ? 32.108 -16.077 10.770 1.00 84.38 728 ASN A O 1
ATOM 5760 N N . GLY A 1 729 ? 31.867 -15.477 12.928 1.00 83.44 729 GLY A N 1
ATOM 5761 C CA . GLY A 1 729 ? 30.462 -15.881 13.046 1.00 83.44 729 GLY A CA 1
ATOM 5762 C C . GLY A 1 729 ? 29.522 -15.130 12.091 1.00 83.44 729 GLY A C 1
ATOM 5763 O O . GLY A 1 729 ? 29.753 -13.975 11.738 1.00 83.44 729 GLY A O 1
ATOM 5764 N N . THR A 1 730 ? 28.430 -15.777 11.682 1.00 83.06 730 THR A N 1
ATOM 5765 C CA . THR A 1 730 ? 27.491 -15.297 10.646 1.00 83.06 730 THR A CA 1
ATOM 5766 C C . THR A 1 730 ? 26.917 -13.894 10.887 1.00 83.06 730 THR A C 1
ATOM 5768 O O . THR A 1 730 ? 26.585 -13.200 9.928 1.00 83.06 730 THR A O 1
ATOM 5771 N N . ASN A 1 731 ? 26.807 -13.465 12.147 1.00 87.25 731 ASN A N 1
ATOM 5772 C CA . ASN A 1 731 ? 26.215 -12.185 12.550 1.00 87.25 731 ASN A CA 1
ATOM 5773 C C . ASN A 1 731 ? 27.256 -11.257 13.234 1.00 87.25 731 ASN A C 1
ATOM 5775 O O . ASN A 1 731 ? 26.910 -10.359 14.004 1.00 87.25 731 ASN A O 1
ATOM 5779 N N . VAL A 1 732 ? 28.553 -11.476 12.962 1.00 89.19 732 VAL A N 1
ATOM 5780 C CA . VAL A 1 732 ? 29.710 -10.761 13.546 1.00 89.19 732 VAL A CA 1
ATOM 5781 C C . VAL A 1 732 ? 29.655 -9.232 13.413 1.00 89.19 732 VAL A C 1
ATOM 5783 O O . VAL A 1 732 ? 30.266 -8.521 14.217 1.00 89.19 732 VAL A O 1
ATOM 5786 N N . GLU A 1 733 ? 28.909 -8.689 12.443 1.00 89.06 733 GLU A N 1
ATOM 5787 C CA . GLU A 1 733 ? 28.874 -7.244 12.199 1.00 89.06 733 GLU A CA 1
ATOM 5788 C C . GLU A 1 733 ? 28.363 -6.433 13.397 1.00 89.06 733 GLU A C 1
ATOM 5790 O O . GLU A 1 733 ? 28.751 -5.275 13.552 1.00 89.06 733 GLU A O 1
ATOM 5795 N N . VAL A 1 734 ? 27.551 -7.036 14.277 1.00 92.75 734 VAL A N 1
ATOM 5796 C CA . VAL A 1 734 ? 27.076 -6.380 15.506 1.00 92.75 734 VAL A CA 1
ATOM 5797 C C . VAL A 1 734 ? 28.244 -5.938 16.396 1.00 92.75 734 VAL A C 1
ATOM 5799 O O . VAL A 1 734 ? 28.253 -4.813 16.898 1.00 92.75 734 VAL A O 1
ATOM 5802 N N . ARG A 1 735 ? 29.276 -6.784 16.532 1.00 93.44 735 ARG A N 1
ATOM 5803 C CA . ARG A 1 735 ? 30.452 -6.504 17.366 1.00 93.44 735 ARG A CA 1
ATOM 5804 C C . ARG A 1 735 ? 31.440 -5.575 16.661 1.00 93.44 735 ARG A C 1
ATOM 5806 O O . ARG A 1 735 ? 32.047 -4.742 17.328 1.00 93.44 735 ARG A O 1
ATOM 5813 N N . LEU A 1 736 ? 31.552 -5.658 15.333 1.00 92.19 736 LEU A N 1
ATOM 5814 C CA . LEU A 1 736 ? 32.398 -4.756 14.538 1.00 92.19 736 LEU A CA 1
ATOM 5815 C C . LEU A 1 736 ? 31.865 -3.317 14.557 1.00 92.19 736 LEU A C 1
ATOM 5817 O O . LEU A 1 736 ? 32.595 -2.404 14.928 1.00 92.19 736 LEU A O 1
ATOM 5821 N N . VAL A 1 737 ? 30.575 -3.101 14.268 1.00 93.31 737 VAL A N 1
ATOM 5822 C CA . VAL A 1 737 ? 29.945 -1.764 14.335 1.00 93.31 737 VAL A CA 1
ATOM 5823 C C . VAL A 1 737 ? 30.115 -1.133 15.722 1.00 93.31 737 VAL A C 1
ATOM 5825 O O . VAL A 1 737 ? 30.347 0.071 15.827 1.00 93.31 737 VAL A O 1
ATOM 5828 N N . ASN A 1 738 ? 30.070 -1.938 16.788 1.00 94.88 738 ASN A N 1
ATOM 5829 C CA . ASN A 1 738 ? 30.341 -1.456 18.140 1.00 94.88 738 ASN A CA 1
ATOM 5830 C C . ASN A 1 738 ? 31.796 -1.021 18.354 1.00 94.88 738 ASN A C 1
ATOM 5832 O O . ASN A 1 738 ? 32.007 -0.027 19.038 1.00 94.88 738 ASN A O 1
ATOM 5836 N N . GLN A 1 739 ? 32.792 -1.697 17.772 1.00 94.31 739 GLN A N 1
ATOM 5837 C CA . GLN A 1 739 ? 34.194 -1.258 17.857 1.00 94.31 739 GLN A CA 1
ATOM 5838 C C . GLN A 1 739 ? 34.365 0.141 17.246 1.00 94.31 739 GLN A C 1
ATOM 5840 O O . GLN A 1 739 ? 34.884 1.033 17.913 1.00 94.31 739 GLN A O 1
ATOM 5845 N N . HIS A 1 740 ? 33.824 0.372 16.047 1.00 94.75 740 HIS A N 1
ATOM 5846 C CA . HIS A 1 740 ? 33.807 1.698 15.412 1.00 94.75 740 HIS A CA 1
ATOM 5847 C C . HIS A 1 740 ? 33.061 2.744 16.264 1.00 94.75 740 HIS A C 1
ATOM 5849 O O . HIS A 1 740 ? 33.526 3.874 16.426 1.00 94.75 740 HIS A O 1
ATOM 5855 N N . LEU A 1 741 ? 31.944 2.361 16.898 1.00 95.12 741 LEU A N 1
ATOM 5856 C CA . LEU A 1 741 ? 31.228 3.227 17.839 1.00 95.12 741 LEU A CA 1
ATOM 5857 C C . LEU A 1 741 ? 32.083 3.604 19.060 1.00 95.12 741 LEU A C 1
ATOM 5859 O O . LEU A 1 741 ? 32.215 4.795 19.343 1.00 95.12 741 LEU A O 1
ATOM 5863 N N . TYR A 1 742 ? 32.679 2.636 19.762 1.00 95.62 742 TYR A N 1
ATOM 5864 C CA . TYR A 1 742 ? 33.528 2.910 20.927 1.00 95.62 742 TYR A CA 1
ATOM 5865 C C . TYR A 1 742 ? 34.735 3.780 20.550 1.00 95.62 742 TYR A C 1
ATOM 5867 O O . TYR A 1 742 ? 35.011 4.741 21.261 1.00 95.62 742 TYR A O 1
ATOM 5875 N N . ASN A 1 743 ? 35.378 3.521 19.405 1.00 94.44 743 ASN A N 1
ATOM 5876 C CA . ASN A 1 743 ? 36.477 4.342 18.885 1.00 94.44 743 ASN A CA 1
ATOM 5877 C C . ASN A 1 743 ? 36.027 5.794 18.626 1.00 94.44 743 ASN A C 1
ATOM 5879 O O . ASN A 1 743 ? 36.695 6.740 19.033 1.00 94.44 743 ASN A O 1
ATOM 5883 N N . SER A 1 744 ? 34.856 5.998 18.008 1.00 93.44 744 SER A N 1
ATOM 5884 C CA . SER A 1 744 ? 34.315 7.345 17.745 1.00 93.44 744 SER A CA 1
ATOM 5885 C C . SER A 1 744 ? 33.936 8.129 19.014 1.00 93.44 744 SER A C 1
ATOM 5887 O O . SER A 1 744 ? 33.877 9.361 18.993 1.00 93.44 744 SER A O 1
ATOM 5889 N N . LEU A 1 745 ? 33.694 7.412 20.117 1.00 93.56 745 LEU A N 1
ATOM 5890 C CA . LEU A 1 745 ? 33.392 7.951 21.444 1.00 93.56 745 LEU A CA 1
ATOM 5891 C C . LEU A 1 745 ? 34.611 7.945 22.383 1.00 93.56 745 LEU A C 1
ATOM 5893 O O . LEU A 1 745 ? 34.491 8.346 23.543 1.00 93.56 745 LEU A O 1
ATOM 5897 N N . GLU A 1 746 ? 35.790 7.530 21.915 1.00 88.94 746 GLU A N 1
ATOM 5898 C CA . GLU A 1 746 ? 36.988 7.502 22.746 1.00 88.94 746 GLU A CA 1
ATOM 5899 C C . GLU A 1 746 ? 37.350 8.930 23.189 1.00 88.94 746 GLU A C 1
ATOM 5901 O O . GLU A 1 746 ? 37.353 9.879 22.400 1.00 88.94 746 GLU A O 1
ATOM 5906 N N . ASN A 1 747 ? 37.610 9.101 24.487 1.00 80.75 747 ASN A N 1
ATOM 5907 C CA . ASN A 1 747 ? 37.816 10.400 25.139 1.00 80.75 747 ASN A CA 1
ATOM 5908 C C . ASN A 1 747 ? 36.613 11.383 25.056 1.00 80.75 747 ASN A C 1
ATOM 5910 O O . ASN A 1 747 ? 36.749 12.546 25.441 1.00 80.75 747 ASN A O 1
ATOM 5914 N N . ARG A 1 748 ? 35.417 10.944 24.622 1.00 81.31 748 ARG A N 1
ATOM 5915 C CA . ARG A 1 748 ? 34.186 11.762 24.558 1.00 81.31 748 ARG A CA 1
ATOM 5916 C C . ARG A 1 748 ? 33.317 11.597 25.804 1.00 81.31 748 ARG A C 1
ATOM 5918 O O . ARG A 1 748 ? 32.366 10.821 25.830 1.00 81.31 748 ARG A O 1
ATOM 5925 N N . SER A 1 749 ? 33.574 12.406 26.830 1.00 75.06 749 SER A N 1
ATOM 5926 C CA . SER A 1 749 ? 32.725 12.471 28.034 1.00 75.06 749 SER A CA 1
ATOM 5927 C C . SER A 1 749 ? 31.325 13.067 27.797 1.00 75.06 749 SER A C 1
ATOM 5929 O O . SER A 1 749 ? 30.502 13.084 28.711 1.00 75.06 749 SER A O 1
ATOM 5931 N N . GLY A 1 750 ? 31.027 13.558 26.586 1.00 84.62 750 GLY A N 1
ATOM 5932 C CA . GLY A 1 750 ? 29.738 14.154 26.230 1.00 84.62 750 GLY A CA 1
ATOM 5933 C C . GLY A 1 750 ? 28.582 13.165 26.029 1.00 84.62 750 GLY A C 1
ATOM 5934 O O . GLY A 1 750 ? 27.433 13.623 25.979 1.00 84.62 750 GLY A O 1
ATOM 5935 N N . PHE A 1 751 ? 28.874 11.861 25.925 1.00 93.69 751 PHE A N 1
ATOM 5936 C CA . PHE A 1 751 ? 27.936 10.770 25.629 1.00 93.69 751 PHE A CA 1
ATOM 5937 C C . PHE A 1 751 ? 27.936 9.671 26.702 1.00 93.69 751 PHE A C 1
ATOM 5939 O O . PHE A 1 751 ? 28.969 9.314 27.261 1.00 93.69 751 PHE A O 1
ATOM 5946 N N . HIS A 1 752 ? 26.773 9.051 26.903 1.00 94.69 752 HIS A N 1
ATOM 5947 C CA . HIS A 1 752 ? 26.615 7.799 27.641 1.00 94.69 752 HIS A CA 1
ATOM 5948 C C . HIS A 1 752 ? 26.358 6.649 26.660 1.00 94.69 752 HIS A C 1
ATOM 5950 O O . HIS A 1 752 ? 25.454 6.731 25.825 1.00 94.69 752 HIS A O 1
ATOM 5956 N N . VAL A 1 753 ? 27.116 5.556 26.754 1.00 95.12 753 VAL A N 1
ATOM 5957 C CA . VAL A 1 753 ? 26.824 4.360 25.955 1.00 95.12 753 VAL A CA 1
ATOM 5958 C C . VAL A 1 753 ? 25.696 3.576 26.622 1.00 95.12 753 VAL A C 1
ATOM 5960 O O . VAL A 1 753 ? 25.829 3.132 27.761 1.00 95.12 753 VAL A O 1
ATOM 5963 N N . LEU A 1 754 ? 24.585 3.398 25.907 1.00 95.94 754 LEU A N 1
ATOM 5964 C CA . LEU A 1 754 ? 23.526 2.470 26.293 1.00 95.94 754 LEU A CA 1
ATOM 5965 C C . LEU A 1 754 ? 23.833 1.115 25.658 1.00 95.94 754 LEU A C 1
ATOM 5967 O O . LEU A 1 754 ? 23.450 0.859 24.512 1.00 95.94 754 LEU A O 1
ATOM 5971 N N . ASP A 1 755 ? 24.568 0.274 26.383 1.00 95.69 755 ASP A N 1
ATOM 5972 C CA . ASP A 1 755 ? 24.920 -1.043 25.868 1.00 95.69 755 ASP A CA 1
ATOM 5973 C C . ASP A 1 755 ? 23.760 -2.033 26.008 1.00 95.69 755 ASP A C 1
ATOM 5975 O O . ASP A 1 755 ? 23.311 -2.359 27.105 1.00 95.69 755 ASP A O 1
ATOM 5979 N N . ILE A 1 756 ? 23.275 -2.495 24.858 1.00 97.19 756 ILE A N 1
ATOM 5980 C CA . ILE A 1 756 ? 22.250 -3.526 24.721 1.00 97.19 756 ILE A CA 1
ATOM 5981 C C . ILE A 1 756 ? 22.796 -4.825 24.119 1.00 97.19 756 ILE A C 1
ATOM 5983 O O . ILE A 1 756 ? 22.065 -5.814 24.081 1.00 97.19 756 ILE A O 1
ATOM 5987 N N . THR A 1 757 ? 24.017 -4.821 23.569 1.00 96.56 757 THR A N 1
ATOM 5988 C CA . THR A 1 757 ? 24.400 -5.781 22.522 1.00 96.56 757 THR A CA 1
ATOM 5989 C C . THR A 1 757 ? 24.504 -7.182 23.084 1.00 96.56 757 THR A C 1
ATOM 5991 O O . THR A 1 757 ? 23.730 -8.048 22.687 1.00 96.56 757 THR A O 1
ATOM 5994 N N . GLN A 1 758 ? 25.396 -7.387 24.055 1.00 94.62 758 GLN A N 1
ATOM 5995 C CA . GLN A 1 758 ? 25.701 -8.720 24.570 1.00 94.62 758 GLN A CA 1
ATOM 5996 C C . GLN A 1 758 ? 24.453 -9.421 25.121 1.00 94.62 758 GLN A C 1
ATOM 5998 O O . GLN A 1 758 ? 24.222 -10.581 24.812 1.00 94.62 758 GLN A O 1
ATOM 6003 N N . MET A 1 759 ? 23.591 -8.722 25.872 1.00 95.94 759 MET A N 1
ATOM 6004 C CA . MET A 1 759 ? 22.344 -9.321 26.370 1.00 95.94 759 MET A CA 1
ATOM 6005 C C . MET A 1 759 ? 21.316 -9.604 25.262 1.00 95.94 759 MET A C 1
ATOM 6007 O O . MET A 1 759 ? 20.449 -10.457 25.435 1.00 95.94 759 MET A O 1
ATOM 6011 N N . SER A 1 760 ? 21.399 -8.897 24.130 1.00 97.56 760 SER A N 1
ATOM 6012 C CA . SER A 1 760 ? 20.525 -9.108 22.974 1.00 97.56 760 SER A CA 1
ATOM 6013 C C . SER A 1 760 ? 21.002 -10.266 22.094 1.00 97.56 760 SER A C 1
ATOM 6015 O O . SER A 1 760 ? 20.164 -10.920 21.484 1.00 97.56 760 SER A O 1
ATOM 6017 N N . GLU A 1 761 ? 22.307 -10.568 22.064 1.00 96.81 761 GLU A N 1
ATOM 6018 C CA . GLU A 1 761 ? 22.892 -11.723 21.350 1.00 96.81 761 GLU A CA 1
ATOM 6019 C C . GLU A 1 761 ? 22.402 -13.073 21.904 1.00 96.81 761 GLU A C 1
ATOM 6021 O O . GLU A 1 761 ? 22.440 -14.081 21.211 1.00 96.81 761 GLU A O 1
ATOM 6026 N N . TYR A 1 762 ? 21.894 -13.114 23.139 1.00 97.12 762 TYR A N 1
ATOM 6027 C CA . TYR A 1 762 ? 21.252 -14.314 23.685 1.00 97.12 762 TYR A CA 1
ATOM 6028 C C . TYR A 1 762 ? 19.828 -14.532 23.158 1.00 97.12 762 TYR A C 1
ATOM 6030 O O . TYR A 1 762 ? 19.272 -15.609 23.342 1.00 97.12 762 TYR A O 1
ATOM 6038 N N . ARG A 1 763 ? 19.180 -13.526 22.562 1.00 96.31 763 ARG A N 1
ATOM 6039 C CA . ARG A 1 763 ? 17.709 -13.447 22.493 1.00 96.31 763 ARG A CA 1
ATOM 6040 C C . ARG A 1 763 ? 17.114 -13.762 21.127 1.00 96.31 763 ARG A C 1
ATOM 6042 O O . ARG A 1 763 ? 16.137 -13.140 20.718 1.00 96.31 763 ARG A O 1
ATOM 6049 N N . ALA A 1 764 ? 17.656 -14.769 20.446 1.00 92.81 764 ALA A N 1
ATOM 6050 C CA . ALA A 1 764 ? 17.135 -15.276 19.172 1.00 92.81 764 ALA A CA 1
ATOM 6051 C C . ALA A 1 764 ? 15.619 -15.592 19.189 1.00 92.81 764 ALA A C 1
ATOM 6053 O O . ALA A 1 764 ? 14.963 -15.487 18.156 1.00 92.81 764 ALA A O 1
ATOM 6054 N N . ASP A 1 765 ? 15.054 -15.913 20.359 1.00 91.50 765 ASP A N 1
ATOM 6055 C CA . ASP A 1 765 ? 13.625 -16.157 20.599 1.00 91.50 765 ASP A CA 1
ATOM 6056 C C . ASP A 1 765 ? 12.708 -14.928 20.447 1.00 91.50 765 ASP A C 1
ATOM 6058 O O . ASP A 1 765 ? 11.499 -15.077 20.282 1.00 91.50 765 ASP A O 1
ATOM 6062 N N . ALA A 1 766 ? 13.251 -13.710 20.532 1.00 92.81 766 ALA A N 1
ATOM 6063 C CA . ALA A 1 766 ? 12.458 -12.479 20.594 1.00 92.81 766 ALA A CA 1
ATOM 6064 C C . ALA A 1 766 ? 12.226 -11.804 19.223 1.00 92.81 766 ALA A C 1
ATOM 6066 O O . ALA A 1 766 ? 11.723 -10.674 19.166 1.00 92.81 766 ALA A O 1
ATOM 6067 N N . HIS A 1 767 ? 12.582 -12.468 18.119 1.00 92.00 767 HIS A N 1
ATOM 6068 C CA . HIS A 1 767 ? 12.351 -11.979 16.757 1.00 92.00 767 HIS A CA 1
ATOM 6069 C C . HIS A 1 767 ? 10.940 -12.320 16.236 1.00 92.00 767 HIS A C 1
ATOM 6071 O O . HIS A 1 767 ? 10.440 -13.417 16.477 1.00 92.00 767 HIS A O 1
ATOM 6077 N N . PRO A 1 768 ? 10.288 -11.438 15.448 1.00 88.31 768 PRO A N 1
ATOM 6078 C CA . PRO A 1 768 ? 8.997 -11.743 14.835 1.00 88.31 768 PRO A CA 1
ATOM 6079 C C . PRO A 1 768 ? 9.026 -12.911 13.844 1.00 88.31 768 PRO A C 1
ATOM 6081 O O . PRO A 1 768 ? 7.969 -13.492 13.596 1.00 88.31 768 PRO A O 1
ATOM 6084 N N . ALA A 1 769 ? 10.181 -13.219 13.237 1.00 87.69 769 ALA A N 1
ATOM 6085 C CA . ALA A 1 769 ? 10.327 -14.234 12.191 1.00 87.69 769 ALA A CA 1
ATOM 6086 C C . ALA A 1 769 ? 9.207 -14.110 11.128 1.00 87.69 769 ALA A C 1
ATOM 6088 O O . ALA A 1 769 ? 8.951 -13.008 10.626 1.00 87.69 769 ALA A O 1
ATOM 6089 N N . THR A 1 770 ? 8.494 -15.198 10.818 1.00 82.19 770 THR A N 1
ATOM 6090 C CA . THR A 1 770 ? 7.326 -15.220 9.912 1.00 82.19 770 THR A CA 1
ATOM 6091 C C . THR A 1 770 ? 6.197 -14.256 10.320 1.00 82.19 770 THR A C 1
ATOM 6093 O O . THR A 1 770 ? 5.487 -13.721 9.463 1.00 82.19 770 THR A O 1
ATOM 6096 N N . SER A 1 771 ? 6.038 -13.965 11.618 1.00 76.69 771 SER A N 1
ATOM 6097 C CA . SER A 1 771 ? 5.013 -13.040 12.135 1.00 76.69 771 SER A CA 1
ATOM 6098 C C . SER A 1 771 ? 5.306 -11.571 11.809 1.00 76.69 771 SER A C 1
ATOM 6100 O O . SER A 1 771 ? 4.406 -10.737 11.918 1.00 76.69 771 SER A O 1
ATOM 6102 N N . GLY A 1 772 ? 6.513 -11.242 11.327 1.00 59.91 772 GLY A N 1
ATOM 6103 C CA . GLY A 1 772 ? 6.869 -9.907 10.827 1.00 59.91 772 GLY A CA 1
ATOM 6104 C C . GLY A 1 772 ? 6.064 -9.448 9.598 1.00 59.91 772 GLY A C 1
ATOM 6105 O O . GLY A 1 772 ? 6.139 -8.284 9.205 1.00 59.91 772 GLY A O 1
ATOM 6106 N N . GLY A 1 773 ? 5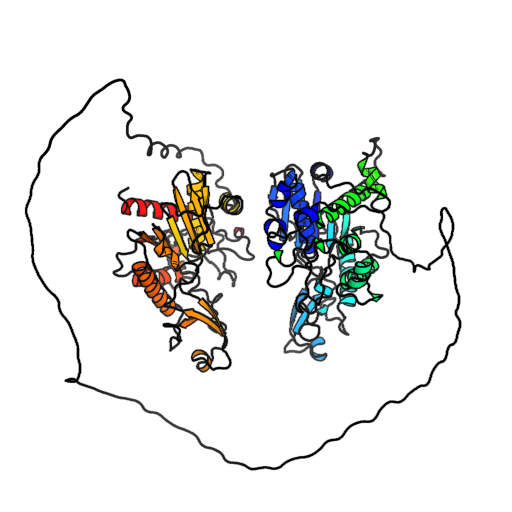.270 -10.335 8.982 1.00 61.56 773 GLY A N 1
ATOM 6107 C CA . GLY A 1 773 ? 4.329 -9.986 7.910 1.00 61.56 773 GLY A CA 1
ATOM 6108 C C . GLY A 1 773 ? 4.978 -9.709 6.549 1.00 61.56 773 GLY A C 1
ATOM 6109 O O . GLY A 1 773 ? 4.350 -9.085 5.689 1.00 61.56 773 GLY A O 1
ATOM 6110 N N . LYS A 1 774 ? 6.221 -10.164 6.374 1.00 67.69 774 LYS A N 1
ATOM 6111 C CA . LYS A 1 774 ? 7.003 -10.162 5.131 1.00 67.69 774 LYS A CA 1
ATOM 6112 C C . LYS A 1 774 ? 6.922 -11.536 4.447 1.00 67.69 774 LYS A C 1
ATOM 6114 O O . LYS A 1 774 ? 6.371 -12.480 5.001 1.00 67.69 774 LYS A O 1
ATOM 6119 N N . ASN A 1 775 ? 7.518 -11.654 3.259 1.00 72.81 775 ASN A N 1
ATOM 6120 C CA . ASN A 1 775 ? 7.649 -12.924 2.525 1.00 72.81 775 ASN A CA 1
ATOM 6121 C C . ASN A 1 775 ? 8.926 -13.713 2.913 1.00 72.81 775 ASN A C 1
ATOM 6123 O O . ASN A 1 775 ? 9.341 -14.604 2.181 1.00 72.81 775 ASN A O 1
ATOM 6127 N N . HIS A 1 776 ? 9.575 -13.329 4.012 1.00 79.44 776 HIS A N 1
ATOM 6128 C CA . HIS A 1 776 ? 10.766 -13.930 4.619 1.00 79.44 776 HIS A CA 1
ATOM 6129 C C . HIS A 1 776 ? 10.763 -13.582 6.114 1.00 79.44 776 HIS A C 1
ATOM 6131 O O . HIS A 1 776 ? 10.074 -12.637 6.518 1.00 79.44 776 HIS A O 1
ATOM 6137 N N . ASP A 1 777 ? 11.539 -14.299 6.920 1.00 84.38 777 ASP A N 1
ATOM 6138 C CA . ASP A 1 777 ? 11.589 -14.087 8.366 1.00 84.38 777 ASP A CA 1
ATOM 6139 C C . ASP A 1 777 ? 12.214 -12.727 8.731 1.00 84.38 777 ASP A C 1
ATOM 6141 O O . ASP A 1 777 ? 13.248 -12.325 8.192 1.00 84.38 777 ASP A O 1
ATOM 6145 N N . ASP A 1 778 ? 11.594 -11.992 9.661 1.00 87.75 778 ASP A N 1
ATOM 6146 C CA . ASP A 1 778 ? 12.180 -10.766 10.210 1.00 87.75 778 ASP A CA 1
ATOM 6147 C C . ASP A 1 778 ? 13.072 -11.068 11.419 1.00 87.75 778 ASP A C 1
ATOM 6149 O O . ASP A 1 778 ? 12.633 -11.002 12.566 1.00 87.75 778 ASP A O 1
ATOM 6153 N N . CYS A 1 779 ? 14.334 -11.386 11.135 1.00 90.62 779 CYS A N 1
ATOM 6154 C CA . CYS A 1 779 ? 15.368 -11.714 12.124 1.00 90.62 779 CYS A CA 1
ATOM 6155 C C . CYS A 1 779 ? 16.228 -10.506 12.521 1.00 90.62 779 CYS A C 1
ATOM 6157 O O . CYS A 1 779 ? 17.379 -10.660 12.919 1.00 90.62 779 CYS A O 1
ATOM 6159 N N . MET A 1 780 ? 15.694 -9.291 12.348 1.00 89.75 780 MET A N 1
ATOM 6160 C CA . MET A 1 780 ? 16.349 -8.035 12.729 1.00 89.75 780 MET A CA 1
ATOM 6161 C C . MET A 1 780 ? 15.509 -7.265 13.746 1.00 89.75 780 MET A C 1
ATOM 6163 O O . MET A 1 780 ? 16.025 -6.857 14.780 1.00 89.75 780 MET A O 1
ATOM 6167 N N . HIS A 1 781 ? 14.221 -7.053 13.456 1.00 92.31 781 HIS A N 1
ATOM 6168 C CA . HIS A 1 781 ? 13.319 -6.332 14.359 1.00 92.31 781 HIS A CA 1
ATOM 6169 C C . HIS A 1 781 ? 12.895 -7.207 15.539 1.00 92.31 781 HIS A C 1
ATOM 6171 O O . HIS A 1 781 ? 13.099 -8.419 15.532 1.00 92.31 781 HIS A O 1
ATOM 6177 N N . TRP A 1 782 ? 12.278 -6.593 16.546 1.00 92.31 782 TRP A N 1
ATOM 6178 C CA . TRP A 1 782 ? 11.992 -7.240 17.823 1.00 92.31 782 TRP A CA 1
ATOM 6179 C C . TRP A 1 782 ? 10.507 -7.232 18.148 1.00 92.31 782 TRP A C 1
ATOM 6181 O O . TRP A 1 782 ? 9.805 -6.246 17.897 1.00 92.31 782 TRP A O 1
ATOM 6191 N N . CYS A 1 783 ? 10.046 -8.329 18.742 1.00 89.44 783 CYS A N 1
ATOM 6192 C CA . CYS A 1 783 ? 8.693 -8.458 19.251 1.00 89.44 783 CYS A CA 1
ATOM 6193 C C . CYS A 1 783 ? 8.393 -7.424 20.346 1.00 89.44 783 CYS A C 1
ATOM 6195 O O . CYS A 1 783 ? 9.272 -7.006 21.102 1.00 89.44 783 CYS A O 1
ATOM 6197 N N . LEU A 1 784 ? 7.127 -7.011 20.401 1.00 86.25 784 LEU A N 1
ATOM 6198 C CA . LEU A 1 784 ? 6.586 -6.064 21.370 1.00 86.25 784 LEU A CA 1
ATOM 6199 C C . LEU A 1 784 ? 5.311 -6.672 21.993 1.00 86.25 784 LEU A C 1
ATOM 6201 O O . LEU A 1 784 ? 4.412 -7.038 21.229 1.00 86.25 784 LEU A O 1
ATOM 6205 N N . PRO A 1 785 ? 5.175 -6.744 23.331 1.00 87.31 785 PRO A N 1
ATOM 6206 C CA . PRO A 1 785 ? 6.252 -6.568 24.315 1.00 87.31 785 PRO A CA 1
ATOM 6207 C C . PRO A 1 785 ? 7.394 -7.576 24.093 1.00 87.31 785 PRO A C 1
ATOM 6209 O O . PRO A 1 785 ? 7.213 -8.586 23.408 1.00 87.31 785 PRO A O 1
ATOM 6212 N N . GLY A 1 786 ? 8.579 -7.287 24.626 1.00 89.31 786 GLY A N 1
ATOM 6213 C CA . GLY A 1 786 ? 9.776 -8.093 24.394 1.00 89.31 786 GLY A CA 1
ATOM 6214 C C . GLY A 1 786 ? 11.082 -7.367 24.709 1.00 89.31 786 GLY A C 1
ATOM 6215 O O . GLY A 1 786 ? 11.131 -6.445 25.517 1.00 89.31 786 GLY A O 1
ATOM 6216 N N . LEU A 1 787 ? 12.166 -7.788 24.054 1.00 94.31 787 LEU A N 1
ATOM 6217 C CA . LEU A 1 787 ? 13.543 -7.382 24.365 1.00 94.31 787 LEU A CA 1
ATOM 6218 C C . LEU A 1 787 ? 13.775 -5.859 24.416 1.00 94.31 787 LEU A C 1
ATOM 6220 O O . LEU A 1 787 ? 14.564 -5.375 25.227 1.00 94.31 787 LEU A O 1
ATOM 6224 N N . THR A 1 788 ? 13.082 -5.084 23.580 1.00 94.69 788 THR A N 1
ATOM 6225 C CA . THR A 1 788 ? 13.256 -3.623 23.557 1.00 94.69 788 THR A CA 1
ATOM 6226 C C . THR A 1 788 ? 12.650 -2.912 24.762 1.00 94.69 788 THR A C 1
ATOM 6228 O O . THR A 1 788 ? 12.999 -1.762 25.011 1.00 94.69 788 THR A O 1
ATOM 6231 N N . ASP A 1 789 ? 11.784 -3.583 25.524 1.00 94.31 789 ASP A N 1
ATOM 6232 C CA . ASP A 1 789 ? 11.294 -3.071 26.804 1.00 94.31 789 ASP A CA 1
ATOM 6233 C C . ASP A 1 789 ? 12.454 -3.075 27.817 1.00 94.31 789 ASP A C 1
ATOM 6235 O O . ASP A 1 789 ? 12.751 -2.043 28.411 1.00 94.31 789 ASP A O 1
ATOM 6239 N N . THR A 1 790 ? 13.255 -4.149 27.848 1.00 95.88 790 THR A N 1
ATOM 6240 C CA . THR A 1 790 ? 14.507 -4.223 28.626 1.00 95.88 790 THR A CA 1
ATOM 6241 C C . THR A 1 790 ? 15.555 -3.192 28.179 1.00 95.88 790 THR A C 1
ATOM 6243 O O . THR A 1 790 ? 16.301 -2.669 29.006 1.00 95.88 790 THR A O 1
ATOM 6246 N N . TRP A 1 791 ? 15.611 -2.832 26.888 1.00 97.44 791 TRP A N 1
ATOM 6247 C CA . TRP A 1 791 ? 16.456 -1.714 26.428 1.00 97.44 791 TRP A CA 1
ATOM 6248 C C . TRP A 1 791 ? 16.016 -0.378 27.049 1.00 97.44 791 TRP A C 1
ATOM 6250 O O . TRP A 1 791 ? 16.855 0.462 27.378 1.00 97.44 791 TRP A O 1
ATOM 6260 N N . ASN A 1 792 ? 14.705 -0.179 27.216 1.00 97.44 792 ASN A N 1
ATOM 6261 C CA . ASN A 1 792 ? 14.145 1.004 27.858 1.00 97.44 792 ASN A CA 1
ATOM 6262 C C . ASN A 1 792 ? 14.296 0.973 29.386 1.00 97.44 792 ASN A C 1
ATOM 6264 O O . ASN A 1 792 ? 14.568 2.022 29.966 1.00 97.44 792 ASN A O 1
ATOM 6268 N N . ASP A 1 793 ? 14.237 -0.196 30.026 1.00 94.62 793 ASP A N 1
ATOM 6269 C CA . ASP A 1 793 ? 14.572 -0.348 31.448 1.00 94.62 793 ASP A CA 1
ATOM 6270 C C . ASP A 1 793 ? 16.032 0.067 31.720 1.00 94.62 793 ASP A C 1
ATOM 6272 O O . ASP A 1 793 ? 16.293 0.879 32.610 1.00 94.62 793 ASP A O 1
ATOM 6276 N N . LEU A 1 794 ? 16.989 -0.398 30.900 1.00 95.75 794 LEU A N 1
ATOM 6277 C CA . LEU A 1 794 ? 18.397 0.022 30.983 1.00 95.75 794 LEU A CA 1
ATOM 6278 C C . LEU A 1 794 ? 18.582 1.523 30.724 1.00 95.75 794 LEU A C 1
ATOM 6280 O O . LEU A 1 794 ? 19.357 2.177 31.428 1.00 95.75 794 LEU A O 1
ATOM 6284 N N . PHE A 1 795 ? 17.868 2.087 29.746 1.00 97.06 795 PHE A N 1
ATOM 6285 C CA . PHE A 1 795 ? 17.875 3.524 29.473 1.00 97.06 795 PHE A CA 1
ATOM 6286 C C . PHE A 1 795 ? 17.378 4.330 30.680 1.00 97.06 795 PHE A C 1
ATOM 6288 O O . PHE A 1 795 ? 18.067 5.249 31.121 1.00 97.06 795 PHE A O 1
ATOM 6295 N N . VAL A 1 796 ? 16.227 3.962 31.252 1.00 94.19 796 VAL A N 1
ATOM 6296 C CA . VAL A 1 796 ? 15.624 4.651 32.404 1.00 94.19 796 VAL A CA 1
ATOM 6297 C C . VAL A 1 796 ? 16.498 4.508 33.651 1.00 94.19 796 VAL A C 1
ATOM 6299 O O . VAL A 1 796 ? 16.757 5.509 34.318 1.00 94.19 796 VAL A O 1
ATOM 6302 N N . ALA A 1 797 ? 17.030 3.316 33.933 1.00 93.31 797 ALA A N 1
ATOM 6303 C CA . ALA A 1 797 ? 17.938 3.087 35.057 1.00 93.31 797 ALA A CA 1
ATOM 6304 C C . ALA A 1 797 ? 19.247 3.885 34.924 1.00 93.31 797 ALA A C 1
ATOM 6306 O O . ALA A 1 797 ? 19.755 4.424 35.908 1.00 93.31 797 ALA A O 1
ATOM 6307 N N . THR A 1 798 ? 19.790 4.004 33.709 1.00 94.00 798 THR A N 1
ATOM 6308 C CA . THR A 1 798 ? 21.002 4.800 33.453 1.00 94.00 798 THR A CA 1
ATOM 6309 C C . THR A 1 798 ? 20.712 6.300 33.561 1.00 94.00 798 THR A C 1
ATOM 6311 O O . THR A 1 798 ? 21.466 7.030 34.204 1.00 94.00 798 THR A O 1
ATOM 6314 N N . LEU A 1 799 ? 19.584 6.759 33.009 1.00 93.56 799 LEU A N 1
ATOM 6315 C CA . LEU A 1 799 ? 19.105 8.140 33.113 1.00 93.56 799 LEU A CA 1
ATOM 6316 C C . LEU A 1 799 ? 18.818 8.556 34.566 1.00 93.56 799 LEU A C 1
ATOM 6318 O O . LEU A 1 799 ? 19.065 9.711 34.912 1.00 93.56 799 LEU A O 1
ATOM 6322 N N . GLY A 1 800 ? 18.336 7.633 35.406 1.00 89.94 800 GLY A N 1
ATOM 6323 C CA . GLY A 1 800 ? 18.161 7.838 36.846 1.00 89.94 800 GLY A CA 1
ATOM 6324 C C . GLY A 1 800 ? 19.484 8.175 37.530 1.00 89.94 800 GLY A C 1
ATOM 6325 O O . GLY A 1 800 ? 19.633 9.274 38.063 1.00 89.94 800 GLY A O 1
ATOM 6326 N N . ARG A 1 801 ? 20.502 7.314 37.367 1.00 91.25 801 ARG A N 1
ATOM 6327 C CA . ARG A 1 801 ? 21.863 7.549 37.895 1.00 91.25 801 ARG A CA 1
ATOM 6328 C C . ARG A 1 801 ? 22.451 8.889 37.442 1.00 91.25 801 ARG A C 1
ATOM 6330 O O . ARG A 1 801 ? 23.008 9.608 38.262 1.00 91.25 801 ARG A O 1
ATOM 6337 N N . ILE A 1 802 ? 22.298 9.246 36.162 1.00 89.88 802 ILE A N 1
ATOM 6338 C CA . ILE A 1 802 ? 22.781 10.526 35.603 1.00 89.88 802 ILE A CA 1
ATOM 6339 C C . ILE A 1 802 ? 22.086 11.736 36.256 1.00 89.88 802 ILE A C 1
ATOM 6341 O O . ILE A 1 802 ? 22.684 12.804 36.366 1.00 89.88 802 ILE A O 1
ATOM 6345 N N . LYS A 1 803 ? 20.834 11.582 36.702 1.00 86.50 803 LYS A N 1
ATOM 6346 C CA . LYS A 1 803 ? 20.040 12.633 37.358 1.00 86.50 803 LYS A CA 1
ATOM 6347 C C . LYS A 1 803 ? 20.072 12.593 38.891 1.00 86.50 803 LYS A C 1
ATOM 6349 O O . LYS A 1 803 ? 19.492 13.485 39.504 1.00 86.50 803 LYS A O 1
ATOM 6354 N N . GLY A 1 804 ? 20.730 11.604 39.501 1.00 81.88 804 GLY A N 1
ATOM 6355 C CA . GLY A 1 804 ? 20.722 11.403 40.954 1.00 81.88 804 GLY A CA 1
ATOM 6356 C C . GLY A 1 804 ? 19.367 10.937 41.505 1.00 81.88 804 GLY A C 1
ATOM 6357 O O . GLY A 1 804 ? 18.970 11.389 42.578 1.00 81.88 804 GLY A O 1
ATOM 6358 N N . LEU A 1 805 ? 18.658 10.087 40.750 1.00 54.19 805 LEU A N 1
ATOM 6359 C CA . LEU A 1 805 ? 17.358 9.482 41.088 1.00 54.19 805 LEU A CA 1
ATOM 6360 C C . LEU A 1 805 ? 17.488 7.979 41.373 1.00 54.19 805 LEU A C 1
ATOM 6362 O O . LEU A 1 805 ? 18.258 7.323 40.631 1.00 54.19 805 LEU A O 1
#

pLDDT: mean 77.19, std 25.09, range [21.22, 98.75]

Secondary structure (DSSP, 8-state):
-HHHHHT-TTS-GGG-TTTTT-TTTTGGGT-----TTS-PPPP-HHHHHHHTTT-EEEEEESHHHHHHHHHHHHHHTTT---EEE--GGG-SEEEEEGGGTEEEEEEE-SSSEEEEEEE--TT--HHHHTT--EEEEEEEEEE-TTTTTSTTT-SEEEE---TTTT-TTTS-TTTS-EEEEETTEEPSSPPPHHHHHHHHHHHHHHHHHHHSPTT-EEEEEPPPP---BSS-TTTT-B----SPPPHHHHHHHH-GGGT-TTTHHHHHHHHHHHHTTT-TTEEEE--HHHHHT-GGGS-BGGG-SSS-B-SS--SSSHHHHHHHHHHHHHHHHHHHT-SSS----PPPHHHHHHHHH-------S-----------------------------------------------------------------------------------------------------------------S-SSSSSSSS-S-S-S---S---S--HHHHHTTT--PPEE-SPPSSEEEEEESHHHHHHHHHHHHHHHTT---EEEE-GGG-SEEEEEGGGTEEEEEEE-SSSEEEEEEE--TT--HHHHTT--EEEEEEEEEE-TTTTTHHHH-SEEEE---TTTT-TTTS-TTTS-EEEEETTEEPSSPPPHHHHHHHHHHHHHHHHHHHSPTT-EEEEEPPPP---BSS-TTTT-B---SSPPPHHHHHHHH-GGGT-TTTHHHHHHHHHHHHTTT-TTEEEE--HHHHHT-GGGS-BGGGSSSS-B-SS--TTTHHHHHHHHHHHHHHHHHT-

Sequence (805 aa):
MGTTLLSCKEIFKGWNCARNNKTNALEISKWRWKPKDCDLPSFDPIKFLEAHRDTNIGFVGDSLNRNMFVSLFCMLKTVTSDLKKWRPAGADRGFTFLRYNLTIAYHRTNLLARYGRWSANANGGELEALGFKEGYRVDVDVPESSWAKAPSFHDILVLNTGHWWWAPSKFDPVKSPMLFFEGGRPILPPLPPADGLDRVLTNMVNFVEKTKRPGGILFFRTQSPRHFEGGDWNQGGTCQRLQPLVPREVEELFSVRNNGTNVEVRLVNQHLYNSLENRSGFHVLDITQMSEYRTDAHPATSGGKNHDDCMHWCLPGLTDTWNDLFVATLGRIKGSLKPLLKEKSQSPPWLRASEKCAKPSIPNKPWLLLLHPTNSLSSLYYPSSASSPFSSFSPSQNALPSPPQTPTAPPPSSPQNPTLPARATSPTARGSTTRTPDPLRTTAAAKRSSKDGTAPVTTKPTPSRSPSGDGSLRTVISHRLILSSFSKLIEIPTLVHTILPCLSLCDVFFLTENLQIQDSNPAPIIGFVGDSLNRNMFVSLFCMLKTVTSDLKKWRPAGADRGFTFLRYNLTIAYHRTNLLARYGRWSANANGGEFEALGFKEGYRVDVDVPESSWAKAPIFHDILVMNTGHWWWAPSKFDPLKSPMLFFEGGRPILPPLPPVDGLDRVLSNMVNFVEKTKRPGGILFFRTQSPRHFEGGDWNHGGTCQRLQPLVPREVEELFSVRNNGTNVEVRLVNQHLYNSLENRSGFHVLDITQMSEYRADAHPATSGGKNHDDCMHWCLPGLTDTWNDLFVATLGRIKGL

Radius of gyration: 36.83 Å; chains: 1; bounding box: 116×82×122 Å

Organism: Brassica cretica (NCBI:txid69181)

Foldseek 3Di:
DVVQQLQQPLQDQLQSLVVLPQPLQVVQLVDADQDPFFGQDADDLVVVLQVQFLFEEEEEAAVQSVLLLSLNVSNNVVVDPQKDWDEPQQFPTKIQNPVRRYIYTYFYDQQQFDKDKDAADPVGDPVVVVVDGIAMETELQHGHNNCLRVQQPGLEYEYEHFPCLPCCVNTVCPNHHYFYHYPRHTDPPGDRSLVSSLSNLLNSLVSSVVRHHVNRAAEYEQAAWFDWDPADQVRQTFLSDQFFDDPVVLCQQAPPVNVHRGVRSVSSVVSVLVSCVVPPRYDYLYLHVVNSRSSNFFSFVSSVDPGTRRGHGHPVHSSSNSVSSVVLQVLQVVVVVPDDDDDDDDDPVSVVRSVRVRDDPDVPDDDDDDDDDDDDDDDDDDDDDDDDDDDDDDDDDDDDDDDDDDDDDDDDDDDDDDDDDDDDDDDDDDDDDDDDDDDDDDDDDDDDDDDDDDDDDDDDDDDDDDDDDDDDDDDDDDDDPPPPPPPPPPDDDDDPPDDDFQDPPQVVVVSNDPFAEDPDAFPAEEEQEEAVQSVLLLSLVVVVVVVVDPQKHWYDPDQFPTKMQRPVVSYIYTYFYDQQQFDKDKDADDPPDAPVVVVVDGIAMETELQHGHRNCLLVLQHHLEYEYEYFPQLPCCVNGVCVNHHYFYHYPNHTDPPGDRSLVSSLSNLLNSLVSSVVRHDPNRAYEYEQAAWFDWDPQDQVRQTFLQDQFFDDPVVLCQAAPPVNVHVGVRSVSSVVSNCVSCVVPPRYDYLYLYSVNSRPSNFFSFVVVVDPGTRRGRGRPVDSSNVSVVSVVVVVCVVVVD